Protein AF-R7P9D2-F1 (afdb_monomer_lite)

Foldseek 3Di:
DDDDDPPPPPPPDPPDDDDPPPDFDDADFFAKKFKDWADKDWFPFKAWVPHTDIDIFIAIDVRPWTKAFQALQFAADGIKGFNDWQLDPPDDLLSNLLSQLLLLLPVQFDIPVDFKDKDWDADPPPDGDTDIQMDGHPLRVLLSNLLNNLSNCQQVNPDDQDHDDLVSLLVSLQSNLLSLQLCLVLVVLSCLLRVHDCNSPSVVSVVVNDHPSHDNPTHIGGDDCVGSNNSSPVSSSVSNNSSSNSSNCSSVVVDFDKDKDKAWDPDKAWDDAAQWKTKIKTKMKIWIGFQFCAAPVGDGWAKFKADKDKDQKAWDFKWKDAPNDTDGGDGPHRPLVSADDDPRGGGDMIMMMIIIMHTADVDPRFDKMKMKMKMWIDHHFDKMKGKMAHPVDNSHI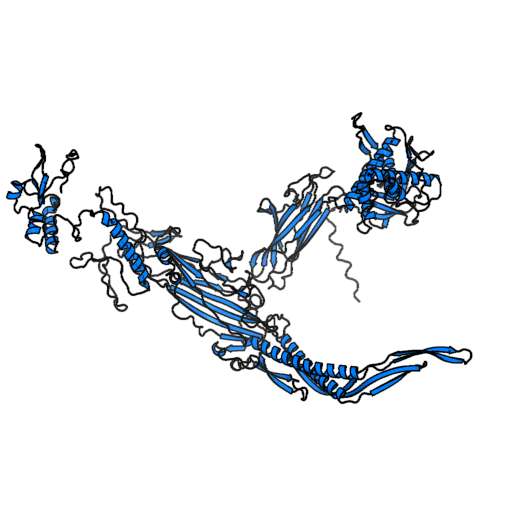IIIIIDTGDDIDMDMDMDIHHHHYHQQEWDWDAFDQPDQRWIWTHGGLQCQRRAQPHAHPLRFHQFQPVAFDDQQKTKGKWKIWPTWGFFPADPDDAAWDWDWTKTKTKMKMKMKIFHCDDQPAQQGGRFGRPLVLLVLQLVLQVLQQVLLQLLQLLVVQLVFDWDKDKDAELVGDIAIWIKTKDKTWGWDWDDADSVQSATDIDIDIDMDMFKDQKDKDWDWDQDPVVRDTHTPDMDTGYIYDPVRRNVVSVVSNVSSLVSQVVSVVSNQVSLLSQLSSAQVDADDDPPPKWKFKAWDFDAPDPPDRHLLVVLCPPPVNVVLRTFDWDDDFDWDQPWKKFFALHHDGSSNPPDGPDIGTRCQSPDDADRSSHRCSRPPQWDWGWYWHNNDSVDDTDIDIDTHGSGRMMMGMTMTMIMTMRLAIDTWDDPDDDPDDPPPDPDPDDPPDRQDLAGDDDDDDDFGIKMKMAMAQAIFTADPVRDTAHLAHDPDDDPPDPDDDDDHSCVRPVNVPPDNRIDMDGHGDPNDQPQWDPFDFDDDDSDTDGPDTDPGDHDDDDDDDDDDDDDDDDDADDPPDPDCLPDDDDDNFCLDDPRSNCPSRNVSHVSNVVSVCVSVVVVDDPPQADPVGDGPDQWDADCHPVNVVVQVVQCVVCVVQPGCPGPQWDFQWDQDPNDIDGRDQIDGPSVLVSVVVGDIDGPDDQDDNDPVVCRVCVDPRPPWDFDDDDDDDDDDPPDPDDGDTD

Secondary structure (DSSP, 8-state):
-----SSSSSSSS--S---------PPPTT-EEEEEEEEEEEEEEEEETTEEEEEEEEEETTTTEEEEES-TTSPP-SEEEEEEETT-TTS-HHHHHHHHHHHHHHHHSS-SS--EEEEEEPPPTT----EEEEEEHHHHHHHHHHHHHIIIIIIS--S-S--SSHHHHHHHHHHHHHHHHHHHHTHHHHHHHHT---TT-HHHHHHH---TT--TT--EEE--TTSHHHHHHHHHHHHHHHHHHHHHHHHHT-----EEEEEEEEEEEEEEE-SSEEEEEEEEEEEEEEEESB-TTSPBP-EEEPPPEEESEEEEEEEEEETTEEEE--TTS-GGGGSPEETTEEEEEEEEEEEEEEEBTTSTT---EEEEEEEEE--S-EEEEEEEEETT-TTSPPEEEEEEE-S-EEEEEEEEEPPBPP--PPEEEPPPTTTT-EEEEE--S-IIIIITT-B-TT--B-B-TTS-EETTEEEEEEEEEEEEEEE---TTPPTT-EE--EEEEEEEEEEEEE-S--TTSTT-TT---HHHHHHHHHHHHHHHHHHHHHHHHHHHHHHSPPEEEEEE-TTS-EEEEEEEEEEEEEEEEEEEETTTTEEEEEEEEEEEEES---EEEEEEEEETTTTEEEEEEEEEE----HHHHHHHHHHHHHHHHHHHHHHHHHHHHHHHHHHHHHHS---------EEEEEEESSTT-TTS--HHHHHHTSTT-GGGGBPEE-S--PPPTT-EEEEESS---SS--S--SEEEEGGGG-S---GGG--GGGGGGEEEEEEEE---TTS--EEEEEEEE--SEEEEEEEEEEEEE-SS-EE--------PPPTT---S----PPPSS------------EEEEEEESB--EE-TT--EE-SB---S--TT----S---GGGSTTTTTS--SEEEEEPP-----TT-TT-EEEEETTEEEEET---PPP---------SS------PPPTT----TT-----SS----S-GGGHHHHHHHHHHHHHHHHHHGGGS-GGGB-TTS-B--S-EE---TTHHHHHHHHHHHTGGGTGGGTSSEEEEEEEETTEEEEEEEEEEHHHHHHHHHS-EE-SSS-S-SSHHHHHH-TTTSSSS-BPPSSS-----TTS---SPB-

Structure (mmCIF, N/CA/C/O backbone):
data_AF-R7P9D2-F1
#
_entry.id   AF-R7P9D2-F1
#
loop_
_atom_site.group_PDB
_atom_site.id
_atom_site.type_symbol
_atom_site.label_atom_id
_atom_site.label_alt_id
_atom_site.label_comp_id
_atom_site.label_asym_id
_atom_site.label_entity_id
_atom_site.label_seq_id
_atom_site.pdbx_PDB_ins_code
_atom_site.Cartn_x
_atom_site.Cartn_y
_atom_site.Cartn_z
_atom_site.occupancy
_atom_site.B_iso_or_equiv
_atom_site.auth_seq_id
_atom_site.auth_comp_id
_atom_site.auth_asym_id
_atom_site.auth_atom_id
_atom_site.pdbx_PDB_model_num
ATOM 1 N N . MET A 1 1 ? 20.491 -48.021 -12.861 1.00 32.44 1 MET A N 1
ATOM 2 C CA . MET A 1 1 ? 20.273 -48.069 -11.397 1.00 32.44 1 MET A CA 1
ATOM 3 C C . MET A 1 1 ? 19.280 -46.982 -11.003 1.00 32.44 1 MET A C 1
ATOM 5 O O . MET A 1 1 ? 19.413 -45.877 -11.504 1.00 32.44 1 MET A O 1
ATOM 9 N N . LYS A 1 2 ? 18.329 -47.326 -10.119 1.00 28.78 2 LYS A N 1
ATOM 10 C CA . LYS A 1 2 ? 17.309 -46.477 -9.461 1.00 28.78 2 LYS A CA 1
ATOM 11 C C . LYS A 1 2 ? 16.122 -45.969 -10.309 1.00 28.78 2 LYS A C 1
ATOM 13 O O . LYS A 1 2 ? 15.949 -44.782 -10.546 1.00 28.78 2 LYS A O 1
ATOM 18 N N . ARG A 1 3 ? 15.227 -46.905 -10.638 1.00 27.31 3 ARG A N 1
ATOM 19 C CA . ARG A 1 3 ? 13.761 -46.732 -10.630 1.00 27.31 3 ARG A CA 1
ATOM 20 C C . ARG A 1 3 ? 13.197 -47.948 -9.896 1.00 27.31 3 ARG A C 1
ATOM 22 O O . ARG A 1 3 ? 13.315 -49.036 -10.434 1.00 27.31 3 ARG A O 1
ATOM 29 N N . ILE A 1 4 ? 12.721 -47.755 -8.666 1.00 33.69 4 ILE A N 1
ATOM 30 C CA . ILE A 1 4 ? 11.793 -48.569 -7.846 1.00 33.69 4 ILE A CA 1
ATOM 31 C C . ILE A 1 4 ? 11.860 -47.918 -6.456 1.00 33.69 4 ILE A C 1
ATOM 33 O O . ILE A 1 4 ? 12.898 -47.966 -5.801 1.00 33.69 4 ILE A O 1
ATOM 37 N N . GLY A 1 5 ? 10.793 -47.224 -6.060 1.00 27.05 5 GLY A N 1
ATOM 38 C CA . GLY A 1 5 ? 10.753 -46.484 -4.793 1.00 27.05 5 GLY A CA 1
ATOM 39 C C . GLY A 1 5 ? 9.553 -45.555 -4.578 1.00 27.05 5 GLY A C 1
ATOM 40 O O . GLY A 1 5 ? 9.582 -44.813 -3.614 1.00 27.05 5 GLY A O 1
ATOM 41 N N . ASN A 1 6 ? 8.513 -45.591 -5.426 1.00 26.78 6 ASN A N 1
ATOM 42 C CA . ASN A 1 6 ? 7.299 -44.762 -5.283 1.00 26.78 6 ASN A CA 1
ATOM 43 C C . ASN A 1 6 ? 5.992 -45.587 -5.297 1.00 26.78 6 ASN A C 1
ATOM 45 O O . ASN A 1 6 ? 4.959 -45.097 -5.736 1.00 26.78 6 ASN A O 1
ATOM 49 N N . LEU A 1 7 ? 6.013 -46.845 -4.837 1.00 27.70 7 LEU A N 1
ATOM 50 C CA . LEU A 1 7 ? 4.814 -47.706 -4.819 1.00 27.70 7 LEU A CA 1
ATOM 51 C C . LEU A 1 7 ? 4.304 -48.072 -3.410 1.00 27.70 7 LEU A C 1
ATOM 53 O O . LEU A 1 7 ? 3.497 -48.984 -3.285 1.00 27.70 7 LEU A O 1
ATOM 57 N N . LEU A 1 8 ? 4.764 -47.397 -2.347 1.00 27.92 8 LEU A N 1
ATOM 58 C CA . LEU A 1 8 ? 4.535 -47.843 -0.959 1.00 27.92 8 LEU A CA 1
ATOM 59 C C . LEU A 1 8 ? 4.083 -46.751 0.031 1.00 27.92 8 LEU A C 1
ATOM 61 O O . LEU A 1 8 ? 4.266 -46.903 1.231 1.00 27.92 8 LEU A O 1
ATOM 65 N N . LEU A 1 9 ? 3.455 -45.671 -0.445 1.00 26.73 9 LEU A N 1
ATOM 66 C CA . LEU A 1 9 ? 2.961 -44.589 0.427 1.00 26.73 9 LEU A CA 1
ATOM 67 C C . LEU A 1 9 ? 1.577 -44.042 0.020 1.00 26.73 9 LEU A C 1
ATOM 69 O O . LEU A 1 9 ? 1.290 -42.868 0.208 1.00 26.73 9 LEU A O 1
ATOM 73 N N . VAL A 1 10 ? 0.706 -44.898 -0.539 1.00 29.38 10 VAL A N 1
ATOM 74 C CA . VAL A 1 10 ? -0.716 -44.566 -0.818 1.00 29.38 10 VAL A CA 1
ATOM 75 C C . VAL A 1 10 ? -1.691 -45.597 -0.209 1.00 29.38 10 VAL A C 1
ATOM 77 O O . VAL A 1 10 ? -2.900 -45.495 -0.367 1.00 29.38 10 VAL A O 1
ATOM 80 N N . SER A 1 11 ? -1.208 -46.587 0.548 1.00 27.12 11 SER A N 1
ATOM 81 C CA . SER A 1 11 ? -2.021 -47.731 1.004 1.00 27.12 11 SER A CA 1
ATOM 82 C C . SER A 1 11 ? -2.204 -47.854 2.522 1.00 27.12 11 SER A C 1
ATOM 84 O O . SER A 1 11 ? -2.549 -48.929 3.007 1.00 27.12 11 SER A O 1
ATOM 86 N N . SER A 1 12 ? -2.021 -46.782 3.295 1.00 27.41 12 SER A N 1
ATOM 87 C CA . SER A 1 12 ? -2.192 -46.836 4.753 1.00 27.41 12 SER A CA 1
ATOM 88 C C . SER A 1 12 ? -2.858 -45.583 5.318 1.00 27.41 12 SER A C 1
ATOM 90 O O . SER A 1 12 ? -2.209 -44.833 6.034 1.00 27.41 12 SER A O 1
ATOM 92 N N . LEU A 1 13 ? -4.138 -45.356 4.990 1.00 26.38 13 LEU A N 1
ATOM 93 C CA . LEU A 1 13 ? -5.092 -44.651 5.871 1.00 26.38 13 LEU A CA 1
ATOM 94 C C . LEU A 1 13 ? -6.572 -44.826 5.440 1.00 26.38 13 LEU A C 1
ATOM 96 O O . LEU A 1 13 ? -7.376 -43.908 5.555 1.00 26.38 13 LEU A O 1
ATOM 100 N N . SER A 1 14 ? -6.960 -46.000 4.930 1.00 26.36 14 SER A N 1
ATOM 101 C CA . SER A 1 14 ? -8.342 -46.291 4.497 1.00 26.36 14 SER A CA 1
ATOM 102 C C . SER A 1 14 ? -8.942 -47.526 5.179 1.00 26.36 14 SER A C 1
ATOM 104 O O . SER A 1 14 ? -9.627 -48.327 4.549 1.00 26.36 14 SER A O 1
ATOM 106 N N . LEU A 1 15 ? -8.706 -47.681 6.487 1.00 27.84 15 LEU A N 1
ATOM 107 C CA . LEU A 1 15 ? -9.358 -48.699 7.321 1.00 27.84 15 LEU A CA 1
ATOM 108 C C . LEU A 1 15 ? -9.651 -48.164 8.734 1.00 27.84 15 LEU A C 1
ATOM 110 O O . LEU A 1 15 ? -8.966 -48.516 9.686 1.00 27.84 15 LEU A O 1
ATOM 114 N N . ALA A 1 16 ? -10.670 -47.311 8.856 1.00 25.98 16 ALA A N 1
ATOM 115 C CA . ALA A 1 16 ? -11.595 -47.221 9.996 1.00 25.98 16 ALA A CA 1
ATOM 116 C C . ALA A 1 16 ? -12.640 -46.133 9.687 1.00 25.98 16 ALA A C 1
ATOM 118 O O . ALA A 1 16 ? -12.275 -45.046 9.259 1.00 25.98 16 ALA A O 1
ATOM 119 N N . PHE A 1 17 ? -13.917 -46.439 9.925 1.00 26.50 17 PHE A N 1
ATOM 120 C CA . PHE A 1 17 ? -15.122 -45.659 9.589 1.00 26.50 17 PHE A CA 1
ATOM 121 C C . PHE A 1 17 ? -15.570 -45.755 8.126 1.00 26.50 17 PHE A C 1
ATOM 123 O O . PHE A 1 17 ? -15.245 -44.947 7.262 1.00 26.50 17 PHE A O 1
ATOM 130 N N . GLY A 1 18 ? -16.396 -46.774 7.872 1.00 28.78 18 GLY A N 1
ATOM 131 C CA . GLY A 1 18 ? -17.214 -46.862 6.673 1.00 28.78 18 GLY A CA 1
ATOM 132 C C . GLY A 1 18 ? -18.233 -45.728 6.635 1.00 28.78 18 GLY A C 1
ATOM 133 O O . GLY A 1 18 ? -19.331 -45.854 7.168 1.00 28.78 18 GLY A O 1
ATOM 134 N N . VAL A 1 19 ? -17.880 -44.645 5.954 1.00 23.05 19 VAL A N 1
ATOM 135 C CA . VAL A 1 19 ? -18.856 -43.756 5.335 1.00 23.05 19 VAL A CA 1
ATOM 136 C C . VAL A 1 19 ? -19.017 -44.280 3.915 1.00 23.05 19 VAL A C 1
ATOM 138 O O . VAL A 1 19 ? -18.090 -44.209 3.112 1.00 23.05 19 VAL A O 1
ATOM 141 N N . LYS A 1 20 ? -20.173 -44.876 3.603 1.00 22.39 20 LYS A N 1
ATOM 142 C CA . LYS A 1 20 ? -20.566 -45.064 2.205 1.00 22.39 20 LYS A CA 1
ATOM 143 C C . LYS A 1 20 ? -20.610 -43.663 1.599 1.00 22.39 20 LYS A C 1
ATOM 145 O O . LYS A 1 20 ? -21.529 -42.909 1.906 1.00 22.39 20 LYS A O 1
ATOM 150 N N . SER A 1 21 ? -19.623 -43.300 0.785 1.00 22.84 21 SER A N 1
ATOM 151 C CA . SER A 1 21 ? -19.762 -42.169 -0.118 1.00 22.84 21 SER A CA 1
ATOM 152 C C . SER A 1 21 ? -20.915 -42.510 -1.057 1.00 22.84 21 SER A C 1
ATOM 154 O O . SER A 1 21 ? -20.791 -43.329 -1.966 1.00 22.84 21 SER A O 1
ATOM 156 N N . VAL A 1 22 ? -22.084 -41.937 -0.785 1.00 26.64 22 VAL A N 1
ATOM 157 C CA . VAL A 1 22 ? -23.170 -41.881 -1.756 1.00 26.64 22 VAL A CA 1
ATOM 158 C C . VAL A 1 22 ? -22.727 -40.833 -2.769 1.00 26.64 22 VAL A C 1
ATOM 160 O O . VAL A 1 22 ? -23.020 -39.653 -2.626 1.00 26.64 22 VAL A O 1
ATOM 163 N N . SER A 1 23 ? -21.909 -41.236 -3.741 1.00 28.08 23 SER A N 1
ATOM 164 C CA . SER A 1 23 ? -21.706 -40.418 -4.931 1.00 28.08 23 SER A CA 1
ATOM 165 C C . SER A 1 23 ? -23.053 -40.344 -5.644 1.00 28.08 23 SER A C 1
ATOM 167 O O . SER A 1 23 ? -23.595 -41.392 -6.011 1.00 28.08 23 SER A O 1
ATOM 169 N N . ALA A 1 24 ? -23.600 -39.138 -5.811 1.00 36.22 24 ALA A N 1
ATOM 170 C CA . ALA A 1 24 ? -24.761 -38.912 -6.663 1.00 36.22 24 ALA A CA 1
ATOM 171 C C . ALA A 1 24 ? -24.511 -39.581 -8.030 1.00 36.22 24 ALA A C 1
ATOM 173 O O . ALA A 1 24 ? -23.457 -39.380 -8.633 1.00 36.22 24 ALA A O 1
ATOM 174 N N . GLN A 1 25 ? -25.429 -40.439 -8.488 1.00 49.72 25 GLN A N 1
ATOM 175 C CA . GLN A 1 25 ? -25.306 -41.081 -9.800 1.00 49.72 25 GLN A CA 1
ATOM 176 C C . GLN A 1 25 ? -25.551 -40.019 -10.882 1.00 49.72 25 GLN A C 1
ATOM 178 O O . GLN A 1 25 ? -26.666 -39.526 -11.040 1.00 49.72 25 GLN A O 1
ATOM 183 N N . THR A 1 26 ? -24.500 -39.629 -11.603 1.00 61.81 26 THR A N 1
ATOM 184 C CA . THR A 1 26 ? -24.577 -38.796 -12.813 1.00 61.81 26 THR A CA 1
ATOM 185 C C . THR A 1 26 ? -24.570 -39.693 -14.050 1.00 61.81 26 THR A C 1
ATOM 187 O O . THR A 1 26 ? -23.819 -40.667 -14.096 1.00 61.81 26 THR A O 1
ATOM 190 N N . PHE A 1 27 ? -25.388 -39.374 -15.061 1.00 76.38 27 PHE A N 1
ATOM 191 C CA . PHE A 1 27 ? -25.227 -39.956 -16.396 1.00 76.38 27 PHE A CA 1
ATOM 192 C C . PHE A 1 27 ? -23.966 -39.362 -17.021 1.00 76.38 27 PHE A C 1
ATOM 194 O O . PHE A 1 27 ? -23.913 -38.156 -17.244 1.00 76.38 27 PHE A O 1
ATOM 201 N N . ASN A 1 28 ? -22.965 -40.183 -17.329 1.00 78.88 28 ASN A N 1
ATOM 202 C CA . ASN A 1 28 ? -21.762 -39.718 -18.013 1.00 78.88 28 ASN A CA 1
ATOM 203 C C . ASN A 1 28 ? -21.808 -40.127 -19.485 1.00 78.88 28 ASN A C 1
ATOM 205 O O . ASN A 1 28 ? -22.320 -41.189 -19.845 1.00 78.88 28 ASN A O 1
ATOM 209 N N . GLU A 1 29 ? -21.276 -39.275 -20.361 1.00 78.88 29 GLU A N 1
ATOM 210 C CA . GLU A 1 29 ? -21.216 -39.571 -21.790 1.00 78.88 29 GLU A CA 1
ATOM 211 C C . GLU A 1 29 ? -20.495 -40.906 -22.038 1.00 78.88 29 GLU A C 1
ATOM 213 O O . GLU A 1 29 ? -19.387 -41.146 -21.560 1.00 78.88 29 GLU A O 1
ATOM 218 N N . GLY A 1 30 ? -21.139 -41.794 -22.796 1.00 81.75 30 GLY A N 1
ATOM 219 C CA . GLY A 1 30 ? -20.604 -43.108 -23.134 1.00 81.75 30 GLY A CA 1
ATOM 220 C C . GLY A 1 30 ? -21.008 -44.257 -22.207 1.00 81.75 30 GLY A C 1
ATOM 221 O O . GLY A 1 30 ? -20.783 -45.405 -22.626 1.00 81.75 30 GLY A O 1
ATOM 222 N N . ASP A 1 31 ? -21.641 -43.984 -21.055 1.00 85.94 31 ASP A N 1
ATOM 223 C CA . ASP A 1 31 ? -22.165 -44.996 -20.122 1.00 85.94 31 ASP A CA 1
ATOM 224 C C . ASP A 1 31 ? -23.094 -45.972 -20.851 1.00 85.94 31 ASP A C 1
ATOM 226 O O . ASP A 1 31 ? -23.988 -45.559 -21.593 1.00 85.94 31 ASP A O 1
ATOM 230 N N . ALA A 1 32 ? -22.847 -47.275 -20.700 1.00 88.00 32 ALA A N 1
ATOM 231 C CA . ALA A 1 32 ? -23.552 -48.319 -21.438 1.00 88.00 32 ALA A CA 1
ATOM 232 C C . ALA A 1 32 ? -24.859 -48.722 -20.743 1.00 88.00 32 ALA A C 1
ATOM 234 O O . ALA A 1 32 ? -24.879 -48.949 -19.537 1.00 88.00 32 ALA A O 1
ATOM 235 N N . HIS A 1 33 ? -25.918 -48.896 -21.533 1.00 88.44 33 HIS A N 1
ATOM 236 C CA . HIS A 1 33 ? -27.246 -49.279 -21.065 1.00 88.44 33 HIS A CA 1
ATOM 237 C C . HIS A 1 33 ? -27.823 -50.418 -21.909 1.00 88.44 33 HIS A C 1
ATOM 239 O O . HIS A 1 33 ? -27.681 -50.467 -23.137 1.00 88.44 33 HIS A O 1
ATOM 245 N N . SER A 1 34 ? -28.511 -51.338 -21.241 1.00 87.88 34 SER A N 1
ATOM 246 C CA . SER A 1 34 ? -29.098 -52.536 -21.843 1.00 87.88 34 SER A CA 1
ATOM 247 C C . SER A 1 34 ? -30.605 -52.374 -22.030 1.00 87.88 34 SER A C 1
ATOM 249 O O . SER A 1 34 ? -31.332 -52.142 -21.069 1.00 87.88 34 SER A O 1
ATOM 251 N N . LEU A 1 35 ? -31.088 -52.471 -23.273 1.00 89.38 35 LEU A N 1
ATOM 252 C CA . LEU A 1 35 ? -32.511 -52.315 -23.583 1.00 89.38 35 LEU A CA 1
ATOM 253 C C . LEU A 1 35 ? -33.295 -53.602 -23.290 1.00 89.38 35 LEU A C 1
ATOM 255 O O . LEU A 1 35 ? -32.984 -54.665 -23.828 1.00 89.38 35 LEU A O 1
ATOM 259 N N . SER A 1 36 ? -34.399 -53.454 -22.565 1.00 87.06 36 SER A N 1
ATOM 260 C CA . SER A 1 36 ? -35.435 -54.463 -22.362 1.00 87.06 36 SER A CA 1
ATOM 261 C C . SER A 1 36 ? -36.752 -53.990 -22.979 1.00 87.06 36 SER A C 1
ATOM 263 O O . SER A 1 36 ? -37.313 -52.955 -22.611 1.00 87.06 36 SER A O 1
ATOM 265 N N . ARG A 1 37 ? -37.274 -54.756 -23.943 1.00 83.81 37 ARG A N 1
ATOM 266 C CA . ARG A 1 37 ? -38.593 -54.501 -24.537 1.00 83.81 37 ARG A CA 1
ATOM 267 C C . ARG A 1 37 ? -39.667 -55.206 -23.711 1.00 83.81 37 ARG A C 1
ATOM 269 O O . ARG A 1 37 ? -39.689 -56.433 -23.664 1.00 83.81 37 ARG A O 1
ATOM 276 N N . GLY A 1 38 ? -40.539 -54.427 -23.082 1.00 80.69 38 GLY A N 1
ATOM 277 C CA . GLY A 1 38 ? -41.677 -54.899 -22.299 1.00 80.69 38 GLY A CA 1
ATOM 278 C C . GLY A 1 38 ? -42.936 -55.150 -23.134 1.00 80.69 38 GLY A C 1
ATOM 279 O O . GLY A 1 38 ? -42.874 -55.386 -24.344 1.00 80.69 38 GLY A O 1
ATOM 280 N N . ASN A 1 39 ? -44.090 -55.103 -22.462 1.00 84.50 39 ASN A N 1
ATOM 281 C CA . ASN A 1 39 ? -45.399 -55.410 -23.042 1.00 84.50 39 ASN A CA 1
ATOM 282 C C . ASN A 1 39 ? -45.809 -54.412 -24.140 1.00 84.50 39 ASN A C 1
ATOM 284 O O . ASN A 1 39 ? -45.442 -53.234 -24.106 1.00 84.50 39 ASN A O 1
ATOM 288 N N . TYR A 1 40 ? -46.589 -54.903 -25.107 1.00 87.75 40 TYR A N 1
ATOM 289 C CA . TYR A 1 40 ? -47.264 -54.071 -26.102 1.00 87.75 40 TYR A CA 1
ATOM 290 C C . TYR A 1 40 ? -48.583 -53.558 -25.516 1.00 87.75 40 TYR A C 1
ATOM 292 O O . TYR A 1 40 ? -49.440 -54.353 -25.139 1.00 87.75 40 TYR A O 1
ATOM 300 N N . ILE A 1 41 ? -48.715 -52.240 -25.413 1.00 88.88 41 ILE A N 1
ATOM 301 C CA . ILE A 1 41 ? -49.870 -51.536 -24.857 1.00 88.88 41 ILE A CA 1
ATOM 302 C C . ILE A 1 41 ? -50.778 -51.145 -26.020 1.00 88.88 41 ILE A C 1
ATOM 304 O O . ILE A 1 41 ? -50.352 -50.397 -26.897 1.00 88.88 41 ILE A O 1
ATOM 308 N N . THR A 1 42 ? -52.021 -51.620 -26.014 1.00 85.50 42 THR A N 1
ATOM 309 C CA . THR A 1 42 ? -53.085 -51.212 -26.947 1.00 85.50 42 THR A CA 1
ATOM 310 C C . THR A 1 42 ? -54.089 -50.326 -26.229 1.00 85.50 42 THR A C 1
ATOM 312 O O . THR A 1 42 ? -54.494 -50.646 -25.110 1.00 85.50 42 THR A O 1
ATOM 315 N N . ILE A 1 43 ? -54.511 -49.233 -26.863 1.00 83.62 43 ILE A N 1
ATOM 316 C CA . ILE A 1 43 ? -55.410 -48.257 -26.241 1.00 83.62 43 ILE A CA 1
ATOM 317 C C . ILE A 1 43 ? -56.781 -48.352 -26.898 1.00 83.62 43 ILE A C 1
ATOM 319 O O . ILE A 1 43 ? -56.944 -48.123 -28.098 1.00 83.62 43 ILE A O 1
ATOM 323 N N . ASN A 1 44 ? -57.786 -48.681 -26.089 1.00 80.69 44 ASN A N 1
ATOM 324 C CA . ASN A 1 44 ? -59.150 -48.829 -26.574 1.00 80.69 44 ASN A CA 1
ATOM 325 C C . ASN A 1 44 ? -59.660 -47.512 -27.170 1.00 80.69 44 ASN A C 1
ATOM 327 O O . ASN A 1 44 ? -59.674 -46.481 -26.496 1.00 80.69 44 ASN A O 1
ATOM 331 N N . SER A 1 45 ? -60.149 -47.590 -28.409 1.00 82.50 45 SER A N 1
ATOM 332 C CA . SER A 1 45 ? -60.767 -46.479 -29.148 1.00 82.50 45 SER A CA 1
ATOM 333 C C . SER A 1 45 ? -59.852 -45.268 -29.383 1.00 82.50 45 SER A C 1
ATOM 335 O O . SER A 1 45 ? -60.335 -44.143 -29.518 1.00 82.50 45 SER A O 1
ATOM 337 N N . LEU A 1 46 ? -58.534 -45.499 -29.404 1.00 87.94 46 LEU A N 1
ATOM 338 C CA . LEU A 1 46 ? -57.550 -44.566 -29.939 1.00 87.94 46 LEU A CA 1
ATOM 339 C C . LEU A 1 46 ? -56.974 -45.160 -31.223 1.00 87.94 46 LEU A C 1
ATOM 341 O O . LEU A 1 46 ? -56.265 -46.163 -31.173 1.00 87.94 46 LEU A O 1
ATOM 345 N N . ASP A 1 47 ? -57.249 -44.526 -32.354 1.00 87.25 47 ASP A N 1
ATOM 346 C CA . ASP A 1 47 ? -56.846 -45.010 -33.671 1.00 87.25 47 ASP A CA 1
ATOM 347 C C . ASP A 1 47 ? -55.999 -43.962 -34.404 1.00 87.25 47 ASP A C 1
ATOM 349 O O . ASP A 1 47 ? -56.124 -42.758 -34.176 1.00 87.25 47 ASP A O 1
ATOM 353 N N . VAL A 1 48 ? -55.137 -44.412 -35.311 1.00 83.69 48 VAL A N 1
ATOM 354 C CA . VAL A 1 48 ? -54.460 -43.562 -36.297 1.00 83.69 48 VAL A CA 1
ATOM 355 C C . VAL A 1 48 ? -54.946 -43.995 -37.673 1.00 83.69 48 VAL A C 1
ATOM 357 O O . VAL A 1 48 ? -54.665 -45.106 -38.129 1.00 83.69 48 VAL A O 1
ATOM 360 N N . GLY A 1 49 ? -55.733 -43.139 -38.325 1.00 76.62 49 GLY A N 1
ATOM 361 C CA . GLY A 1 49 ? -56.478 -43.544 -39.517 1.00 76.62 49 GLY A CA 1
ATOM 362 C C . GLY A 1 49 ? -57.475 -44.660 -39.183 1.00 76.62 49 GLY A C 1
ATOM 363 O O . GLY A 1 49 ? -58.368 -44.454 -38.365 1.00 76.62 49 GLY A O 1
ATOM 364 N N . SER A 1 50 ? -57.321 -45.828 -39.815 1.00 69.62 50 SER A N 1
ATOM 365 C CA . SER A 1 50 ? -58.169 -47.014 -39.610 1.00 69.62 50 SER A CA 1
ATOM 366 C C . SER A 1 50 ? -57.538 -48.097 -38.720 1.00 69.62 50 SER A C 1
ATOM 368 O O . SER A 1 50 ? -58.074 -49.202 -38.649 1.00 69.62 50 SER A O 1
ATOM 370 N N . ALA A 1 51 ? -56.377 -47.837 -38.108 1.00 79.00 51 ALA A N 1
ATOM 371 C CA . ALA A 1 51 ? -55.638 -48.809 -37.302 1.00 79.00 51 ALA A CA 1
ATOM 372 C C . ALA A 1 51 ? -55.600 -48.401 -35.824 1.00 79.00 51 ALA A C 1
ATOM 374 O O . ALA A 1 51 ? -55.373 -47.233 -35.512 1.00 79.00 51 ALA A O 1
ATOM 375 N N . ASN A 1 52 ? -55.755 -49.375 -34.924 1.00 82.62 52 ASN A N 1
ATOM 376 C CA . ASN A 1 52 ? -55.672 -49.130 -33.487 1.00 82.62 52 ASN A CA 1
ATOM 377 C C . ASN A 1 52 ? -54.254 -48.744 -33.056 1.00 82.62 52 ASN A C 1
ATOM 379 O O . ASN A 1 52 ? -53.269 -49.344 -33.494 1.00 82.62 52 ASN A O 1
ATOM 383 N N . TYR A 1 53 ? -54.155 -47.735 -32.194 1.00 86.38 53 TYR A N 1
ATOM 384 C CA . TYR A 1 53 ? -52.887 -47.268 -31.664 1.00 86.38 53 TYR A CA 1
ATOM 385 C C . TYR A 1 53 ? -52.349 -48.221 -30.597 1.00 86.38 53 TYR A C 1
ATOM 387 O O . TYR A 1 53 ? -53.000 -48.494 -29.583 1.00 86.38 53 TYR A O 1
ATOM 395 N N . GLY A 1 54 ? -51.101 -48.648 -30.781 1.00 84.12 54 GLY A N 1
ATOM 396 C CA . GLY A 1 54 ? -50.379 -49.388 -29.761 1.00 84.12 54 GLY A CA 1
ATOM 397 C C . GLY A 1 54 ? -48.884 -49.102 -29.750 1.00 84.12 54 GLY A C 1
ATOM 398 O O . GLY A 1 54 ? -48.274 -48.788 -30.776 1.00 84.12 54 GLY A O 1
ATOM 399 N N . ILE A 1 55 ? -48.283 -49.223 -28.568 1.00 88.88 55 ILE A N 1
ATOM 400 C CA . ILE A 1 55 ? -46.875 -48.912 -28.311 1.00 88.88 55 ILE A CA 1
ATOM 401 C C . ILE A 1 55 ? -46.223 -49.967 -27.425 1.00 88.88 55 ILE A C 1
ATOM 403 O O . ILE A 1 55 ? -46.847 -50.527 -26.532 1.00 88.88 55 ILE A O 1
ATOM 407 N N . TYR A 1 56 ? -44.932 -50.211 -27.627 1.00 87.88 56 TYR A N 1
ATOM 408 C CA . TYR A 1 56 ? -44.149 -51.005 -26.682 1.00 87.88 56 TYR A CA 1
ATOM 409 C C . TYR A 1 56 ? -43.715 -50.156 -25.492 1.00 87.88 56 TYR A C 1
ATOM 411 O O . TYR A 1 56 ? -43.250 -49.027 -25.673 1.00 87.88 56 TYR A O 1
ATOM 419 N N . LYS A 1 57 ? -43.797 -50.737 -24.294 1.00 91.06 57 LYS A N 1
ATOM 420 C CA . LYS A 1 57 ? -43.134 -50.206 -23.105 1.00 91.06 57 LYS A CA 1
ATOM 421 C C . LYS A 1 57 ? -41.664 -50.594 -23.115 1.00 91.06 57 LYS A C 1
ATOM 423 O O . LYS A 1 57 ? -41.341 -51.778 -23.160 1.00 91.06 57 LYS A O 1
ATOM 428 N N . TYR A 1 58 ? -40.775 -49.613 -23.063 1.00 91.75 58 TYR A N 1
ATOM 429 C CA . TYR A 1 58 ? -39.333 -49.846 -23.050 1.00 91.75 58 TYR A CA 1
ATOM 430 C C . TYR A 1 58 ? -38.743 -49.543 -21.680 1.00 91.75 58 TYR A C 1
ATOM 432 O O . TYR A 1 58 ? -39.112 -48.559 -21.036 1.00 91.75 58 TYR A O 1
ATOM 440 N N . THR A 1 59 ? -37.810 -50.382 -21.247 1.00 91.75 59 THR A N 1
ATOM 441 C CA . THR A 1 59 ? -37.025 -50.164 -20.034 1.00 91.75 59 THR A CA 1
ATOM 442 C C . THR A 1 59 ? -35.550 -50.432 -20.293 1.00 91.75 59 THR A C 1
ATOM 444 O O . THR A 1 59 ? -35.202 -51.144 -21.232 1.00 91.75 59 THR A O 1
ATOM 447 N N . PHE A 1 60 ? -34.678 -49.865 -19.465 1.00 91.25 60 PHE A N 1
ATOM 448 C CA . PHE A 1 60 ? -33.248 -50.152 -19.488 1.00 91.25 60 PHE A CA 1
ATOM 449 C C . PHE A 1 60 ? -32.784 -50.736 -18.157 1.00 91.25 60 PHE A C 1
ATOM 451 O O . PHE A 1 60 ? -33.394 -50.488 -17.114 1.00 91.25 60 PHE A O 1
ATOM 458 N N . ASP A 1 61 ? -31.726 -51.544 -18.225 1.00 88.50 61 ASP A N 1
ATOM 459 C CA . ASP A 1 61 ? -31.015 -52.137 -17.088 1.00 88.50 61 ASP A CA 1
ATOM 460 C C . ASP A 1 61 ? -31.955 -52.851 -16.116 1.00 88.50 61 ASP A C 1
ATOM 462 O O . ASP A 1 61 ? -32.109 -52.485 -14.952 1.00 88.50 61 ASP A O 1
ATOM 466 N N . ASN A 1 62 ? -32.633 -53.878 -16.635 1.00 83.94 62 ASN A N 1
ATOM 467 C CA . ASN A 1 62 ? -33.587 -54.707 -15.891 1.00 83.94 62 ASN A CA 1
ATOM 468 C C . ASN A 1 62 ? -34.732 -53.919 -15.230 1.00 83.94 62 ASN A C 1
ATOM 470 O O . ASN A 1 62 ? -35.209 -54.290 -14.162 1.00 83.94 62 ASN A O 1
ATOM 474 N N . GLY A 1 63 ? -35.207 -52.852 -15.878 1.00 81.69 63 GLY A N 1
ATOM 475 C CA . GLY A 1 63 ? -36.331 -52.065 -15.367 1.00 81.69 63 GLY A CA 1
ATOM 476 C C . GLY A 1 63 ? -35.926 -50.887 -14.489 1.00 81.69 63 GLY A C 1
ATOM 477 O O . GLY A 1 63 ? -36.818 -50.175 -14.033 1.00 81.69 63 GLY A O 1
ATOM 478 N N . LYS A 1 64 ? -34.621 -50.653 -14.284 1.00 85.62 64 LYS A N 1
ATOM 479 C CA . LYS A 1 64 ? -34.115 -49.497 -13.530 1.00 85.62 64 LYS A CA 1
ATOM 480 C C . LYS A 1 64 ? -34.594 -48.177 -14.135 1.00 85.62 64 LYS A C 1
ATOM 482 O O . LYS A 1 64 ? -35.018 -47.287 -13.404 1.00 85.62 64 LYS A O 1
ATOM 487 N N . TYR A 1 65 ? -34.565 -48.076 -15.462 1.00 90.81 65 TYR A N 1
ATOM 488 C CA . TYR A 1 65 ? -34.966 -46.869 -16.180 1.00 90.81 65 TYR A CA 1
ATOM 489 C C . TYR A 1 65 ? -36.162 -47.131 -17.083 1.00 90.81 65 TYR A C 1
ATOM 491 O O . TYR A 1 65 ? -36.185 -48.111 -17.830 1.00 90.81 65 TYR A O 1
ATOM 499 N N . VAL A 1 66 ? -37.137 -46.223 -17.066 1.00 92.69 66 VAL A N 1
ATOM 500 C CA . VAL A 1 66 ? -38.210 -46.187 -18.067 1.00 92.69 66 VAL A CA 1
ATOM 501 C C . VAL A 1 66 ? -37.709 -45.431 -19.298 1.00 92.69 66 VAL A C 1
ATOM 503 O O . VAL A 1 66 ? -37.212 -44.315 -19.178 1.00 92.69 66 VAL A O 1
ATOM 506 N N . GLY A 1 67 ? -37.827 -46.042 -20.480 1.00 92.62 67 GLY A N 1
ATOM 507 C CA . GLY A 1 67 ? -37.346 -45.481 -21.741 1.00 92.62 67 GLY A CA 1
ATOM 508 C C . GLY A 1 67 ? -38.466 -44.935 -22.624 1.00 92.62 67 GLY A C 1
ATOM 509 O O . GLY A 1 67 ? -39.470 -45.615 -22.862 1.00 92.62 67 GLY A O 1
ATOM 510 N N . TYR A 1 68 ? -38.250 -43.741 -23.181 1.00 94.31 68 TYR A N 1
ATOM 511 C CA . TYR A 1 68 ? -39.155 -43.097 -24.133 1.00 94.31 68 TYR A CA 1
ATOM 512 C C . TYR A 1 68 ? -38.511 -42.887 -25.495 1.00 94.31 68 TYR A C 1
ATOM 514 O O . TYR A 1 68 ? -37.502 -42.214 -25.634 1.00 94.31 68 TYR A O 1
ATOM 522 N N . CYS A 1 69 ? -39.138 -43.462 -26.507 1.00 90.12 69 CYS A N 1
ATOM 523 C CA . CYS A 1 69 ? -38.801 -43.319 -27.914 1.00 90.12 69 CYS A CA 1
ATOM 524 C C . CYS A 1 69 ? -38.874 -41.867 -28.422 1.00 90.12 69 CYS A C 1
ATOM 526 O O . CYS A 1 69 ? -39.917 -41.235 -28.261 1.00 90.12 69 CYS A O 1
ATOM 528 N N . GLU A 1 70 ? -37.838 -41.404 -29.127 1.00 86.62 70 GLU A N 1
ATOM 529 C CA . GLU A 1 70 ? -37.850 -40.121 -29.849 1.00 86.62 70 GLU A CA 1
ATOM 530 C C . GLU A 1 70 ? -38.740 -40.174 -31.107 1.00 86.62 70 GLU A C 1
ATOM 532 O O . GLU A 1 70 ? -39.640 -39.350 -31.260 1.00 86.62 70 GLU A O 1
ATOM 537 N N . ASP A 1 71 ? -38.554 -41.182 -31.972 1.00 81.19 71 ASP A N 1
ATOM 538 C CA . ASP A 1 71 ? -39.258 -41.297 -33.261 1.00 81.19 71 ASP A CA 1
ATOM 539 C C . ASP A 1 71 ? -39.952 -42.669 -33.452 1.00 81.19 71 ASP A C 1
ATOM 541 O O . ASP A 1 71 ? -39.294 -43.707 -33.398 1.00 81.19 71 ASP A O 1
ATOM 545 N N . PRO A 1 72 ? -41.275 -42.751 -33.682 1.00 71.38 72 PRO A N 1
ATOM 546 C CA . PRO A 1 72 ? -41.970 -44.022 -33.942 1.00 71.38 72 PRO A CA 1
ATOM 547 C C . PRO A 1 72 ? -41.545 -44.799 -35.199 1.00 71.38 72 PRO A C 1
ATOM 549 O O . PRO A 1 72 ? -41.918 -45.966 -35.303 1.00 71.38 72 PRO A O 1
ATOM 552 N N . GLN A 1 73 ? -40.790 -44.215 -36.130 1.00 76.81 73 GLN A N 1
ATOM 553 C CA . GLN A 1 73 ? -40.372 -44.887 -37.367 1.00 76.81 73 GLN A CA 1
ATOM 554 C C . GLN A 1 73 ? -39.150 -45.788 -37.199 1.00 76.81 73 GLN A C 1
ATOM 556 O O . GLN A 1 73 ? -38.970 -46.738 -37.967 1.00 76.81 73 GLN A O 1
ATOM 561 N N . ASN A 1 74 ? -38.306 -45.498 -36.209 1.00 77.56 74 ASN A N 1
ATOM 562 C CA . ASN A 1 74 ? -37.055 -46.213 -36.024 1.00 77.56 74 ASN A CA 1
ATOM 563 C C . ASN A 1 74 ? -37.249 -47.461 -35.163 1.00 77.56 74 ASN A C 1
ATOM 565 O O . ASN A 1 74 ? -37.914 -47.453 -34.126 1.00 77.56 74 ASN A O 1
ATOM 569 N N . PHE A 1 75 ? -36.612 -48.552 -35.583 1.00 77.69 75 PHE A N 1
ATOM 570 C CA . PHE A 1 75 ? -36.564 -49.778 -34.797 1.00 77.69 75 PHE A CA 1
ATOM 571 C C . PHE A 1 75 ? -35.516 -49.666 -33.690 1.00 77.69 75 PHE A C 1
ATOM 573 O O . PHE A 1 75 ? -34.475 -49.025 -33.851 1.00 77.69 75 PHE A O 1
ATOM 580 N N . SER A 1 76 ? -35.772 -50.328 -32.566 1.00 80.06 76 SER A N 1
ATOM 581 C CA . SER A 1 76 ? -34.807 -50.418 -31.477 1.00 80.06 76 SER A CA 1
ATOM 582 C C . SER A 1 76 ? -33.574 -51.230 -31.885 1.00 80.06 76 SER A C 1
ATOM 584 O O . SER A 1 76 ? -33.698 -52.357 -32.367 1.00 80.06 76 SER A O 1
ATOM 586 N N . GLY A 1 77 ? -32.396 -50.677 -31.617 1.00 80.12 77 GLY A N 1
ATOM 587 C CA . GLY A 1 77 ? -31.109 -51.364 -31.629 1.00 80.12 77 GLY A CA 1
ATOM 588 C C . GLY A 1 77 ? -30.881 -52.329 -30.461 1.00 80.12 77 GLY A C 1
ATOM 589 O O . GLY A 1 77 ? -31.810 -52.640 -29.713 1.00 80.12 77 GLY A O 1
ATOM 590 N N . LYS A 1 78 ? -29.629 -52.785 -30.290 1.00 74.06 78 LYS A N 1
ATOM 591 C CA . LYS A 1 78 ? -29.232 -53.724 -29.214 1.00 74.06 78 LYS A CA 1
ATOM 592 C C . LYS A 1 78 ? -28.295 -53.133 -28.150 1.00 74.06 78 LYS A C 1
ATOM 594 O O . LYS A 1 78 ? -28.377 -53.572 -27.009 1.00 74.06 78 LYS A O 1
ATOM 599 N N . ASN A 1 79 ? -27.443 -52.158 -28.490 1.00 84.00 79 ASN A N 1
ATOM 600 C CA . ASN A 1 79 ? -26.368 -51.676 -27.608 1.00 84.00 79 ASN A CA 1
ATOM 601 C C . ASN A 1 79 ? -26.436 -50.157 -27.415 1.00 84.00 79 ASN A C 1
ATOM 603 O O . ASN A 1 79 ? -25.964 -49.409 -28.271 1.00 84.00 79 ASN A O 1
ATOM 607 N N . TYR A 1 80 ? -26.988 -49.696 -26.293 1.00 91.31 80 TYR A N 1
ATOM 608 C CA . TYR A 1 80 ? -27.184 -48.268 -26.046 1.00 91.31 80 TYR A CA 1
ATOM 609 C C . TYR A 1 80 ? -26.103 -47.671 -25.161 1.00 91.31 80 TYR A C 1
ATOM 611 O O . TYR A 1 80 ? -25.539 -48.343 -24.299 1.00 91.31 80 TYR A O 1
ATOM 619 N N . SER A 1 81 ? -25.861 -46.378 -25.341 1.00 90.62 81 SER A N 1
ATOM 620 C CA . SER A 1 81 ? -25.146 -45.572 -24.361 1.00 90.62 81 SER A CA 1
ATOM 621 C C . SER A 1 81 ? -25.668 -44.157 -24.264 1.00 90.62 81 SER A C 1
ATOM 623 O O . SER A 1 81 ? -26.277 -43.657 -25.214 1.00 90.62 81 SER A O 1
ATOM 625 N N . VAL A 1 82 ? -25.342 -43.492 -23.157 1.00 89.75 82 VAL A N 1
ATOM 626 C CA . VAL A 1 82 ? -25.544 -42.053 -22.994 1.00 89.75 82 VAL A CA 1
ATOM 627 C C . VAL A 1 82 ? -24.823 -41.322 -24.121 1.00 89.75 82 VAL A C 1
ATOM 629 O O . VAL A 1 82 ? -23.604 -41.392 -24.256 1.00 89.75 82 VAL A O 1
ATOM 632 N N . SER A 1 83 ? -25.610 -40.661 -24.963 1.00 85.88 83 SER A N 1
ATOM 633 C CA . SER A 1 83 ? -25.134 -39.783 -26.036 1.00 85.88 83 SER A CA 1
ATOM 634 C C . SER A 1 83 ? -25.039 -38.330 -25.589 1.00 85.88 83 SER A C 1
ATOM 636 O O . SER A 1 83 ? -24.201 -37.597 -26.093 1.00 85.88 83 SER A O 1
ATOM 638 N N . ARG A 1 84 ? -25.892 -37.920 -24.645 1.00 86.88 84 ARG A N 1
ATOM 639 C CA . ARG A 1 84 ? -25.769 -36.673 -23.884 1.00 86.88 84 ARG A CA 1
ATOM 640 C C . ARG A 1 84 ? -26.665 -36.718 -22.654 1.00 86.88 84 ARG A C 1
ATOM 642 O O . ARG A 1 84 ? -27.706 -37.384 -22.675 1.00 86.88 84 ARG A O 1
ATOM 649 N N . GLU A 1 85 ? -26.297 -35.948 -21.645 1.00 85.25 85 GLU A N 1
ATOM 650 C CA . GLU A 1 85 ? -27.199 -35.549 -20.569 1.00 85.25 85 GLU A CA 1
ATOM 651 C C . GLU A 1 85 ? -28.189 -34.488 -21.085 1.00 85.25 85 GLU A C 1
ATOM 653 O O . GLU A 1 85 ? -27.823 -33.610 -21.875 1.00 85.25 85 GLU A O 1
ATOM 658 N N . LEU A 1 86 ? -29.454 -34.585 -20.676 1.00 84.50 86 LEU A N 1
ATOM 659 C CA . LEU A 1 86 ? -30.483 -33.605 -21.009 1.00 84.50 86 LEU A CA 1
ATOM 660 C C . LEU A 1 86 ? -30.174 -32.286 -20.290 1.00 84.50 86 LEU A C 1
ATOM 662 O O . LEU A 1 86 ? -30.156 -32.234 -19.066 1.00 84.50 86 LEU A O 1
ATOM 666 N N . GLY A 1 87 ? -29.952 -31.220 -21.061 1.00 68.31 87 GLY A N 1
ATOM 667 C CA . GLY A 1 87 ? -29.669 -29.883 -20.531 1.00 68.31 87 GLY A CA 1
ATOM 668 C C . GLY A 1 87 ? -28.179 -29.557 -20.418 1.00 68.31 87 GLY A C 1
ATOM 669 O O . GLY A 1 87 ? -27.832 -28.503 -19.883 1.00 68.31 87 GLY A O 1
ATOM 670 N N . ALA A 1 88 ? -27.301 -30.415 -20.954 1.00 70.31 88 ALA A N 1
ATOM 671 C CA . ALA A 1 88 ? -25.862 -30.169 -21.008 1.00 70.31 88 ALA A CA 1
ATOM 672 C C . ALA A 1 88 ? -25.536 -28.828 -21.699 1.00 70.31 88 ALA A C 1
ATOM 674 O O . ALA A 1 88 ? -25.967 -28.558 -22.826 1.00 70.31 88 ALA A O 1
ATOM 675 N N . THR A 1 89 ? -24.725 -28.000 -21.032 1.00 66.75 89 THR A N 1
ATOM 676 C CA . THR A 1 89 ? -24.371 -26.630 -21.458 1.00 66.75 89 THR A CA 1
ATOM 677 C C . THR A 1 89 ? -23.513 -26.574 -22.723 1.00 66.75 89 THR A C 1
ATOM 679 O O . THR A 1 89 ? -23.372 -25.513 -23.327 1.00 66.75 89 THR A O 1
ATOM 682 N N . THR A 1 90 ? -22.963 -27.711 -23.147 1.00 69.00 90 THR A N 1
ATOM 683 C CA . THR A 1 90 ? -22.113 -27.857 -24.334 1.00 69.00 90 THR A CA 1
ATOM 684 C C . THR A 1 90 ? -22.894 -27.854 -25.652 1.00 69.00 90 THR A C 1
ATOM 686 O O . THR A 1 90 ? -22.297 -27.672 -26.712 1.00 69.00 90 THR A O 1
ATOM 689 N N . ASN A 1 91 ? -24.222 -28.017 -25.615 1.00 74.38 91 ASN A N 1
ATOM 690 C CA . ASN A 1 91 ? -25.074 -28.037 -26.807 1.00 74.38 91 ASN A CA 1
ATOM 691 C C . ASN A 1 91 ? -25.616 -26.646 -27.170 1.00 74.38 91 ASN A C 1
ATOM 693 O O . ASN A 1 91 ? -25.652 -25.739 -26.344 1.00 74.38 91 ASN A O 1
ATOM 697 N N . GLY A 1 92 ? -26.091 -26.465 -28.406 1.00 79.62 92 GLY A N 1
ATOM 698 C CA . GLY A 1 92 ? -26.737 -25.213 -28.823 1.00 79.62 92 GLY A CA 1
ATOM 699 C C . GLY A 1 92 ? -27.993 -24.891 -27.998 1.00 79.62 92 GLY A C 1
ATOM 700 O O . GLY A 1 92 ? -28.705 -25.798 -27.569 1.00 79.62 92 GLY A O 1
ATOM 701 N N . LYS A 1 93 ? -28.300 -23.597 -27.811 1.00 82.50 93 LYS A N 1
ATOM 702 C CA . LYS A 1 93 ? -29.401 -23.116 -26.946 1.00 82.50 93 LYS A CA 1
ATOM 703 C C . LYS A 1 93 ? -30.754 -23.790 -27.226 1.00 82.50 93 LYS A C 1
ATOM 705 O O . LYS A 1 93 ? -31.452 -24.158 -26.292 1.00 82.50 93 LYS A O 1
ATOM 710 N N . THR A 1 94 ? -31.098 -24.033 -28.492 1.00 83.50 94 THR A N 1
ATOM 711 C CA . THR A 1 94 ? -32.345 -24.725 -28.872 1.00 83.50 94 THR A CA 1
ATOM 712 C C . THR A 1 94 ? -32.412 -26.161 -28.340 1.00 83.50 94 THR A C 1
ATOM 714 O O . THR A 1 94 ? -33.470 -26.594 -27.895 1.00 83.50 94 THR A O 1
ATOM 717 N N . ILE A 1 95 ? -31.289 -26.891 -28.338 1.00 85.75 95 ILE A N 1
ATOM 718 C CA . ILE A 1 95 ? -31.211 -28.250 -27.777 1.00 85.75 95 ILE A CA 1
ATOM 719 C C . ILE A 1 95 ? -31.302 -28.194 -26.250 1.00 85.75 95 ILE A C 1
ATOM 721 O O . ILE A 1 95 ? -32.002 -29.006 -25.660 1.00 85.75 95 ILE A O 1
ATOM 725 N N . GLN A 1 96 ? -30.673 -27.206 -25.606 1.00 84.81 96 GLN A N 1
ATOM 726 C CA . GLN A 1 96 ? -30.797 -27.022 -24.154 1.00 84.81 96 GLN A CA 1
ATOM 727 C C . GLN A 1 96 ? -32.252 -26.755 -23.730 1.00 84.81 96 GLN A C 1
ATOM 729 O O . GLN A 1 96 ? -32.709 -27.314 -22.735 1.00 84.81 96 GLN A O 1
ATOM 734 N N . ASN A 1 97 ? -32.992 -25.948 -24.499 1.00 88.38 97 ASN A N 1
ATOM 735 C CA . ASN A 1 97 ? -34.413 -25.685 -24.251 1.00 88.38 97 ASN A CA 1
ATOM 736 C C . ASN A 1 97 ? -35.262 -26.949 -24.461 1.00 88.38 97 ASN A C 1
ATOM 738 O O . ASN A 1 97 ? -36.092 -27.276 -23.616 1.00 88.38 97 ASN A O 1
ATOM 742 N N . MET A 1 98 ? -35.033 -27.677 -25.563 1.00 89.88 98 MET A N 1
ATOM 743 C CA . MET A 1 98 ? -35.696 -28.956 -25.843 1.00 89.88 98 MET A CA 1
ATOM 744 C C . MET A 1 98 ? -35.486 -29.955 -24.706 1.00 89.88 98 MET A C 1
ATOM 746 O O . MET A 1 98 ? -36.434 -30.585 -24.243 1.00 89.88 98 MET A O 1
ATOM 750 N N . ASP A 1 99 ? -34.243 -30.099 -24.260 1.00 90.38 99 ASP A N 1
ATOM 751 C CA . ASP A 1 99 ? -33.875 -31.061 -23.236 1.00 90.38 99 ASP A CA 1
ATOM 752 C C . ASP A 1 99 ? -34.514 -30.708 -21.876 1.00 90.38 99 ASP A C 1
ATOM 754 O O . ASP A 1 99 ? -34.999 -31.610 -21.193 1.00 90.38 99 ASP A O 1
ATOM 758 N N . ALA A 1 100 ? -34.602 -29.417 -21.516 1.00 87.06 100 ALA A N 1
ATOM 759 C CA . ALA A 1 100 ? -35.327 -28.958 -20.323 1.00 87.06 100 ALA A CA 1
ATOM 760 C C . ALA A 1 100 ? -36.817 -29.350 -20.376 1.00 87.06 100 ALA A C 1
ATOM 762 O O . ALA A 1 100 ? -37.354 -29.950 -19.442 1.00 87.06 100 ALA A O 1
ATOM 763 N N . GLY A 1 101 ? -37.473 -29.116 -21.517 1.00 90.75 101 GLY A N 1
ATOM 764 C CA . GLY A 1 101 ? -38.870 -29.505 -21.699 1.00 90.75 101 GLY A CA 1
ATOM 765 C C . GLY A 1 101 ? -39.101 -31.018 -21.719 1.00 90.75 101 GLY A C 1
ATOM 766 O O . GLY A 1 101 ? -40.080 -31.495 -21.143 1.00 90.75 101 GLY A O 1
ATOM 767 N N . LEU A 1 102 ? -38.196 -31.799 -22.319 1.00 92.81 102 LEU A N 1
ATOM 768 C CA . LEU A 1 102 ? -38.253 -33.266 -22.291 1.00 92.81 102 LEU A CA 1
ATOM 769 C C . LEU A 1 102 ? -38.109 -33.814 -20.871 1.00 92.81 102 LEU A C 1
ATOM 771 O O . LEU A 1 102 ? -38.876 -34.693 -20.470 1.00 92.81 102 LEU A O 1
ATOM 775 N N . LEU A 1 103 ? -37.169 -33.271 -20.096 1.00 90.38 103 LEU A N 1
ATOM 776 C CA . LEU A 1 103 ? -36.990 -33.625 -18.692 1.00 90.38 103 LEU A CA 1
ATOM 777 C C . LEU A 1 103 ? -38.264 -33.333 -17.885 1.00 90.38 103 LEU A C 1
ATOM 779 O O . LEU A 1 103 ? -38.705 -34.169 -17.090 1.00 90.38 103 LEU A O 1
ATOM 783 N N . LYS A 1 104 ? -38.921 -32.197 -18.144 1.00 90.62 104 LYS A N 1
ATOM 784 C CA . LYS A 1 104 ? -40.204 -31.846 -17.524 1.00 90.62 104 LYS A CA 1
ATOM 785 C C . LYS A 1 104 ? -41.337 -32.808 -17.904 1.00 90.62 104 LYS A C 1
ATOM 787 O O . LYS A 1 104 ? -42.076 -33.259 -17.031 1.00 90.62 104 LYS A O 1
ATOM 792 N N . ILE A 1 105 ? -41.452 -33.177 -19.182 1.00 94.56 105 ILE A N 1
ATOM 793 C CA . ILE A 1 105 ? -42.468 -34.133 -19.659 1.00 94.56 105 ILE A CA 1
ATOM 794 C C . ILE A 1 105 ? -42.295 -35.494 -18.980 1.00 94.56 105 ILE A C 1
ATOM 796 O O . ILE A 1 105 ? -43.271 -36.080 -18.516 1.00 94.56 105 ILE A O 1
ATOM 800 N N . ILE A 1 106 ? -41.064 -36.004 -18.918 1.00 93.50 106 ILE A N 1
ATOM 801 C CA . ILE A 1 106 ? -40.782 -37.346 -18.395 1.00 93.50 106 ILE A CA 1
ATOM 802 C C . ILE A 1 106 ? -40.864 -37.373 -16.863 1.00 93.50 106 ILE A C 1
ATOM 804 O O . ILE A 1 106 ? -41.344 -38.358 -16.303 1.00 93.50 106 ILE A O 1
ATOM 808 N N . SER A 1 107 ? -40.450 -36.301 -16.176 1.00 88.81 107 SER A N 1
ATOM 809 C CA . SER A 1 107 ? -40.559 -36.191 -14.710 1.00 88.81 107 SER A CA 1
ATOM 810 C C . SER A 1 107 ? -42.009 -36.157 -14.232 1.00 88.81 107 SER A C 1
ATOM 812 O O . SER A 1 107 ? -42.364 -36.842 -13.271 1.00 88.81 107 SER A O 1
ATOM 814 N N . GLU A 1 108 ? -42.866 -35.403 -14.920 1.00 90.44 108 GLU A N 1
ATOM 815 C CA . GLU A 1 108 ? -44.283 -35.324 -14.581 1.00 90.44 108 GLU A CA 1
ATOM 816 C C . GLU A 1 108 ? -45.127 -36.465 -15.161 1.00 90.44 108 GLU A C 1
ATOM 818 O O . GLU A 1 108 ? -46.228 -36.724 -14.672 1.00 90.44 108 GLU A O 1
ATOM 823 N N . GLY A 1 109 ? -44.648 -37.118 -16.216 1.00 91.19 109 GLY A N 1
ATOM 824 C CA . GLY A 1 109 ? -45.266 -38.295 -16.810 1.00 91.19 109 GLY A CA 1
ATOM 825 C C . GLY A 1 109 ? -44.950 -39.578 -16.041 1.00 91.19 109 GLY A C 1
ATOM 826 O O . GLY A 1 109 ? -44.458 -39.561 -14.915 1.00 91.19 109 GLY A O 1
ATOM 827 N N . TYR A 1 110 ? -45.231 -40.720 -16.664 1.00 94.31 110 TYR A N 1
ATOM 828 C CA . TYR A 1 110 ? -44.894 -42.016 -16.090 1.00 94.31 110 TYR A CA 1
ATOM 829 C C . TYR A 1 110 ? -43.369 -42.183 -16.036 1.00 94.31 110 TYR A C 1
ATOM 831 O O . TYR A 1 110 ? -42.674 -42.042 -17.039 1.00 94.31 110 TYR A O 1
ATOM 839 N N . ASN A 1 111 ? -42.824 -42.545 -14.890 1.00 91.44 111 ASN A N 1
ATOM 840 C CA . ASN A 1 111 ? -41.435 -42.959 -14.737 1.00 91.44 111 ASN A CA 1
ATOM 841 C C . ASN A 1 111 ? -41.328 -43.913 -13.537 1.00 91.44 111 ASN A C 1
ATOM 843 O O . ASN A 1 111 ? -42.332 -44.271 -12.920 1.00 91.44 111 ASN A O 1
ATOM 847 N N . GLN A 1 112 ? -40.119 -44.362 -13.209 1.00 87.69 112 GLN A N 1
ATOM 848 C CA . GLN A 1 112 ? -39.900 -45.286 -12.094 1.00 87.69 112 GLN A CA 1
ATOM 849 C C . GLN A 1 112 ? -40.233 -44.687 -10.712 1.00 87.69 112 GLN A C 1
ATOM 851 O O . GLN A 1 112 ? -40.416 -45.437 -9.757 1.00 87.69 112 GLN A O 1
ATOM 856 N N . TYR A 1 113 ? -40.350 -43.359 -10.608 1.00 84.56 113 TYR A N 1
ATOM 857 C CA . TYR A 1 113 ? -40.680 -42.617 -9.386 1.00 84.56 113 TYR A CA 1
ATOM 858 C C . TYR A 1 113 ? -42.113 -42.049 -9.388 1.00 84.56 113 TYR A C 1
ATOM 860 O O . TYR A 1 113 ? -42.643 -41.718 -8.331 1.00 84.56 113 TYR A O 1
ATOM 868 N N . ASN A 1 114 ? -42.756 -41.959 -10.555 1.00 87.00 114 ASN A N 1
ATOM 869 C CA . ASN A 1 114 ? -44.088 -41.393 -10.751 1.00 87.00 114 ASN A CA 1
ATOM 870 C C . ASN A 1 114 ? -44.936 -42.327 -11.626 1.00 87.00 114 ASN A C 1
ATOM 872 O O . ASN A 1 114 ? -44.757 -42.397 -12.838 1.00 87.00 114 ASN A O 1
ATOM 876 N N . THR A 1 115 ? -45.864 -43.066 -11.019 1.00 89.88 115 THR A N 1
ATOM 877 C CA . THR A 1 115 ? -46.673 -44.082 -11.723 1.00 89.88 115 THR A CA 1
ATOM 878 C C . THR A 1 115 ? -48.145 -43.697 -11.891 1.00 89.88 115 THR A C 1
ATOM 880 O O . THR A 1 115 ? -48.898 -44.443 -12.525 1.00 89.88 115 THR A O 1
ATOM 883 N N . SER A 1 116 ? -48.558 -42.539 -11.361 1.00 91.31 116 SER A N 1
ATOM 884 C CA . SER A 1 116 ? -49.930 -42.024 -11.415 1.00 91.31 116 SER A CA 1
ATOM 885 C C . SER A 1 116 ? -49.943 -40.496 -11.369 1.00 91.31 116 SER A C 1
ATOM 887 O O . SER A 1 116 ? -49.281 -39.906 -10.522 1.00 91.31 116 SER A O 1
ATOM 889 N N . LYS A 1 117 ? -50.755 -39.849 -12.213 1.00 89.69 117 LYS A N 1
ATOM 890 C CA . LYS A 1 117 ? -50.919 -38.388 -12.236 1.00 89.69 117 LYS A CA 1
ATOM 891 C C . LYS A 1 117 ? -52.389 -37.998 -12.299 1.00 89.69 117 LYS A C 1
ATOM 893 O O . LYS A 1 117 ? -53.145 -38.541 -13.104 1.00 89.69 117 LYS A O 1
ATOM 898 N N . THR A 1 118 ? -52.757 -37.014 -11.481 1.00 87.69 118 THR A N 1
ATOM 899 C CA . THR A 1 118 ? -54.086 -36.394 -11.464 1.00 87.69 118 THR A CA 1
ATOM 900 C C . THR A 1 118 ? -53.991 -34.951 -11.944 1.00 87.69 118 THR A C 1
ATOM 902 O O . THR A 1 118 ? -53.139 -34.201 -11.474 1.00 87.69 118 THR A O 1
ATOM 905 N N . ILE A 1 119 ? -54.873 -34.557 -12.859 1.00 82.44 119 ILE A N 1
ATOM 906 C CA . ILE A 1 119 ? -55.034 -33.174 -13.324 1.00 82.44 119 ILE A CA 1
ATOM 907 C C . ILE A 1 119 ? -56.490 -32.738 -13.164 1.00 82.44 119 ILE A C 1
ATOM 909 O O . ILE A 1 119 ? -57.406 -33.541 -13.339 1.00 82.44 119 ILE A O 1
ATOM 913 N N . SER A 1 120 ? -56.705 -31.463 -12.853 1.00 74.06 120 SER A N 1
ATOM 914 C CA . SER A 1 120 ? -58.042 -30.869 -12.766 1.00 74.06 120 SER A CA 1
ATOM 915 C C . SER A 1 120 ? -58.406 -30.206 -14.092 1.00 74.06 120 SER A C 1
ATOM 917 O O . SER A 1 120 ? -57.635 -29.404 -14.617 1.00 74.06 120 SER A O 1
ATOM 919 N N . VAL A 1 121 ? -59.580 -30.529 -14.634 1.00 64.81 121 VAL A N 1
ATOM 920 C CA . VAL A 1 121 ? -60.129 -29.920 -15.851 1.00 64.81 121 VAL A CA 1
ATOM 921 C C . VAL A 1 121 ? -61.237 -28.949 -15.467 1.00 64.81 121 VAL A C 1
ATOM 923 O O . VAL A 1 121 ? -62.171 -29.321 -14.757 1.00 64.81 121 VAL A O 1
ATOM 926 N N . VAL A 1 122 ? -61.147 -27.713 -15.959 1.00 54.94 122 VAL A N 1
ATOM 927 C CA . VAL A 1 122 ? -62.238 -26.735 -15.886 1.00 54.94 122 VAL A CA 1
ATOM 928 C C . VAL A 1 122 ? -63.035 -26.842 -17.184 1.00 54.94 122 VAL A C 1
ATOM 930 O O . VAL A 1 122 ? -62.483 -26.640 -18.266 1.00 54.94 122 VAL A O 1
ATOM 933 N N . THR A 1 123 ? -64.310 -27.214 -17.102 1.00 50.91 123 THR A N 1
ATOM 934 C CA . THR A 1 123 ? -65.227 -27.207 -18.251 1.00 50.91 123 THR A CA 1
ATOM 935 C C . THR A 1 123 ? -65.693 -25.780 -18.580 1.00 50.91 123 THR A C 1
ATOM 937 O O . THR A 1 123 ? -65.680 -24.925 -17.693 1.00 50.91 123 THR A O 1
ATOM 940 N N . PRO A 1 124 ? -66.101 -25.488 -19.836 1.00 44.25 124 PRO A N 1
ATOM 941 C CA . PRO A 1 124 ? -66.588 -24.162 -20.228 1.00 44.25 124 PRO A CA 1
ATOM 942 C C . PRO A 1 124 ? -67.775 -23.698 -19.367 1.00 44.25 124 PRO A C 1
ATOM 944 O O . PRO A 1 124 ? -68.549 -24.527 -18.889 1.00 44.25 124 PRO A O 1
ATOM 947 N N . GLU A 1 125 ? -67.940 -22.376 -19.233 1.00 44.66 125 GLU A N 1
ATOM 948 C CA . GLU A 1 125 ? -68.811 -21.631 -18.291 1.00 44.66 125 GLU A CA 1
ATOM 949 C C . GLU A 1 125 ? -70.272 -22.100 -18.123 1.00 44.66 125 GLU A C 1
ATOM 951 O O . GLU A 1 125 ? -70.946 -21.680 -17.187 1.00 44.66 125 GLU A O 1
ATOM 956 N N . SER A 1 126 ? -70.784 -22.985 -18.978 1.00 45.47 126 SER A N 1
ATOM 957 C CA . SER A 1 126 ? -72.164 -23.480 -18.916 1.00 45.47 126 SER A CA 1
ATOM 958 C C . SER A 1 126 ? -72.390 -24.675 -17.970 1.00 45.47 126 SER A C 1
ATOM 960 O O . SER A 1 126 ? -73.546 -25.006 -17.714 1.00 45.47 126 SER A O 1
ATOM 962 N N . ALA A 1 127 ? -71.339 -25.294 -17.405 1.00 46.84 127 ALA A N 1
ATOM 963 C CA . ALA A 1 127 ? -71.454 -26.277 -16.312 1.00 46.84 127 ALA A CA 1
ATOM 964 C C . ALA A 1 127 ? -70.133 -26.416 -15.509 1.00 46.84 127 ALA A C 1
ATOM 966 O O . ALA A 1 127 ? -69.231 -27.138 -15.945 1.00 46.84 127 ALA A O 1
ATOM 967 N N . PRO A 1 128 ? -69.986 -25.768 -14.335 1.00 46.66 128 PRO A N 1
ATOM 968 C CA . PRO A 1 128 ? -68.732 -25.718 -13.586 1.00 46.66 128 PRO A CA 1
ATOM 969 C C . PRO A 1 128 ? -68.647 -26.853 -12.555 1.00 46.66 128 PRO A C 1
ATOM 971 O O . PRO A 1 128 ? -68.759 -26.625 -11.356 1.00 46.66 128 PRO A O 1
ATOM 974 N N . ASN A 1 129 ? -68.431 -28.088 -13.005 1.00 52.00 129 ASN A N 1
ATOM 975 C CA . ASN A 1 129 ? -67.960 -29.156 -12.121 1.00 52.00 129 ASN A CA 1
ATOM 976 C C . ASN A 1 129 ? -66.540 -29.519 -12.555 1.00 52.00 129 ASN A C 1
ATOM 978 O O . ASN A 1 129 ? -66.342 -29.984 -13.674 1.00 52.00 129 ASN A O 1
ATOM 982 N N . ALA A 1 130 ? -65.547 -29.289 -11.691 1.00 54.22 130 ALA A N 1
ATOM 983 C CA . ALA A 1 130 ? -64.165 -29.664 -11.970 1.00 54.22 130 ALA A CA 1
ATOM 984 C C . ALA A 1 130 ? -64.071 -31.190 -12.127 1.00 54.22 130 ALA A C 1
ATOM 986 O O . ALA A 1 130 ? -64.303 -31.934 -11.174 1.00 54.22 130 ALA A O 1
ATOM 987 N N . ILE A 1 131 ? -63.746 -31.661 -13.331 1.00 63.53 131 ILE A N 1
ATOM 988 C CA . ILE A 1 131 ? -63.524 -33.086 -13.586 1.00 63.53 131 ILE A CA 1
ATOM 989 C C . ILE A 1 131 ? -62.046 -33.361 -13.319 1.00 63.53 131 ILE A C 1
ATOM 991 O O . ILE A 1 131 ? -61.179 -32.779 -13.971 1.00 63.53 131 ILE A O 1
ATOM 995 N N . SER A 1 132 ? -61.735 -34.239 -12.367 1.00 73.00 132 SER A N 1
ATOM 996 C CA . SER A 1 132 ? -60.374 -34.739 -12.180 1.00 73.00 132 SER A CA 1
ATOM 997 C C . SER A 1 132 ? -60.107 -35.902 -13.140 1.00 73.00 132 SER A C 1
ATOM 999 O O . SER A 1 132 ? -60.858 -36.876 -13.200 1.00 73.00 132 SER A O 1
ATOM 1001 N N . ILE A 1 133 ? -59.031 -35.805 -13.920 1.00 83.69 133 ILE A N 1
ATOM 1002 C CA . ILE A 1 133 ? -58.524 -36.907 -14.740 1.00 83.69 133 ILE A CA 1
ATOM 1003 C C . ILE A 1 133 ? -57.324 -37.499 -14.013 1.00 83.69 133 ILE A C 1
ATOM 1005 O O . ILE A 1 133 ? -56.291 -36.844 -13.894 1.00 83.69 133 ILE A O 1
ATOM 1009 N N . THR A 1 134 ? -57.452 -38.745 -13.565 1.00 88.50 134 THR A N 1
ATOM 1010 C CA . THR A 1 134 ? -56.346 -39.536 -13.018 1.00 88.50 134 THR A CA 1
ATOM 1011 C C . THR A 1 134 ? -55.990 -40.641 -14.001 1.00 88.50 134 THR A C 1
ATOM 1013 O O . THR A 1 134 ? -56.857 -41.441 -14.346 1.00 88.50 134 THR A O 1
ATOM 1016 N N . LEU A 1 135 ? -54.730 -40.688 -14.436 1.00 92.00 135 LEU A N 1
ATOM 1017 C CA . LEU A 1 135 ? -54.175 -41.800 -15.212 1.00 92.00 135 LEU A CA 1
ATOM 1018 C C . LEU A 1 135 ? -53.060 -42.469 -14.418 1.00 92.00 135 LEU A C 1
ATOM 1020 O O . LEU A 1 135 ? -52.261 -41.786 -13.775 1.00 92.00 135 LEU A O 1
ATOM 1024 N N . SER A 1 136 ? -52.969 -43.794 -14.506 1.00 92.50 136 SER A N 1
ATOM 1025 C CA . SER A 1 136 ? -51.895 -44.571 -13.881 1.00 92.50 136 SER A CA 1
ATOM 1026 C C . SER A 1 136 ? -51.436 -45.719 -14.778 1.00 92.50 136 SER A C 1
ATOM 1028 O O . SER A 1 136 ? -52.088 -46.051 -15.769 1.00 92.50 136 SER A O 1
ATOM 1030 N N . GLY A 1 137 ? -50.282 -46.307 -14.459 1.00 90.62 137 GLY A N 1
ATOM 1031 C CA . GLY A 1 137 ? -49.785 -47.488 -15.166 1.00 90.62 137 GLY A CA 1
ATOM 1032 C C . GLY A 1 137 ? -49.586 -47.251 -16.668 1.00 90.62 137 GLY A C 1
ATOM 1033 O O . GLY A 1 137 ? -48.972 -46.265 -17.082 1.00 90.62 137 GLY A O 1
ATOM 1034 N N . ASP A 1 138 ? -50.101 -48.168 -17.484 1.00 91.19 138 ASP A N 1
ATOM 1035 C CA . ASP A 1 138 ? -49.914 -48.151 -18.938 1.00 91.19 138 ASP A CA 1
ATOM 1036 C C . ASP A 1 138 ? -50.623 -46.970 -19.626 1.00 91.19 138 ASP A C 1
ATOM 1038 O O . ASP A 1 138 ? -50.125 -46.474 -20.637 1.00 91.19 138 ASP A O 1
ATOM 1042 N N . GLU A 1 139 ? -51.715 -46.447 -19.056 1.00 91.88 139 GLU A N 1
ATOM 1043 C CA . GLU A 1 139 ? -52.407 -45.264 -19.590 1.00 91.88 139 GLU A CA 1
ATOM 1044 C C . GLU A 1 139 ? -51.548 -44.000 -19.452 1.00 91.88 139 GLU A C 1
ATOM 1046 O O . GLU A 1 139 ? -51.435 -43.208 -20.391 1.00 91.88 139 GLU A O 1
ATOM 1051 N N . LEU A 1 140 ? -50.883 -43.828 -18.302 1.00 94.44 140 LEU A N 1
ATOM 1052 C CA . LEU A 1 140 ? -49.960 -42.710 -18.095 1.00 94.44 140 LEU A CA 1
ATOM 1053 C C . LEU A 1 140 ? -48.676 -42.888 -18.924 1.00 94.44 140 LEU A C 1
ATOM 1055 O O . LEU A 1 140 ? -48.174 -41.907 -19.479 1.00 94.44 140 LEU A O 1
ATOM 1059 N N . TYR A 1 141 ? -48.161 -44.119 -19.060 1.00 95.00 141 TYR A N 1
ATOM 1060 C CA . TYR A 1 141 ? -47.027 -44.406 -19.952 1.00 95.00 141 TYR A CA 1
ATOM 1061 C C . TYR A 1 141 ? -47.349 -44.035 -21.402 1.00 95.00 141 TYR A C 1
ATOM 1063 O O . TYR A 1 141 ? -46.545 -43.376 -22.066 1.00 95.00 141 TYR A O 1
ATOM 1071 N N . ALA A 1 142 ? -48.544 -44.389 -21.878 1.00 93.19 142 ALA A N 1
ATOM 1072 C CA . ALA A 1 142 ? -49.008 -44.007 -23.201 1.00 93.19 142 ALA A CA 1
ATOM 1073 C C . ALA A 1 142 ? -49.120 -42.492 -23.378 1.00 93.19 142 ALA A C 1
ATOM 1075 O O . ALA A 1 142 ? -48.574 -41.960 -24.345 1.00 93.19 142 ALA A O 1
ATOM 1076 N N . ALA A 1 143 ? -49.746 -41.790 -22.429 1.00 95.19 143 ALA A N 1
ATOM 1077 C CA . ALA A 1 143 ? -49.840 -40.332 -22.470 1.00 95.19 143 ALA A CA 1
ATOM 1078 C C . ALA A 1 143 ? -48.450 -39.668 -22.522 1.00 95.19 143 ALA A C 1
ATOM 1080 O O . ALA A 1 143 ? -48.206 -38.781 -23.339 1.00 95.19 143 ALA A O 1
ATOM 1081 N N . THR A 1 144 ? -47.509 -40.152 -21.706 1.00 96.56 144 THR A N 1
ATOM 1082 C CA . THR A 1 144 ? -46.121 -39.658 -21.672 1.00 96.56 144 THR A CA 1
ATOM 1083 C C . THR A 1 144 ? -45.402 -39.930 -22.992 1.00 96.56 144 THR A C 1
ATOM 1085 O O . THR A 1 144 ? -44.745 -39.041 -23.527 1.00 96.56 144 THR A O 1
ATOM 1088 N N . SER A 1 145 ? -45.567 -41.123 -23.577 1.00 94.88 145 SER A N 1
ATOM 1089 C CA . SER A 1 145 ? -44.942 -41.454 -24.862 1.00 94.88 145 SER A CA 1
ATOM 1090 C C . SER A 1 145 ? -45.494 -40.618 -26.018 1.00 94.88 145 SER A C 1
ATOM 1092 O O . SER A 1 145 ? -44.709 -40.180 -26.860 1.00 94.88 145 SER A O 1
ATOM 1094 N N . ILE A 1 146 ? -46.806 -40.360 -26.051 1.00 95.38 146 ILE A N 1
ATOM 1095 C CA . ILE A 1 146 ? -47.425 -39.476 -27.049 1.00 95.38 146 ILE A CA 1
ATOM 1096 C C . ILE A 1 146 ? -46.870 -38.055 -26.902 1.00 95.38 146 ILE A C 1
ATOM 1098 O O . ILE A 1 146 ? -46.466 -37.466 -27.903 1.00 95.38 146 ILE A O 1
ATOM 1102 N N . ALA A 1 147 ? -46.785 -37.537 -25.671 1.00 96.88 147 ALA A N 1
ATOM 1103 C CA . ALA A 1 147 ? -46.259 -36.202 -25.390 1.00 96.88 147 ALA A CA 1
ATOM 1104 C C . ALA A 1 147 ? -44.794 -36.046 -25.825 1.00 96.88 147 ALA A C 1
ATOM 1106 O O . ALA A 1 147 ? -44.483 -35.109 -26.555 1.00 96.88 147 ALA A O 1
ATOM 1107 N N . VAL A 1 148 ? -43.914 -36.985 -25.447 1.00 95.88 148 VAL A N 1
ATOM 1108 C CA . VAL A 1 148 ? -42.490 -36.976 -25.837 1.00 95.88 148 VAL A CA 1
ATOM 1109 C C . VAL A 1 148 ? -42.341 -36.966 -27.359 1.00 95.88 148 VAL A C 1
ATOM 1111 O O . VAL A 1 148 ? -41.648 -36.113 -27.903 1.00 95.88 148 VAL A O 1
ATOM 1114 N N . ARG A 1 149 ? -43.036 -37.864 -28.068 1.00 92.94 149 ARG A N 1
ATOM 1115 C CA . ARG A 1 149 ? -42.938 -37.961 -29.534 1.00 92.94 149 ARG A CA 1
ATOM 1116 C C . ARG A 1 149 ? -43.504 -36.723 -30.226 1.00 92.94 149 ARG A C 1
ATOM 1118 O O . ARG A 1 149 ? -42.894 -36.237 -31.175 1.00 92.94 149 ARG A O 1
ATOM 1125 N N . ALA A 1 150 ? -44.640 -36.200 -29.760 1.00 94.25 150 ALA A N 1
ATOM 1126 C CA . ALA A 1 150 ? -45.228 -34.969 -30.287 1.00 94.25 150 ALA A CA 1
ATOM 1127 C C . ALA A 1 150 ? -44.295 -33.764 -30.075 1.00 94.25 150 ALA A C 1
ATOM 1129 O O . ALA A 1 150 ? -44.126 -32.949 -30.979 1.00 94.25 150 ALA A O 1
ATOM 1130 N N . TYR A 1 151 ? -43.636 -33.686 -28.916 1.00 94.81 151 TYR A N 1
ATOM 1131 C CA . TYR A 1 151 ? -42.662 -32.647 -28.580 1.00 94.81 151 TYR A CA 1
ATOM 1132 C C . TYR A 1 151 ? -41.401 -32.726 -29.451 1.00 94.81 151 TYR A C 1
ATOM 1134 O O . TYR A 1 151 ? -41.013 -31.745 -30.085 1.00 94.81 151 TYR A O 1
ATOM 1142 N N . SER A 1 152 ? -40.796 -33.906 -29.574 1.00 91.50 152 SER A N 1
ATOM 1143 C CA . SER A 1 152 ? -39.586 -34.095 -30.380 1.00 91.50 152 SER A CA 1
ATOM 1144 C C . SER A 1 152 ? -39.837 -33.911 -31.881 1.00 91.50 152 SER A C 1
ATOM 1146 O O . SER A 1 152 ? -39.109 -33.175 -32.544 1.00 91.50 152 SER A O 1
ATOM 1148 N N . THR A 1 153 ? -40.878 -34.542 -32.436 1.00 89.50 153 THR A N 1
ATOM 1149 C CA . THR A 1 153 ? -41.106 -34.568 -33.896 1.00 89.50 153 THR A CA 1
ATOM 1150 C C . THR A 1 153 ? -41.949 -33.402 -34.410 1.00 89.50 153 THR A C 1
ATOM 1152 O O . THR A 1 153 ? -41.703 -32.917 -35.510 1.00 89.50 153 THR A O 1
ATOM 1155 N N . GLY A 1 154 ? -42.923 -32.927 -33.628 1.00 89.44 154 GLY A N 1
ATOM 1156 C CA . GLY A 1 154 ? -43.857 -31.878 -34.044 1.00 89.44 154 GLY A CA 1
ATOM 1157 C C . GLY A 1 154 ? -43.454 -30.459 -33.643 1.00 89.44 154 GLY A C 1
ATOM 1158 O O . GLY A 1 154 ? -43.942 -29.512 -34.252 1.00 89.44 154 GLY A O 1
ATOM 1159 N N . LEU A 1 155 ? -42.572 -30.299 -32.646 1.00 90.50 155 LEU A N 1
ATOM 1160 C CA . LEU A 1 155 ? -42.072 -28.988 -32.215 1.00 90.50 155 LEU A CA 1
ATOM 1161 C C . LEU A 1 155 ? -40.593 -28.770 -32.565 1.00 90.50 155 LEU A C 1
ATOM 1163 O O . LEU A 1 155 ? -40.273 -27.813 -33.266 1.00 90.50 155 LEU A O 1
ATOM 1167 N N . PHE A 1 156 ? -39.693 -29.647 -32.111 1.00 89.31 156 PHE A N 1
ATOM 1168 C CA . PHE A 1 156 ? -38.246 -29.495 -32.350 1.00 89.31 156 PHE A CA 1
ATOM 1169 C C . PHE A 1 156 ? -37.745 -30.171 -33.629 1.00 89.31 156 PHE A C 1
ATOM 1171 O O . PHE A 1 156 ? -36.594 -29.984 -34.023 1.00 89.31 156 PHE A O 1
ATOM 1178 N N . THR A 1 157 ? -38.610 -30.910 -34.323 1.00 87.19 157 THR A N 1
ATOM 1179 C CA . THR A 1 157 ? -38.333 -31.556 -35.613 1.00 87.19 157 THR A CA 1
ATOM 1180 C C . THR A 1 157 ? -37.127 -32.515 -35.607 1.00 87.19 157 THR A C 1
ATOM 1182 O O . THR A 1 157 ? -36.457 -32.691 -36.625 1.00 87.19 157 THR A O 1
ATOM 1185 N N . THR A 1 158 ? -36.869 -33.220 -34.499 1.00 82.62 158 THR A N 1
ATOM 1186 C CA . THR A 1 158 ? -35.689 -34.104 -34.345 1.00 82.62 158 THR A CA 1
ATOM 1187 C C . THR A 1 158 ? -35.859 -35.545 -34.849 1.00 82.62 158 THR A C 1
ATOM 1189 O O . THR A 1 158 ? -34.941 -36.354 -34.718 1.00 82.62 158 THR A O 1
ATOM 1192 N N . GLY A 1 159 ? -37.000 -35.875 -35.463 1.00 73.75 159 GLY A N 1
ATOM 1193 C CA . GLY A 1 159 ? -37.254 -37.170 -36.106 1.00 73.75 159 GLY A CA 1
ATOM 1194 C C . GLY A 1 159 ? -36.318 -37.509 -37.279 1.00 73.75 159 GLY A C 1
ATOM 1195 O O . GLY A 1 159 ? -35.642 -36.653 -37.858 1.00 73.75 159 GLY A O 1
ATOM 1196 N N . ALA A 1 160 ? -36.284 -38.787 -37.648 1.00 72.25 160 ALA A N 1
ATOM 1197 C CA . ALA A 1 160 ? -35.494 -39.327 -38.744 1.00 72.25 160 ALA A CA 1
ATOM 1198 C C . ALA A 1 160 ? -35.991 -38.833 -40.111 1.00 72.25 160 ALA A C 1
ATOM 1200 O O . ALA A 1 160 ? -37.177 -38.618 -40.341 1.00 72.25 160 ALA A O 1
ATOM 1201 N N . LYS A 1 161 ? -35.074 -38.690 -41.076 1.00 65.06 161 LYS A N 1
ATOM 1202 C CA . LYS A 1 161 ? -35.382 -38.116 -42.402 1.00 65.06 161 LYS A CA 1
ATOM 1203 C C . LYS A 1 161 ? -35.952 -39.109 -43.429 1.00 65.06 161 LYS A C 1
ATOM 1205 O O . LYS A 1 161 ? -36.266 -38.695 -44.541 1.00 65.06 161 LYS A O 1
ATOM 1210 N N . GLY A 1 162 ? -36.095 -40.397 -43.105 1.00 63.22 162 GLY A N 1
ATOM 1211 C CA . GLY A 1 162 ? -36.575 -41.417 -44.047 1.00 63.22 162 GLY A CA 1
ATOM 1212 C C . GLY A 1 162 ? -37.345 -42.549 -43.368 1.00 63.22 162 GLY A C 1
ATOM 1213 O O . GLY A 1 162 ? -36.993 -42.958 -42.268 1.00 63.22 162 GLY A O 1
ATOM 1214 N N . ALA A 1 163 ? -38.361 -43.080 -44.054 1.00 63.78 163 ALA A N 1
ATOM 1215 C CA . ALA A 1 163 ? -39.271 -44.102 -43.537 1.00 63.78 163 ALA A CA 1
ATOM 1216 C C . ALA A 1 163 ? -39.349 -45.327 -44.466 1.00 63.78 163 ALA A C 1
ATOM 1218 O O . ALA A 1 163 ? -39.181 -45.197 -45.677 1.00 63.78 163 ALA A O 1
ATOM 1219 N N . LYS A 1 164 ? -39.607 -46.523 -43.909 1.00 63.53 164 LYS A N 1
ATOM 1220 C CA . LYS A 1 164 ? -39.587 -47.793 -44.671 1.00 63.53 164 LYS A CA 1
ATOM 1221 C C . LYS A 1 164 ? -40.963 -48.419 -44.963 1.00 63.53 164 LYS A C 1
ATOM 1223 O O . LYS A 1 164 ? -41.055 -49.166 -45.930 1.00 63.53 164 LYS A O 1
ATOM 1228 N N . TYR A 1 165 ? -42.016 -48.133 -44.183 1.00 73.50 165 TYR A N 1
ATOM 1229 C CA . TYR A 1 165 ? -43.359 -48.727 -44.361 1.00 73.50 165 TYR A CA 1
ATOM 1230 C C . TYR A 1 165 ? -44.488 -47.752 -43.970 1.00 73.50 165 TYR A C 1
ATOM 1232 O O . TYR A 1 165 ? -44.341 -46.994 -43.013 1.00 73.50 165 TYR A O 1
ATOM 1240 N N . GLN A 1 166 ? -45.627 -47.810 -44.674 1.00 74.56 166 GLN A N 1
ATOM 1241 C CA . GLN A 1 166 ? -46.722 -46.825 -44.588 1.00 74.56 166 GLN A CA 1
ATOM 1242 C C . GLN A 1 166 ? -47.356 -46.684 -43.191 1.00 74.56 166 GLN A C 1
ATOM 1244 O O . GLN A 1 166 ? -47.601 -45.573 -42.739 1.00 74.56 166 GLN A O 1
ATOM 1249 N N . SER A 1 167 ? -47.557 -47.779 -42.454 1.00 73.12 167 SER A N 1
ATOM 1250 C CA . SER A 1 167 ? -48.168 -47.722 -41.115 1.00 73.12 167 SER A CA 1
ATOM 1251 C C . SER A 1 167 ? -47.306 -46.975 -40.087 1.00 73.12 167 SER A C 1
ATOM 1253 O O . SER A 1 167 ? -47.830 -46.260 -39.236 1.00 73.12 167 SER A O 1
ATOM 1255 N N . ALA A 1 168 ? -45.977 -47.090 -40.180 1.00 76.50 168 ALA A N 1
ATOM 1256 C CA . ALA A 1 168 ? -45.050 -46.328 -39.346 1.00 76.50 168 ALA A CA 1
ATOM 1257 C C . ALA A 1 168 ? -45.022 -44.841 -39.739 1.00 76.50 168 ALA A C 1
ATOM 1259 O O . ALA A 1 168 ? -44.902 -43.979 -38.868 1.00 76.50 168 ALA A O 1
ATOM 1260 N N . ILE A 1 169 ? -45.185 -44.546 -41.035 1.00 82.00 169 ILE A N 1
ATOM 1261 C CA . ILE A 1 169 ? -45.314 -43.180 -41.553 1.00 82.00 169 ILE A CA 1
ATOM 1262 C C . ILE A 1 169 ? -46.554 -42.504 -40.976 1.00 82.00 169 ILE A C 1
ATOM 1264 O O . ILE A 1 169 ? -46.440 -41.398 -40.449 1.00 82.00 169 ILE A O 1
ATOM 1268 N N . ASP A 1 170 ? -47.712 -43.162 -41.024 1.00 85.06 170 ASP A N 1
ATOM 1269 C CA . ASP A 1 170 ? -48.966 -42.580 -40.540 1.00 85.06 170 ASP A CA 1
ATOM 1270 C C . ASP A 1 170 ? -48.932 -42.360 -39.019 1.00 85.06 170 ASP A C 1
ATOM 1272 O O . ASP A 1 170 ? -49.310 -41.290 -38.546 1.00 85.06 170 ASP A O 1
ATOM 1276 N N . MET A 1 171 ? -48.377 -43.304 -38.247 1.00 84.94 171 MET A N 1
ATOM 1277 C CA . MET A 1 171 ? -48.176 -43.120 -36.803 1.00 84.94 171 MET A CA 1
ATOM 1278 C C . MET A 1 171 ? -47.237 -41.953 -36.484 1.00 84.94 171 MET A C 1
ATOM 1280 O O . MET A 1 171 ? -47.548 -41.138 -35.619 1.00 84.94 171 MET A O 1
ATOM 1284 N N . ALA A 1 172 ? -46.090 -41.846 -37.155 1.00 86.75 172 ALA A N 1
ATOM 1285 C CA . ALA A 1 172 ? -45.163 -40.733 -36.950 1.00 86.75 172 ALA A CA 1
ATOM 1286 C C . ALA A 1 172 ? -45.778 -39.390 -37.329 1.00 86.75 172 ALA A C 1
ATOM 1288 O O . ALA A 1 172 ? -45.672 -38.420 -36.581 1.00 86.75 172 ALA A O 1
ATOM 1289 N N . SER A 1 173 ? -46.486 -39.374 -38.456 1.00 89.00 173 SER A N 1
ATOM 1290 C CA . SER A 1 173 ? -47.177 -38.195 -38.956 1.00 89.00 173 SER A CA 1
ATOM 1291 C C . SER A 1 173 ? -48.257 -37.737 -37.981 1.00 89.00 173 SER A C 1
ATOM 1293 O O . SER A 1 173 ? -48.340 -36.548 -37.700 1.00 89.00 173 SER A O 1
ATOM 1295 N N . ALA A 1 174 ? -49.008 -38.660 -37.372 1.00 90.44 174 ALA A N 1
ATOM 1296 C CA . ALA A 1 174 ? -49.999 -38.322 -36.355 1.00 90.44 174 ALA A CA 1
ATOM 1297 C C . ALA A 1 174 ? -49.382 -37.660 -35.109 1.00 90.44 174 ALA A C 1
ATOM 1299 O O . ALA A 1 174 ? -49.942 -36.685 -34.614 1.00 90.44 174 ALA A O 1
ATOM 1300 N N . HIS A 1 175 ? -48.220 -38.119 -34.620 1.00 92.19 175 HIS A N 1
ATOM 1301 C CA . HIS A 1 175 ? -47.531 -37.456 -33.499 1.00 92.19 175 HIS A CA 1
ATOM 1302 C C . HIS A 1 175 ? -46.995 -36.076 -33.892 1.00 92.19 175 HIS A C 1
ATOM 1304 O O . HIS A 1 175 ? -47.168 -35.122 -33.136 1.00 92.19 175 HIS A O 1
ATOM 1310 N N . ALA A 1 176 ? -46.379 -35.957 -35.071 1.00 90.81 176 ALA A N 1
ATOM 1311 C CA . ALA A 1 176 ? -45.821 -34.695 -35.545 1.00 90.81 176 ALA A CA 1
ATOM 1312 C C . ALA A 1 176 ? -46.922 -33.643 -35.788 1.00 90.81 176 ALA A C 1
ATOM 1314 O O . ALA A 1 176 ? -46.800 -32.501 -35.345 1.00 90.81 176 ALA A O 1
ATOM 1315 N N . ASN A 1 177 ? -48.042 -34.046 -36.400 1.00 90.75 177 ASN A N 1
ATOM 1316 C CA . ASN A 1 177 ? -49.214 -33.192 -36.604 1.00 90.75 177 ASN A CA 1
ATOM 1317 C C . ASN A 1 177 ? -49.844 -32.761 -35.270 1.00 90.75 177 ASN A C 1
ATOM 1319 O O . ASN A 1 177 ? -50.204 -31.594 -35.114 1.00 90.75 177 ASN A O 1
ATOM 1323 N N . LEU A 1 178 ? -49.940 -33.675 -34.296 1.00 91.75 178 LEU A N 1
ATOM 1324 C CA . LEU A 1 178 ? -50.448 -33.374 -32.956 1.00 91.75 178 LEU A CA 1
ATOM 1325 C C . LEU A 1 178 ? -49.535 -32.381 -32.218 1.00 91.75 178 LEU A C 1
ATOM 1327 O O . LEU A 1 178 ? -50.021 -31.418 -31.630 1.00 91.75 178 LEU A O 1
ATOM 1331 N N . GLY A 1 179 ? -48.215 -32.558 -32.318 1.00 92.44 179 GLY A N 1
ATOM 1332 C CA . GLY A 1 179 ? -47.230 -31.626 -31.768 1.00 92.44 179 GLY A CA 1
ATOM 1333 C C . GLY A 1 179 ? -47.325 -30.232 -32.387 1.00 92.44 179 GLY A C 1
ATOM 1334 O O . GLY A 1 179 ? -47.390 -29.253 -31.649 1.00 92.44 179 GLY A O 1
ATOM 1335 N N . ALA A 1 180 ? -47.439 -30.128 -33.715 1.00 90.44 180 ALA A N 1
ATOM 1336 C CA . ALA A 1 180 ? -47.638 -28.847 -34.402 1.00 90.44 180 ALA A CA 1
ATOM 1337 C C . ALA A 1 180 ? -48.975 -28.178 -34.029 1.00 90.44 180 ALA A C 1
ATOM 1339 O O . ALA A 1 180 ? -49.062 -26.953 -33.919 1.00 90.44 180 ALA A O 1
ATOM 1340 N N . GLN A 1 181 ? -50.028 -28.971 -33.808 1.00 90.62 181 GLN A N 1
ATOM 1341 C CA . GLN A 1 181 ? -51.319 -28.471 -33.337 1.00 90.62 181 GLN A CA 1
ATOM 1342 C C . GLN A 1 181 ? -51.219 -27.909 -31.913 1.00 90.62 181 GLN A C 1
ATOM 1344 O O . GLN A 1 181 ? -51.731 -26.824 -31.647 1.00 90.62 181 GLN A O 1
ATOM 1349 N N . TRP A 1 182 ? -50.560 -28.618 -30.997 1.00 94.00 182 TRP A N 1
ATOM 1350 C CA . TRP A 1 182 ? -50.395 -28.167 -29.614 1.00 94.00 182 TRP A CA 1
ATOM 1351 C C . TRP A 1 182 ? -49.417 -27.000 -29.480 1.00 94.00 182 TRP A C 1
ATOM 1353 O O . TRP A 1 182 ? -49.669 -26.090 -28.697 1.00 94.00 182 TRP A O 1
ATOM 1363 N N . ALA A 1 183 ? -48.359 -26.971 -30.289 1.00 91.06 183 ALA A N 1
ATOM 1364 C CA . ALA A 1 183 ? -47.459 -25.829 -30.431 1.00 91.06 183 ALA A CA 1
ATOM 1365 C C . ALA A 1 183 ? -48.233 -24.535 -30.750 1.00 91.06 183 ALA A C 1
ATOM 1367 O O . ALA A 1 183 ? -48.017 -23.502 -30.121 1.00 91.06 183 ALA A O 1
ATOM 1368 N N . ALA A 1 184 ? -49.215 -24.609 -31.655 1.00 88.94 184 ALA A N 1
ATOM 1369 C CA . ALA A 1 184 ? -50.080 -23.477 -31.980 1.00 88.94 184 ALA A CA 1
ATOM 1370 C C . ALA A 1 184 ? -50.948 -23.017 -30.795 1.00 88.94 184 ALA A C 1
ATOM 1372 O O . ALA A 1 184 ? -51.096 -21.818 -30.572 1.00 88.94 184 ALA A O 1
ATOM 1373 N N . LEU A 1 185 ? -51.474 -23.957 -29.997 1.00 89.62 185 LEU A N 1
ATOM 1374 C CA . LEU A 1 185 ? -52.264 -23.642 -28.797 1.00 89.62 185 LEU A CA 1
ATOM 1375 C C . LEU A 1 185 ? -51.447 -22.910 -27.721 1.00 89.62 185 LEU A C 1
ATOM 1377 O O . LEU A 1 185 ? -52.016 -22.155 -26.936 1.00 89.62 185 LEU A O 1
ATOM 1381 N N . TYR A 1 186 ? -50.129 -23.121 -27.686 1.00 90.81 186 TYR A N 1
ATOM 1382 C CA . TYR A 1 186 ? -49.213 -22.536 -26.701 1.00 90.81 186 TYR A CA 1
ATOM 1383 C C . TYR A 1 186 ? -48.194 -21.596 -27.357 1.00 90.81 186 TYR A C 1
ATOM 1385 O O . TYR A 1 186 ? -47.031 -21.561 -26.949 1.00 90.81 186 TYR A O 1
ATOM 1393 N N . GLY A 1 187 ? -48.617 -20.865 -28.395 1.00 84.31 187 GLY A N 1
ATOM 1394 C CA . GLY A 1 187 ? -47.734 -20.160 -29.329 1.00 84.31 187 GLY A CA 1
ATOM 1395 C C . GLY A 1 187 ? -46.678 -19.251 -28.694 1.00 84.31 187 GLY A C 1
ATOM 1396 O O . GLY A 1 187 ? -45.530 -19.284 -29.119 1.00 84.31 187 GLY A O 1
ATOM 1397 N N . GLU A 1 188 ? -47.019 -18.496 -27.645 1.00 83.12 188 GLU A N 1
ATOM 1398 C CA . GLU A 1 188 ? -46.065 -17.611 -26.955 1.00 83.12 188 GLU A CA 1
ATOM 1399 C C . GLU A 1 188 ? -44.898 -18.392 -26.328 1.00 83.12 188 GLU A C 1
ATOM 1401 O O . GLU A 1 188 ? -43.734 -18.158 -26.651 1.00 83.12 188 GLU A O 1
ATOM 1406 N N . TYR A 1 189 ? -45.205 -19.383 -25.487 1.00 87.06 189 TYR A N 1
ATOM 1407 C CA . TYR A 1 189 ? -44.190 -20.240 -24.868 1.00 87.06 189 TYR A CA 1
ATOM 1408 C C . TYR A 1 189 ? -43.411 -21.049 -25.916 1.00 87.06 189 TYR A C 1
ATOM 1410 O O . TYR A 1 189 ? -42.209 -21.273 -25.789 1.00 87.06 189 TYR A O 1
ATOM 1418 N N . THR A 1 190 ? -44.092 -21.467 -26.980 1.00 88.38 190 THR A N 1
ATOM 1419 C CA . THR A 1 190 ? -43.516 -22.262 -28.068 1.00 88.38 190 THR A CA 1
ATOM 1420 C C . THR A 1 190 ? -42.495 -21.468 -28.885 1.00 88.38 190 THR A C 1
ATOM 1422 O O . THR A 1 190 ? -41.413 -21.976 -29.201 1.00 88.38 190 THR A O 1
ATOM 1425 N N . ASP A 1 191 ? -42.810 -20.216 -29.216 1.00 87.38 191 ASP A N 1
ATOM 1426 C CA . ASP A 1 191 ? -41.895 -19.320 -29.920 1.00 87.38 191 ASP A CA 1
ATOM 1427 C C . ASP A 1 191 ? -40.667 -19.001 -29.067 1.00 87.38 191 ASP A C 1
ATOM 1429 O O . ASP A 1 191 ? -39.550 -19.078 -29.578 1.00 87.38 191 ASP A O 1
ATOM 1433 N N . ASN A 1 192 ? -40.842 -18.758 -27.766 1.00 86.50 192 ASN A N 1
ATOM 1434 C CA . ASN A 1 192 ? -39.724 -18.565 -26.840 1.00 86.50 192 ASN A CA 1
ATOM 1435 C C . ASN A 1 192 ? -38.815 -19.803 -26.773 1.00 86.50 192 ASN A C 1
ATOM 1437 O O . ASN A 1 192 ? -37.597 -19.687 -26.902 1.00 86.50 192 ASN A O 1
ATOM 1441 N N . ALA A 1 193 ? -39.397 -20.998 -26.626 1.00 85.12 193 ALA A N 1
ATOM 1442 C CA . ALA A 1 193 ? -38.654 -22.254 -26.516 1.00 85.12 193 ALA A CA 1
ATOM 1443 C C . ALA A 1 193 ? -37.825 -22.581 -27.775 1.00 85.12 193 ALA A C 1
ATOM 1445 O O . ALA A 1 193 ? -36.715 -23.110 -27.668 1.00 85.12 193 ALA A O 1
ATOM 1446 N N . THR A 1 194 ? -38.349 -22.263 -28.965 1.00 84.12 194 THR A N 1
ATOM 1447 C CA . THR A 1 194 ? -37.733 -22.603 -30.264 1.00 84.12 194 THR A CA 1
ATOM 1448 C C . THR A 1 194 ? -37.015 -21.443 -30.955 1.00 84.12 194 THR A C 1
ATOM 1450 O O . THR A 1 194 ? -36.438 -21.646 -32.023 1.00 84.12 194 THR A O 1
ATOM 1453 N N . TYR A 1 195 ? -37.041 -20.240 -30.372 1.00 78.12 195 TYR A N 1
ATOM 1454 C CA . TYR A 1 195 ? -36.646 -18.986 -31.031 1.00 78.12 195 TYR A CA 1
ATOM 1455 C C . TYR A 1 195 ? -37.421 -18.739 -32.342 1.00 78.12 195 TYR A C 1
ATOM 1457 O O . TYR A 1 195 ? -36.874 -18.290 -33.351 1.00 78.12 195 TYR A O 1
ATOM 1465 N N . GLY A 1 196 ? -38.708 -19.095 -32.335 1.00 75.81 196 GLY A N 1
ATOM 1466 C CA . GLY A 1 196 ? -39.639 -18.964 -33.452 1.00 75.81 196 GLY A CA 1
ATOM 1467 C C . GLY A 1 196 ? -40.403 -17.636 -33.473 1.00 75.81 196 GLY A C 1
ATOM 1468 O O . GLY A 1 196 ? -40.270 -16.802 -32.586 1.00 75.81 196 GLY A O 1
ATOM 1469 N N . SER A 1 197 ? -41.218 -17.440 -34.513 1.00 78.38 197 SER A N 1
ATOM 1470 C CA . SER A 1 197 ? -42.055 -16.246 -34.705 1.00 78.38 197 SER A CA 1
ATOM 1471 C C . SER A 1 197 ? -43.459 -16.581 -35.230 1.00 78.38 197 SER A C 1
ATOM 1473 O O . SER A 1 197 ? -44.077 -15.770 -35.921 1.00 78.38 197 SER A O 1
ATOM 1475 N N . CYS A 1 198 ? -43.961 -17.787 -34.944 1.00 82.12 198 CYS A N 1
ATOM 1476 C CA . CYS A 1 198 ? -45.239 -18.257 -35.479 1.00 82.12 198 CYS A CA 1
ATOM 1477 C C . CYS A 1 198 ? -46.462 -17.667 -34.755 1.00 82.12 198 CYS A C 1
ATOM 1479 O O . CYS A 1 198 ? -47.559 -17.735 -35.296 1.00 82.12 198 CYS A O 1
ATOM 1481 N N . LYS A 1 199 ? -46.303 -17.079 -33.564 1.00 81.56 199 LYS A N 1
ATOM 1482 C CA . LYS A 1 199 ? -47.318 -16.354 -32.777 1.00 81.56 199 LYS A CA 1
ATOM 1483 C C . LYS A 1 199 ? -48.661 -17.085 -32.653 1.00 81.56 199 LYS A C 1
ATOM 1485 O O . LYS A 1 199 ? -49.720 -16.471 -32.741 1.00 81.56 199 LYS A O 1
ATOM 1490 N N . GLY A 1 200 ? -48.622 -18.405 -32.473 1.00 79.88 200 GLY A N 1
ATOM 1491 C CA . GLY A 1 200 ? -49.829 -19.235 -32.371 1.00 79.88 200 GLY A CA 1
ATOM 1492 C C . GLY A 1 200 ? -50.503 -19.591 -33.705 1.00 79.88 200 GLY A C 1
ATOM 1493 O O . GLY A 1 200 ? -51.519 -20.282 -33.698 1.00 79.88 200 GLY A O 1
ATOM 1494 N N . ASP A 1 201 ? -49.954 -19.188 -34.857 1.00 84.31 201 ASP A N 1
ATOM 1495 C CA . ASP A 1 201 ? -50.471 -19.593 -36.168 1.00 84.31 201 ASP A CA 1
ATOM 1496 C C . ASP A 1 201 ? -50.203 -21.085 -36.422 1.00 84.31 201 ASP A C 1
ATOM 1498 O O . ASP A 1 201 ? -49.072 -21.527 -36.654 1.00 84.31 201 ASP A O 1
ATOM 1502 N N . SER A 1 202 ? -51.282 -21.871 -36.425 1.00 80.19 202 SER A N 1
ATOM 1503 C CA . SER A 1 202 ? -51.239 -23.311 -36.680 1.00 80.19 202 SER A CA 1
ATOM 1504 C C . SER A 1 202 ? -50.640 -23.668 -38.040 1.00 80.19 202 SER A C 1
ATOM 1506 O O . SER A 1 202 ? -49.943 -24.678 -38.140 1.00 80.19 202 SER A O 1
ATOM 1508 N N . ASN A 1 203 ? -50.848 -22.855 -39.080 1.00 83.94 203 ASN A N 1
ATOM 1509 C CA . ASN A 1 203 ? -50.264 -23.118 -40.395 1.00 83.94 203 ASN A CA 1
ATOM 1510 C C . ASN A 1 203 ? -48.752 -22.887 -40.389 1.00 83.94 203 ASN A C 1
ATOM 1512 O O . ASN A 1 203 ? -48.019 -23.658 -41.008 1.00 83.94 203 ASN A O 1
ATOM 1516 N N . CYS A 1 204 ? -48.275 -21.884 -39.649 1.00 85.19 204 CYS A N 1
ATOM 1517 C CA . CYS A 1 204 ? -46.847 -21.635 -39.472 1.00 85.19 204 CYS A CA 1
ATOM 1518 C C . CYS A 1 204 ? -46.148 -22.823 -38.793 1.00 85.19 204 CYS A C 1
ATOM 1520 O O . CYS A 1 204 ? -45.165 -23.333 -39.331 1.00 85.19 204 CYS A O 1
ATOM 1522 N N . TYR A 1 205 ? -46.680 -23.334 -37.674 1.00 83.69 205 TYR A N 1
ATOM 1523 C CA . TYR A 1 205 ? -46.095 -24.504 -37.001 1.00 83.69 205 TYR A CA 1
ATOM 1524 C C . TYR A 1 205 ? -46.179 -25.776 -37.850 1.00 83.69 205 TYR A C 1
ATOM 1526 O O . TYR A 1 205 ? -45.197 -26.507 -37.945 1.00 83.69 205 TYR A O 1
ATOM 1534 N N . LYS A 1 206 ? -47.300 -26.015 -38.544 1.00 82.12 206 LYS A N 1
ATOM 1535 C CA . LYS A 1 206 ? -47.428 -27.152 -39.474 1.00 82.12 206 LYS A CA 1
ATOM 1536 C C . LYS A 1 206 ? -46.429 -27.090 -40.628 1.00 82.12 206 LYS A C 1
ATOM 1538 O O . LYS A 1 206 ? -45.935 -28.128 -41.044 1.00 82.12 206 LYS A O 1
ATOM 1543 N N . ASN A 1 207 ? -46.129 -25.898 -41.145 1.00 82.75 207 ASN A N 1
ATOM 1544 C CA . ASN A 1 207 ? -45.154 -25.723 -42.224 1.00 82.75 207 ASN A CA 1
ATOM 1545 C C . ASN A 1 207 ? -43.702 -25.862 -41.750 1.00 82.75 207 ASN A C 1
ATOM 1547 O O . ASN A 1 207 ? -42.840 -26.173 -42.564 1.00 82.75 207 ASN A O 1
ATOM 1551 N N . LYS A 1 208 ? -43.421 -25.651 -40.457 1.00 82.25 208 LYS A N 1
ATOM 1552 C CA . LYS A 1 208 ? -42.094 -25.909 -39.878 1.00 82.25 208 LYS A CA 1
ATOM 1553 C C . LYS A 1 208 ? -41.775 -27.401 -39.764 1.00 82.25 208 LYS A C 1
ATOM 1555 O O . LYS A 1 208 ? -40.604 -27.766 -39.779 1.00 82.25 208 LYS A O 1
ATOM 1560 N N . VAL A 1 209 ? -42.793 -28.254 -39.662 1.00 84.25 209 VAL A N 1
ATOM 1561 C CA . VAL A 1 209 ? -42.627 -29.711 -39.691 1.00 84.25 209 VAL A CA 1
ATOM 1562 C C . VAL A 1 209 ? -42.510 -30.165 -41.149 1.00 84.25 209 VAL A C 1
ATOM 1564 O O . VAL A 1 209 ? -43.511 -30.433 -41.811 1.00 84.25 209 VAL A O 1
ATOM 1567 N N . ASP A 1 210 ? -41.279 -30.241 -41.653 1.00 80.50 210 ASP A N 1
ATOM 1568 C CA . ASP A 1 210 ? -40.984 -30.597 -43.047 1.00 80.50 210 ASP A CA 1
ATOM 1569 C C . ASP A 1 210 ? -40.238 -31.935 -43.147 1.00 80.50 210 ASP A C 1
ATOM 1571 O O . ASP A 1 210 ? -39.018 -32.002 -43.317 1.00 80.50 210 ASP A O 1
ATOM 1575 N N . TYR A 1 211 ? -40.983 -33.034 -43.003 1.00 84.88 211 TYR A N 1
ATOM 1576 C CA . TYR A 1 211 ? -40.467 -34.366 -43.308 1.00 84.88 211 TYR A CA 1
ATOM 1577 C C . TYR A 1 211 ? -40.962 -34.832 -44.672 1.00 84.88 211 TYR A C 1
ATOM 1579 O O . TYR A 1 211 ? -42.158 -34.793 -44.950 1.00 84.88 211 TYR A O 1
ATOM 1587 N N . ALA A 1 212 ? -40.063 -35.396 -45.483 1.00 82.12 212 ALA A N 1
ATOM 1588 C CA . ALA A 1 212 ? -40.407 -35.959 -46.793 1.00 82.12 212 ALA A CA 1
ATOM 1589 C C . ALA A 1 212 ? -41.467 -37.077 -46.720 1.00 82.12 212 ALA A C 1
ATOM 1591 O O . ALA A 1 212 ? -42.172 -37.334 -47.691 1.00 82.12 212 ALA A O 1
ATOM 1592 N N . TRP A 1 213 ? -41.576 -37.745 -45.569 1.00 84.06 213 TRP A N 1
ATOM 1593 C CA . TRP A 1 213 ? -42.566 -38.787 -45.303 1.00 84.06 213 TRP A CA 1
ATOM 1594 C C . TRP A 1 213 ? -43.860 -38.262 -44.661 1.00 84.06 213 TRP A C 1
ATOM 1596 O O . TRP A 1 213 ? -44.777 -39.051 -44.467 1.00 84.06 213 TRP A O 1
ATOM 1606 N N . LEU A 1 214 ? -43.963 -36.980 -44.294 1.00 86.94 214 LEU A N 1
ATOM 1607 C CA . LEU A 1 214 ? -45.088 -36.474 -43.503 1.00 86.94 214 LEU A CA 1
ATOM 1608 C C . LEU A 1 214 ? -46.418 -36.577 -44.262 1.00 86.94 214 LEU A C 1
ATOM 1610 O O . LEU A 1 214 ? -46.660 -35.864 -45.237 1.00 86.94 214 LEU A O 1
ATOM 1614 N N . ASN A 1 215 ? -47.337 -37.387 -43.741 1.00 87.75 215 ASN A N 1
ATOM 1615 C CA . ASN A 1 215 ? -48.732 -37.381 -44.155 1.00 87.75 215 ASN A CA 1
ATOM 1616 C C . ASN A 1 215 ? -49.511 -36.341 -43.333 1.00 87.75 215 ASN A C 1
ATOM 1618 O O . ASN A 1 215 ? -49.897 -36.589 -42.190 1.00 87.75 215 ASN A O 1
ATOM 1622 N N . LYS A 1 216 ? -49.793 -35.175 -43.927 1.00 84.00 216 LYS A N 1
ATOM 1623 C CA . LYS A 1 216 ? -50.517 -34.074 -43.258 1.00 84.00 216 LYS A CA 1
ATOM 1624 C C . LYS A 1 216 ? -51.948 -34.430 -42.821 1.00 84.00 216 LYS A C 1
ATOM 1626 O O . LYS A 1 216 ? -52.520 -33.709 -42.011 1.00 84.00 216 LYS A O 1
ATOM 1631 N N . ASN A 1 217 ? -52.516 -35.523 -43.336 1.00 84.06 217 ASN A N 1
ATOM 1632 C CA . ASN A 1 217 ? -53.867 -35.981 -42.999 1.00 84.06 217 ASN A CA 1
ATOM 1633 C C . ASN A 1 217 ? -53.888 -37.067 -41.913 1.00 84.06 217 ASN A C 1
ATOM 1635 O O . ASN A 1 217 ? -54.963 -37.432 -41.441 1.00 84.06 217 ASN A O 1
ATOM 1639 N N . ALA A 1 218 ? -52.733 -37.608 -41.519 1.00 87.69 218 ALA A N 1
ATOM 1640 C CA . ALA A 1 218 ? -52.670 -38.602 -40.458 1.00 87.69 218 ALA A CA 1
ATOM 1641 C C . ALA A 1 218 ? -52.910 -37.930 -39.098 1.00 87.69 218 ALA A C 1
ATOM 1643 O O . ALA A 1 218 ? -52.134 -37.072 -38.678 1.00 87.69 218 ALA A O 1
ATOM 1644 N N . MET A 1 219 ? -53.984 -38.322 -38.416 1.00 86.56 219 MET A N 1
ATOM 1645 C CA . MET A 1 219 ? -54.406 -37.765 -37.130 1.00 86.56 219 MET A CA 1
ATOM 1646 C C . MET A 1 219 ? -54.787 -38.889 -36.165 1.00 86.56 219 MET A C 1
ATOM 1648 O O . MET A 1 219 ? -55.173 -39.981 -36.588 1.00 86.56 219 MET A O 1
ATOM 1652 N N . PHE A 1 220 ? -54.694 -38.598 -34.868 1.00 89.00 220 PHE A N 1
ATOM 1653 C CA . PHE A 1 220 ? -55.280 -39.436 -33.828 1.00 89.00 220 PHE A CA 1
ATOM 1654 C C . PHE A 1 220 ? -56.798 -39.254 -33.803 1.00 89.00 220 PHE A C 1
ATOM 1656 O O . PHE A 1 220 ? -57.286 -38.140 -33.622 1.00 89.00 220 PHE A O 1
ATOM 1663 N N . ASN A 1 221 ? -57.523 -40.359 -33.928 1.00 85.94 221 ASN A N 1
ATOM 1664 C CA . ASN A 1 221 ? -58.964 -40.442 -33.751 1.00 85.94 221 ASN A CA 1
ATOM 1665 C C . ASN A 1 221 ? -59.238 -41.014 -32.358 1.00 85.94 221 ASN A C 1
ATOM 1667 O O . ASN A 1 221 ? -58.759 -42.096 -32.026 1.00 85.94 221 ASN A O 1
ATOM 1671 N N . TYR A 1 222 ? -59.979 -40.284 -31.531 1.00 83.56 222 TYR A N 1
ATOM 1672 C CA . TYR A 1 222 ? -60.338 -40.698 -30.176 1.00 83.56 222 TYR A CA 1
ATOM 1673 C C . TYR A 1 222 ? -61.811 -40.410 -29.894 1.00 83.56 222 TYR A C 1
ATOM 1675 O O . TYR A 1 222 ? -62.416 -39.534 -30.508 1.00 83.56 222 TYR A O 1
ATOM 1683 N N . SER A 1 223 ? -62.384 -41.187 -28.976 1.00 71.31 223 SER A N 1
ATOM 1684 C CA . SER A 1 223 ? -63.815 -41.160 -28.637 1.00 71.31 223 SER A CA 1
ATOM 1685 C C . SER A 1 223 ? -64.200 -39.985 -27.720 1.00 71.31 223 SER A C 1
ATOM 1687 O O . SER A 1 223 ? -63.343 -39.202 -27.317 1.00 71.31 223 SER A O 1
ATOM 1689 N N . ASP A 1 224 ? -65.485 -39.896 -27.355 1.00 72.94 224 ASP A N 1
ATOM 1690 C CA . ASP A 1 224 ? -66.101 -38.825 -26.550 1.00 72.94 224 ASP A CA 1
ATOM 1691 C C . ASP A 1 224 ? -65.306 -38.387 -25.292 1.00 72.94 224 ASP A C 1
ATOM 1693 O O . ASP A 1 224 ? -64.529 -39.185 -24.750 1.00 72.94 224 ASP A O 1
ATOM 1697 N N . PRO A 1 225 ? -65.555 -37.169 -24.748 1.00 66.12 225 PRO A N 1
ATOM 1698 C CA . PRO A 1 225 ? -64.800 -36.534 -23.648 1.00 66.12 225 PRO A CA 1
ATOM 1699 C C . PRO A 1 225 ? -64.620 -37.324 -22.335 1.00 66.12 225 PRO A C 1
ATOM 1701 O O . PRO A 1 225 ? -63.865 -36.904 -21.462 1.00 66.12 225 PRO A O 1
ATOM 1704 N N . ASN A 1 226 ? -65.280 -38.473 -22.176 1.00 67.81 226 ASN A N 1
ATOM 1705 C CA . ASN A 1 226 ? -65.167 -39.345 -21.002 1.00 67.81 226 ASN A CA 1
ATOM 1706 C C . ASN A 1 226 ? -64.433 -40.673 -21.272 1.00 67.81 226 ASN A C 1
ATOM 1708 O O . ASN A 1 226 ? -64.216 -41.454 -20.342 1.00 67.81 226 ASN A O 1
ATOM 1712 N N . SER A 1 227 ? -64.041 -40.932 -22.521 1.00 80.00 227 SER A N 1
ATOM 1713 C CA . SER A 1 227 ? -63.336 -42.148 -22.934 1.00 80.00 227 SER A CA 1
ATOM 1714 C C . SER A 1 227 ? -61.893 -42.201 -22.417 1.00 80.00 227 SER A C 1
ATOM 1716 O O . SER A 1 227 ? -61.256 -41.170 -22.184 1.00 80.00 227 SER A O 1
ATOM 1718 N N . ALA A 1 228 ? -61.343 -43.413 -22.277 1.00 79.81 228 ALA A N 1
ATOM 1719 C CA . ALA A 1 228 ? -59.930 -43.609 -21.939 1.00 79.81 228 ALA A CA 1
ATOM 1720 C C . ALA A 1 228 ? -59.006 -42.948 -22.981 1.00 79.81 228 ALA A C 1
ATOM 1722 O O . ALA A 1 228 ? -58.060 -42.252 -22.617 1.00 79.81 228 ALA A O 1
ATOM 1723 N N . SER A 1 229 ? -59.345 -43.063 -24.273 1.00 86.69 229 SER A N 1
ATOM 1724 C CA . SER A 1 229 ? -58.624 -42.421 -25.378 1.00 86.69 229 SER A CA 1
ATOM 1725 C C . SER A 1 229 ? -58.572 -40.892 -25.260 1.00 86.69 229 SER A C 1
ATOM 1727 O O . SER A 1 229 ? -57.507 -40.307 -25.456 1.00 86.69 229 SER A O 1
ATOM 1729 N N . TYR A 1 230 ? -59.681 -40.239 -24.879 1.00 86.69 230 TYR A N 1
ATOM 1730 C CA . TYR A 1 230 ? -59.713 -38.786 -24.678 1.00 86.69 230 TYR A CA 1
ATOM 1731 C C . TYR A 1 230 ? -58.850 -38.370 -23.485 1.00 86.69 230 TYR A C 1
ATOM 1733 O O . TYR A 1 230 ? -58.026 -37.465 -23.599 1.00 86.69 230 TYR A O 1
ATOM 1741 N N . LYS A 1 231 ? -58.991 -39.064 -22.346 1.00 88.00 231 LYS A N 1
ATOM 1742 C CA . LYS A 1 231 ? -58.217 -38.773 -21.128 1.00 88.00 231 LYS A CA 1
ATOM 1743 C C . LYS A 1 231 ? -56.711 -38.899 -21.368 1.00 88.00 231 LYS A C 1
ATOM 1745 O O . LYS A 1 231 ? -55.956 -38.055 -20.893 1.00 88.00 231 LYS A O 1
ATOM 1750 N N . ILE A 1 232 ? -56.284 -39.906 -22.133 1.00 91.50 232 ILE A N 1
ATOM 1751 C CA . ILE A 1 232 ? -54.878 -40.127 -22.504 1.00 91.50 232 ILE A CA 1
ATOM 1752 C C . ILE A 1 232 ? -54.352 -38.994 -23.390 1.00 91.50 232 ILE A C 1
ATOM 1754 O O . ILE A 1 232 ? -53.309 -38.425 -23.074 1.00 91.50 232 ILE A O 1
ATOM 1758 N N . ILE A 1 233 ? -55.072 -38.624 -24.456 1.00 91.69 233 ILE A N 1
ATOM 1759 C CA . ILE A 1 233 ? -54.664 -37.523 -25.346 1.00 91.69 233 ILE A CA 1
ATOM 1760 C C . ILE A 1 233 ? -54.644 -36.186 -24.600 1.00 91.69 233 ILE A C 1
ATOM 1762 O O . ILE A 1 233 ? -53.709 -35.403 -24.763 1.00 91.69 233 ILE A O 1
ATOM 1766 N N . TYR A 1 234 ? -55.625 -35.939 -23.733 1.00 89.69 234 TYR A N 1
ATOM 1767 C CA . TYR A 1 234 ? -55.677 -34.722 -22.929 1.00 89.69 234 TYR A CA 1
ATOM 1768 C C . TYR A 1 234 ? -54.537 -34.661 -21.899 1.00 89.69 234 TYR A C 1
ATOM 1770 O O . TYR A 1 234 ? -53.875 -33.632 -21.776 1.00 89.69 234 TYR A O 1
ATOM 1778 N N . MET A 1 235 ? -54.236 -35.763 -21.201 1.00 92.25 235 MET A N 1
ATOM 1779 C CA . MET A 1 235 ? -53.071 -35.835 -20.308 1.00 92.25 235 MET A CA 1
ATOM 1780 C C . MET A 1 235 ? -51.763 -35.622 -21.082 1.00 92.25 235 MET A C 1
ATOM 1782 O O . MET A 1 235 ? -50.901 -34.874 -20.625 1.00 92.25 235 MET A O 1
ATOM 1786 N N . ALA A 1 236 ? -51.626 -36.223 -22.269 1.00 95.12 236 ALA A N 1
ATOM 1787 C CA . ALA A 1 236 ? -50.466 -36.031 -23.137 1.00 95.12 236 ALA A CA 1
ATOM 1788 C C . ALA A 1 236 ? -50.297 -34.557 -23.544 1.00 95.12 236 ALA A C 1
ATOM 1790 O O . ALA A 1 236 ? -49.188 -34.027 -23.488 1.00 95.12 236 ALA A O 1
ATOM 1791 N N . GLN A 1 237 ? -51.395 -33.869 -23.868 1.00 93.81 237 GLN A N 1
ATOM 1792 C CA . GLN A 1 237 ? -51.389 -32.436 -24.156 1.00 93.81 237 GLN A CA 1
ATOM 1793 C C . GLN A 1 237 ? -50.927 -31.606 -22.947 1.00 93.81 237 GLN A C 1
ATOM 1795 O O . GLN A 1 237 ? -50.131 -30.682 -23.110 1.00 93.81 237 GLN A O 1
ATOM 1800 N N . GLN A 1 238 ? -51.388 -31.924 -21.731 1.00 93.31 238 GLN A N 1
ATOM 1801 C CA . GLN A 1 238 ? -50.958 -31.202 -20.526 1.00 93.31 238 GLN A CA 1
ATOM 1802 C C . GLN A 1 238 ? -49.479 -31.440 -20.199 1.00 93.31 238 GLN A C 1
ATOM 1804 O O . GLN A 1 238 ? -48.785 -30.504 -19.806 1.00 93.31 238 GLN A O 1
ATOM 1809 N N . LEU A 1 239 ? -48.976 -32.661 -20.401 1.00 95.81 239 LEU A N 1
ATOM 1810 C CA . LEU A 1 239 ? -47.545 -32.949 -20.282 1.00 95.81 239 LEU A CA 1
ATOM 1811 C C . LEU A 1 239 ? -46.742 -32.155 -21.320 1.00 95.81 239 LEU A C 1
ATOM 1813 O O . LEU A 1 239 ? -45.764 -31.503 -20.961 1.00 95.81 239 LEU A O 1
ATOM 1817 N N . PHE A 1 240 ? -47.192 -32.131 -22.578 1.00 96.31 240 PHE A N 1
ATOM 1818 C CA . PHE A 1 240 ? -46.585 -31.319 -23.634 1.00 96.31 240 PHE A CA 1
ATOM 1819 C C . PHE A 1 240 ? -46.551 -29.832 -23.255 1.00 96.31 240 PHE A C 1
ATOM 1821 O O . PHE A 1 240 ? -45.502 -29.202 -23.359 1.00 96.31 240 PHE A O 1
ATOM 1828 N N . LYS A 1 241 ? -47.664 -29.278 -22.751 1.00 93.81 241 LYS A N 1
ATOM 1829 C CA . LYS A 1 241 ? -47.742 -27.891 -22.265 1.00 93.81 241 LYS A CA 1
ATOM 1830 C C . LYS A 1 241 ? -46.689 -27.611 -21.191 1.00 93.81 241 LYS A C 1
ATOM 1832 O O . LYS A 1 241 ? -45.981 -26.613 -21.295 1.00 93.81 241 LYS A O 1
ATOM 1837 N N . ALA A 1 242 ? -46.571 -28.485 -20.189 1.00 90.19 242 ALA A N 1
ATOM 1838 C CA . ALA A 1 242 ? -45.576 -28.343 -19.127 1.00 90.19 242 ALA A CA 1
ATOM 1839 C C . ALA A 1 242 ? -44.146 -28.320 -19.693 1.00 90.19 242 ALA A C 1
ATOM 1841 O O . ALA A 1 242 ? -43.356 -27.456 -19.321 1.00 90.19 242 ALA A O 1
ATOM 1842 N N . GLY A 1 243 ? -43.843 -29.201 -20.653 1.00 92.69 243 GLY A N 1
ATOM 1843 C CA . GLY A 1 243 ? -42.554 -29.212 -21.349 1.00 92.69 243 GLY A CA 1
ATOM 1844 C C . GLY A 1 243 ? -42.266 -27.937 -22.145 1.00 92.69 243 GLY A C 1
ATOM 1845 O O . GLY A 1 243 ? -41.152 -27.422 -22.110 1.00 92.69 243 GLY A O 1
ATOM 1846 N N . VAL A 1 244 ? -43.261 -27.388 -22.846 1.00 92.50 244 VAL A N 1
ATOM 1847 C CA . VAL A 1 244 ? -43.103 -26.130 -23.598 1.00 92.50 244 VAL A CA 1
ATOM 1848 C C . VAL A 1 244 ? -42.878 -24.942 -22.659 1.00 92.50 244 VAL A C 1
ATOM 1850 O O . VAL A 1 244 ? -42.019 -24.106 -22.933 1.00 92.50 244 VAL A O 1
ATOM 1853 N N . MET A 1 245 ? -43.608 -24.869 -21.544 1.00 89.69 245 MET A N 1
ATOM 1854 C CA . MET A 1 245 ? -43.433 -23.801 -20.554 1.00 89.69 245 MET A CA 1
ATOM 1855 C C . MET A 1 245 ? -42.039 -23.833 -19.916 1.00 89.69 245 MET A C 1
ATOM 1857 O O . MET A 1 245 ? -41.407 -22.789 -19.793 1.00 89.69 245 MET A O 1
ATOM 1861 N N . ASP A 1 246 ? -41.532 -25.014 -19.556 1.00 87.81 246 ASP A N 1
ATOM 1862 C CA . ASP A 1 246 ? -40.202 -25.151 -18.948 1.00 87.81 246 ASP A CA 1
ATOM 1863 C C . ASP A 1 246 ? -39.081 -24.791 -19.937 1.00 87.81 246 ASP A C 1
ATOM 1865 O O . ASP A 1 246 ? -38.170 -24.026 -19.615 1.00 87.81 246 ASP A O 1
ATOM 1869 N N . ALA A 1 247 ? -39.220 -25.224 -21.194 1.00 88.88 247 ALA A N 1
ATOM 1870 C CA . ALA A 1 247 ? -38.328 -24.830 -22.280 1.00 88.88 247 ALA A CA 1
ATOM 1871 C C . ALA A 1 247 ? -38.352 -23.315 -22.552 1.00 88.88 247 ALA A C 1
ATOM 1873 O O . ALA A 1 247 ? -37.304 -22.717 -22.795 1.00 88.88 247 ALA A O 1
ATOM 1874 N N . SER A 1 248 ? -39.526 -22.679 -22.470 1.00 88.25 248 SER A N 1
ATOM 1875 C CA . SER A 1 248 ? -39.666 -21.220 -22.552 1.00 88.25 248 SER A CA 1
ATOM 1876 C C . SER A 1 248 ? -38.962 -20.527 -21.387 1.00 88.25 248 SER A C 1
ATOM 1878 O O . SER A 1 248 ? -38.194 -19.599 -21.616 1.00 88.25 248 SER A O 1
ATOM 1880 N N . ASN A 1 249 ? -39.180 -20.983 -20.150 1.00 84.12 249 ASN A N 1
ATOM 1881 C CA . ASN A 1 249 ? -38.561 -20.402 -18.955 1.00 84.12 249 ASN A CA 1
ATOM 1882 C C . ASN A 1 249 ? -37.034 -20.520 -18.992 1.00 84.12 249 ASN A C 1
ATOM 1884 O O . ASN A 1 249 ? -36.326 -19.592 -18.596 1.00 84.12 249 ASN A O 1
ATOM 1888 N N . LYS A 1 250 ? -36.514 -21.642 -19.505 1.00 82.88 250 LYS A N 1
ATOM 1889 C CA . LYS A 1 250 ? -35.081 -21.818 -19.754 1.00 82.88 250 LYS A CA 1
ATOM 1890 C C . LYS A 1 250 ? -34.570 -20.816 -20.791 1.00 82.88 250 LYS A C 1
ATOM 1892 O O . LYS A 1 250 ? -33.523 -20.209 -20.571 1.00 82.88 250 LYS A O 1
ATOM 1897 N N . ALA A 1 251 ? -35.318 -20.602 -21.875 1.00 82.69 251 ALA A N 1
ATOM 1898 C CA . ALA A 1 251 ? -34.962 -19.655 -22.929 1.00 82.69 251 ALA A CA 1
ATOM 1899 C C . ALA A 1 251 ? -34.951 -18.191 -22.450 1.00 82.69 251 ALA A C 1
ATOM 1901 O O . ALA A 1 251 ? -34.108 -17.416 -22.905 1.00 82.69 251 ALA A O 1
ATOM 1902 N N . THR A 1 252 ? -35.855 -17.819 -21.534 1.00 80.12 252 THR A N 1
ATOM 1903 C CA . THR A 1 252 ? -35.994 -16.456 -20.984 1.00 80.12 252 THR A CA 1
ATOM 1904 C C . THR A 1 252 ? -35.167 -16.204 -19.720 1.00 80.12 252 THR A C 1
ATOM 1906 O O . THR A 1 252 ? -35.138 -15.076 -19.235 1.00 80.12 252 THR A O 1
ATOM 1909 N N . GLY A 1 253 ? -34.489 -17.223 -19.178 1.00 65.50 253 GLY A N 1
ATOM 1910 C CA . GLY A 1 253 ? -33.709 -17.109 -17.940 1.00 65.50 253 GLY A CA 1
ATOM 1911 C C . GLY A 1 253 ? -34.556 -17.040 -16.663 1.00 65.50 253 GLY A C 1
ATOM 1912 O O . GLY A 1 253 ? -34.057 -16.633 -15.622 1.00 65.50 253 GLY A O 1
ATOM 1913 N N . SER A 1 254 ? -35.828 -17.440 -16.722 1.00 57.22 254 SER A N 1
ATOM 1914 C CA . SER A 1 254 ? -36.785 -17.373 -15.604 1.00 57.22 254 SER A CA 1
ATOM 1915 C C . SER A 1 254 ? -36.762 -18.609 -14.690 1.00 57.22 254 SER A C 1
ATOM 1917 O O . SER A 1 254 ? -37.631 -18.757 -13.833 1.00 57.22 254 SER A O 1
ATOM 1919 N N . LEU A 1 255 ? -35.804 -19.523 -14.873 1.00 61.78 255 LEU A N 1
ATOM 1920 C CA . LEU A 1 255 ? -35.678 -20.734 -14.060 1.00 61.78 255 LEU A CA 1
ATOM 1921 C C . LEU A 1 255 ? -34.928 -20.415 -12.753 1.00 61.78 255 LEU A C 1
ATOM 1923 O O . LEU A 1 255 ? -33.723 -20.176 -12.774 1.00 61.78 255 LEU A O 1
ATOM 1927 N N . LEU A 1 256 ? -35.635 -20.413 -11.621 1.00 60.12 256 LEU A N 1
ATOM 1928 C CA . LEU A 1 256 ? -35.051 -20.173 -10.297 1.00 60.12 256 LEU A CA 1
ATOM 1929 C C . LEU A 1 256 ? -34.295 -21.422 -9.818 1.00 60.12 256 LEU A C 1
ATOM 1931 O O . LEU A 1 256 ? -34.906 -22.423 -9.447 1.00 60.12 256 LEU A O 1
ATOM 1935 N N . THR A 1 257 ? -32.965 -21.370 -9.824 1.00 67.12 257 THR A N 1
ATOM 1936 C CA . THR A 1 257 ? -32.097 -22.408 -9.246 1.00 67.12 257 THR A CA 1
ATOM 1937 C C . THR A 1 257 ? -31.548 -21.952 -7.902 1.00 67.12 257 THR A C 1
ATOM 1939 O O . THR A 1 257 ? -31.157 -20.792 -7.767 1.00 67.12 257 THR A O 1
ATOM 1942 N N . THR A 1 258 ? -31.480 -22.859 -6.924 1.00 76.00 258 THR A N 1
ATOM 1943 C CA . THR A 1 258 ? -30.802 -22.587 -5.652 1.00 76.00 258 THR A CA 1
ATOM 1944 C C . THR A 1 258 ? -29.300 -22.444 -5.877 1.00 76.00 258 THR A C 1
ATOM 1946 O O . THR A 1 258 ? -28.689 -23.338 -6.465 1.00 76.00 258 THR A O 1
ATOM 1949 N N . THR A 1 259 ? -28.698 -21.361 -5.390 1.00 81.19 259 THR A N 1
ATOM 1950 C CA . THR A 1 259 ? -27.241 -21.172 -5.401 1.00 81.19 259 THR A CA 1
ATOM 1951 C C . THR A 1 259 ? -26.747 -20.838 -3.996 1.00 81.19 259 THR A C 1
ATOM 1953 O O . THR A 1 259 ? -27.430 -20.174 -3.216 1.00 81.19 259 THR A O 1
ATOM 1956 N N . VAL A 1 260 ? -25.563 -21.344 -3.647 1.00 84.81 260 VAL A N 1
ATOM 1957 C CA . VAL A 1 260 ? -24.885 -21.044 -2.383 1.00 84.81 260 VAL A CA 1
ATOM 1958 C C . VAL A 1 260 ? -23.414 -20.810 -2.692 1.00 84.81 260 VAL A C 1
ATOM 1960 O O . VAL A 1 260 ? -22.772 -21.689 -3.262 1.00 84.81 260 VAL A O 1
ATOM 1963 N N . ASN A 1 261 ? -22.884 -19.640 -2.335 1.00 88.25 261 ASN A N 1
ATOM 1964 C CA . ASN A 1 261 ? -21.498 -19.249 -2.603 1.00 88.25 261 ASN A CA 1
ATOM 1965 C C . ASN A 1 261 ? -20.890 -18.521 -1.402 1.00 88.25 261 ASN A C 1
ATOM 1967 O O . ASN A 1 261 ? -21.602 -17.863 -0.648 1.00 88.25 261 ASN A O 1
ATOM 1971 N N . ILE A 1 262 ? -19.569 -18.609 -1.239 1.00 90.19 262 ILE A N 1
ATOM 1972 C CA . ILE A 1 262 ? -18.827 -17.849 -0.228 1.00 90.19 262 ILE A CA 1
ATOM 1973 C C . ILE A 1 262 ? -17.803 -16.962 -0.928 1.00 90.19 262 ILE A C 1
ATOM 1975 O O . ILE A 1 262 ? -16.922 -17.465 -1.622 1.00 90.19 262 ILE A O 1
ATOM 1979 N N . ASP A 1 263 ? -17.886 -15.660 -0.670 1.00 88.06 263 ASP A N 1
ATOM 1980 C CA . ASP A 1 263 ? -16.942 -14.663 -1.166 1.00 88.06 263 ASP A CA 1
ATOM 1981 C C . ASP A 1 263 ? -16.078 -14.140 -0.016 1.00 88.06 263 ASP A C 1
ATOM 1983 O O . ASP A 1 263 ? -16.589 -13.590 0.961 1.00 88.06 263 ASP A O 1
ATOM 1987 N N . PHE A 1 264 ? -14.756 -14.282 -0.121 1.00 87.25 264 PHE A N 1
ATOM 1988 C CA . PHE A 1 264 ? -13.833 -13.677 0.839 1.00 87.25 264 PHE A CA 1
ATOM 1989 C C . PHE A 1 264 ? -13.663 -12.180 0.575 1.00 87.25 264 PHE A C 1
ATOM 1991 O O . PHE A 1 264 ? -13.491 -11.742 -0.564 1.00 87.25 264 PHE A O 1
ATOM 1998 N N . SER A 1 265 ? -13.657 -11.396 1.650 1.00 81.12 265 SER A N 1
ATOM 1999 C CA . SER A 1 265 ? -13.285 -9.987 1.594 1.00 81.12 265 SER A CA 1
ATOM 2000 C C . SER A 1 265 ? -11.784 -9.843 1.347 1.00 81.12 265 SER A C 1
ATOM 2002 O O . SER A 1 265 ? -10.980 -10.632 1.841 1.00 81.12 265 SER A O 1
ATOM 2004 N N . LYS A 1 266 ? -11.396 -8.781 0.633 1.00 70.50 266 LYS A N 1
ATOM 2005 C CA . LYS A 1 266 ? -9.989 -8.357 0.546 1.00 70.50 266 LYS A CA 1
ATOM 2006 C C . LYS A 1 266 ? -9.495 -7.701 1.838 1.00 70.50 266 LYS A C 1
ATOM 2008 O O . LYS A 1 266 ? -8.292 -7.580 2.030 1.00 70.50 266 LYS A O 1
ATOM 2013 N N . LYS A 1 267 ? -10.414 -7.248 2.696 1.00 62.72 267 LYS A N 1
ATOM 2014 C CA . LYS A 1 267 ? -10.097 -6.576 3.956 1.00 62.72 267 LYS A CA 1
ATOM 2015 C C . LYS A 1 267 ? -9.874 -7.614 5.056 1.00 62.72 267 LYS A C 1
ATOM 2017 O O . LYS A 1 267 ? -10.744 -8.450 5.303 1.00 62.72 267 LYS A O 1
ATOM 2022 N N . THR A 1 268 ? -8.739 -7.506 5.733 1.00 74.50 268 THR A N 1
ATOM 2023 C CA . THR A 1 268 ? -8.444 -8.177 7.004 1.00 74.50 268 THR A CA 1
ATOM 2024 C C . THR A 1 268 ? -8.265 -7.127 8.091 1.00 74.50 268 THR A C 1
ATOM 2026 O O . THR A 1 268 ? -7.986 -5.970 7.786 1.00 74.50 268 THR A O 1
ATOM 2029 N N . GLU A 1 269 ? -8.414 -7.520 9.347 1.00 76.69 269 GLU A N 1
ATOM 2030 C CA . GLU A 1 269 ? -8.289 -6.612 10.489 1.00 76.69 269 GLU A CA 1
ATOM 2031 C C . GLU A 1 269 ? -7.387 -7.237 11.547 1.00 76.69 269 GLU A C 1
ATOM 2033 O O . GLU A 1 269 ? -7.736 -8.269 12.118 1.00 76.69 269 GLU A O 1
ATOM 2038 N N . SER A 1 270 ? -6.215 -6.647 11.769 1.00 71.62 270 SER A N 1
ATOM 2039 C CA . SER A 1 270 ? -5.279 -7.088 12.804 1.00 71.62 270 SER A CA 1
ATOM 2040 C C . SER A 1 270 ? -5.845 -6.785 14.190 1.00 71.62 270 SER A C 1
ATOM 2042 O O . SER A 1 270 ? -6.355 -5.696 14.424 1.00 71.62 270 SER A O 1
ATOM 2044 N N . ILE A 1 271 ? -5.755 -7.759 15.092 1.00 77.44 271 ILE A N 1
ATOM 2045 C CA . ILE A 1 271 ? -6.247 -7.686 16.473 1.00 77.44 271 ILE A CA 1
ATOM 2046 C C . ILE A 1 271 ? -5.068 -7.446 17.412 1.00 77.44 271 ILE A C 1
ATOM 2048 O O . ILE A 1 271 ? -5.076 -6.517 18.205 1.00 77.44 271 ILE A O 1
ATOM 2052 N N . THR A 1 272 ? -4.047 -8.296 17.313 1.00 73.81 272 THR A N 1
ATOM 2053 C CA . THR A 1 272 ? -2.795 -8.177 18.064 1.00 73.81 272 THR A CA 1
ATOM 2054 C C . THR A 1 272 ? -1.645 -8.600 17.171 1.00 73.81 272 THR A C 1
ATOM 2056 O O . THR A 1 272 ? -1.796 -9.459 16.297 1.00 73.81 272 THR A O 1
ATOM 2059 N N . LYS A 1 273 ? -0.481 -7.992 17.373 1.00 66.75 273 LYS A N 1
ATOM 2060 C CA . LYS A 1 273 ? 0.710 -8.272 16.584 1.00 66.75 273 LYS A CA 1
ATOM 2061 C C . LYS A 1 273 ? 1.932 -8.205 17.484 1.00 66.75 273 LYS A C 1
ATOM 2063 O O . LYS A 1 273 ? 2.081 -7.279 18.267 1.00 66.75 273 LYS A O 1
ATOM 2068 N N . THR A 1 274 ? 2.773 -9.221 17.399 1.00 65.62 274 THR A N 1
ATOM 2069 C CA . THR A 1 274 ? 4.056 -9.312 18.094 1.00 65.62 274 THR A CA 1
ATOM 2070 C C . THR A 1 274 ? 5.160 -9.517 17.064 1.00 65.62 274 THR A C 1
ATOM 2072 O O . THR A 1 274 ? 4.888 -9.760 15.887 1.00 65.62 274 THR A O 1
ATOM 2075 N N . ASP A 1 275 ? 6.415 -9.517 17.506 1.00 58.38 275 ASP A N 1
ATOM 2076 C CA . ASP A 1 275 ? 7.557 -9.871 16.653 1.00 58.38 275 ASP A CA 1
ATOM 2077 C C . ASP A 1 275 ? 7.477 -11.296 16.073 1.00 58.38 275 ASP A C 1
ATOM 2079 O O . ASP A 1 275 ? 8.199 -11.636 15.136 1.00 58.38 275 ASP A O 1
ATOM 2083 N N . THR A 1 276 ? 6.621 -12.158 16.632 1.00 66.38 276 THR A N 1
ATOM 2084 C CA . THR A 1 276 ? 6.554 -13.585 16.293 1.00 66.38 276 THR A CA 1
ATOM 2085 C C . THR A 1 276 ? 5.219 -14.014 15.693 1.00 66.38 276 THR A C 1
ATOM 2087 O O . THR A 1 276 ? 5.182 -15.013 14.972 1.00 66.38 276 THR A O 1
ATOM 2090 N N . SER A 1 277 ? 4.127 -13.287 15.947 1.00 79.31 277 SER A N 1
ATOM 2091 C CA . SER A 1 277 ? 2.791 -13.669 15.486 1.00 79.31 277 SER A CA 1
ATOM 2092 C C . SER A 1 277 ? 1.839 -12.487 15.307 1.00 79.31 277 SER A C 1
ATOM 2094 O O . SER A 1 277 ? 1.885 -11.534 16.074 1.00 79.31 277 SER A O 1
ATOM 2096 N N . GLU A 1 278 ? 0.914 -12.588 14.356 1.00 81.56 278 GLU A N 1
ATOM 2097 C CA . GLU A 1 278 ? -0.238 -11.690 14.220 1.00 81.56 278 GLU A CA 1
ATOM 2098 C C . GLU A 1 278 ? -1.541 -12.477 14.400 1.00 81.56 278 GLU A C 1
ATOM 2100 O O . GLU A 1 278 ? -1.763 -13.479 13.711 1.00 81.56 278 GLU A O 1
ATOM 2105 N N . GLU A 1 279 ? -2.421 -12.003 15.284 1.00 88.38 279 GLU A N 1
ATOM 2106 C CA . GLU A 1 279 ? -3.834 -12.373 15.299 1.00 88.38 279 GLU A CA 1
ATOM 2107 C C . GLU A 1 279 ? -4.645 -11.397 14.444 1.00 88.38 279 GLU A C 1
ATOM 2109 O O . GLU A 1 279 ? -4.512 -10.183 14.590 1.00 88.38 279 GLU A O 1
ATOM 2114 N N . LYS A 1 280 ? -5.538 -11.900 13.589 1.00 86.94 280 LYS A N 1
ATOM 2115 C CA . LYS A 1 280 ? -6.412 -11.055 12.762 1.00 86.94 280 LYS A CA 1
ATOM 2116 C C . LYS A 1 280 ? -7.751 -11.693 12.434 1.00 86.94 280 LYS A C 1
ATOM 2118 O O . LYS A 1 280 ? -7.884 -12.916 12.452 1.00 86.94 280 LYS A O 1
ATOM 2123 N N . TYR A 1 281 ? -8.724 -10.866 12.066 1.00 90.50 281 TYR A N 1
ATOM 2124 C CA . TYR A 1 281 ? -9.973 -11.295 11.452 1.00 90.50 281 TYR A CA 1
ATOM 2125 C C . TYR A 1 281 ? -9.864 -11.329 9.926 1.00 90.50 281 TYR A C 1
ATOM 2127 O O . TYR A 1 281 ? -9.419 -10.375 9.282 1.00 90.50 281 TYR A O 1
ATOM 2135 N N . VAL A 1 282 ? -10.333 -12.432 9.346 1.00 90.38 282 VAL A N 1
ATOM 2136 C CA . VAL A 1 282 ? -10.590 -12.586 7.913 1.00 90.38 282 VAL A CA 1
ATOM 2137 C C . VAL A 1 282 ? -12.094 -12.645 7.701 1.00 90.38 282 VAL A C 1
ATOM 2139 O O . VAL A 1 282 ? -12.780 -13.471 8.303 1.00 90.38 282 VAL A O 1
ATOM 2142 N N . TYR A 1 283 ? -12.606 -11.772 6.839 1.00 91.00 283 TYR A N 1
ATOM 2143 C CA . TYR A 1 283 ? -14.037 -11.644 6.587 1.00 91.00 283 TYR A CA 1
ATOM 2144 C C . TYR A 1 283 ? -14.458 -12.405 5.328 1.00 91.00 283 TYR A C 1
ATOM 2146 O O . TYR A 1 283 ? -13.754 -12.398 4.316 1.00 91.00 283 TYR A O 1
ATOM 2154 N N . ALA A 1 284 ? -15.635 -13.023 5.370 1.00 90.44 284 ALA A N 1
ATOM 2155 C CA . ALA A 1 284 ? -16.263 -13.669 4.223 1.00 90.44 284 ALA A CA 1
ATOM 2156 C C . ALA A 1 284 ? -17.774 -13.414 4.221 1.00 90.44 284 ALA A C 1
ATOM 2158 O O . ALA A 1 284 ? -18.358 -13.081 5.246 1.00 90.44 284 ALA A O 1
ATOM 2159 N N . THR A 1 285 ? -18.417 -13.563 3.069 1.00 92.88 285 THR A N 1
ATOM 2160 C CA . THR A 1 285 ? -19.871 -13.431 2.921 1.00 92.88 285 THR A CA 1
ATOM 2161 C C . THR A 1 285 ? -20.425 -14.699 2.298 1.00 92.88 285 THR A C 1
ATOM 2163 O O . THR A 1 285 ? -20.031 -15.062 1.193 1.00 92.88 285 THR A O 1
ATOM 2166 N N . LEU A 1 286 ? -21.334 -15.369 3.005 1.00 93.69 286 LEU A N 1
ATOM 2167 C CA . LEU A 1 286 ? -22.115 -16.483 2.481 1.00 93.69 286 LEU A CA 1
ATOM 2168 C C . LEU A 1 286 ? -23.361 -15.925 1.789 1.00 93.69 286 LEU A C 1
ATOM 2170 O O . LEU A 1 286 ? -24.218 -15.334 2.442 1.00 93.69 286 LEU A O 1
ATOM 2174 N N . LYS A 1 287 ? -23.464 -16.131 0.480 1.00 92.88 287 LYS A N 1
ATOM 2175 C CA . LYS A 1 287 ? -24.617 -15.759 -0.342 1.00 92.88 287 LYS A CA 1
ATOM 2176 C C . LYS A 1 287 ? -25.479 -16.984 -0.595 1.00 92.88 287 LYS A C 1
ATOM 2178 O O . LYS A 1 287 ? -24.965 -18.011 -1.039 1.00 92.88 287 LYS A O 1
ATOM 2183 N N . ILE A 1 288 ? -26.773 -16.867 -0.321 1.00 92.12 288 ILE A N 1
ATOM 2184 C CA . ILE A 1 288 ? -27.778 -17.901 -0.575 1.00 92.12 288 ILE A CA 1
ATOM 2185 C C . ILE A 1 288 ? -28.841 -17.293 -1.486 1.00 92.12 288 ILE A C 1
ATOM 2187 O O . ILE A 1 288 ? -29.386 -16.238 -1.167 1.00 92.12 288 ILE A O 1
ATOM 2191 N N . GLU A 1 289 ? -29.171 -17.961 -2.588 1.00 88.00 289 GLU A N 1
ATOM 2192 C CA . GLU A 1 289 ? -30.264 -17.567 -3.480 1.00 88.00 289 GLU A CA 1
ATOM 2193 C C . GLU A 1 289 ? -31.234 -18.728 -3.676 1.00 88.00 289 GLU A C 1
ATOM 2195 O O . GLU A 1 289 ? -30.816 -19.854 -3.943 1.00 88.00 289 GLU A O 1
ATOM 2200 N N . ASN A 1 290 ? -32.536 -18.445 -3.600 1.00 83.12 290 ASN A N 1
ATOM 2201 C CA . ASN A 1 290 ? -33.621 -19.364 -3.956 1.00 83.12 290 ASN A CA 1
ATOM 2202 C C . ASN A 1 290 ? -33.568 -20.723 -3.230 1.00 83.12 290 ASN A C 1
ATOM 2204 O O . ASN A 1 290 ? -33.882 -21.753 -3.831 1.00 83.12 290 ASN A O 1
ATOM 2208 N N . LEU A 1 291 ? -33.159 -20.766 -1.957 1.00 86.81 291 LEU A N 1
ATOM 2209 C CA . LEU A 1 291 ? -33.209 -21.995 -1.157 1.00 86.81 291 LEU A CA 1
ATOM 2210 C C . LEU A 1 291 ? -34.649 -22.229 -0.674 1.00 86.81 291 LEU A C 1
ATOM 2212 O O . LEU A 1 291 ? -35.148 -21.401 0.086 1.00 86.81 291 LEU A O 1
ATOM 2216 N N . PRO A 1 292 ? -35.336 -23.320 -1.054 1.00 82.81 292 PRO A N 1
ATOM 2217 C CA . PRO A 1 292 ? -36.701 -23.565 -0.598 1.00 82.81 292 PRO A CA 1
ATOM 2218 C C . PRO A 1 292 ? -36.766 -23.697 0.923 1.00 82.81 292 PRO A C 1
ATOM 2220 O O . PRO A 1 292 ? -35.967 -24.413 1.517 1.00 82.81 292 PRO A O 1
ATOM 2223 N N . GLU A 1 293 ? -37.747 -23.058 1.557 1.00 83.62 293 GLU A N 1
ATOM 2224 C CA . GLU A 1 293 ? -37.996 -23.213 2.993 1.00 83.62 293 GLU A CA 1
ATOM 2225 C C . GLU A 1 293 ? -38.296 -24.678 3.336 1.00 83.62 293 GLU A C 1
ATOM 2227 O O . GLU A 1 293 ? -37.761 -25.225 4.302 1.00 83.62 293 GLU A O 1
ATOM 2232 N N . LYS A 1 294 ? -39.095 -25.332 2.484 1.00 81.38 294 LYS A N 1
ATOM 2233 C CA . LYS A 1 294 ? -39.347 -26.771 2.511 1.00 81.38 294 LYS A CA 1
ATOM 2234 C C . LYS A 1 294 ? -39.105 -27.383 1.140 1.00 81.38 294 LYS A C 1
ATOM 2236 O O . LYS A 1 294 ? -39.582 -26.885 0.121 1.00 81.38 294 LYS A O 1
ATOM 2241 N N . LEU A 1 295 ? -38.388 -28.496 1.138 1.00 75.81 295 LEU A N 1
ATOM 2242 C CA . LEU A 1 295 ? -38.221 -29.368 -0.006 1.00 75.81 295 LEU A CA 1
ATOM 2243 C C . LEU A 1 295 ? -39.519 -30.145 -0.279 1.00 75.81 295 LEU A C 1
ATOM 2245 O O . LEU A 1 295 ? -40.390 -30.295 0.576 1.00 75.81 295 LEU A O 1
ATOM 2249 N N . SER A 1 296 ? -39.625 -30.683 -1.486 1.00 65.69 296 SER A N 1
ATOM 2250 C CA . SER A 1 296 ? -40.745 -31.492 -1.981 1.00 65.69 296 SER A CA 1
ATOM 2251 C C . SER A 1 296 ? -40.984 -32.779 -1.183 1.00 65.69 296 SER A C 1
ATOM 2253 O O . SER A 1 296 ? -42.100 -33.290 -1.185 1.00 65.69 296 SER A O 1
ATOM 2255 N N . ASP A 1 297 ? -39.973 -33.282 -0.468 1.00 63.84 297 ASP A N 1
ATOM 2256 C CA . ASP A 1 297 ? -40.088 -34.410 0.465 1.00 63.84 297 ASP A CA 1
ATOM 2257 C C . ASP A 1 297 ? -40.442 -33.980 1.906 1.00 63.84 297 ASP A C 1
ATOM 2259 O O . ASP A 1 297 ? -40.497 -34.816 2.808 1.00 63.84 297 ASP A O 1
ATOM 2263 N N . GLY A 1 298 ? -40.698 -32.686 2.127 1.00 69.25 298 GLY A N 1
ATOM 2264 C CA . GLY A 1 298 ? -41.094 -32.099 3.406 1.00 69.25 298 GLY A CA 1
ATOM 2265 C C . GLY A 1 298 ? -39.939 -31.708 4.331 1.00 69.25 298 GLY A C 1
ATOM 2266 O O . GLY A 1 298 ? -40.201 -31.122 5.383 1.00 69.25 298 GLY A O 1
ATOM 2267 N N . LYS A 1 299 ? -38.681 -31.997 3.970 1.00 78.69 299 LYS A N 1
ATOM 2268 C CA . LYS A 1 299 ? -37.506 -31.568 4.747 1.00 78.69 299 LYS A CA 1
ATOM 2269 C C . LYS A 1 299 ? -37.260 -30.069 4.602 1.00 78.69 299 LYS A C 1
ATOM 2271 O O . LYS A 1 299 ? -37.615 -29.476 3.592 1.00 78.69 299 LYS A O 1
ATOM 2276 N N . GLU A 1 300 ? -36.614 -29.458 5.585 1.00 83.31 300 GLU A N 1
ATOM 2277 C CA . GLU A 1 300 ? -36.218 -28.049 5.496 1.00 83.31 300 GLU A CA 1
ATOM 2278 C C . GLU A 1 300 ? -35.026 -27.848 4.552 1.00 83.31 300 GLU A C 1
ATOM 2280 O O . GLU A 1 300 ? -34.102 -28.672 4.511 1.00 83.31 300 GLU A O 1
ATOM 2285 N N . GLY A 1 301 ? -35.033 -26.723 3.831 1.00 85.25 301 GLY A N 1
ATOM 2286 C CA . GLY A 1 301 ? -33.854 -26.235 3.120 1.00 85.25 301 GLY A CA 1
ATOM 2287 C C . GLY A 1 301 ? -32.737 -25.899 4.104 1.00 85.25 301 GLY A C 1
ATOM 2288 O O . GLY A 1 301 ? -32.925 -25.121 5.044 1.00 85.25 301 GLY A O 1
ATOM 2289 N N . LYS A 1 302 ? -31.568 -26.499 3.898 1.00 89.38 302 LYS A N 1
ATOM 2290 C CA . LYS A 1 302 ? -30.442 -26.497 4.823 1.00 89.38 302 LYS A CA 1
ATOM 2291 C C . LYS A 1 302 ? -29.166 -26.057 4.125 1.00 89.38 302 LYS A C 1
ATOM 2293 O O . LYS A 1 302 ? -28.854 -26.560 3.050 1.00 89.38 302 LYS A O 1
ATOM 2298 N N . VAL A 1 303 ? -28.407 -25.186 4.788 1.00 92.00 303 VAL A N 1
ATOM 2299 C CA . VAL A 1 303 ? -26.996 -24.906 4.487 1.00 92.00 303 VAL A CA 1
ATOM 2300 C C . VAL A 1 303 ? -26.188 -25.142 5.757 1.00 92.00 303 VAL A C 1
ATOM 2302 O O . VAL A 1 303 ? -26.527 -24.613 6.811 1.00 92.00 303 VAL A O 1
ATOM 2305 N N . GLU A 1 304 ? -25.126 -25.931 5.675 1.00 91.88 304 GLU A N 1
ATOM 2306 C CA . GLU A 1 304 ? -24.214 -26.218 6.781 1.00 91.88 304 GLU A CA 1
ATOM 2307 C C . GLU A 1 304 ? -22.800 -25.820 6.397 1.00 91.88 304 GLU A C 1
ATOM 2309 O O . GLU A 1 304 ? -22.309 -26.187 5.328 1.00 91.88 304 GLU A O 1
ATOM 2314 N N . LEU A 1 305 ? -22.128 -25.123 7.307 1.00 90.38 305 LEU A N 1
ATOM 2315 C CA . LEU A 1 305 ? -20.708 -24.830 7.187 1.00 90.38 305 LEU A CA 1
ATOM 2316 C C . LEU A 1 305 ? -19.897 -25.863 7.968 1.00 90.38 305 LEU A C 1
ATOM 2318 O O . LEU A 1 305 ? -20.289 -26.302 9.054 1.00 90.38 305 LEU A O 1
ATOM 2322 N N . SER A 1 306 ? -18.759 -26.235 7.398 1.00 87.94 306 SER A N 1
ATOM 2323 C CA . SER A 1 306 ? -17.718 -27.002 8.078 1.00 87.94 306 SER A CA 1
ATOM 2324 C C . SER A 1 306 ? -16.775 -26.052 8.811 1.00 87.94 306 SER A C 1
ATOM 2326 O O . SER A 1 306 ? -16.703 -24.864 8.486 1.00 87.94 306 SER A O 1
ATOM 2328 N N . MET A 1 307 ? -16.023 -26.576 9.784 1.00 87.00 307 MET A N 1
ATOM 2329 C CA . MET A 1 307 ? -14.952 -25.799 10.406 1.00 87.00 307 MET A CA 1
ATOM 2330 C C . MET A 1 307 ? -13.949 -25.391 9.316 1.00 87.00 307 MET A C 1
ATOM 2332 O O . MET A 1 307 ? -13.553 -26.259 8.528 1.00 87.00 307 MET A O 1
ATOM 2336 N N . PRO A 1 308 ? -13.542 -24.112 9.235 1.00 91.25 308 PRO A N 1
ATOM 2337 C CA . PRO A 1 308 ? -12.555 -23.699 8.258 1.00 91.25 308 PRO A CA 1
ATOM 2338 C C . PRO A 1 308 ? -11.245 -24.455 8.489 1.00 91.25 308 PRO A C 1
ATOM 2340 O O . PRO A 1 308 ? -10.928 -24.873 9.604 1.00 91.25 308 PRO A O 1
ATOM 2343 N N . THR A 1 309 ? -10.459 -24.613 7.433 1.00 91.94 309 THR A N 1
ATOM 2344 C CA . THR A 1 309 ? -9.104 -25.165 7.519 1.00 91.94 309 THR A CA 1
ATOM 2345 C C . THR A 1 309 ? -8.108 -24.108 7.086 1.00 91.94 309 THR A C 1
ATOM 2347 O O . THR A 1 309 ? -8.337 -23.441 6.075 1.00 91.94 309 THR A O 1
ATOM 2350 N N . CYS A 1 310 ? -6.996 -23.980 7.809 1.00 89.38 310 CYS A N 1
ATOM 2351 C CA . CYS A 1 310 ? -5.908 -23.092 7.428 1.00 89.38 310 CYS A CA 1
ATOM 2352 C C . CYS A 1 310 ? -4.591 -23.854 7.307 1.00 89.38 310 CYS A C 1
ATOM 2354 O O . CYS A 1 310 ? -4.191 -24.574 8.218 1.00 89.38 310 CYS A O 1
ATOM 2356 N N . THR A 1 311 ? -3.908 -23.686 6.177 1.00 88.94 311 THR A N 1
ATOM 2357 C CA . THR A 1 311 ? -2.518 -24.126 6.002 1.00 88.94 311 THR A CA 1
ATOM 2358 C C . THR A 1 311 ? -1.622 -22.908 6.161 1.00 88.94 311 THR A C 1
ATOM 2360 O O . THR A 1 311 ? -1.795 -21.956 5.412 1.00 88.94 311 THR A O 1
ATOM 2363 N N . GLY A 1 312 ? -0.687 -22.921 7.115 1.00 82.62 312 GLY A N 1
ATOM 2364 C CA . GLY A 1 312 ? 0.191 -21.775 7.405 1.00 82.62 312 GLY A CA 1
ATOM 2365 C C . GLY A 1 312 ? -0.339 -20.800 8.467 1.00 82.62 312 GLY A C 1
ATOM 2366 O O . GLY A 1 312 ? 0.357 -19.851 8.808 1.00 82.62 312 GLY A O 1
ATOM 2367 N N . CYS A 1 313 ? -1.530 -21.042 9.027 1.00 87.75 313 CYS A N 1
ATOM 2368 C CA . CYS A 1 313 ? -2.065 -20.304 10.173 1.00 87.75 313 CYS A CA 1
ATOM 2369 C C . CYS A 1 313 ? -2.886 -21.216 11.098 1.00 87.75 313 CYS A C 1
ATOM 2371 O O . CYS A 1 313 ? -3.276 -22.319 10.711 1.00 87.75 313 CYS A O 1
ATOM 2373 N N . THR A 1 314 ? -3.150 -20.753 12.318 1.00 90.81 314 THR A N 1
ATOM 2374 C CA . THR A 1 314 ? -4.065 -21.391 13.276 1.00 90.81 314 THR A CA 1
ATOM 2375 C C . THR A 1 314 ? -5.407 -20.668 13.237 1.00 90.81 314 THR A C 1
ATOM 2377 O O . THR A 1 314 ? -5.429 -19.451 13.090 1.00 90.81 314 THR A O 1
ATOM 2380 N N . ILE A 1 315 ? -6.521 -21.396 13.343 1.00 92.31 315 ILE A N 1
ATOM 2381 C CA . ILE A 1 315 ? -7.865 -20.806 13.436 1.00 92.31 315 ILE A CA 1
ATOM 2382 C C . ILE A 1 315 ? -8.280 -20.769 14.902 1.00 92.31 315 ILE A C 1
ATOM 2384 O O . ILE A 1 315 ? -8.301 -21.803 15.567 1.00 92.31 315 ILE A O 1
ATOM 2388 N N . ASN A 1 316 ? -8.640 -19.584 15.382 1.00 91.88 316 ASN A N 1
ATOM 2389 C CA . ASN A 1 316 ? -8.971 -19.319 16.778 1.00 91.88 316 ASN A CA 1
ATOM 2390 C C . ASN A 1 316 ? -10.493 -19.275 16.978 1.00 91.88 316 ASN A C 1
ATOM 2392 O O . ASN A 1 316 ? -10.996 -19.775 17.981 1.00 91.88 316 ASN A O 1
ATOM 2396 N N . SER A 1 317 ? -11.238 -18.702 16.026 1.00 91.81 317 SER A N 1
ATOM 2397 C CA . SER A 1 317 ? -12.708 -18.656 16.048 1.00 91.81 317 SER A CA 1
ATOM 2398 C C . SER A 1 317 ? -13.308 -18.649 14.643 1.00 91.81 317 SER A C 1
ATOM 2400 O O . SER A 1 317 ? -12.660 -18.224 13.684 1.00 91.81 317 SER A O 1
ATOM 2402 N N . PHE A 1 318 ? -14.566 -19.088 14.532 1.00 94.06 318 PHE A N 1
ATOM 2403 C CA . PHE A 1 318 ? -15.365 -18.952 13.319 1.00 94.06 318 PHE A CA 1
ATOM 2404 C C . PHE A 1 318 ? -16.778 -18.482 13.661 1.00 94.06 318 PHE A C 1
ATOM 2406 O O . PHE A 1 318 ? -17.543 -19.194 14.306 1.00 94.06 318 PHE A O 1
ATOM 2413 N N . GLU A 1 319 ? -17.124 -17.269 13.240 1.00 93.88 319 GLU A N 1
ATOM 2414 C CA . GLU A 1 319 ? -18.321 -16.569 13.697 1.00 93.88 319 GLU A CA 1
ATOM 2415 C C . GLU A 1 319 ? -19.163 -16.055 12.522 1.00 93.88 319 GLU A C 1
ATOM 2417 O O . GLU A 1 319 ? -18.636 -15.717 11.461 1.00 93.88 319 GLU A O 1
ATOM 2422 N N . ALA A 1 320 ? -20.477 -15.966 12.726 1.00 92.19 320 ALA A N 1
ATOM 2423 C CA . ALA A 1 320 ? -21.440 -15.381 11.799 1.00 92.19 320 ALA A CA 1
ATOM 2424 C C . ALA A 1 320 ? -22.181 -14.216 12.462 1.00 92.19 320 ALA A C 1
ATOM 2426 O O . ALA A 1 320 ? -22.402 -14.225 13.675 1.00 92.19 320 ALA A O 1
ATOM 2427 N N . GLN A 1 321 ? -22.556 -13.218 11.665 1.00 89.38 321 GLN A N 1
ATOM 2428 C CA . GLN A 1 321 ? -23.328 -12.078 12.141 1.00 89.38 321 GLN A CA 1
ATOM 2429 C C . GLN A 1 321 ? -24.800 -12.464 12.346 1.00 89.38 321 GLN A C 1
ATOM 2431 O O . GLN A 1 321 ? -25.454 -12.940 11.420 1.00 89.38 321 GLN A O 1
ATOM 2436 N N . ASP A 1 322 ? -25.314 -12.215 13.549 1.00 84.69 322 ASP A N 1
ATOM 2437 C CA . ASP A 1 322 ? -26.689 -12.471 13.977 1.00 84.69 322 ASP A CA 1
ATOM 2438 C C . ASP A 1 322 ? -27.188 -11.290 14.828 1.00 84.69 322 ASP A C 1
ATOM 2440 O O . ASP A 1 322 ? -26.698 -11.055 15.933 1.00 84.69 322 ASP A O 1
ATOM 2444 N N . GLY A 1 323 ? -28.140 -10.514 14.301 1.00 72.88 323 GLY A N 1
ATOM 2445 C CA . GLY A 1 323 ? -28.727 -9.370 15.014 1.00 72.88 323 GLY A CA 1
ATOM 2446 C C . GLY A 1 323 ? -27.789 -8.175 15.239 1.00 72.88 323 GLY A C 1
ATOM 2447 O O . GLY A 1 323 ? -28.089 -7.326 16.069 1.00 72.88 323 GLY A O 1
ATOM 2448 N N . GLY A 1 324 ? -26.671 -8.095 14.509 1.00 73.81 324 GLY A N 1
ATOM 2449 C CA . GLY A 1 324 ? -25.662 -7.030 14.625 1.00 73.81 324 GLY A CA 1
ATOM 2450 C C . GLY A 1 324 ? -24.347 -7.514 15.235 1.00 73.81 324 GLY A C 1
ATOM 2451 O O . GLY A 1 324 ? -23.286 -7.083 14.784 1.00 73.81 324 GLY A O 1
ATOM 2452 N N . ASP A 1 325 ? -24.417 -8.495 16.133 1.00 82.62 325 ASP A N 1
ATOM 2453 C CA . ASP A 1 325 ? -23.262 -9.098 16.797 1.00 82.62 325 ASP A CA 1
ATOM 2454 C C . ASP A 1 325 ? -22.750 -10.335 16.054 1.00 82.62 325 ASP A C 1
ATOM 2456 O O . ASP A 1 325 ? -23.483 -11.003 15.325 1.00 82.62 325 ASP A O 1
ATOM 2460 N N . TYR A 1 326 ? -21.480 -10.673 16.263 1.00 88.62 326 TYR A N 1
ATOM 2461 C CA . TYR A 1 326 ? -20.888 -11.908 15.755 1.00 88.62 326 TYR A CA 1
ATOM 2462 C C . TYR A 1 326 ? -20.948 -13.007 16.816 1.00 88.62 326 TYR A C 1
ATOM 2464 O O . TYR A 1 326 ? -20.505 -12.813 17.947 1.00 88.62 326 TYR A O 1
ATOM 2472 N N . LYS A 1 327 ? -21.468 -14.177 16.437 1.00 89.69 327 LYS A N 1
ATOM 2473 C CA . LYS A 1 327 ? -21.598 -15.355 17.305 1.00 89.69 327 LYS A CA 1
ATOM 2474 C C . LYS A 1 327 ? -20.939 -16.569 16.663 1.00 89.69 327 LYS A C 1
ATOM 2476 O O . LYS A 1 327 ? -20.899 -16.676 15.440 1.00 89.69 327 LYS A O 1
ATOM 2481 N N . GLN A 1 328 ? -20.450 -17.500 17.481 1.00 89.94 328 GLN A N 1
ATOM 2482 C CA . GLN A 1 328 ? -19.828 -18.738 16.997 1.00 89.94 328 GLN A CA 1
ATOM 2483 C C . GLN A 1 328 ? -20.763 -19.525 16.077 1.00 89.94 328 GLN A C 1
ATOM 2485 O O . GLN A 1 328 ? -21.934 -19.747 16.395 1.00 89.94 328 GLN A O 1
ATOM 2490 N N . VAL A 1 329 ? -20.224 -19.991 14.952 1.00 86.56 329 VAL A N 1
ATOM 2491 C CA . VAL A 1 329 ? -20.953 -20.845 14.017 1.00 86.56 329 VAL A CA 1
ATOM 2492 C C . VAL A 1 329 ? -21.061 -22.245 14.614 1.00 86.56 329 VAL A C 1
ATOM 2494 O O . VAL A 1 329 ? -20.064 -22.941 14.801 1.00 86.56 329 VAL A O 1
ATOM 2497 N N . GLY A 1 330 ? -22.286 -22.697 14.878 1.00 80.00 330 GLY A N 1
ATOM 2498 C CA . GLY A 1 330 ? -22.531 -24.095 15.223 1.00 80.00 330 GLY A CA 1
ATOM 2499 C C . GLY A 1 330 ? -22.278 -24.993 14.011 1.00 80.00 330 GLY A C 1
ATOM 2500 O O . GLY A 1 330 ? -23.105 -25.049 13.103 1.00 80.00 330 GLY A O 1
ATOM 2501 N N . ILE A 1 331 ? -21.138 -25.682 13.974 1.00 79.19 331 ILE A N 1
ATOM 2502 C CA . ILE A 1 331 ? -20.771 -26.576 12.865 1.00 79.19 331 ILE A CA 1
ATOM 2503 C C . ILE A 1 331 ? -21.844 -27.661 12.680 1.00 79.19 331 ILE A C 1
ATOM 2505 O O . ILE A 1 331 ? -22.211 -28.349 13.631 1.00 79.19 331 ILE A O 1
ATOM 2509 N N . GLY A 1 332 ? -22.357 -27.810 11.453 1.00 67.06 332 GLY A N 1
ATOM 2510 C CA . GLY A 1 332 ? -23.470 -28.724 11.137 1.00 67.06 332 GLY A CA 1
ATOM 2511 C C . GLY A 1 332 ? -24.880 -28.184 11.441 1.00 67.06 332 GLY A C 1
ATOM 2512 O O . GLY A 1 332 ? -25.881 -28.850 11.142 1.00 67.06 332 GLY A O 1
ATOM 2513 N N . ASN A 1 333 ? -25.000 -26.969 11.982 1.00 86.00 333 ASN A N 1
ATOM 2514 C CA . ASN A 1 333 ? -26.292 -26.296 12.103 1.00 86.00 333 ASN A CA 1
ATOM 2515 C C . ASN A 1 333 ? -26.719 -25.686 10.768 1.00 86.00 333 ASN A C 1
ATOM 2517 O O . ASN A 1 333 ? -25.896 -25.367 9.909 1.00 86.00 333 ASN A O 1
ATOM 2521 N N . ASN A 1 334 ? -28.033 -25.517 10.607 1.00 90.62 334 ASN A N 1
ATOM 2522 C CA . ASN A 1 334 ? -28.595 -24.845 9.446 1.00 90.62 334 ASN A CA 1
ATOM 2523 C C . ASN A 1 334 ? -28.358 -23.331 9.537 1.00 90.62 334 ASN A C 1
ATOM 2525 O O . ASN A 1 334 ? -29.135 -22.623 10.177 1.00 90.62 334 ASN A O 1
ATOM 2529 N N . ILE A 1 335 ? -27.306 -22.829 8.893 1.00 91.19 335 ILE A N 1
ATOM 2530 C CA . ILE A 1 335 ? -26.974 -21.401 8.924 1.00 91.19 335 ILE A CA 1
ATOM 2531 C C . ILE A 1 335 ? -27.982 -20.550 8.138 1.00 91.19 335 ILE A C 1
ATOM 2533 O O . ILE A 1 335 ? -28.143 -19.367 8.423 1.00 91.19 335 ILE A O 1
ATOM 2537 N N . ALA A 1 336 ? -28.729 -21.149 7.201 1.00 90.25 336 ALA A N 1
ATOM 2538 C CA . ALA A 1 336 ? -29.744 -20.442 6.420 1.00 90.25 336 ALA A CA 1
ATOM 2539 C C . ALA A 1 336 ? -30.903 -19.899 7.278 1.00 90.25 336 ALA A C 1
ATOM 2541 O O . ALA A 1 336 ? -31.633 -19.026 6.820 1.00 90.25 336 ALA A O 1
ATOM 2542 N N . LEU A 1 337 ? -31.062 -20.373 8.521 1.00 89.94 337 LEU A N 1
ATOM 2543 C CA . LEU A 1 337 ? -32.067 -19.868 9.464 1.00 89.94 337 LEU A CA 1
ATOM 2544 C C . LEU A 1 337 ? -31.812 -18.422 9.920 1.00 89.94 337 LEU A C 1
ATOM 2546 O O . LEU A 1 337 ? -32.730 -17.802 10.446 1.00 89.94 337 LEU A O 1
ATOM 2550 N N . LEU A 1 338 ? -30.611 -17.877 9.690 1.00 88.94 338 LEU A N 1
ATOM 2551 C CA . LEU A 1 338 ? -30.313 -16.457 9.918 1.00 88.94 338 LEU A CA 1
ATOM 2552 C C . LEU A 1 338 ? -30.977 -15.530 8.882 1.00 88.94 338 LEU A C 1
ATOM 2554 O O . LEU A 1 338 ? -31.025 -14.320 9.082 1.00 88.94 338 LEU A O 1
ATOM 2558 N N . LEU A 1 339 ? -31.483 -16.078 7.772 1.00 89.56 339 LEU A N 1
ATOM 2559 C CA . LEU A 1 339 ? -32.230 -15.339 6.755 1.00 89.56 339 LEU A CA 1
ATOM 2560 C C . LEU A 1 339 ? -33.717 -15.632 6.903 1.00 89.56 339 LEU A C 1
ATOM 2562 O O . LEU A 1 339 ? -34.090 -16.790 7.051 1.00 89.56 339 LEU A O 1
ATOM 2566 N N . GLU A 1 340 ? -34.583 -14.632 6.777 1.00 87.00 340 GLU A N 1
ATOM 2567 C CA . GLU A 1 340 ? -36.031 -14.852 6.718 1.00 87.00 340 GLU A CA 1
ATOM 2568 C C . GLU A 1 340 ? -36.456 -15.443 5.364 1.00 87.00 340 GLU A C 1
ATOM 2570 O O . GLU A 1 340 ? -35.912 -15.093 4.315 1.00 87.00 340 GLU A O 1
ATOM 2575 N N . ALA A 1 341 ? -37.443 -16.343 5.377 1.00 84.75 341 ALA A N 1
ATOM 2576 C CA . ALA A 1 341 ? -38.043 -16.852 4.150 1.00 84.75 341 ALA A CA 1
ATOM 2577 C C . ALA A 1 341 ? -39.078 -15.849 3.622 1.00 84.75 341 ALA A C 1
ATOM 2579 O O . ALA A 1 341 ? -39.945 -15.392 4.367 1.00 84.75 341 ALA A O 1
ATOM 2580 N N . LYS A 1 342 ? -39.007 -15.531 2.329 1.00 78.06 342 LYS A N 1
ATOM 2581 C CA . LYS A 1 342 ? -40.010 -14.743 1.602 1.00 78.06 342 LYS A CA 1
ATOM 2582 C C . LYS A 1 342 ? -40.515 -15.584 0.440 1.00 78.06 342 LYS A C 1
ATOM 2584 O O . LYS A 1 342 ? -39.723 -16.212 -0.252 1.00 78.06 342 LYS A O 1
ATOM 2589 N N . ASP A 1 343 ? -41.832 -15.656 0.276 1.00 78.81 343 ASP A N 1
ATOM 2590 C CA . ASP A 1 343 ? -42.479 -16.466 -0.767 1.00 78.81 343 ASP A CA 1
ATOM 2591 C C . ASP A 1 343 ? -42.034 -17.947 -0.777 1.00 78.81 343 ASP A C 1
ATOM 2593 O O . ASP A 1 343 ? -41.933 -18.587 -1.823 1.00 78.81 343 ASP A O 1
ATOM 2597 N N . GLY A 1 344 ? -41.754 -18.507 0.408 1.00 78.19 344 GLY A N 1
ATOM 2598 C CA . GLY A 1 344 ? -41.341 -19.905 0.577 1.00 78.19 344 GLY A CA 1
ATOM 2599 C C . GLY A 1 344 ? -39.892 -20.208 0.179 1.00 78.19 344 GLY A C 1
ATOM 2600 O O . GLY A 1 344 ? -39.520 -21.382 0.114 1.00 78.19 344 GLY A O 1
ATOM 2601 N N . VAL A 1 345 ? -39.061 -19.188 -0.068 1.00 84.12 345 VAL A N 1
ATOM 2602 C CA . VAL A 1 345 ? -37.620 -19.327 -0.332 1.00 84.12 345 VAL A CA 1
ATOM 2603 C C . VAL A 1 345 ? -36.788 -18.397 0.555 1.00 84.12 345 VAL A C 1
ATOM 2605 O O . VAL A 1 345 ? -37.238 -17.330 0.967 1.00 84.12 345 VAL A O 1
ATOM 2608 N N . ARG A 1 346 ? -35.548 -18.789 0.856 1.00 89.25 346 ARG A N 1
ATOM 2609 C CA . ARG A 1 346 ? -34.551 -17.970 1.554 1.00 89.25 346 ARG A CA 1
ATOM 2610 C C . ARG A 1 346 ? -33.536 -17.445 0.543 1.00 89.25 346 ARG A C 1
ATOM 2612 O O . ARG A 1 346 ? -32.906 -18.230 -0.168 1.00 89.25 346 ARG A O 1
ATOM 2619 N N . THR A 1 347 ? -33.380 -16.123 0.520 1.00 89.69 347 THR A N 1
ATOM 2620 C CA . THR A 1 347 ? -32.412 -15.405 -0.317 1.00 89.69 347 THR A CA 1
ATOM 2621 C C . THR A 1 347 ? -31.791 -14.275 0.499 1.00 89.69 347 THR A C 1
ATOM 2623 O O . THR A 1 347 ? -32.520 -13.490 1.106 1.00 89.69 347 THR A O 1
ATOM 2626 N N . GLY A 1 348 ? -30.462 -14.180 0.524 1.00 90.81 348 GLY A N 1
ATOM 2627 C CA . GLY A 1 348 ? -29.750 -13.138 1.262 1.00 90.81 348 GLY A CA 1
ATOM 2628 C C . GLY A 1 348 ? -28.275 -13.444 1.517 1.00 90.81 348 GLY A C 1
ATOM 2629 O O . GLY A 1 348 ? -27.732 -14.449 1.054 1.00 90.81 348 GLY A O 1
ATOM 2630 N N . GLU A 1 349 ? -27.635 -12.551 2.272 1.00 93.94 349 GLU A N 1
ATOM 2631 C CA . GLU A 1 349 ? -26.212 -12.608 2.607 1.00 93.94 349 GLU A CA 1
ATOM 2632 C C . GLU A 1 349 ? -26.009 -12.745 4.119 1.00 93.94 349 GLU A C 1
ATOM 2634 O O . GLU A 1 349 ? -26.635 -12.035 4.905 1.00 93.94 349 GLU A O 1
ATOM 2639 N N . ILE A 1 350 ? -25.099 -13.627 4.527 1.00 92.19 350 ILE A N 1
ATOM 2640 C CA . ILE A 1 350 ? -24.681 -13.811 5.919 1.00 92.19 350 ILE A CA 1
ATOM 2641 C C . ILE A 1 350 ? -23.198 -13.458 6.012 1.00 92.19 350 ILE A C 1
ATOM 2643 O O . ILE A 1 350 ? -22.360 -14.077 5.350 1.00 92.19 350 ILE A O 1
ATOM 2647 N N . LYS A 1 351 ? -22.859 -12.464 6.840 1.00 93.12 351 LYS A N 1
ATOM 2648 C CA . LYS A 1 351 ? -21.464 -12.067 7.071 1.00 93.12 351 LYS A CA 1
ATOM 2649 C C . LYS A 1 351 ? -20.795 -13.027 8.043 1.00 93.12 351 LYS A C 1
ATOM 2651 O O . LYS A 1 351 ? -21.343 -13.340 9.096 1.00 93.12 351 LYS A O 1
ATOM 2656 N N . LEU A 1 352 ? -19.596 -13.460 7.690 1.00 93.38 352 LEU A N 1
ATOM 2657 C CA . LEU A 1 352 ? -18.755 -14.369 8.452 1.00 93.38 352 LEU A CA 1
ATOM 2658 C C . LEU A 1 352 ? -17.445 -13.664 8.813 1.00 93.38 352 LEU A C 1
ATOM 2660 O O . LEU A 1 352 ? -16.905 -12.897 8.010 1.00 93.38 352 LEU A O 1
ATOM 2664 N N . ARG A 1 353 ? -16.895 -13.973 9.986 1.00 93.50 353 ARG A N 1
ATOM 2665 C CA . ARG A 1 353 ? -15.525 -13.602 10.358 1.00 93.50 353 ARG A CA 1
ATOM 2666 C C . ARG A 1 353 ? -14.793 -14.797 10.954 1.00 93.50 353 ARG A C 1
ATOM 2668 O O . ARG A 1 353 ? -15.381 -15.612 11.662 1.00 93.50 353 ARG A O 1
ATOM 2675 N N . ILE A 1 354 ? -13.508 -14.908 10.651 1.00 94.00 354 ILE A N 1
ATOM 2676 C CA . ILE A 1 354 ? -12.643 -15.992 11.116 1.00 94.00 354 ILE A CA 1
ATOM 2677 C C . ILE A 1 354 ? -11.448 -15.348 11.803 1.00 94.00 354 ILE A C 1
ATOM 2679 O O . ILE A 1 354 ? -10.715 -14.600 11.155 1.00 94.00 354 ILE A O 1
ATOM 2683 N N . LYS A 1 355 ? -11.250 -15.619 13.095 1.00 93.75 355 LYS A N 1
ATOM 2684 C CA . LYS A 1 355 ? -10.036 -15.194 13.799 1.00 93.75 355 LYS A CA 1
ATOM 2685 C C . LYS A 1 355 ? -8.928 -16.197 13.510 1.00 93.75 355 LYS A C 1
ATOM 2687 O O . LYS A 1 355 ? -9.124 -17.394 13.724 1.00 93.75 355 LYS A O 1
ATOM 2692 N N . VAL A 1 356 ? -7.783 -15.715 13.046 1.00 92.19 356 VAL A N 1
ATOM 2693 C CA . VAL A 1 356 ? -6.605 -16.535 12.745 1.00 92.19 356 VAL A CA 1
ATOM 2694 C C . VAL A 1 356 ? -5.354 -15.985 13.417 1.00 92.19 356 VAL A C 1
ATOM 2696 O O . VAL A 1 356 ? -5.233 -14.773 13.576 1.00 92.19 356 VAL A O 1
ATOM 2699 N N . THR A 1 357 ? -4.407 -16.864 13.737 1.00 89.62 357 THR A N 1
ATOM 2700 C CA . THR A 1 357 ? -3.048 -16.520 14.178 1.00 89.62 357 THR A CA 1
ATOM 2701 C C . THR A 1 357 ? -2.027 -17.027 13.163 1.00 89.62 357 THR A C 1
ATOM 2703 O O . THR A 1 357 ? -2.030 -18.213 12.825 1.00 89.62 357 THR A O 1
ATOM 2706 N N . GLN A 1 358 ? -1.127 -16.162 12.698 1.00 84.75 358 GLN A N 1
ATOM 2707 C CA . GLN A 1 358 ? -0.047 -16.524 11.770 1.00 84.75 358 GLN A CA 1
ATOM 2708 C C . GLN A 1 358 ? 1.312 -15.974 12.210 1.00 84.75 358 GLN A C 1
ATOM 2710 O O . GLN A 1 358 ? 1.367 -15.053 13.016 1.00 84.75 358 GLN A O 1
ATOM 2715 N N . ALA A 1 359 ? 2.398 -16.539 11.679 1.00 74.12 359 ALA A N 1
ATOM 2716 C CA . ALA A 1 359 ? 3.757 -16.057 11.929 1.00 74.12 359 ALA A CA 1
ATOM 2717 C C . ALA A 1 359 ? 4.044 -14.729 11.196 1.00 74.12 359 ALA A C 1
ATOM 2719 O O . ALA A 1 359 ? 3.338 -14.363 10.254 1.00 74.12 359 ALA A O 1
ATOM 2720 N N . VAL A 1 360 ? 5.092 -14.029 11.634 1.00 69.12 360 VAL A N 1
ATOM 2721 C CA . VAL A 1 360 ? 5.526 -12.715 11.125 1.00 69.12 360 VAL A CA 1
ATOM 2722 C C . VAL A 1 360 ? 6.833 -12.838 10.316 1.00 69.12 360 VAL A C 1
ATOM 2724 O O . VAL A 1 360 ? 7.636 -13.738 10.566 1.00 69.12 360 VAL A O 1
ATOM 2727 N N . GLN A 1 361 ? 7.016 -11.967 9.314 1.00 63.44 361 GLN A N 1
ATOM 2728 C CA . GLN A 1 361 ? 7.979 -12.064 8.199 1.00 63.44 361 GLN A CA 1
ATOM 2729 C C . GLN A 1 361 ? 9.462 -12.211 8.594 1.00 63.44 361 GLN A C 1
ATOM 2731 O O . GLN A 1 361 ? 10.226 -12.781 7.820 1.00 63.44 361 GLN A O 1
ATOM 2736 N N . ASP A 1 362 ? 9.862 -11.791 9.796 1.00 54.03 362 ASP A N 1
ATOM 2737 C CA . ASP A 1 362 ? 11.259 -11.852 10.263 1.00 54.03 362 ASP A CA 1
ATOM 2738 C C . ASP A 1 362 ? 11.718 -13.268 10.673 1.00 54.03 362 ASP A C 1
ATOM 2740 O O . ASP A 1 362 ? 12.846 -13.462 11.129 1.00 54.03 362 ASP A O 1
ATOM 2744 N N . GLN A 1 363 ? 10.864 -14.284 10.514 1.00 47.50 363 GLN A N 1
ATOM 2745 C CA . GLN A 1 363 ? 11.220 -15.685 10.733 1.00 47.50 363 GLN A CA 1
ATOM 2746 C C . GLN A 1 363 ? 11.331 -16.463 9.419 1.00 47.50 363 GLN A C 1
ATOM 2748 O O . GLN A 1 363 ? 10.470 -16.361 8.547 1.00 47.50 363 GLN A O 1
ATOM 2753 N N . GLU A 1 364 ? 12.306 -17.379 9.357 1.00 49.62 364 GLU A N 1
ATOM 2754 C CA . GLU A 1 364 ? 12.521 -18.374 8.281 1.00 49.62 364 GLU A CA 1
ATOM 2755 C C . GLU A 1 364 ? 11.259 -19.200 7.915 1.00 49.62 364 GLU A C 1
ATOM 2757 O O . GLU A 1 364 ? 11.218 -19.880 6.889 1.00 49.62 364 GLU A O 1
ATOM 2762 N N . ASN A 1 365 ? 10.211 -19.130 8.746 1.00 52.56 365 ASN A N 1
ATOM 2763 C CA . ASN A 1 365 ? 8.978 -19.903 8.651 1.00 52.56 365 ASN A CA 1
ATOM 2764 C C . ASN A 1 365 ? 7.733 -19.101 8.229 1.00 52.56 365 ASN A C 1
ATOM 2766 O O . ASN A 1 365 ? 6.673 -19.718 8.091 1.00 52.56 365 ASN A O 1
ATOM 2770 N N . CYS A 1 366 ? 7.804 -17.778 8.012 1.00 63.69 366 CYS A N 1
ATOM 2771 C CA . CYS A 1 366 ? 6.630 -17.044 7.530 1.00 63.69 366 CYS A CA 1
ATOM 2772 C C . CYS A 1 366 ? 6.351 -17.406 6.065 1.00 63.69 366 CYS A C 1
ATOM 2774 O O . CYS A 1 366 ? 7.124 -17.082 5.164 1.00 63.69 366 CYS A O 1
ATOM 2776 N N . LYS A 1 367 ? 5.230 -18.090 5.820 1.00 68.81 367 LYS A N 1
ATOM 2777 C CA . LYS A 1 367 ? 4.701 -18.375 4.482 1.00 68.81 367 LYS A CA 1
ATOM 2778 C C . LYS A 1 367 ? 3.256 -17.910 4.410 1.00 68.81 367 LYS A C 1
ATOM 2780 O O . LYS A 1 367 ? 2.537 -18.025 5.399 1.00 68.81 367 LYS A O 1
ATOM 2785 N N . ASP A 1 368 ? 2.836 -17.448 3.233 1.00 80.00 368 ASP A N 1
ATOM 2786 C CA . ASP A 1 368 ? 1.434 -17.124 2.971 1.00 80.00 368 ASP A CA 1
ATOM 2787 C C . ASP A 1 368 ? 0.529 -18.276 3.411 1.00 80.00 368 ASP A C 1
ATOM 2789 O O . ASP A 1 368 ? 0.733 -19.438 3.034 1.00 80.00 368 ASP A O 1
ATOM 2793 N N . ALA A 1 369 ? -0.487 -17.944 4.200 1.00 83.56 369 ALA A N 1
ATOM 2794 C CA . ALA A 1 369 ? -1.449 -18.915 4.670 1.00 83.56 369 ALA A CA 1
ATOM 2795 C C . ALA A 1 369 ? -2.594 -19.065 3.660 1.00 83.56 369 ALA A C 1
ATOM 2797 O O . ALA A 1 369 ? -2.974 -18.128 2.960 1.00 83.56 369 ALA A O 1
ATOM 2798 N N . THR A 1 370 ? -3.161 -20.263 3.554 1.00 89.31 370 THR A N 1
ATOM 2799 C CA . THR A 1 370 ? -4.350 -20.523 2.730 1.00 89.31 370 THR A CA 1
ATOM 2800 C C . THR A 1 370 ? -5.492 -20.943 3.634 1.00 89.31 370 THR A C 1
ATOM 2802 O O . THR A 1 370 ? -5.397 -21.969 4.309 1.00 89.31 370 THR A O 1
ATOM 2805 N N . LEU A 1 371 ? -6.563 -20.152 3.630 1.00 91.38 371 LEU A N 1
ATOM 2806 C CA . LEU A 1 371 ? -7.778 -20.388 4.400 1.00 91.38 371 LEU A CA 1
ATOM 2807 C C . LEU A 1 371 ? -8.871 -20.921 3.477 1.00 91.38 371 LEU A C 1
ATOM 2809 O O . LEU A 1 371 ? -9.111 -20.356 2.412 1.00 91.38 371 LEU A O 1
ATOM 2813 N N . LYS A 1 372 ? -9.540 -21.996 3.893 1.00 93.19 372 LYS A N 1
ATOM 2814 C CA . LYS A 1 372 ? -10.595 -22.670 3.131 1.00 93.19 372 LYS A CA 1
ATOM 2815 C C . LYS A 1 372 ? -11.824 -22.911 4.004 1.00 93.19 372 LYS A C 1
ATOM 2817 O O . LYS A 1 372 ? -11.681 -23.331 5.150 1.00 93.19 372 LYS A O 1
ATOM 2822 N N . ILE A 1 373 ? -13.012 -22.670 3.451 1.00 91.25 373 ILE A N 1
ATOM 2823 C CA . ILE A 1 373 ? -14.310 -22.974 4.067 1.00 91.25 373 ILE A CA 1
ATOM 2824 C C . ILE A 1 373 ? -15.058 -23.928 3.143 1.00 91.25 373 ILE A C 1
ATOM 2826 O O . ILE A 1 373 ? -15.279 -23.617 1.971 1.00 91.25 373 ILE A O 1
ATOM 2830 N N . ASP A 1 374 ? -15.457 -25.073 3.685 1.00 89.88 374 ASP A N 1
ATOM 2831 C CA . ASP A 1 374 ? -16.303 -26.051 3.009 1.00 89.88 374 ASP A CA 1
ATOM 2832 C C . ASP A 1 374 ? -17.743 -25.931 3.515 1.00 89.88 374 ASP A C 1
ATOM 2834 O O . ASP A 1 374 ? -17.984 -25.752 4.712 1.00 89.88 374 ASP A O 1
ATOM 2838 N N . PHE A 1 375 ? -18.710 -26.060 2.614 1.00 89.94 375 PHE A N 1
ATOM 2839 C CA . PHE A 1 375 ? -20.130 -26.022 2.942 1.00 89.94 375 PHE A CA 1
ATOM 2840 C C . PHE A 1 375 ? -20.901 -27.113 2.208 1.00 89.94 375 PHE A C 1
ATOM 2842 O O . PHE A 1 375 ? -20.490 -27.599 1.153 1.00 89.94 375 PHE A O 1
ATOM 2849 N N . LYS A 1 376 ? -22.047 -27.486 2.770 1.00 90.38 376 LYS A N 1
ATOM 2850 C CA . LYS A 1 376 ? -23.012 -28.378 2.134 1.00 90.38 376 LYS A CA 1
ATOM 2851 C C . LYS A 1 376 ? -24.411 -27.796 2.210 1.00 90.38 376 LYS A C 1
ATOM 2853 O O . LYS A 1 376 ? -24.740 -27.107 3.172 1.00 90.38 376 LYS A O 1
ATOM 2858 N N . TYR A 1 377 ? -25.223 -28.054 1.199 1.00 88.00 377 TYR A N 1
ATOM 2859 C CA . TYR A 1 377 ? -26.605 -27.608 1.160 1.00 88.00 377 TYR A CA 1
ATOM 2860 C C . TYR A 1 377 ? -27.495 -28.630 0.469 1.00 88.00 377 TYR A C 1
ATOM 2862 O O . TYR A 1 377 ? -27.055 -29.348 -0.427 1.00 88.00 377 TYR A O 1
ATOM 2870 N N . ASN A 1 378 ? -28.755 -28.704 0.878 1.00 82.50 378 ASN A N 1
ATOM 2871 C CA . ASN A 1 378 ? -29.733 -29.564 0.226 1.00 82.50 378 ASN A CA 1
ATOM 2872 C C . ASN A 1 378 ? -30.618 -28.744 -0.728 1.00 82.50 378 ASN A C 1
ATOM 2874 O O . ASN A 1 378 ? -30.805 -27.537 -0.583 1.00 82.50 378 ASN A O 1
ATOM 2878 N N . THR A 1 379 ? -31.144 -29.412 -1.748 1.00 71.25 379 THR A N 1
ATOM 2879 C CA . THR A 1 379 ? -32.128 -28.845 -2.676 1.00 71.25 379 THR A CA 1
ATOM 2880 C C . THR A 1 379 ? -33.191 -29.896 -2.963 1.00 71.25 379 THR A C 1
ATOM 2882 O O . THR A 1 379 ? -33.085 -31.041 -2.513 1.00 71.25 379 THR A O 1
ATOM 2885 N N . ASN A 1 380 ? -34.242 -29.520 -3.694 1.00 67.75 380 ASN A N 1
ATOM 2886 C CA . ASN A 1 380 ? -35.206 -30.502 -4.176 1.00 67.75 380 ASN A CA 1
ATOM 2887 C C . ASN A 1 380 ? -34.474 -31.595 -4.968 1.00 67.75 380 ASN A C 1
ATOM 2889 O O . ASN A 1 380 ? -33.567 -31.242 -5.724 1.00 67.75 380 ASN A O 1
ATOM 2893 N N . PRO A 1 381 ? -34.854 -32.884 -4.831 1.00 60.66 381 PRO A N 1
ATOM 2894 C CA . PRO A 1 381 ? -34.233 -33.954 -5.598 1.00 60.66 381 PRO A CA 1
ATOM 2895 C C . PRO A 1 381 ? -34.216 -33.585 -7.077 1.00 60.66 381 PRO A C 1
ATOM 2897 O O . PRO A 1 381 ? -35.272 -33.417 -7.692 1.00 60.66 381 PRO A O 1
ATOM 2900 N N . GLN A 1 382 ? -33.020 -33.406 -7.630 1.00 66.56 382 GLN A N 1
ATOM 2901 C CA . GLN A 1 382 ? -32.886 -33.044 -9.029 1.00 66.56 382 GLN A CA 1
ATOM 2902 C C . GLN A 1 382 ? -33.061 -34.310 -9.852 1.00 66.56 382 GLN A C 1
ATOM 2904 O O . GLN A 1 382 ? -32.335 -35.290 -9.683 1.00 66.56 382 GLN A O 1
ATOM 2909 N N . LEU A 1 383 ? -34.072 -34.313 -10.713 1.00 75.56 383 LEU A N 1
ATOM 2910 C CA . LEU A 1 383 ? -34.199 -35.352 -11.718 1.00 75.56 383 LEU A CA 1
ATOM 2911 C C . LEU A 1 383 ? -33.274 -34.974 -12.866 1.00 75.56 383 LEU A C 1
ATOM 2913 O O . LEU A 1 383 ? -33.406 -33.889 -13.424 1.00 75.56 383 LEU A O 1
ATOM 2917 N N . THR A 1 384 ? -32.344 -35.853 -13.203 1.00 80.12 384 THR A N 1
ATOM 2918 C CA . THR A 1 384 ? -31.501 -35.711 -14.389 1.00 80.12 384 THR A CA 1
ATOM 2919 C C . THR A 1 384 ? -32.037 -36.623 -15.476 1.00 80.12 384 THR A C 1
ATOM 2921 O O . THR A 1 384 ? -32.722 -37.612 -15.209 1.00 80.12 384 THR A O 1
ATOM 2924 N N . GLY A 1 385 ? -31.763 -36.295 -16.732 1.00 85.75 385 GLY A N 1
ATOM 2925 C CA . GLY A 1 385 ? -32.165 -37.133 -17.852 1.00 85.75 385 GLY A CA 1
ATOM 2926 C C . GLY A 1 385 ? -31.023 -37.357 -18.818 1.00 85.75 385 GLY A C 1
ATOM 2927 O O . GLY A 1 385 ? -30.065 -36.592 -18.847 1.00 85.75 385 GLY A O 1
ATOM 2928 N N . ALA A 1 386 ? -31.133 -38.390 -19.641 1.00 90.12 386 ALA A N 1
ATOM 2929 C CA . ALA A 1 386 ? -30.159 -38.674 -20.682 1.00 90.12 386 ALA A CA 1
ATOM 2930 C C . ALA A 1 386 ? -30.836 -39.105 -21.978 1.00 90.12 386 ALA A C 1
ATOM 2932 O O . ALA A 1 386 ? -31.885 -39.753 -21.980 1.00 90.12 386 ALA A O 1
ATOM 2933 N N . THR A 1 387 ? -30.189 -38.775 -23.095 1.00 91.12 387 THR A N 1
ATOM 2934 C CA . THR A 1 387 ? -30.501 -39.367 -24.396 1.00 91.12 387 THR A CA 1
ATOM 2935 C C . THR A 1 387 ? -29.596 -40.570 -24.623 1.00 91.12 387 THR A C 1
ATOM 2937 O O . THR A 1 387 ? -28.372 -40.435 -24.656 1.00 91.12 387 THR A O 1
ATOM 2940 N N . LEU A 1 388 ? -30.186 -41.736 -24.847 1.00 91.50 388 LEU A N 1
ATOM 2941 C CA . LEU A 1 388 ? -29.511 -42.978 -25.184 1.00 91.50 388 LEU A CA 1
ATOM 2942 C C . LEU A 1 388 ? -29.557 -43.217 -26.696 1.00 91.50 388 LEU A C 1
ATOM 2944 O O . LEU A 1 388 ? -30.630 -43.207 -27.304 1.00 91.50 388 LEU A O 1
ATOM 2948 N N . SER A 1 389 ? -28.395 -43.482 -27.292 1.00 88.88 389 SER A N 1
ATOM 2949 C CA . SER A 1 389 ? -28.250 -43.815 -28.716 1.00 88.88 389 SER A CA 1
ATOM 2950 C C . SER A 1 389 ? -27.563 -45.171 -28.890 1.00 88.88 389 SER A C 1
ATOM 2952 O O . SER A 1 389 ? -26.727 -45.549 -28.069 1.00 88.88 389 SER A O 1
ATOM 2954 N N . ASP A 1 390 ? -27.900 -45.906 -29.953 1.00 86.25 390 ASP A N 1
ATOM 2955 C CA . ASP A 1 390 ? -27.218 -47.162 -30.290 1.00 86.25 390 ASP A CA 1
ATOM 2956 C C . ASP A 1 390 ? -25.834 -46.870 -30.885 1.00 86.25 390 ASP A C 1
ATOM 2958 O O . ASP A 1 390 ? -25.735 -46.251 -31.948 1.00 86.25 390 ASP A O 1
ATOM 2962 N N . LYS A 1 391 ? -24.763 -47.346 -30.235 1.00 77.19 391 LYS A N 1
ATOM 2963 C CA . LYS A 1 391 ? -23.382 -47.152 -30.725 1.00 77.19 391 LYS A CA 1
ATOM 2964 C C . LYS A 1 391 ? -23.131 -47.829 -32.078 1.00 77.19 391 LYS A C 1
ATOM 2966 O O . LYS A 1 391 ? -22.221 -47.442 -32.802 1.00 77.19 391 LYS A O 1
ATOM 2971 N N . SER A 1 392 ? -23.908 -48.859 -32.400 1.00 77.19 392 SER A N 1
ATOM 2972 C CA . SER A 1 392 ? -23.660 -49.772 -33.521 1.00 77.19 392 SER A CA 1
ATOM 2973 C C . SER A 1 392 ? -24.406 -49.368 -34.794 1.00 77.19 392 SER A C 1
ATOM 2975 O O . SER A 1 392 ? -24.027 -49.786 -35.886 1.00 77.19 392 SER A O 1
ATOM 2977 N N . ASN A 1 393 ? -25.486 -48.591 -34.671 1.00 76.75 393 ASN A N 1
ATOM 2978 C CA . ASN A 1 393 ? -26.309 -48.176 -35.799 1.00 76.75 393 ASN A CA 1
ATOM 2979 C C . ASN A 1 393 ? -26.935 -46.791 -35.542 1.00 76.75 393 ASN A C 1
ATOM 2981 O O . ASN A 1 393 ? -27.902 -46.693 -34.786 1.00 76.75 393 ASN A O 1
ATOM 2985 N N . PRO A 1 394 ? -26.458 -45.730 -36.215 1.00 67.06 394 PRO A N 1
ATOM 2986 C CA . PRO A 1 394 ? -26.959 -44.369 -36.012 1.00 67.06 394 PRO A CA 1
ATOM 2987 C C . PRO A 1 394 ? -28.411 -44.163 -36.478 1.00 67.06 394 PRO A C 1
ATOM 2989 O O . PRO A 1 394 ? -29.013 -43.153 -36.131 1.00 67.06 394 PRO A O 1
ATOM 2992 N N . ASN A 1 395 ? -28.980 -45.109 -37.238 1.00 72.25 395 ASN A N 1
ATOM 2993 C CA . ASN A 1 395 ? -30.384 -45.091 -37.665 1.00 72.25 395 ASN A CA 1
ATOM 2994 C C . ASN A 1 395 ? -31.317 -45.862 -36.709 1.00 72.25 395 ASN A C 1
ATOM 2996 O O . ASN A 1 395 ? -32.505 -46.008 -36.997 1.00 72.25 395 ASN A O 1
ATOM 3000 N N . SER A 1 396 ? -30.791 -46.431 -35.620 1.00 81.69 396 SER A N 1
ATOM 3001 C CA . SER A 1 396 ? -31.611 -47.050 -34.577 1.00 81.69 396 SER A CA 1
ATOM 3002 C C . SER A 1 396 ? -32.369 -45.987 -33.782 1.00 81.69 396 SER A C 1
ATOM 3004 O O . SER A 1 396 ? -31.987 -44.818 -33.726 1.00 81.69 396 SER A O 1
ATOM 3006 N N . GLN A 1 397 ? -33.445 -46.417 -33.130 1.00 86.12 397 GLN A N 1
ATOM 3007 C CA . GLN A 1 397 ? -34.248 -45.550 -32.285 1.00 86.12 397 GLN A CA 1
ATOM 3008 C C . GLN A 1 397 ? -33.438 -44.944 -31.139 1.00 86.12 397 GLN A C 1
ATOM 3010 O O . GLN A 1 397 ? -32.662 -45.655 -30.511 1.00 86.12 397 GLN A O 1
ATOM 3015 N N . ARG A 1 398 ? -33.673 -43.670 -30.818 1.00 89.69 398 ARG A N 1
ATOM 3016 C CA . ARG A 1 398 ? -33.131 -43.028 -29.613 1.00 89.69 398 ARG A CA 1
ATOM 3017 C C . ARG A 1 398 ? -34.138 -43.063 -28.476 1.00 89.69 398 ARG A C 1
ATOM 3019 O O . ARG A 1 398 ? -35.352 -43.050 -28.704 1.00 89.69 398 ARG A O 1
ATOM 3026 N N . PHE A 1 399 ? -33.618 -43.119 -27.257 1.00 92.31 399 PHE A N 1
ATOM 3027 C CA . PHE A 1 399 ? -34.428 -43.187 -26.049 1.00 92.31 399 PHE A CA 1
ATOM 3028 C C . PHE A 1 399 ? -34.075 -42.075 -25.077 1.00 92.31 399 PHE A C 1
ATOM 3030 O O . PHE A 1 399 ? -32.906 -41.786 -24.870 1.00 92.31 399 PHE A O 1
ATOM 3037 N N . PHE A 1 400 ? -35.081 -41.506 -24.431 1.00 93.88 400 PHE A N 1
ATOM 3038 C CA . PHE A 1 400 ? -34.913 -40.628 -23.286 1.00 93.88 400 PHE A CA 1
ATOM 3039 C C . PHE A 1 400 ? -35.172 -41.417 -22.007 1.00 93.88 400 PHE A C 1
ATOM 3041 O O . PHE A 1 400 ? -36.163 -42.149 -21.917 1.00 93.88 400 PHE A O 1
ATOM 3048 N N . VAL A 1 401 ? -34.271 -41.275 -21.041 1.00 92.81 401 VAL A N 1
ATOM 3049 C CA . VAL A 1 401 ? -34.372 -41.861 -19.701 1.00 92.81 401 VAL A CA 1
ATOM 3050 C C . VAL A 1 401 ? -34.177 -40.776 -18.651 1.00 92.81 401 VAL A C 1
ATOM 3052 O O . VAL A 1 401 ? -33.630 -39.713 -18.943 1.00 92.81 401 VAL A O 1
ATOM 3055 N N . LEU A 1 402 ? -34.632 -41.055 -17.435 1.00 89.56 402 LEU A N 1
ATOM 3056 C CA . LEU A 1 402 ? -34.569 -40.155 -16.290 1.00 89.56 402 LEU A CA 1
ATOM 3057 C C . LEU A 1 402 ? -33.981 -40.902 -15.094 1.00 89.56 402 LEU A C 1
ATOM 3059 O O . LEU A 1 402 ? -34.255 -42.091 -14.934 1.00 89.56 402 LEU A O 1
ATOM 3063 N N . ASP A 1 403 ? -33.207 -40.216 -14.260 1.00 84.25 403 ASP A N 1
ATOM 3064 C CA . ASP A 1 403 ? -32.739 -40.696 -12.960 1.00 84.25 403 ASP A CA 1
ATOM 3065 C C . ASP A 1 403 ? -32.936 -39.620 -11.883 1.00 84.25 403 ASP A C 1
ATOM 3067 O O . ASP A 1 403 ? -33.226 -38.462 -12.182 1.00 84.25 403 ASP A O 1
ATOM 3071 N N . LYS A 1 404 ? -32.824 -40.011 -10.615 1.00 75.44 404 LYS A N 1
ATOM 3072 C CA . LYS A 1 404 ? -32.937 -39.123 -9.461 1.00 75.44 404 LYS A CA 1
ATOM 3073 C C . LYS A 1 404 ? -31.556 -38.929 -8.854 1.00 75.44 404 LYS A C 1
ATOM 3075 O O . LYS A 1 404 ? -30.949 -39.890 -8.388 1.00 75.44 404 LYS A O 1
ATOM 3080 N N . GLN A 1 405 ? -31.089 -37.686 -8.794 1.00 65.94 405 GLN A N 1
ATOM 3081 C CA . GLN A 1 405 ? -29.958 -37.346 -7.946 1.00 65.94 405 GLN A CA 1
ATOM 3082 C C . GLN A 1 405 ? -30.429 -37.145 -6.509 1.00 65.94 405 GLN A C 1
ATOM 3084 O O . GLN A 1 405 ? -31.240 -36.268 -6.207 1.00 65.94 405 GLN A O 1
ATOM 3089 N N . GLU A 1 406 ? -29.909 -37.985 -5.619 1.00 55.72 406 GLU A N 1
ATOM 3090 C CA . GLU A 1 406 ? -30.038 -37.835 -4.174 1.00 55.72 406 GLU A CA 1
ATOM 3091 C C . GLU A 1 406 ? -28.672 -37.478 -3.585 1.00 55.72 406 GLU A C 1
ATOM 3093 O O . GLU A 1 406 ? -27.670 -38.123 -3.895 1.00 55.72 406 GLU A O 1
ATOM 3098 N N . GLY A 1 407 ? -28.639 -36.457 -2.728 1.00 61.31 407 GLY A N 1
ATOM 3099 C CA . GLY A 1 407 ? -27.444 -36.058 -1.993 1.00 61.31 407 GLY A CA 1
ATOM 3100 C C . GLY A 1 407 ? -27.430 -34.572 -1.652 1.00 61.31 407 GLY A C 1
ATOM 3101 O O . GLY A 1 407 ? -28.019 -33.756 -2.362 1.00 61.31 407 GLY A O 1
A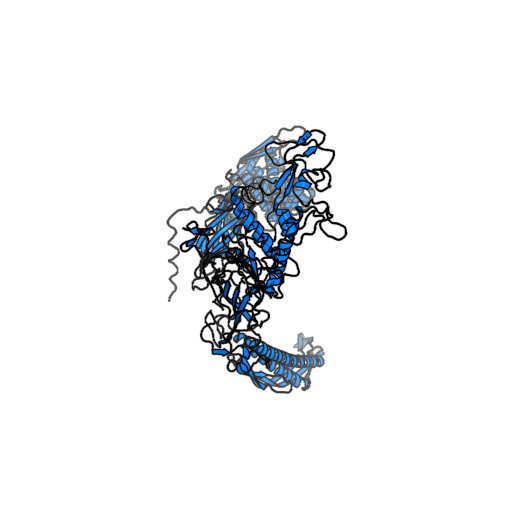TOM 3102 N N . ASP A 1 408 ? -26.745 -34.236 -0.560 1.00 70.75 408 ASP A N 1
ATOM 3103 C CA . ASP A 1 408 ? -26.362 -32.856 -0.277 1.00 70.75 408 ASP A CA 1
ATOM 3104 C C . ASP A 1 408 ? -25.381 -32.393 -1.364 1.00 70.75 408 ASP A C 1
ATOM 3106 O O . ASP A 1 408 ? -24.446 -33.109 -1.728 1.00 70.75 408 ASP A O 1
ATOM 3110 N N . GLN A 1 409 ? -25.587 -31.189 -1.882 1.00 79.12 409 GLN A N 1
ATOM 3111 C CA . GLN A 1 409 ? -24.617 -30.508 -2.725 1.00 79.12 409 GLN A CA 1
ATOM 3112 C C . GLN A 1 409 ? -23.492 -29.976 -1.838 1.00 79.12 409 GLN A C 1
ATOM 3114 O O . GLN A 1 409 ? -23.744 -29.483 -0.740 1.00 79.12 409 GLN A O 1
ATOM 3119 N N . THR A 1 410 ? -22.248 -30.049 -2.302 1.00 84.25 410 THR A N 1
ATOM 3120 C CA . THR A 1 410 ? -21.080 -29.544 -1.566 1.00 84.25 410 THR A CA 1
ATOM 3121 C C . THR A 1 410 ? -20.389 -28.442 -2.350 1.00 84.25 410 THR A C 1
ATOM 3123 O O . THR A 1 410 ? -20.249 -28.552 -3.567 1.00 84.25 410 THR A O 1
ATOM 3126 N N . GLY A 1 411 ? -19.898 -27.421 -1.658 1.00 81.00 411 GLY A N 1
ATOM 3127 C CA . GLY A 1 411 ? -19.079 -26.364 -2.237 1.00 81.00 411 GLY A CA 1
ATOM 3128 C C . GLY A 1 411 ? -17.929 -25.975 -1.316 1.00 81.00 411 GLY A C 1
ATOM 3129 O O . GLY A 1 411 ? -17.905 -26.322 -0.135 1.00 81.00 411 GLY A O 1
ATOM 3130 N N . SER A 1 412 ? -16.953 -25.263 -1.871 1.00 87.62 412 SER A N 1
ATOM 3131 C CA . SER A 1 412 ? -15.788 -24.794 -1.126 1.00 87.62 412 SER A CA 1
ATOM 3132 C C . SER A 1 412 ? -15.318 -23.444 -1.640 1.00 87.62 412 SER A C 1
ATOM 3134 O O . SER A 1 412 ? -15.270 -23.244 -2.853 1.00 87.62 412 SER A O 1
ATOM 3136 N N . ALA A 1 413 ? -14.892 -22.568 -0.738 1.00 87.44 413 ALA A N 1
ATOM 3137 C CA . ALA A 1 413 ? -14.209 -21.325 -1.074 1.00 87.44 413 ALA A CA 1
ATOM 3138 C C . ALA A 1 413 ? -12.852 -21.272 -0.376 1.00 87.44 413 ALA A C 1
ATOM 3140 O O . ALA A 1 413 ? -12.705 -21.761 0.745 1.00 87.44 413 ALA A O 1
ATOM 3141 N N . GLN A 1 414 ? -11.865 -20.652 -1.020 1.00 91.50 414 GLN A N 1
ATOM 3142 C CA . GLN A 1 414 ? -10.535 -20.466 -0.446 1.00 91.50 414 GLN A CA 1
ATOM 3143 C C . GLN A 1 414 ? -9.992 -19.066 -0.728 1.00 91.50 414 GLN A C 1
ATOM 3145 O O . GLN A 1 414 ? -10.291 -18.478 -1.766 1.00 91.50 414 GLN A O 1
ATOM 3150 N N . THR A 1 415 ? -9.157 -18.563 0.176 1.00 88.19 415 THR A N 1
ATOM 3151 C CA . THR A 1 415 ? -8.410 -17.314 0.011 1.00 88.19 415 THR A CA 1
ATOM 3152 C C . THR A 1 415 ? -6.979 -17.462 0.516 1.00 88.19 415 THR A C 1
ATOM 3154 O O . THR A 1 415 ? -6.680 -18.329 1.342 1.00 88.19 415 THR A O 1
ATOM 3157 N N . LYS A 1 416 ? -6.093 -16.601 0.013 1.00 86.75 416 LYS A N 1
ATOM 3158 C CA . LYS A 1 416 ? -4.728 -16.463 0.516 1.00 86.75 416 LYS A CA 1
ATOM 3159 C C . LYS A 1 416 ? -4.668 -15.321 1.517 1.00 86.75 416 LYS A C 1
ATOM 3161 O O . LYS A 1 416 ? -5.223 -14.251 1.285 1.00 86.75 416 LYS A O 1
ATOM 3166 N N . ILE A 1 417 ? -3.954 -15.557 2.601 1.00 80.75 417 ILE A N 1
ATOM 3167 C CA . ILE A 1 417 ? -3.653 -14.589 3.639 1.00 80.75 417 ILE A CA 1
ATOM 3168 C C . ILE A 1 417 ? -2.150 -14.332 3.548 1.00 80.75 417 ILE A C 1
ATOM 3170 O O . ILE A 1 417 ? -1.352 -15.241 3.774 1.00 80.75 417 ILE A O 1
ATOM 3174 N N . GLY A 1 418 ? -1.773 -13.111 3.168 1.00 69.88 418 GLY A N 1
ATOM 3175 C CA . GLY A 1 418 ? -0.365 -12.730 3.068 1.00 69.88 418 GLY A CA 1
ATOM 3176 C C . GLY A 1 418 ? 0.327 -12.772 4.429 1.00 69.88 418 GLY A C 1
ATOM 3177 O O . GLY A 1 418 ? -0.307 -12.487 5.452 1.00 69.88 418 GLY A O 1
ATOM 3178 N N . CYS A 1 419 ? 1.616 -13.116 4.437 1.00 67.00 419 CYS A N 1
ATOM 3179 C CA . CYS A 1 419 ? 2.469 -12.998 5.621 1.00 67.00 419 CYS A CA 1
ATOM 3180 C C . CYS A 1 419 ? 2.433 -11.586 6.217 1.00 67.00 419 CYS A C 1
ATOM 3182 O O . CYS A 1 419 ? 2.440 -10.590 5.494 1.00 67.00 419 CYS A O 1
ATOM 3184 N N . SER A 1 420 ? 2.399 -11.499 7.544 1.00 58.69 420 SER A N 1
ATOM 3185 C CA . SER A 1 420 ? 2.404 -10.209 8.237 1.00 58.69 420 SER A CA 1
ATOM 3186 C C . SER A 1 420 ? 3.838 -9.724 8.353 1.00 58.69 420 SER A C 1
ATOM 3188 O O . SER A 1 420 ? 4.685 -10.451 8.864 1.00 58.69 420 SER A O 1
ATOM 3190 N N . LYS A 1 421 ? 4.116 -8.501 7.899 1.00 56.94 421 LYS A N 1
ATOM 3191 C CA . LYS A 1 421 ? 5.390 -7.808 8.163 1.00 56.94 421 LYS A CA 1
ATOM 3192 C C . LYS A 1 421 ? 5.592 -7.624 9.668 1.00 56.94 421 LYS A C 1
ATOM 3194 O O . LYS A 1 421 ? 4.597 -7.652 10.385 1.00 56.94 421 LYS A O 1
ATOM 3199 N N . ALA A 1 422 ? 6.818 -7.420 10.152 1.00 55.69 422 ALA A N 1
ATOM 3200 C CA . ALA A 1 422 ? 7.080 -7.074 11.556 1.00 55.69 422 ALA A CA 1
ATOM 3201 C C . ALA A 1 422 ? 6.231 -5.884 12.040 1.00 55.69 422 ALA A C 1
ATOM 3203 O O . ALA A 1 422 ? 5.705 -5.120 11.225 1.00 55.69 422 ALA A O 1
ATOM 3204 N N . ALA A 1 423 ? 6.015 -5.782 13.354 1.00 54.28 423 ALA A N 1
ATOM 3205 C CA . ALA A 1 423 ? 5.457 -4.581 13.971 1.00 54.28 423 ALA A CA 1
ATOM 3206 C C . ALA A 1 423 ? 6.375 -3.401 13.609 1.00 54.28 423 ALA A C 1
ATOM 3208 O O . ALA A 1 423 ? 7.564 -3.419 13.920 1.00 54.28 423 ALA A O 1
ATOM 3209 N N . CYS A 1 424 ? 5.842 -2.448 12.851 1.00 64.62 424 CYS A N 1
ATOM 3210 C CA . CYS A 1 424 ? 6.536 -1.224 12.453 1.00 64.62 424 CYS A CA 1
ATOM 3211 C C . CYS A 1 424 ? 5.864 -0.085 13.206 1.00 64.62 424 CYS A C 1
ATOM 3213 O O . CYS A 1 424 ? 5.418 0.889 12.609 1.00 64.62 424 CYS A O 1
ATOM 3215 N N . ASP A 1 425 ? 5.717 -0.299 14.509 1.00 66.56 425 ASP A N 1
ATOM 3216 C CA . ASP A 1 425 ? 4.828 0.475 15.351 1.00 66.56 425 ASP A CA 1
ATOM 3217 C C . ASP A 1 425 ? 5.627 1.652 15.923 1.00 66.56 425 ASP A C 1
ATOM 3219 O O . ASP A 1 425 ? 6.790 1.505 16.316 1.00 66.56 425 ASP A O 1
ATOM 3223 N N . THR A 1 426 ? 5.017 2.835 15.932 1.00 69.12 426 THR A N 1
ATOM 3224 C CA . THR A 1 426 ? 5.578 4.000 16.623 1.00 69.12 426 THR A CA 1
ATOM 3225 C C . THR A 1 426 ? 5.289 3.855 18.116 1.00 69.12 426 THR A C 1
ATOM 3227 O O . THR A 1 426 ? 4.132 3.759 18.521 1.00 69.12 426 THR A O 1
ATOM 3230 N N . GLU A 1 427 ? 6.329 3.827 18.948 1.00 73.31 427 GLU A N 1
ATOM 3231 C CA . GLU A 1 427 ? 6.185 3.747 20.403 1.00 73.31 427 GLU A CA 1
ATOM 3232 C C . GLU A 1 427 ? 5.873 5.139 20.961 1.00 73.31 427 GLU A C 1
ATOM 3234 O O . GLU A 1 427 ? 6.637 6.086 20.757 1.00 73.31 427 GLU A O 1
ATOM 3239 N N . ILE A 1 428 ? 4.765 5.260 21.691 1.00 72.62 428 ILE A N 1
ATOM 3240 C CA . ILE A 1 428 ? 4.387 6.480 22.408 1.00 72.62 428 ILE A CA 1
ATOM 3241 C C . ILE A 1 428 ? 4.313 6.140 23.892 1.00 72.62 428 ILE A C 1
ATOM 3243 O O . ILE A 1 428 ? 3.616 5.205 24.285 1.00 72.62 428 ILE A O 1
ATOM 3247 N N . THR A 1 429 ? 5.032 6.892 24.723 1.00 74.44 429 THR A N 1
ATOM 3248 C CA . THR A 1 429 ? 4.860 6.828 26.178 1.00 74.44 429 THR A CA 1
ATOM 3249 C C . THR A 1 429 ? 4.079 8.033 26.664 1.00 74.44 429 THR A C 1
ATOM 3251 O O . THR A 1 429 ? 4.420 9.175 26.352 1.00 74.44 429 THR A O 1
ATOM 3254 N N . GLU A 1 430 ? 3.020 7.773 27.429 1.00 67.69 430 GLU A N 1
ATOM 3255 C CA . GLU A 1 430 ? 2.204 8.832 28.014 1.00 67.69 430 GLU A CA 1
ATOM 3256 C C . GLU A 1 430 ? 2.943 9.487 29.192 1.00 67.69 430 GLU A C 1
ATOM 3258 O O . GLU A 1 430 ? 3.580 8.788 29.989 1.00 67.69 430 GLU A O 1
ATOM 3263 N N . PRO A 1 431 ? 2.854 10.816 29.346 1.00 66.38 431 PRO A N 1
ATOM 3264 C CA . PRO A 1 431 ? 3.420 11.494 30.500 1.00 66.38 431 PRO A CA 1
ATOM 3265 C C . PRO A 1 431 ? 2.553 11.230 31.744 1.00 66.38 431 PRO A C 1
ATOM 3267 O O . PRO A 1 431 ? 1.335 11.395 31.709 1.00 66.38 431 PRO A O 1
ATOM 3270 N N . LEU A 1 432 ? 3.177 10.852 32.864 1.00 63.75 432 LEU A N 1
ATOM 3271 C CA . LEU A 1 432 ? 2.506 10.696 34.164 1.00 63.75 432 LEU A CA 1
ATOM 3272 C C . LEU A 1 432 ? 2.633 11.977 35.002 1.00 63.75 432 LEU A C 1
ATOM 3274 O O . LEU A 1 432 ? 3.723 12.547 35.089 1.00 63.75 432 LEU A O 1
ATOM 3278 N N . CYS A 1 433 ? 1.544 12.384 35.668 1.00 58.50 433 CYS A N 1
ATOM 3279 C CA . CYS A 1 433 ? 1.528 13.562 36.550 1.00 58.50 433 CYS A CA 1
ATOM 3280 C C . CYS A 1 433 ? 2.374 13.391 37.825 1.00 58.50 433 CYS A C 1
ATOM 3282 O O . CYS A 1 433 ? 2.861 14.382 38.367 1.00 58.50 433 CYS A O 1
ATOM 3284 N N . ASP A 1 434 ? 2.611 12.152 38.265 1.00 53.81 434 ASP A N 1
ATOM 3285 C CA . ASP A 1 434 ? 3.423 11.835 39.444 1.00 53.81 434 ASP A CA 1
ATOM 3286 C C . ASP A 1 434 ? 4.903 11.654 39.053 1.00 53.81 434 ASP A C 1
ATOM 3288 O O . ASP A 1 434 ? 5.445 10.547 39.049 1.00 53.81 434 ASP A O 1
ATOM 3292 N N . GLY A 1 435 ? 5.573 12.742 38.653 1.00 58.59 435 GLY A N 1
ATOM 3293 C CA . GLY A 1 435 ? 6.981 12.713 38.230 1.00 58.59 435 GLY A CA 1
ATOM 3294 C C . GLY A 1 435 ? 7.429 13.935 37.422 1.00 58.59 435 GLY A C 1
ATOM 3295 O O . GLY A 1 435 ? 6.861 15.016 37.544 1.00 58.59 435 GLY A O 1
ATOM 3296 N N . ASP A 1 436 ? 8.462 13.768 36.589 1.00 57.94 436 ASP A N 1
ATOM 3297 C CA . ASP A 1 436 ? 8.988 14.826 35.703 1.00 57.94 436 ASP A CA 1
ATOM 3298 C C . ASP A 1 436 ? 8.112 15.081 34.457 1.00 57.94 436 ASP A C 1
ATOM 3300 O O . ASP A 1 436 ? 8.465 15.936 33.643 1.00 57.94 436 ASP A O 1
ATOM 3304 N N . ALA A 1 437 ? 6.977 14.375 34.309 1.00 69.12 437 ALA A N 1
ATOM 3305 C CA . ALA A 1 437 ? 5.985 14.594 33.251 1.00 69.12 437 ALA A CA 1
ATOM 3306 C C . ALA A 1 437 ? 6.545 14.493 31.815 1.00 69.12 437 ALA A C 1
ATOM 3308 O O . ALA A 1 437 ? 6.290 15.348 30.962 1.00 69.12 437 ALA A O 1
ATOM 3309 N N . ILE A 1 438 ? 7.355 13.462 31.554 1.00 74.88 438 ILE A N 1
ATOM 3310 C CA . ILE A 1 438 ? 8.042 13.264 30.272 1.00 74.88 438 ILE A CA 1
ATOM 3311 C C . ILE A 1 438 ? 7.303 12.217 29.439 1.00 74.88 438 ILE A C 1
ATOM 3313 O O . ILE A 1 438 ? 7.167 11.075 29.870 1.00 74.88 438 ILE A O 1
ATOM 3317 N N . ALA A 1 439 ? 6.906 12.601 28.230 1.00 74.31 439 ALA A N 1
ATOM 3318 C CA . ALA A 1 439 ? 6.490 11.699 27.165 1.00 74.31 439 ALA A CA 1
ATOM 3319 C C . ALA A 1 439 ? 7.624 11.502 26.152 1.00 74.31 439 ALA A C 1
ATOM 3321 O O . ALA A 1 439 ? 8.469 12.385 25.960 1.00 74.31 439 ALA A O 1
ATOM 3322 N N . THR A 1 440 ? 7.633 10.358 25.476 1.00 81.19 440 THR A N 1
ATOM 3323 C CA . THR A 1 440 ? 8.526 10.094 24.343 1.00 81.19 440 THR A CA 1
ATOM 3324 C C . THR A 1 440 ? 7.734 9.562 23.161 1.00 81.19 440 THR A C 1
ATOM 3326 O O . THR A 1 440 ? 6.729 8.871 23.329 1.00 81.19 440 THR A O 1
ATOM 3329 N N . VAL A 1 441 ? 8.200 9.895 21.960 1.00 78.06 441 VAL A N 1
ATOM 3330 C CA . VAL A 1 441 ? 7.700 9.326 20.707 1.00 78.06 441 VAL A CA 1
ATOM 3331 C C . VAL A 1 441 ? 8.892 8.754 19.971 1.00 78.06 441 VAL A C 1
ATOM 3333 O O . VAL A 1 441 ? 9.860 9.469 19.712 1.00 78.06 441 VAL A O 1
ATOM 3336 N N . LYS A 1 442 ? 8.840 7.470 19.644 1.00 81.06 442 LYS A N 1
ATOM 3337 C CA . LYS A 1 442 ? 9.939 6.774 18.992 1.00 81.06 442 LYS A CA 1
ATOM 3338 C C . LYS A 1 442 ? 9.418 6.028 17.775 1.00 81.06 442 LYS A C 1
ATOM 3340 O O . LYS A 1 442 ? 8.677 5.056 17.891 1.00 81.06 442 LYS A O 1
ATOM 3345 N N . ALA A 1 443 ? 9.804 6.507 16.601 1.00 76.56 443 ALA A N 1
ATOM 3346 C CA . ALA A 1 443 ? 9.476 5.864 15.342 1.00 76.56 443 ALA A CA 1
ATOM 3347 C C . ALA A 1 443 ? 10.321 4.586 15.158 1.00 76.56 443 ALA A C 1
ATOM 3349 O O . ALA A 1 443 ? 11.405 4.474 15.745 1.00 76.56 443 ALA A O 1
ATOM 3350 N N . PRO A 1 444 ? 9.884 3.634 14.311 1.00 77.50 444 PRO A N 1
ATOM 3351 C CA . PRO A 1 444 ? 10.503 2.316 14.198 1.00 77.50 444 PRO A CA 1
ATOM 3352 C C . PRO A 1 444 ? 12.030 2.348 14.022 1.00 77.50 444 PRO A C 1
ATOM 3354 O O . PRO A 1 444 ? 12.571 3.086 13.194 1.00 77.50 444 PRO A O 1
ATOM 3357 N N . ASP A 1 445 ? 12.733 1.506 14.784 1.00 80.31 445 ASP A N 1
ATOM 3358 C CA . ASP A 1 445 ? 14.204 1.410 14.751 1.00 80.31 445 ASP A CA 1
ATOM 3359 C C . ASP A 1 445 ? 14.727 0.582 13.566 1.00 80.31 445 ASP A C 1
ATOM 3361 O O . ASP A 1 445 ? 15.898 0.670 13.196 1.00 80.31 445 ASP A O 1
ATOM 3365 N N . LYS A 1 446 ? 13.874 -0.259 12.976 1.00 84.19 446 LYS A N 1
ATOM 3366 C CA . LYS A 1 446 ? 14.217 -1.107 11.831 1.00 84.19 446 LYS A CA 1
ATOM 3367 C C . LYS A 1 446 ? 14.064 -0.328 10.522 1.00 84.19 446 LYS A C 1
ATOM 3369 O O . LYS A 1 446 ? 13.016 -0.333 9.887 1.00 84.19 446 LYS A O 1
ATOM 3374 N N . ILE A 1 447 ? 15.105 0.384 10.112 1.00 86.00 447 ILE A N 1
ATOM 3375 C CA . ILE A 1 447 ? 15.054 1.323 8.987 1.00 86.00 447 ILE A CA 1
ATOM 3376 C C . ILE A 1 447 ? 14.758 0.646 7.642 1.00 86.00 447 ILE A C 1
ATOM 3378 O O . ILE A 1 447 ? 13.934 1.159 6.884 1.00 86.00 447 ILE A O 1
ATOM 3382 N N . LYS A 1 448 ? 15.374 -0.494 7.305 1.00 85.31 448 LYS A N 1
ATOM 3383 C CA . LYS A 1 448 ? 15.132 -1.106 5.980 1.00 85.31 448 LYS A CA 1
ATOM 3384 C C . LYS A 1 448 ? 13.769 -1.772 5.908 1.00 85.31 448 LYS A C 1
ATOM 3386 O O . LYS A 1 448 ? 13.083 -1.630 4.896 1.00 85.31 448 LYS A O 1
ATOM 3391 N N . SER A 1 449 ? 13.388 -2.487 6.963 1.00 75.56 449 SER A N 1
ATOM 3392 C CA . SER A 1 449 ? 12.126 -3.215 7.001 1.00 75.56 449 SER A CA 1
ATOM 3393 C C . SER A 1 449 ? 10.922 -2.346 7.366 1.00 75.56 449 SER A C 1
ATOM 3395 O O . SER A 1 449 ? 9.827 -2.713 6.957 1.00 75.56 449 SER A O 1
ATOM 3397 N N . CYS A 1 450 ? 11.079 -1.189 8.028 1.00 76.06 450 CYS A N 1
ATOM 3398 C CA . CYS A 1 450 ? 9.955 -0.334 8.451 1.00 76.06 450 CYS A CA 1
ATOM 3399 C C . CYS A 1 450 ? 9.938 1.098 7.896 1.00 76.06 450 CYS A C 1
ATOM 3401 O O . CYS A 1 450 ? 8.863 1.683 7.845 1.00 76.06 450 CYS A O 1
ATOM 3403 N N . VAL A 1 451 ? 11.065 1.664 7.446 1.00 79.81 451 VAL A N 1
ATOM 3404 C CA . VAL A 1 451 ? 11.122 3.074 6.997 1.00 79.81 451 VAL A CA 1
ATOM 3405 C C . VAL A 1 451 ? 11.307 3.184 5.480 1.00 79.81 451 VAL A C 1
ATOM 3407 O O . VAL A 1 451 ? 10.580 3.916 4.810 1.00 79.81 451 VAL A O 1
ATOM 3410 N N . ILE A 1 452 ? 12.257 2.445 4.901 1.00 84.00 452 ILE A N 1
ATOM 3411 C CA . ILE A 1 452 ? 12.567 2.525 3.467 1.00 84.00 452 ILE A CA 1
ATOM 3412 C C . ILE A 1 452 ? 11.543 1.733 2.648 1.00 84.00 452 ILE A C 1
ATOM 3414 O O . ILE A 1 452 ? 11.477 0.506 2.734 1.00 84.00 452 ILE A O 1
ATOM 3418 N N . ASN A 1 453 ? 10.815 2.421 1.759 1.00 72.56 453 ASN A N 1
ATOM 3419 C CA . ASN A 1 453 ? 9.807 1.810 0.881 1.00 72.56 453 ASN A CA 1
ATOM 3420 C C . ASN A 1 453 ? 8.764 0.982 1.657 1.00 72.56 453 ASN A C 1
ATOM 3422 O O . ASN A 1 453 ? 8.303 -0.063 1.184 1.00 72.56 453 ASN A O 1
ATOM 3426 N N . ASN A 1 454 ? 8.426 1.419 2.868 1.00 72.94 454 ASN A N 1
ATOM 3427 C CA . ASN A 1 454 ? 7.383 0.803 3.666 1.00 72.94 454 ASN A CA 1
ATOM 3428 C C . ASN A 1 454 ? 6.498 1.871 4.312 1.00 72.94 454 ASN A C 1
ATOM 3430 O O . ASN A 1 454 ? 6.810 3.063 4.262 1.00 72.94 454 ASN A O 1
ATOM 3434 N N . VAL A 1 455 ? 5.380 1.413 4.861 1.00 68.06 455 VAL A N 1
ATOM 3435 C CA . VAL A 1 455 ? 4.484 2.216 5.685 1.00 68.06 455 VAL A CA 1
ATOM 3436 C C . VAL A 1 455 ? 4.464 1.662 7.101 1.00 68.06 455 VAL A C 1
ATOM 3438 O O . VAL A 1 455 ? 4.706 0.463 7.299 1.00 68.06 455 VAL A O 1
ATOM 3441 N N . ASP A 1 456 ? 4.213 2.538 8.066 1.00 63.41 456 ASP A N 1
ATOM 3442 C CA . ASP A 1 456 ? 3.994 2.135 9.452 1.00 63.41 456 ASP A CA 1
ATOM 3443 C C . ASP A 1 456 ? 2.636 1.431 9.627 1.00 63.41 456 ASP A C 1
ATOM 3445 O O . ASP A 1 456 ? 1.892 1.157 8.680 1.00 63.41 456 ASP A O 1
ATOM 3449 N N . ASP A 1 457 ? 2.314 1.072 10.861 1.00 60.25 457 ASP A N 1
ATOM 3450 C CA . ASP A 1 457 ? 1.084 0.377 11.221 1.00 60.25 457 ASP A CA 1
ATOM 3451 C C . ASP A 1 457 ? -0.196 1.229 11.121 1.00 60.25 457 ASP A C 1
ATOM 3453 O O . ASP A 1 457 ? -1.297 0.659 11.214 1.00 60.25 457 ASP A O 1
ATOM 3457 N N . ALA A 1 458 ? -0.040 2.535 10.885 1.00 57.34 458 ALA A N 1
ATOM 3458 C CA . ALA A 1 458 ? -1.068 3.522 10.574 1.00 57.34 458 ALA A CA 1
ATOM 3459 C C . ALA A 1 458 ? -1.096 3.910 9.074 1.00 57.34 458 ALA A C 1
ATOM 3461 O O . ALA A 1 458 ? -1.787 4.857 8.704 1.00 57.34 458 ALA A O 1
ATOM 3462 N N . ASP A 1 459 ? -0.409 3.148 8.209 1.00 61.00 459 ASP A N 1
ATOM 3463 C CA . ASP A 1 459 ? -0.287 3.365 6.758 1.00 61.00 459 ASP A CA 1
ATOM 3464 C C . ASP A 1 459 ? 0.432 4.680 6.359 1.00 61.00 459 ASP A C 1
ATOM 3466 O O . ASP A 1 459 ? 0.336 5.120 5.207 1.00 61.00 459 ASP A O 1
ATOM 3470 N N . ASN A 1 460 ? 1.205 5.295 7.261 1.00 64.75 460 ASN A N 1
ATOM 3471 C CA . ASN A 1 460 ? 1.976 6.502 6.955 1.00 64.75 460 ASN A CA 1
ATOM 3472 C C . ASN A 1 460 ? 3.251 6.168 6.179 1.00 64.75 460 ASN A C 1
ATOM 3474 O O . ASN A 1 460 ? 3.955 5.208 6.499 1.00 64.75 460 ASN A O 1
ATOM 3478 N N . SER A 1 461 ? 3.601 6.998 5.191 1.00 74.75 461 SER A N 1
ATOM 3479 C CA . SER A 1 461 ? 4.884 6.894 4.497 1.00 74.75 461 SER A CA 1
ATOM 3480 C C . SER A 1 461 ? 5.927 7.818 5.118 1.00 74.75 461 SER A C 1
ATOM 3482 O O . SER A 1 461 ? 5.652 8.959 5.484 1.00 74.75 461 SER A O 1
ATOM 3484 N N . TYR A 1 462 ? 7.172 7.352 5.152 1.00 79.75 462 TYR A N 1
ATOM 3485 C CA . TYR A 1 462 ? 8.322 8.169 5.535 1.00 79.75 462 TYR A CA 1
ATOM 3486 C C . TYR A 1 462 ? 9.009 8.831 4.333 1.00 79.75 462 TYR A C 1
ATOM 3488 O O . TYR A 1 462 ? 10.033 9.488 4.508 1.00 79.75 462 TYR A O 1
ATOM 3496 N N . GLN A 1 463 ? 8.506 8.657 3.103 1.00 84.44 463 GLN A N 1
ATOM 3497 C CA . GLN A 1 463 ? 9.167 9.172 1.900 1.00 84.44 463 GLN A CA 1
ATOM 3498 C C . GLN A 1 463 ? 9.135 10.708 1.848 1.00 84.44 463 GLN A C 1
ATOM 3500 O O . GLN A 1 463 ? 8.092 11.316 1.634 1.00 84.44 463 GLN A O 1
ATOM 3505 N N . TYR A 1 464 ? 10.304 11.341 1.944 1.00 79.25 464 TYR A N 1
ATOM 3506 C CA . TYR A 1 464 ? 10.444 12.789 1.833 1.00 79.25 464 TYR A CA 1
ATOM 3507 C C . TYR A 1 464 ? 10.503 13.223 0.365 1.00 79.25 464 TYR A C 1
ATOM 3509 O O . TYR A 1 464 ? 11.568 13.245 -0.257 1.00 79.25 464 TYR A O 1
ATOM 3517 N N . THR A 1 465 ? 9.354 13.588 -0.199 1.00 66.88 465 THR A N 1
ATOM 3518 C CA . THR A 1 465 ? 9.214 13.880 -1.638 1.00 66.88 465 THR A CA 1
ATOM 3519 C C . THR A 1 465 ? 9.807 15.211 -2.094 1.00 66.88 465 THR A C 1
ATOM 3521 O O . THR A 1 465 ? 10.155 15.342 -3.265 1.00 66.88 465 THR A O 1
ATOM 3524 N N . SER A 1 466 ? 10.033 16.165 -1.185 1.00 67.06 466 SER A N 1
ATOM 3525 C CA . SER A 1 466 ? 10.859 17.355 -1.469 1.00 67.06 466 SER A CA 1
ATOM 3526 C C . SER A 1 466 ? 12.366 17.044 -1.504 1.00 67.06 466 SER A C 1
ATOM 3528 O O . SER A 1 466 ? 13.170 17.919 -1.829 1.00 67.06 466 SER A O 1
ATOM 3530 N N . GLY A 1 467 ? 12.762 15.821 -1.134 1.00 72.00 467 GLY A N 1
ATOM 3531 C CA . GLY A 1 467 ? 14.122 15.308 -1.253 1.00 72.00 467 GLY A CA 1
ATOM 3532 C C . GLY A 1 467 ? 14.451 14.792 -2.658 1.00 72.00 467 GLY A C 1
ATOM 3533 O O . GLY A 1 467 ? 13.844 15.169 -3.657 1.00 72.00 467 GLY A O 1
ATOM 3534 N N . VAL A 1 468 ? 15.453 13.914 -2.740 1.00 86.69 468 VAL A N 1
ATOM 3535 C CA . VAL A 1 468 ? 15.780 13.219 -3.991 1.00 86.69 468 VAL A CA 1
ATOM 3536 C C . VAL A 1 468 ? 14.824 12.047 -4.184 1.00 86.69 468 VAL A C 1
ATOM 3538 O O . VAL A 1 468 ? 14.770 11.154 -3.343 1.00 86.69 468 VAL A O 1
ATOM 3541 N N . ASP A 1 469 ? 14.128 12.042 -5.317 1.00 90.44 469 ASP A N 1
ATOM 3542 C CA . ASP A 1 469 ? 13.335 10.920 -5.818 1.00 90.44 469 ASP A CA 1
ATOM 3543 C C . ASP A 1 469 ? 13.749 10.651 -7.268 1.00 90.44 469 ASP A C 1
ATOM 3545 O O . ASP A 1 469 ? 13.466 11.432 -8.182 1.00 90.44 469 ASP A O 1
ATOM 3549 N N . ASN A 1 470 ? 14.534 9.596 -7.475 1.00 92.56 470 ASN A N 1
ATOM 3550 C CA . ASN A 1 470 ? 14.948 9.173 -8.803 1.00 92.56 470 ASN A CA 1
ATOM 3551 C C . ASN A 1 470 ? 15.109 7.651 -8.874 1.00 92.56 470 ASN A C 1
ATOM 3553 O O . ASN A 1 470 ? 15.009 6.938 -7.881 1.00 92.56 470 ASN A O 1
ATOM 3557 N N . LYS A 1 471 ? 15.396 7.141 -10.074 1.00 93.88 471 LYS A N 1
ATOM 3558 C CA . LYS A 1 471 ? 15.486 5.698 -10.339 1.00 93.88 471 LYS A CA 1
ATOM 3559 C C . LYS A 1 471 ? 16.545 4.930 -9.532 1.00 93.88 471 LYS A C 1
ATOM 3561 O O . LYS A 1 471 ? 16.500 3.709 -9.541 1.00 93.88 471 LYS A O 1
ATOM 3566 N N . TYR A 1 472 ? 17.491 5.601 -8.874 1.00 95.88 472 TYR A N 1
ATOM 3567 C CA . TYR A 1 472 ? 18.538 4.951 -8.079 1.00 95.88 472 TYR A CA 1
ATOM 3568 C C . TYR A 1 472 ? 18.266 4.990 -6.575 1.00 95.88 472 TYR A C 1
ATOM 3570 O O . TYR A 1 472 ? 18.790 4.158 -5.831 1.00 95.88 472 TYR A O 1
ATOM 3578 N N . CYS A 1 473 ? 17.518 5.991 -6.107 1.00 94.88 473 CYS A N 1
ATOM 3579 C CA . CYS A 1 473 ? 17.306 6.219 -4.688 1.00 94.88 473 CYS A CA 1
ATOM 3580 C C . CYS A 1 473 ? 16.135 7.163 -4.400 1.00 94.88 473 CYS A C 1
ATOM 3582 O O . CYS A 1 473 ? 15.758 8.011 -5.211 1.00 94.88 473 CYS A O 1
ATOM 3584 N N . LYS A 1 474 ? 15.647 7.049 -3.169 1.00 92.81 474 LYS A N 1
ATOM 3585 C CA . LYS A 1 474 ? 14.657 7.911 -2.532 1.00 92.81 474 LYS A CA 1
ATOM 3586 C C . LYS A 1 474 ? 15.135 8.284 -1.129 1.00 92.81 474 LYS A C 1
ATOM 3588 O O . LYS A 1 474 ? 15.964 7.580 -0.541 1.00 92.81 474 LYS A O 1
ATOM 3593 N N . VAL A 1 475 ? 14.611 9.383 -0.594 1.00 91.44 475 VAL A N 1
ATOM 3594 C CA . VAL A 1 475 ? 14.893 9.841 0.774 1.00 91.44 475 VAL A CA 1
ATOM 3595 C C . VAL A 1 475 ? 13.718 9.515 1.687 1.00 91.44 475 VAL A C 1
ATOM 3597 O O . VAL A 1 475 ? 12.573 9.785 1.334 1.00 91.44 475 VAL A O 1
ATOM 3600 N N . TYR A 1 476 ? 14.006 8.977 2.870 1.00 89.31 476 TYR A N 1
ATOM 3601 C CA . TYR A 1 476 ? 13.012 8.628 3.884 1.00 89.31 476 TYR A CA 1
ATOM 3602 C C . TYR A 1 476 ? 13.367 9.271 5.213 1.00 89.31 476 TYR A C 1
ATOM 3604 O O . TYR A 1 476 ? 14.469 9.052 5.705 1.00 89.31 476 TYR A O 1
ATOM 3612 N N . CYS A 1 477 ? 12.466 10.047 5.798 1.00 87.00 477 CYS A N 1
ATOM 3613 C CA . CYS A 1 477 ? 12.705 10.769 7.039 1.00 87.00 477 CYS A CA 1
ATOM 3614 C C . CYS A 1 477 ? 11.762 10.289 8.133 1.00 87.00 477 CYS A C 1
ATOM 3616 O O . CYS A 1 477 ? 10.557 10.242 7.915 1.00 87.00 477 CYS A O 1
ATOM 3618 N N . LYS A 1 478 ? 12.313 9.995 9.311 1.00 84.88 478 LYS A N 1
ATOM 3619 C CA . LYS A 1 478 ? 11.550 9.783 10.542 1.00 84.88 478 LYS A CA 1
ATOM 3620 C C . LYS A 1 478 ? 11.929 10.817 11.592 1.00 84.88 478 LYS A C 1
ATOM 3622 O O . LYS A 1 478 ? 13.061 11.316 11.588 1.00 84.88 478 LYS A O 1
ATOM 3627 N N . GLU A 1 479 ? 11.003 11.095 12.497 1.00 86.00 479 GLU A N 1
ATOM 3628 C CA . GLU A 1 479 ? 11.243 11.926 13.670 1.00 86.00 479 GLU A CA 1
ATOM 3629 C C . GLU A 1 479 ? 11.104 11.105 14.948 1.00 86.00 479 GLU A C 1
ATOM 3631 O O . GLU A 1 479 ? 10.199 10.284 15.072 1.00 86.00 479 GLU A O 1
ATOM 3636 N N . ASP A 1 480 ? 12.005 11.349 15.893 1.00 86.50 480 ASP A N 1
ATOM 3637 C CA . ASP A 1 480 ? 11.990 10.759 17.226 1.00 86.50 480 ASP A CA 1
ATOM 3638 C C . ASP A 1 480 ? 12.045 11.895 18.254 1.00 86.50 480 ASP A C 1
ATOM 3640 O O . ASP A 1 480 ? 12.886 12.792 18.152 1.00 86.50 480 ASP A O 1
ATOM 3644 N N . TYR A 1 481 ? 11.180 11.850 19.261 1.00 85.69 481 TYR A N 1
ATOM 3645 C CA . TYR A 1 481 ? 11.119 12.811 20.357 1.00 85.69 481 TYR A CA 1
ATOM 3646 C C . TYR A 1 481 ? 11.551 12.133 21.648 1.00 85.69 481 TYR A C 1
ATOM 3648 O O . TYR A 1 481 ? 10.795 11.390 22.276 1.00 85.69 481 TYR A O 1
ATOM 3656 N N . ALA A 1 482 ? 12.796 12.399 22.037 1.00 84.75 482 ALA A N 1
ATOM 3657 C CA . ALA A 1 482 ? 13.403 11.821 23.229 1.00 84.75 482 ALA A CA 1
ATOM 3658 C C . ALA A 1 482 ? 12.852 12.434 24.522 1.00 84.75 482 ALA A C 1
ATOM 3660 O O . ALA A 1 482 ? 12.933 11.805 25.577 1.00 84.75 482 ALA A O 1
ATOM 3661 N N . LYS A 1 483 ? 12.321 13.662 24.454 1.00 84.81 483 LYS A N 1
ATOM 3662 C CA . LYS A 1 483 ? 11.771 14.351 25.617 1.00 84.81 483 LYS A CA 1
ATOM 3663 C C . LYS A 1 483 ? 10.675 15.324 25.206 1.00 84.81 483 LYS A C 1
ATOM 3665 O O . LYS A 1 483 ? 10.952 16.374 24.639 1.00 84.81 483 LYS A O 1
ATOM 3670 N N . ILE A 1 484 ? 9.439 14.995 25.538 1.00 81.44 484 ILE A N 1
ATOM 3671 C CA . ILE A 1 484 ? 8.295 15.899 25.481 1.00 81.44 484 ILE A CA 1
ATOM 3672 C C . ILE A 1 484 ? 7.890 16.146 26.927 1.00 81.44 484 ILE A C 1
ATOM 3674 O O . ILE A 1 484 ? 7.145 15.375 27.525 1.00 81.44 484 ILE A O 1
ATOM 3678 N N . GLN A 1 485 ? 8.473 17.175 27.526 1.00 81.94 485 GLN A N 1
ATOM 3679 C CA . GLN A 1 485 ? 8.274 17.480 28.930 1.00 81.94 485 GLN A CA 1
ATOM 3680 C C . GLN A 1 485 ? 7.251 18.593 29.070 1.00 81.94 485 GLN A C 1
ATOM 3682 O O . GLN A 1 485 ? 7.533 19.753 28.773 1.00 81.94 485 GLN A O 1
ATOM 3687 N N . LEU A 1 486 ? 6.067 18.244 29.543 1.00 74.00 486 LEU A N 1
ATOM 3688 C CA . LEU A 1 486 ? 5.009 19.194 29.840 1.00 74.00 486 LEU A CA 1
ATOM 3689 C C . LEU A 1 486 ? 5.055 19.441 31.351 1.00 74.00 486 LEU A C 1
ATOM 3691 O O . LEU A 1 486 ? 4.704 18.542 32.101 1.00 74.00 486 LEU A O 1
ATOM 3695 N N . GLU A 1 487 ? 5.523 20.602 31.829 1.00 69.81 487 GLU A N 1
ATOM 3696 C CA . GLU A 1 487 ? 5.647 20.880 33.275 1.00 69.81 487 GLU A CA 1
ATOM 3697 C C . GLU A 1 487 ? 4.490 21.772 33.784 1.00 69.81 487 GLU A C 1
ATOM 3699 O O . GLU A 1 487 ? 4.643 22.988 33.923 1.00 69.81 487 GLU A O 1
ATOM 3704 N N . PRO A 1 488 ? 3.308 21.210 34.105 1.00 59.31 488 PRO A N 1
ATOM 3705 C CA . PRO A 1 488 ? 2.237 21.952 34.759 1.00 59.31 488 PRO A CA 1
ATOM 3706 C C . PRO A 1 488 ? 2.463 22.076 36.274 1.00 59.31 488 PRO A C 1
ATOM 3708 O O . PRO A 1 488 ? 1.797 22.874 36.932 1.00 59.31 488 PRO A O 1
ATOM 3711 N N . VAL A 1 489 ? 3.374 21.277 36.847 1.00 55.81 489 VAL A N 1
ATOM 3712 C CA . VAL A 1 489 ? 3.618 21.215 38.292 1.00 55.81 489 VAL A CA 1
ATOM 3713 C C . VAL A 1 489 ? 4.673 22.241 38.688 1.00 55.81 489 VAL A C 1
ATOM 3715 O O . VAL A 1 489 ? 5.865 22.055 38.453 1.00 55.81 489 VAL A O 1
ATOM 3718 N N . VAL A 1 490 ? 4.241 23.313 39.349 1.00 54.47 490 VAL A N 1
ATOM 3719 C CA . VAL A 1 490 ? 5.151 24.308 39.920 1.00 54.47 490 VAL A CA 1
ATOM 3720 C C . VAL A 1 490 ? 5.422 23.969 41.386 1.00 54.47 490 VAL A C 1
ATOM 3722 O O . VAL A 1 490 ? 4.575 24.157 42.254 1.00 54.47 490 VAL A O 1
ATOM 3725 N N . LYS A 1 491 ? 6.613 23.450 41.682 1.00 47.66 491 LYS A N 1
ATOM 3726 C CA . LYS A 1 491 ? 7.019 23.112 43.056 1.00 47.66 491 LYS A CA 1
ATOM 3727 C C . LYS A 1 491 ? 7.322 24.403 43.847 1.00 47.66 491 LYS A C 1
ATOM 3729 O O . LYS A 1 491 ? 7.893 25.340 43.295 1.00 47.66 491 LYS A O 1
ATOM 3734 N N . ASP A 1 492 ? 6.934 24.452 45.125 1.00 48.03 492 ASP A N 1
ATOM 3735 C CA . ASP A 1 492 ? 7.255 25.525 46.093 1.00 48.03 492 ASP A CA 1
ATOM 3736 C C . ASP A 1 492 ? 6.644 26.930 45.857 1.00 48.03 492 ASP A C 1
ATOM 3738 O O . ASP A 1 492 ? 7.312 27.957 46.026 1.00 48.03 492 ASP A O 1
ATOM 3742 N N . ILE A 1 493 ? 5.349 27.032 45.528 1.00 46.88 493 ILE A N 1
ATOM 3743 C CA . ILE A 1 493 ? 4.679 28.346 45.443 1.00 46.88 493 ILE A CA 1
ATOM 3744 C C . ILE A 1 493 ? 4.271 28.863 46.834 1.00 46.88 493 ILE A C 1
ATOM 3746 O O . ILE A 1 493 ? 3.492 28.237 47.554 1.00 46.88 493 ILE A O 1
ATOM 3750 N N . LYS A 1 494 ? 4.735 30.073 47.183 1.00 46.34 494 LYS A N 1
ATOM 3751 C CA . LYS A 1 494 ? 4.266 30.828 48.360 1.00 46.34 494 LYS A CA 1
ATOM 3752 C C . LYS A 1 494 ? 2.849 31.363 48.129 1.00 46.34 494 LYS A C 1
ATOM 3754 O O . LYS A 1 494 ? 2.626 32.061 47.139 1.00 46.34 494 LYS A O 1
ATOM 3759 N N . CYS A 1 495 ? 1.937 31.131 49.073 1.00 47.00 495 CYS A N 1
ATOM 3760 C CA . CYS A 1 495 ? 0.538 31.562 48.986 1.00 47.00 495 CYS A CA 1
ATOM 3761 C C . CYS A 1 495 ? 0.385 33.033 48.578 1.00 47.00 495 CYS A C 1
ATOM 3763 O O . CYS A 1 495 ? 0.940 33.925 49.221 1.00 47.00 495 CYS A O 1
ATOM 3765 N N . GLY A 1 496 ? -0.377 33.278 47.506 1.00 47.56 496 GLY A N 1
ATOM 3766 C CA . GLY A 1 496 ? -0.616 34.617 46.958 1.00 47.56 496 GLY A CA 1
ATOM 3767 C C . GLY A 1 496 ? 0.464 35.125 45.992 1.00 47.56 496 GLY A C 1
ATOM 3768 O O . GLY A 1 496 ? 0.515 36.327 45.728 1.00 47.56 496 GLY A O 1
ATOM 3769 N N . SER A 1 497 ? 1.322 34.239 45.473 1.00 48.00 497 SER A N 1
ATOM 3770 C CA . SER A 1 497 ? 2.340 34.565 44.463 1.00 48.00 497 SER A CA 1
ATOM 3771 C C . SER A 1 497 ? 1.868 34.285 43.033 1.00 48.00 497 SER A C 1
ATOM 3773 O O . SER A 1 497 ? 0.909 33.546 42.802 1.00 48.00 497 SER A O 1
ATOM 3775 N N . TYR A 1 498 ? 2.575 34.878 42.068 1.00 55.38 498 TYR A N 1
ATOM 3776 C CA . TYR A 1 498 ? 2.399 34.602 40.644 1.00 55.38 498 TYR A CA 1
ATOM 3777 C C . TYR A 1 498 ? 3.333 33.488 40.178 1.00 55.38 498 TYR A C 1
ATOM 3779 O O . TYR A 1 498 ? 4.457 33.382 40.670 1.00 55.38 498 TYR A O 1
ATOM 3787 N N . PHE A 1 499 ? 2.908 32.720 39.179 1.00 61.47 499 PHE A N 1
ATOM 3788 C CA . PHE A 1 499 ? 3.736 31.693 38.547 1.00 61.47 499 PHE A CA 1
ATOM 3789 C C . PHE A 1 499 ? 3.514 31.626 37.033 1.00 61.47 499 PHE A C 1
ATOM 3791 O O . PHE A 1 499 ? 2.565 32.201 36.502 1.00 61.47 499 PHE A O 1
ATOM 3798 N N . LYS A 1 500 ? 4.420 30.944 36.333 1.00 69.69 500 LYS A N 1
ATOM 3799 C CA . LYS A 1 500 ? 4.332 30.629 34.903 1.00 69.69 500 LYS A CA 1
ATOM 3800 C C . LYS A 1 500 ? 4.516 29.130 34.723 1.00 69.69 500 LYS A C 1
ATOM 3802 O O . LYS A 1 500 ? 5.189 28.512 35.544 1.00 69.69 500 LYS A O 1
ATOM 3807 N N . LEU A 1 501 ? 3.940 28.577 33.663 1.00 73.25 501 LEU A N 1
ATOM 3808 C CA . LEU A 1 501 ? 4.193 27.187 33.289 1.00 73.25 501 LEU A CA 1
ATOM 3809 C C . LEU A 1 501 ? 5.370 27.147 32.323 1.00 73.25 501 LEU A C 1
ATOM 3811 O O . LEU A 1 501 ? 5.518 28.053 31.493 1.00 73.25 501 LEU A O 1
ATOM 3815 N N . THR A 1 502 ? 6.173 26.099 32.435 1.00 76.88 502 THR A N 1
ATOM 3816 C CA . THR A 1 502 ? 7.292 25.811 31.542 1.00 76.88 502 THR A CA 1
ATOM 3817 C C . THR A 1 502 ? 7.074 24.479 30.846 1.00 76.88 502 THR A C 1
ATOM 3819 O O . THR A 1 502 ? 6.277 23.640 31.259 1.00 76.88 502 THR A O 1
ATOM 3822 N N . SER A 1 503 ? 7.743 24.295 29.722 1.00 81.06 503 SER A N 1
ATOM 3823 C CA . SER A 1 503 ? 7.773 23.022 29.020 1.00 81.06 503 SER A CA 1
ATOM 3824 C C . SER A 1 503 ? 9.032 22.953 28.170 1.00 81.06 503 SER A C 1
ATOM 3826 O O . SER A 1 503 ? 9.663 23.972 27.898 1.00 81.06 503 SER A O 1
ATOM 3828 N N . ARG A 1 504 ? 9.420 21.750 27.765 1.00 87.12 504 ARG A N 1
ATOM 3829 C CA . ARG A 1 504 ? 10.602 21.509 26.951 1.00 87.12 504 ARG A CA 1
ATOM 3830 C C . ARG A 1 504 ? 10.335 20.387 25.966 1.00 87.12 504 ARG A C 1
ATOM 3832 O O . ARG A 1 504 ? 9.854 19.325 26.354 1.00 87.12 504 ARG A O 1
ATOM 3839 N N . ILE A 1 505 ? 10.694 20.610 24.707 1.00 87.75 505 ILE A N 1
ATOM 3840 C CA . ILE A 1 505 ? 10.650 19.590 23.659 1.00 87.75 505 ILE A CA 1
ATOM 3841 C C . ILE A 1 505 ? 12.072 19.367 23.151 1.00 87.75 505 ILE A C 1
ATOM 3843 O O . ILE A 1 505 ? 12.755 20.315 22.770 1.00 87.75 505 ILE A O 1
ATOM 3847 N N . GLU A 1 506 ? 12.503 18.110 23.122 1.00 90.19 506 GLU A N 1
ATOM 3848 C CA . GLU A 1 506 ? 13.724 17.642 22.475 1.00 90.19 506 GLU A CA 1
ATOM 3849 C C . GLU A 1 506 ? 13.357 16.586 21.438 1.00 90.19 506 GLU A C 1
ATOM 3851 O O . GLU A 1 506 ? 12.781 15.541 21.760 1.00 90.19 506 GLU A O 1
ATOM 3856 N N . GLY A 1 507 ? 13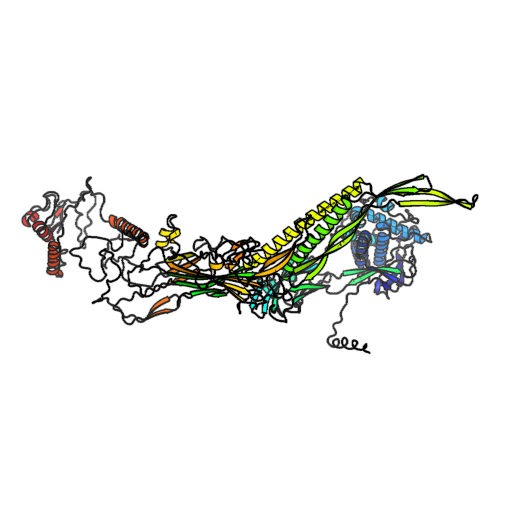.700 16.866 20.185 1.00 90.44 507 GLY A N 1
ATOM 3857 C CA . GLY A 1 507 ? 13.409 15.980 19.072 1.00 90.44 507 GLY A CA 1
ATOM 3858 C C . GLY A 1 507 ? 14.581 15.856 18.121 1.00 90.44 507 GLY A C 1
ATOM 3859 O O . GLY A 1 507 ? 15.532 16.643 18.129 1.00 90.44 507 GLY A O 1
ATOM 3860 N N . SER A 1 508 ? 14.492 14.851 17.268 1.00 90.88 508 SER A N 1
ATOM 3861 C CA . SER A 1 508 ? 15.458 14.585 16.223 1.00 90.88 508 SER A CA 1
ATOM 3862 C C . SER A 1 508 ? 14.762 14.137 14.949 1.00 90.88 508 SER A C 1
ATOM 3864 O O . SER A 1 508 ? 13.714 13.500 14.993 1.00 90.88 508 SER A O 1
ATOM 3866 N N . LYS A 1 509 ? 15.370 14.458 13.811 1.00 90.75 509 LYS A N 1
ATOM 3867 C CA . LYS A 1 509 ? 14.950 14.018 12.487 1.00 90.75 509 LYS A CA 1
ATOM 3868 C C . LYS A 1 509 ? 16.085 13.244 11.844 1.00 90.75 509 LYS A C 1
ATOM 3870 O O . LYS A 1 509 ? 17.170 13.787 11.618 1.00 90.75 509 LYS A O 1
ATOM 3875 N N . SER A 1 510 ? 15.826 11.985 11.518 1.00 91.25 510 SER A N 1
ATOM 3876 C CA . SER A 1 510 ? 16.749 11.104 10.806 1.00 91.25 510 SER A CA 1
ATOM 3877 C C . SER A 1 510 ? 16.239 10.861 9.397 1.00 91.25 510 SER A C 1
ATOM 3879 O O . SER A 1 510 ? 15.189 10.249 9.223 1.00 91.25 510 SER A O 1
ATOM 3881 N N . CYS A 1 511 ? 16.997 11.294 8.394 1.00 91.62 511 CYS A N 1
ATOM 3882 C CA . CYS A 1 511 ? 16.688 11.033 6.995 1.00 91.62 511 CYS A CA 1
ATOM 3883 C C . CYS A 1 511 ? 17.700 10.067 6.381 1.00 91.62 511 CYS A C 1
ATOM 3885 O O . CYS A 1 511 ? 18.906 10.249 6.545 1.00 91.62 511 CYS A O 1
ATOM 3887 N N . TYR A 1 512 ? 17.208 9.083 5.640 1.00 92.75 512 TYR A N 1
ATOM 3888 C CA . TYR A 1 512 ? 17.969 7.996 5.046 1.00 92.75 512 TYR A CA 1
ATOM 3889 C C . TYR A 1 512 ? 17.801 8.004 3.530 1.00 92.75 512 TYR A C 1
ATOM 3891 O O . TYR A 1 512 ? 16.678 8.063 3.035 1.00 92.75 512 TYR A O 1
ATOM 3899 N N . THR A 1 513 ? 18.898 7.891 2.788 1.00 93.56 513 THR A N 1
ATOM 3900 C CA . THR A 1 513 ? 18.840 7.579 1.358 1.00 93.56 513 THR A CA 1
ATOM 3901 C C . THR A 1 513 ? 18.894 6.067 1.165 1.00 93.56 513 THR A C 1
ATOM 3903 O O . THR A 1 513 ? 19.868 5.432 1.579 1.00 93.56 513 THR A O 1
ATOM 3906 N N . GLY A 1 514 ? 17.892 5.510 0.485 1.00 87.94 514 GLY A N 1
ATOM 3907 C CA . GLY A 1 514 ? 17.830 4.094 0.116 1.00 87.94 514 GLY A CA 1
ATOM 3908 C C . GLY A 1 514 ? 17.144 3.871 -1.231 1.00 87.94 514 GLY A C 1
ATOM 3909 O O . GLY A 1 514 ? 16.465 4.758 -1.745 1.00 87.94 514 GLY A O 1
ATOM 3910 N N . GLY A 1 515 ? 17.339 2.696 -1.819 1.00 87.88 515 GLY A N 1
ATOM 3911 C CA . GLY A 1 515 ? 16.758 2.292 -3.102 1.00 87.88 515 GLY A CA 1
ATOM 3912 C C . GLY A 1 515 ? 15.781 1.124 -2.972 1.00 87.88 515 GLY A C 1
ATOM 3913 O O . GLY A 1 515 ? 15.450 0.660 -1.879 1.00 87.88 515 GLY A O 1
ATOM 3914 N N . GLU A 1 516 ? 15.298 0.644 -4.115 1.00 87.12 516 GLU A N 1
ATOM 3915 C CA . GLU A 1 516 ? 14.401 -0.518 -4.223 1.00 87.12 516 GLU A CA 1
ATOM 3916 C C . GLU A 1 516 ? 15.176 -1.831 -4.454 1.00 87.12 516 GLU A C 1
ATOM 3918 O O . GLU A 1 516 ? 14.666 -2.763 -5.067 1.00 87.12 516 GLU A O 1
ATOM 3923 N N . THR A 1 517 ? 16.413 -1.921 -3.956 1.00 86.50 517 THR A N 1
ATOM 3924 C CA . THR A 1 517 ? 17.271 -3.098 -4.137 1.00 86.50 517 THR A CA 1
ATOM 3925 C C . THR A 1 517 ? 16.926 -4.239 -3.177 1.00 86.50 517 THR A C 1
ATOM 3927 O O . THR A 1 517 ? 16.427 -4.019 -2.068 1.00 86.50 517 THR A O 1
ATOM 3930 N N . ASP A 1 518 ? 17.228 -5.471 -3.589 1.00 84.44 518 ASP A N 1
ATOM 3931 C CA . ASP A 1 518 ? 17.063 -6.685 -2.785 1.00 84.44 518 ASP A CA 1
ATOM 3932 C C . ASP A 1 518 ? 18.400 -7.196 -2.213 1.00 84.44 518 ASP A C 1
ATOM 3934 O O . ASP A 1 518 ? 19.463 -6.608 -2.420 1.00 84.44 518 ASP A O 1
ATOM 3938 N N . ALA A 1 519 ? 18.354 -8.304 -1.469 1.00 81.56 519 ALA A N 1
ATOM 3939 C CA . ALA A 1 519 ? 19.526 -8.882 -0.812 1.00 81.56 519 ALA A CA 1
ATOM 3940 C C . ALA A 1 519 ? 20.641 -9.340 -1.777 1.00 81.56 519 ALA A C 1
ATOM 3942 O O . ALA A 1 519 ? 21.766 -9.559 -1.330 1.00 81.56 519 ALA A O 1
ATOM 3943 N N . SER A 1 520 ? 20.349 -9.504 -3.073 1.00 80.44 520 SER A N 1
ATOM 3944 C CA . SER A 1 520 ? 21.322 -9.905 -4.096 1.00 80.44 520 SER A CA 1
ATOM 3945 C C . SER A 1 520 ? 22.068 -8.731 -4.734 1.00 80.44 520 SER A C 1
ATOM 3947 O O . SER A 1 520 ? 23.089 -8.951 -5.387 1.00 80.44 520 SER A O 1
ATOM 3949 N N . ALA A 1 521 ? 21.595 -7.497 -4.531 1.00 86.50 521 ALA A N 1
ATOM 3950 C CA . ALA A 1 521 ? 22.241 -6.301 -5.054 1.00 86.50 521 ALA A CA 1
ATOM 3951 C C . ALA A 1 521 ? 23.645 -6.106 -4.468 1.00 86.50 521 ALA A C 1
ATOM 3953 O O . ALA A 1 521 ? 23.911 -6.443 -3.310 1.00 86.50 521 ALA A O 1
ATOM 3954 N N . ARG A 1 522 ? 24.544 -5.477 -5.237 1.00 87.00 522 ARG A N 1
ATOM 3955 C CA . ARG A 1 522 ? 25.955 -5.278 -4.852 1.00 87.00 522 ARG A CA 1
ATOM 3956 C C . ARG A 1 522 ? 26.144 -4.613 -3.486 1.00 87.00 522 ARG A C 1
ATOM 3958 O O . ARG A 1 522 ? 27.068 -4.951 -2.747 1.00 87.00 522 ARG A O 1
ATOM 3965 N N . ASN A 1 523 ? 25.269 -3.667 -3.159 1.00 88.62 523 ASN A N 1
ATOM 3966 C CA . ASN A 1 523 ? 25.300 -2.901 -1.914 1.00 88.62 523 ASN A CA 1
ATOM 3967 C C . ASN A 1 523 ? 24.284 -3.410 -0.867 1.00 88.62 523 ASN A C 1
ATOM 3969 O O . ASN A 1 523 ? 24.156 -2.812 0.204 1.00 88.62 523 ASN A O 1
ATOM 3973 N N . GLY A 1 524 ? 23.628 -4.541 -1.142 1.00 85.38 524 GLY A N 1
ATOM 3974 C CA . GLY A 1 524 ? 22.642 -5.187 -0.283 1.00 85.38 524 GLY A CA 1
ATOM 3975 C C . GLY A 1 524 ? 21.231 -4.608 -0.392 1.00 85.38 524 GLY A C 1
ATOM 3976 O O . GLY A 1 524 ? 20.961 -3.652 -1.116 1.00 85.38 524 GLY A O 1
ATOM 3977 N N . GLU A 1 525 ? 20.321 -5.209 0.368 1.00 87.06 525 GLU A N 1
ATOM 3978 C CA . GLU A 1 525 ? 18.904 -4.846 0.390 1.00 87.06 525 GLU A CA 1
ATOM 3979 C C . GLU A 1 525 ? 18.676 -3.388 0.823 1.00 87.06 525 GLU A C 1
ATOM 3981 O O . GLU A 1 525 ? 19.275 -2.925 1.800 1.00 87.06 525 GLU A O 1
ATOM 3986 N N . LYS A 1 526 ? 17.780 -2.695 0.103 1.00 89.94 526 LYS A N 1
ATOM 3987 C CA . LYS A 1 526 ? 17.377 -1.283 0.259 1.00 89.94 526 LYS A CA 1
ATOM 3988 C C . LYS A 1 526 ? 18.478 -0.233 0.061 1.00 89.94 526 LYS A C 1
ATOM 3990 O O . LYS A 1 526 ? 18.260 0.945 0.348 1.00 89.94 526 LYS A O 1
ATOM 3995 N N . SER A 1 527 ? 19.650 -0.612 -0.432 1.00 93.19 527 SER A N 1
ATOM 3996 C CA . SER A 1 527 ? 20.738 0.315 -0.751 1.00 93.19 527 SER A CA 1
ATOM 3997 C C . SER A 1 527 ? 20.425 1.219 -1.945 1.00 93.19 527 SER A C 1
ATOM 3999 O O . SER A 1 527 ? 19.558 0.917 -2.759 1.00 93.19 527 SER A O 1
ATOM 4001 N N . ILE A 1 528 ? 21.203 2.288 -2.113 1.00 95.81 528 ILE A N 1
ATOM 4002 C CA . ILE A 1 528 ? 21.275 3.034 -3.378 1.00 95.81 528 ILE A CA 1
ATOM 4003 C C . ILE A 1 528 ? 21.647 2.063 -4.514 1.00 95.81 528 ILE A C 1
ATOM 4005 O O . ILE A 1 528 ? 22.586 1.268 -4.376 1.00 95.81 528 ILE A O 1
ATOM 4009 N N . ASP A 1 529 ? 20.913 2.122 -5.627 1.00 95.12 529 ASP A N 1
ATOM 4010 C CA . ASP A 1 529 ? 21.024 1.153 -6.720 1.00 95.12 529 ASP A CA 1
ATOM 4011 C C . ASP A 1 529 ? 22.226 1.436 -7.636 1.00 95.12 529 ASP A C 1
ATOM 4013 O O . ASP A 1 529 ? 22.149 2.119 -8.664 1.00 95.12 529 ASP A O 1
ATOM 4017 N N . LYS A 1 530 ? 23.383 0.910 -7.223 1.00 94.50 530 LYS A N 1
ATOM 4018 C CA . LYS A 1 530 ? 24.639 1.018 -7.971 1.00 94.50 530 LYS A CA 1
ATOM 4019 C C . LYS A 1 530 ? 24.636 0.174 -9.247 1.00 94.50 530 LYS A C 1
ATOM 4021 O O . LYS A 1 530 ? 25.262 0.579 -10.227 1.00 94.50 530 LYS A O 1
ATOM 4026 N N . ASP A 1 531 ? 23.952 -0.968 -9.253 1.00 94.19 531 ASP A N 1
ATOM 4027 C CA . ASP A 1 531 ? 23.939 -1.873 -10.404 1.00 94.19 531 ASP A CA 1
ATOM 4028 C C . ASP A 1 531 ? 23.120 -1.269 -11.557 1.00 94.19 531 ASP A C 1
ATOM 4030 O O . ASP A 1 531 ? 23.592 -1.240 -12.698 1.00 94.19 531 ASP A O 1
ATOM 4034 N N . GLN A 1 532 ? 21.967 -0.662 -11.256 1.00 95.56 532 GLN A N 1
ATOM 4035 C CA . GLN A 1 532 ? 21.178 0.086 -12.237 1.00 95.56 532 GLN A CA 1
ATOM 4036 C C . GLN A 1 532 ? 21.945 1.300 -12.784 1.00 95.56 532 GLN A C 1
ATOM 4038 O O . GLN A 1 532 ? 21.964 1.520 -13.996 1.00 95.56 532 GLN A O 1
ATOM 4043 N N . TYR A 1 533 ? 22.648 2.053 -11.930 1.00 96.62 533 TYR A N 1
ATOM 4044 C CA . TYR A 1 533 ? 23.508 3.157 -12.375 1.00 96.62 533 TYR A CA 1
ATOM 4045 C C . TYR A 1 533 ? 24.609 2.702 -13.344 1.00 96.62 533 TYR A C 1
ATOM 4047 O O . TYR A 1 533 ? 24.818 3.334 -14.385 1.00 96.62 533 TYR A O 1
ATOM 4055 N N . ILE A 1 534 ? 25.296 1.599 -13.031 1.00 96.31 534 ILE A N 1
ATOM 4056 C CA . ILE A 1 534 ? 26.334 1.028 -13.897 1.00 96.31 534 ILE A CA 1
ATOM 4057 C C . ILE A 1 534 ? 25.747 0.652 -15.258 1.00 96.31 534 ILE A C 1
ATOM 4059 O O . ILE A 1 534 ? 26.324 1.003 -16.290 1.00 96.31 534 ILE A O 1
ATOM 4063 N N . GLN A 1 535 ? 24.589 -0.009 -15.271 1.00 96.69 535 GLN A N 1
ATOM 4064 C CA . GLN A 1 535 ? 23.921 -0.410 -16.505 1.00 96.69 535 GLN A CA 1
ATOM 4065 C C . GLN A 1 535 ? 23.532 0.804 -17.363 1.00 96.69 535 GLN A C 1
ATOM 4067 O O . GLN A 1 535 ? 23.842 0.850 -18.554 1.00 96.69 535 GLN A O 1
ATOM 4072 N N . ASP A 1 536 ? 22.936 1.826 -16.750 1.00 97.81 536 ASP A N 1
ATOM 4073 C CA . ASP A 1 536 ? 22.522 3.049 -17.439 1.00 97.81 536 ASP A CA 1
ATOM 4074 C C . ASP A 1 536 ? 23.699 3.812 -18.059 1.00 97.81 536 ASP A C 1
ATOM 4076 O O . ASP A 1 536 ? 23.615 4.301 -19.190 1.00 97.81 536 ASP A O 1
ATOM 4080 N N . VAL A 1 537 ? 24.823 3.900 -17.342 1.00 97.19 537 VAL A N 1
ATOM 4081 C CA . VAL A 1 537 ? 26.035 4.551 -17.853 1.00 97.19 537 VAL A CA 1
ATOM 4082 C C . VAL A 1 537 ? 26.704 3.712 -18.948 1.00 97.19 537 VAL A C 1
ATOM 4084 O O . VAL A 1 537 ? 27.222 4.281 -19.913 1.00 97.19 537 VAL A O 1
ATOM 4087 N N . ILE A 1 538 ? 26.669 2.377 -18.872 1.00 97.88 538 ILE A N 1
ATOM 4088 C CA . ILE A 1 538 ? 27.134 1.494 -19.957 1.00 97.88 538 ILE A CA 1
ATOM 4089 C C . ILE A 1 538 ? 26.308 1.722 -21.228 1.00 97.88 538 ILE A C 1
ATOM 4091 O O . ILE A 1 538 ? 26.875 1.899 -22.310 1.00 97.88 538 ILE A O 1
ATOM 4095 N N . ASP A 1 539 ? 24.983 1.748 -21.113 1.00 97.88 539 ASP A N 1
ATOM 4096 C CA . ASP A 1 539 ? 24.090 1.886 -22.264 1.00 97.88 539 ASP A CA 1
ATOM 4097 C C . ASP A 1 539 ? 24.185 3.277 -22.899 1.00 97.88 539 ASP A C 1
ATOM 4099 O O . ASP A 1 539 ? 24.201 3.404 -24.129 1.00 97.88 539 ASP A O 1
ATOM 4103 N N . ALA A 1 540 ? 24.367 4.320 -22.086 1.00 97.88 540 ALA A N 1
ATOM 4104 C CA . ALA A 1 540 ? 24.658 5.664 -22.572 1.00 97.88 540 ALA A CA 1
ATOM 4105 C C . ALA A 1 540 ? 25.961 5.712 -23.397 1.00 97.88 540 ALA A C 1
ATOM 4107 O O . ALA A 1 540 ? 25.976 6.274 -24.498 1.00 97.88 540 ALA A O 1
ATOM 4108 N N . GLN A 1 541 ? 27.040 5.078 -22.918 1.00 98.12 541 GLN A N 1
ATOM 4109 C CA . GLN A 1 541 ? 28.317 4.999 -23.644 1.00 98.12 541 GLN A CA 1
ATOM 4110 C C . GLN A 1 541 ? 28.192 4.208 -24.950 1.00 98.12 541 GLN A C 1
ATOM 4112 O O . GLN A 1 541 ? 28.659 4.674 -25.992 1.00 98.12 541 GLN A O 1
ATOM 4117 N N . LYS A 1 542 ? 27.522 3.046 -24.929 1.00 97.75 542 LYS A N 1
ATOM 4118 C CA . LYS A 1 542 ? 27.252 2.252 -26.140 1.00 97.75 542 LYS A CA 1
ATOM 4119 C C . LYS A 1 542 ? 26.478 3.057 -27.174 1.00 97.75 542 LYS A C 1
ATOM 4121 O O . LYS A 1 542 ? 26.891 3.106 -28.327 1.00 97.75 542 LYS A O 1
ATOM 4126 N N . THR A 1 543 ? 25.424 3.753 -26.751 1.00 97.69 543 THR A N 1
ATOM 4127 C CA . THR A 1 543 ? 24.598 4.581 -27.640 1.00 97.69 543 THR A CA 1
ATOM 4128 C C . THR A 1 543 ? 25.429 5.676 -28.316 1.00 97.69 543 THR A C 1
ATOM 4130 O O . THR A 1 543 ? 25.284 5.909 -29.517 1.00 97.69 543 THR A O 1
ATOM 4133 N N . MET A 1 544 ? 26.348 6.317 -27.581 1.00 97.75 544 MET A N 1
ATOM 4134 C CA . MET A 1 544 ? 27.276 7.301 -28.154 1.00 97.75 544 MET A CA 1
ATOM 4135 C C . MET A 1 544 ? 28.256 6.673 -29.157 1.00 97.75 544 MET A C 1
ATOM 4137 O O . MET A 1 544 ? 28.453 7.224 -30.242 1.00 97.75 544 MET A O 1
ATOM 4141 N N . ILE A 1 545 ? 28.849 5.521 -28.824 1.00 97.25 545 ILE A N 1
ATOM 4142 C CA . ILE A 1 545 ? 29.790 4.795 -29.695 1.00 97.25 545 ILE A CA 1
ATOM 4143 C C . ILE A 1 545 ? 29.095 4.342 -30.987 1.00 97.25 545 ILE A C 1
ATOM 4145 O O . ILE A 1 545 ? 29.594 4.590 -32.086 1.00 97.25 545 ILE A O 1
ATOM 4149 N N . GLU A 1 546 ? 27.917 3.730 -30.873 1.00 96.50 546 GLU A N 1
ATOM 4150 C CA . GLU A 1 546 ? 27.098 3.294 -32.005 1.00 96.50 546 GLU A CA 1
ATOM 4151 C C . GLU A 1 546 ? 26.643 4.476 -32.864 1.00 96.50 546 GLU A C 1
ATOM 4153 O O . GLU A 1 546 ? 26.700 4.403 -34.094 1.00 96.50 546 GLU A O 1
ATOM 4158 N N . GLY A 1 547 ? 26.254 5.585 -32.228 1.00 96.62 547 GLY A N 1
ATOM 4159 C CA . GLY A 1 547 ? 25.887 6.824 -32.905 1.00 96.62 547 GLY A CA 1
ATOM 4160 C C . GLY A 1 547 ? 27.033 7.392 -33.745 1.00 96.62 547 GLY A C 1
ATOM 4161 O O . GLY A 1 547 ? 26.830 7.709 -34.921 1.00 96.62 547 GLY A O 1
ATOM 4162 N N . LEU A 1 548 ? 28.252 7.442 -33.193 1.00 96.44 548 LEU A N 1
ATOM 4163 C CA . LEU A 1 548 ? 29.440 7.897 -33.924 1.00 96.44 548 LEU A CA 1
ATOM 4164 C C . LEU A 1 548 ? 29.812 6.936 -35.064 1.00 96.44 548 LEU A C 1
ATOM 4166 O O . LEU A 1 548 ? 30.115 7.384 -36.173 1.00 96.44 548 LEU A O 1
ATOM 4170 N N . ASN A 1 549 ? 29.743 5.622 -34.831 1.00 96.44 549 ASN A N 1
ATOM 4171 C CA . ASN A 1 549 ? 29.981 4.608 -35.862 1.00 96.44 549 ASN A CA 1
ATOM 4172 C C . ASN A 1 549 ? 28.993 4.752 -37.033 1.00 96.44 549 ASN A C 1
ATOM 4174 O O . ASN A 1 549 ? 29.404 4.771 -38.196 1.00 96.44 549 ASN A O 1
ATOM 4178 N N . LEU A 1 550 ? 27.701 4.929 -36.736 1.00 96.69 550 LEU A N 1
ATOM 4179 C CA . LEU A 1 550 ? 26.651 5.128 -37.736 1.00 96.69 550 LEU A CA 1
ATOM 4180 C C . LEU A 1 550 ? 26.825 6.448 -38.498 1.00 96.69 550 LEU A C 1
ATOM 4182 O O . LEU A 1 550 ? 26.720 6.470 -39.726 1.00 96.69 550 LEU A O 1
ATOM 4186 N N . TYR A 1 551 ? 27.147 7.536 -37.792 1.00 96.31 551 TYR A N 1
ATOM 4187 C CA . TYR A 1 551 ? 27.418 8.831 -38.411 1.00 96.31 551 TYR A CA 1
ATOM 4188 C C . TYR A 1 551 ? 28.570 8.739 -39.418 1.00 96.31 551 TYR A C 1
ATOM 4190 O O . TYR A 1 551 ? 28.434 9.193 -40.556 1.00 96.31 551 TYR A O 1
ATOM 4198 N N . ARG A 1 552 ? 29.684 8.101 -39.038 1.00 95.06 552 ARG A N 1
ATOM 4199 C CA . ARG A 1 552 ? 30.851 7.931 -39.917 1.00 95.06 552 ARG A CA 1
ATOM 4200 C C . ARG A 1 552 ? 30.568 7.009 -41.099 1.00 95.06 552 ARG A C 1
ATOM 4202 O O . ARG A 1 552 ? 30.949 7.349 -42.219 1.00 95.06 552 ARG A O 1
ATOM 4209 N N . LYS A 1 553 ? 29.834 5.909 -40.883 1.00 96.38 553 LYS A N 1
ATOM 4210 C CA . LYS A 1 553 ? 29.329 5.039 -41.959 1.00 96.38 553 LYS A CA 1
ATOM 4211 C C . LYS A 1 553 ? 28.559 5.853 -42.997 1.00 96.38 553 LYS A C 1
ATOM 4213 O O . LYS A 1 553 ? 28.842 5.772 -44.190 1.00 96.38 553 LYS A O 1
ATOM 4218 N N . ALA A 1 554 ? 27.587 6.643 -42.545 1.00 96.38 554 ALA A N 1
ATOM 4219 C CA . ALA A 1 554 ? 26.739 7.442 -43.417 1.00 96.38 554 ALA A CA 1
ATOM 4220 C C . ALA A 1 554 ? 27.518 8.571 -44.111 1.00 96.38 554 ALA A C 1
ATOM 4222 O O . ALA A 1 554 ? 27.361 8.778 -45.313 1.00 96.38 554 ALA A O 1
ATOM 4223 N N . LYS A 1 555 ? 28.417 9.257 -43.396 1.00 95.56 555 LYS A N 1
ATOM 4224 C CA . LYS A 1 555 ? 29.281 10.305 -43.957 1.00 95.56 555 LYS A CA 1
ATOM 4225 C C . LYS A 1 555 ? 30.165 9.771 -45.087 1.00 95.56 555 LYS A C 1
ATOM 4227 O O . LYS A 1 555 ? 30.217 10.379 -46.155 1.00 95.56 555 LYS A O 1
ATOM 4232 N N . GLN A 1 556 ? 30.806 8.618 -44.885 1.00 95.56 556 GLN A N 1
ATOM 4233 C CA . GLN A 1 556 ? 31.630 7.984 -45.915 1.00 95.56 556 GLN A CA 1
ATOM 4234 C C . GLN A 1 556 ? 30.787 7.500 -47.103 1.00 95.56 556 GLN A C 1
ATOM 4236 O O . GLN A 1 556 ? 31.162 7.711 -48.258 1.00 95.56 556 GLN A O 1
ATOM 4241 N N . ALA A 1 557 ? 29.616 6.911 -46.842 1.00 95.69 557 ALA A N 1
ATOM 4242 C CA . ALA A 1 557 ? 28.688 6.506 -47.895 1.00 95.69 557 ALA A CA 1
ATOM 4243 C C . ALA A 1 557 ? 28.187 7.703 -48.721 1.00 95.69 557 ALA A C 1
ATOM 4245 O O . ALA A 1 557 ? 28.033 7.589 -49.936 1.00 95.69 557 ALA A O 1
ATOM 4246 N N . LEU A 1 558 ? 27.985 8.872 -48.101 1.00 94.81 558 LEU A N 1
ATOM 4247 C CA . LEU A 1 558 ? 27.570 10.092 -48.797 1.00 94.81 558 LEU A CA 1
ATOM 4248 C C . LEU A 1 558 ? 28.663 10.630 -49.737 1.00 94.81 558 LEU A C 1
ATOM 4250 O O . LEU A 1 558 ? 28.339 11.140 -50.810 1.00 94.81 558 LEU A O 1
ATOM 4254 N N . ALA A 1 559 ? 29.935 10.471 -49.360 1.00 93.81 559 ALA A N 1
ATOM 4255 C CA . ALA A 1 559 ? 31.097 10.853 -50.166 1.00 93.81 559 ALA A CA 1
ATOM 4256 C C . ALA A 1 559 ? 31.457 9.838 -51.273 1.00 93.81 559 ALA A C 1
ATOM 4258 O O . ALA A 1 559 ? 32.252 10.153 -52.155 1.00 93.81 559 ALA A O 1
ATOM 4259 N N . THR A 1 560 ? 30.888 8.630 -51.237 1.00 94.38 560 THR A N 1
ATOM 4260 C CA . THR A 1 560 ? 31.138 7.567 -52.226 1.00 94.38 560 THR A CA 1
ATOM 4261 C C . THR A 1 560 ? 30.192 7.713 -53.422 1.00 94.38 560 THR A C 1
ATOM 4263 O O . THR A 1 560 ? 29.025 8.051 -53.239 1.00 94.38 560 THR A O 1
ATOM 4266 N N . ALA A 1 561 ? 30.672 7.474 -54.646 1.00 90.88 561 ALA A N 1
ATOM 4267 C CA . ALA A 1 561 ? 29.838 7.535 -55.849 1.00 90.88 561 ALA A CA 1
ATOM 4268 C C . ALA A 1 561 ? 28.749 6.442 -55.850 1.00 90.88 561 ALA A C 1
ATOM 4270 O O . ALA A 1 561 ? 28.922 5.386 -55.247 1.00 90.88 561 ALA A O 1
ATOM 4271 N N . SER A 1 562 ? 27.618 6.714 -56.506 1.00 90.88 562 SER A N 1
ATOM 4272 C CA . SER A 1 562 ? 26.538 5.738 -56.692 1.00 90.88 562 SER A CA 1
ATOM 4273 C C . SER A 1 562 ? 26.894 4.757 -57.813 1.00 90.88 562 SER A C 1
ATOM 4275 O O . SER A 1 562 ? 27.274 5.183 -58.901 1.00 90.88 562 SER A O 1
ATOM 4277 N N . ASP A 1 563 ? 26.705 3.463 -57.569 1.00 92.25 563 ASP A N 1
ATOM 4278 C CA . ASP A 1 563 ? 26.792 2.417 -58.585 1.00 92.25 563 ASP A CA 1
ATOM 4279 C C . ASP A 1 563 ? 25.414 2.232 -59.226 1.00 92.25 563 ASP A C 1
ATOM 4281 O O . ASP A 1 563 ? 24.450 1.917 -58.524 1.00 92.25 563 ASP A O 1
ATOM 4285 N N . TYR A 1 564 ? 25.318 2.420 -60.544 1.00 93.38 564 TYR A N 1
ATOM 4286 C CA . TYR A 1 564 ? 24.110 2.156 -61.332 1.00 93.38 564 TYR A CA 1
ATOM 4287 C C . TYR A 1 564 ? 24.190 0.772 -61.979 1.00 93.38 564 TYR A C 1
ATOM 4289 O O . TYR A 1 564 ? 25.210 0.416 -62.573 1.00 93.38 564 TYR A O 1
ATOM 4297 N N . SER A 1 565 ? 23.100 0.013 -61.894 1.00 92.00 565 SER A N 1
ATOM 4298 C CA . SER A 1 565 ? 22.939 -1.277 -62.563 1.00 92.00 565 SER A CA 1
ATOM 4299 C C . SER A 1 565 ? 21.608 -1.320 -63.304 1.00 92.00 565 SER A C 1
ATOM 4301 O O . SER A 1 565 ? 20.598 -0.809 -62.819 1.00 92.00 565 SER A O 1
ATOM 4303 N N . ILE A 1 566 ? 21.612 -1.947 -64.479 1.00 92.75 566 ILE A N 1
ATOM 4304 C CA . ILE A 1 566 ? 20.412 -2.240 -65.259 1.00 92.75 566 ILE A CA 1
ATOM 4305 C C . ILE A 1 566 ? 20.459 -3.694 -65.712 1.00 92.75 566 ILE A C 1
ATOM 4307 O O . ILE A 1 566 ? 21.441 -4.149 -66.303 1.00 92.75 566 ILE A O 1
ATOM 4311 N N . SER A 1 567 ? 19.374 -4.411 -65.450 1.00 90.75 567 SER A N 1
ATOM 4312 C CA . SER A 1 567 ? 19.190 -5.793 -65.875 1.00 90.75 567 SER A CA 1
ATOM 4313 C C . SER A 1 567 ? 17.984 -5.897 -66.802 1.00 90.75 567 SER A C 1
ATOM 4315 O O . SER A 1 567 ? 16.984 -5.200 -66.622 1.00 90.75 567 SER A O 1
ATOM 4317 N N . TYR A 1 568 ? 18.077 -6.780 -67.795 1.00 89.62 568 TYR A N 1
ATOM 4318 C CA . TYR A 1 568 ? 17.045 -6.975 -68.812 1.00 89.62 568 TYR A CA 1
ATOM 4319 C C . TYR A 1 568 ? 16.429 -8.372 -68.701 1.00 89.62 568 TYR A C 1
ATOM 4321 O O . TYR A 1 568 ? 17.144 -9.370 -68.578 1.00 89.62 568 TYR A O 1
ATOM 4329 N N . GLY A 1 569 ? 15.100 -8.433 -68.756 1.00 86.38 569 GLY A N 1
ATOM 4330 C CA . GLY A 1 569 ? 14.331 -9.661 -68.921 1.00 86.38 569 GLY A CA 1
ATOM 4331 C C . GLY A 1 569 ? 14.393 -10.184 -70.354 1.00 86.38 569 GLY A C 1
ATOM 4332 O O . GLY A 1 569 ? 14.712 -9.457 -71.297 1.00 86.38 569 GLY A O 1
ATOM 4333 N N . CYS A 1 570 ? 14.075 -11.463 -70.533 1.00 83.69 570 CYS A N 1
ATOM 4334 C CA . CYS A 1 570 ? 14.121 -12.110 -71.842 1.00 83.69 570 CYS A CA 1
ATOM 4335 C C . CYS A 1 570 ? 12.984 -11.697 -72.805 1.00 83.69 570 CYS A C 1
ATOM 4337 O O . CYS A 1 570 ? 13.046 -12.037 -73.985 1.00 83.69 570 CYS A O 1
ATOM 4339 N N . ASP A 1 571 ? 11.983 -10.953 -72.324 1.00 85.38 571 ASP A N 1
ATOM 4340 C CA . ASP A 1 571 ? 10.877 -10.351 -73.090 1.00 85.38 571 ASP A CA 1
ATOM 4341 C C . ASP A 1 571 ? 11.051 -8.837 -73.330 1.00 85.38 571 ASP A C 1
ATOM 4343 O O . ASP A 1 571 ? 10.159 -8.183 -73.867 1.00 85.38 571 ASP A O 1
ATOM 4347 N N . GLY A 1 572 ? 12.206 -8.275 -72.955 1.00 84.25 572 GLY A N 1
ATOM 4348 C CA . GLY A 1 572 ? 12.541 -6.868 -73.174 1.00 84.25 572 GLY A CA 1
ATOM 4349 C C . GLY A 1 572 ? 12.162 -5.919 -72.035 1.00 84.25 572 GLY A C 1
ATOM 4350 O O . GLY A 1 572 ? 12.429 -4.724 -72.161 1.00 84.25 572 GLY A O 1
ATOM 4351 N N . CYS A 1 573 ? 11.596 -6.401 -70.920 1.00 88.50 573 CYS A N 1
ATOM 4352 C CA . CYS A 1 573 ? 11.475 -5.560 -69.726 1.00 88.50 573 CYS A CA 1
ATOM 4353 C C . CYS A 1 573 ? 12.864 -5.208 -69.153 1.00 88.50 573 CYS A C 1
ATOM 4355 O O . CYS A 1 573 ? 13.816 -5.979 -69.297 1.00 88.50 573 CYS A O 1
ATOM 4357 N N . SER A 1 574 ? 12.993 -4.059 -68.483 1.00 91.12 574 SER A N 1
ATOM 4358 C CA . SER A 1 574 ? 14.212 -3.661 -67.768 1.00 91.12 574 SER A CA 1
ATOM 4359 C C . SER A 1 574 ? 13.918 -3.303 -66.313 1.00 91.12 574 SER A C 1
ATOM 4361 O O . SER A 1 574 ? 12.828 -2.841 -65.970 1.00 91.12 574 SER A O 1
ATOM 4363 N N . ALA A 1 575 ? 14.898 -3.534 -65.446 1.00 92.75 575 ALA A N 1
ATOM 4364 C CA . ALA A 1 575 ? 14.881 -3.101 -64.059 1.00 92.75 575 ALA A CA 1
ATOM 4365 C C . ALA A 1 575 ? 16.200 -2.398 -63.737 1.00 92.75 575 ALA A C 1
ATOM 4367 O O . ALA A 1 575 ? 17.270 -2.889 -64.092 1.00 92.75 575 ALA A O 1
ATOM 4368 N N . GLU A 1 576 ? 16.112 -1.254 -63.067 1.00 94.06 576 GLU A N 1
ATOM 4369 C CA . GLU A 1 576 ? 17.260 -0.422 -62.707 1.00 94.06 576 GLU A CA 1
ATOM 4370 C C . GLU A 1 576 ? 17.445 -0.394 -61.193 1.00 94.06 576 GLU A C 1
ATOM 4372 O O . GLU A 1 576 ? 16.472 -0.505 -60.439 1.00 94.06 576 GLU A O 1
ATOM 4377 N N . SER A 1 577 ? 18.681 -0.210 -60.738 1.00 94.25 577 SER A N 1
ATOM 4378 C CA . SER A 1 577 ? 18.971 0.076 -59.338 1.00 94.25 577 SER A CA 1
ATOM 4379 C C . SER A 1 577 ? 20.186 0.974 -59.158 1.00 94.25 577 SER A C 1
ATOM 4381 O O . SER A 1 577 ? 21.098 1.013 -59.987 1.00 94.25 577 SER A O 1
ATOM 4383 N N . TRP A 1 578 ? 20.195 1.677 -58.027 1.00 95.75 578 TRP A N 1
ATOM 4384 C CA . TRP A 1 578 ? 21.351 2.392 -57.516 1.00 95.75 578 TRP A CA 1
ATOM 4385 C C . TRP A 1 578 ? 21.752 1.808 -56.169 1.00 95.75 578 TRP A C 1
ATOM 4387 O O . TRP A 1 578 ? 20.910 1.564 -55.300 1.00 95.75 578 TRP A O 1
ATOM 4397 N N . THR A 1 579 ? 23.053 1.620 -55.974 1.00 94.75 579 THR A N 1
ATOM 4398 C CA . THR A 1 579 ? 23.617 1.186 -54.693 1.00 94.75 579 THR A CA 1
ATOM 4399 C C . THR A 1 579 ? 24.859 1.994 -54.337 1.00 94.75 579 THR A C 1
ATOM 4401 O O . THR A 1 579 ? 25.452 2.651 -55.189 1.00 94.75 579 THR A O 1
ATOM 4404 N N . ARG A 1 580 ? 25.250 1.986 -53.060 1.00 95.88 580 ARG A N 1
ATOM 4405 C CA . ARG A 1 580 ? 26.549 2.508 -52.613 1.00 95.88 580 ARG A CA 1
ATOM 4406 C C . ARG A 1 580 ? 27.224 1.497 -51.711 1.00 95.88 580 ARG A C 1
ATOM 4408 O O . ARG A 1 580 ? 26.672 1.150 -50.665 1.00 95.88 580 ARG A O 1
ATOM 4415 N N . THR A 1 581 ? 28.420 1.073 -52.102 1.00 94.19 581 THR A N 1
ATOM 4416 C CA . THR A 1 581 ? 29.223 0.088 -51.373 1.00 94.19 581 THR A CA 1
ATOM 4417 C C . THR A 1 581 ? 30.622 0.635 -51.131 1.00 94.19 581 THR A C 1
ATOM 4419 O O . THR A 1 581 ? 31.185 1.313 -51.985 1.00 94.19 581 THR A O 1
ATOM 4422 N N . GLY A 1 582 ? 31.207 0.339 -49.978 1.00 95.12 582 GLY A N 1
ATOM 4423 C CA . GLY A 1 582 ? 32.575 0.743 -49.677 1.00 95.12 582 GLY A CA 1
ATOM 4424 C C . GLY A 1 582 ? 32.984 0.365 -48.264 1.00 95.12 582 GLY A C 1
ATOM 4425 O O . GLY A 1 582 ? 32.296 -0.408 -47.596 1.00 95.12 582 GLY A O 1
ATOM 4426 N N . SER A 1 583 ? 34.092 0.942 -47.809 1.00 96.19 583 SER A N 1
ATOM 4427 C CA . SER A 1 583 ? 34.603 0.760 -46.450 1.00 96.19 583 SER A CA 1
ATOM 4428 C C . SER A 1 583 ? 34.698 2.096 -45.725 1.00 96.19 583 SER A C 1
ATOM 4430 O O . SER A 1 583 ? 34.897 3.136 -46.350 1.00 96.19 583 SER A O 1
ATOM 4432 N N . TYR A 1 584 ? 34.570 2.067 -44.404 1.00 95.75 584 TYR A N 1
ATOM 4433 C CA . TYR A 1 584 ? 34.698 3.220 -43.518 1.00 95.75 584 TYR A CA 1
ATOM 4434 C C . TYR A 1 584 ? 35.438 2.821 -42.236 1.00 95.75 584 TYR A C 1
ATOM 4436 O O . TYR A 1 584 ? 35.523 1.637 -41.910 1.00 95.75 584 TYR A O 1
ATOM 4444 N N . VAL A 1 585 ? 35.976 3.803 -41.511 1.00 94.25 585 VAL A N 1
ATOM 4445 C CA . VAL A 1 585 ? 36.581 3.597 -40.186 1.00 94.25 585 VAL A CA 1
ATOM 4446 C C . VAL A 1 585 ? 35.644 4.167 -39.127 1.00 94.25 585 VAL A C 1
ATOM 4448 O O . VAL A 1 585 ? 35.241 5.330 -39.213 1.00 94.25 585 VAL A O 1
ATOM 4451 N N . GLY A 1 586 ? 35.283 3.350 -38.142 1.00 93.38 586 GLY A N 1
ATOM 4452 C CA . GLY A 1 586 ? 34.421 3.765 -37.040 1.00 93.38 586 GLY A CA 1
ATOM 4453 C C . GLY A 1 586 ? 34.687 2.985 -35.753 1.00 93.38 586 GLY A C 1
ATOM 4454 O O . GLY A 1 586 ? 35.254 1.883 -35.804 1.00 93.38 586 GLY A O 1
ATOM 4455 N N . PRO A 1 587 ? 34.289 3.548 -34.598 1.00 95.06 587 PRO A N 1
ATOM 4456 C CA . PRO A 1 587 ? 34.528 2.933 -33.306 1.00 95.06 587 PRO A CA 1
ATOM 4457 C C . PRO A 1 587 ? 33.623 1.715 -33.101 1.00 95.06 587 PRO A C 1
ATOM 4459 O O . PRO A 1 587 ? 32.439 1.730 -33.437 1.00 95.06 587 PRO A O 1
ATOM 4462 N N . VAL A 1 588 ? 34.180 0.664 -32.509 1.00 93.00 588 VAL A N 1
ATOM 4463 C CA . VAL A 1 588 ? 33.453 -0.542 -32.097 1.00 93.00 588 VAL A CA 1
ATOM 4464 C C . VAL A 1 588 ? 33.808 -0.854 -30.651 1.00 93.00 588 VAL A C 1
ATOM 4466 O O . VAL A 1 588 ? 34.967 -0.718 -30.253 1.00 93.00 588 VAL A O 1
ATOM 4469 N N . VAL A 1 589 ? 32.808 -1.254 -29.865 1.00 95.25 589 VAL A N 1
ATOM 4470 C CA . VAL A 1 589 ? 32.983 -1.663 -28.465 1.00 95.25 589 VAL A CA 1
ATOM 4471 C C . VAL A 1 589 ? 33.950 -2.846 -28.385 1.00 95.25 589 VAL A C 1
ATOM 4473 O O . VAL A 1 589 ? 33.761 -3.851 -29.068 1.00 95.25 589 VAL A O 1
ATOM 4476 N N . THR A 1 590 ? 34.976 -2.732 -27.543 1.00 93.31 590 THR A N 1
ATOM 4477 C CA . THR A 1 590 ? 36.002 -3.769 -27.342 1.00 93.31 590 THR A CA 1
ATOM 4478 C C . THR A 1 590 ? 35.843 -4.521 -26.037 1.00 93.31 590 THR A C 1
ATOM 4480 O O . THR A 1 590 ? 36.025 -5.734 -26.003 1.00 93.31 590 THR A O 1
ATOM 4483 N N . ASN A 1 591 ? 35.535 -3.806 -24.957 1.00 93.88 591 ASN A N 1
ATOM 4484 C CA . ASN A 1 591 ? 35.370 -4.381 -23.630 1.00 93.88 591 ASN A CA 1
ATOM 4485 C C . ASN A 1 591 ? 34.386 -3.545 -22.809 1.00 93.88 591 ASN A C 1
ATOM 4487 O O . ASN A 1 591 ? 34.312 -2.326 -22.989 1.00 93.88 591 ASN A O 1
ATOM 4491 N N . ILE A 1 592 ? 33.675 -4.206 -21.898 1.00 94.81 592 ILE A N 1
ATOM 4492 C CA . ILE A 1 592 ? 32.763 -3.589 -20.936 1.00 94.81 592 ILE A CA 1
ATOM 4493 C C . ILE A 1 592 ? 33.186 -4.056 -19.548 1.00 94.81 592 ILE A C 1
ATOM 4495 O O . ILE A 1 592 ? 33.187 -5.253 -19.266 1.00 94.81 592 ILE A O 1
ATOM 4499 N N . ASP A 1 593 ? 33.542 -3.106 -18.696 1.00 93.25 593 ASP A N 1
ATOM 4500 C CA . ASP A 1 593 ? 33.772 -3.333 -17.278 1.00 93.25 593 ASP A CA 1
ATOM 4501 C C . ASP A 1 593 ? 32.446 -3.144 -16.528 1.00 93.25 593 ASP A C 1
ATOM 4503 O O . ASP A 1 593 ? 31.991 -2.018 -16.337 1.00 93.25 593 ASP A O 1
ATOM 4507 N N . TYR A 1 594 ? 31.807 -4.249 -16.138 1.00 90.00 594 TYR A N 1
ATOM 4508 C CA . TYR A 1 594 ? 30.548 -4.238 -15.381 1.00 90.00 594 TYR A CA 1
ATOM 4509 C C . TYR A 1 594 ? 30.744 -3.970 -13.880 1.00 90.00 594 TYR A C 1
ATOM 4511 O O . TYR A 1 594 ? 29.770 -3.771 -13.154 1.00 90.00 594 TYR A O 1
ATOM 4519 N N . GLU A 1 595 ? 31.985 -3.938 -13.392 1.00 87.81 595 GLU A N 1
ATOM 4520 C CA . GLU A 1 595 ? 32.259 -3.499 -12.026 1.00 87.81 595 GLU A CA 1
ATOM 4521 C C . GLU A 1 595 ? 32.278 -1.974 -11.949 1.00 87.81 595 GLU A C 1
ATOM 4523 O O . GLU A 1 595 ? 31.685 -1.393 -11.040 1.00 87.81 595 GLU A O 1
ATOM 4528 N N . GLU A 1 596 ? 32.898 -1.330 -12.935 1.00 85.88 596 GLU A N 1
ATOM 4529 C CA . GLU A 1 596 ? 33.148 0.116 -12.928 1.00 85.88 596 GLU A CA 1
ATOM 4530 C C . GLU A 1 596 ? 32.260 0.920 -13.887 1.00 85.88 596 GLU A C 1
ATOM 4532 O O . GLU A 1 596 ? 32.237 2.155 -13.856 1.00 85.88 596 GLU A O 1
ATOM 4537 N N . GLY A 1 597 ? 31.513 0.229 -14.746 1.00 92.69 597 GLY A N 1
ATOM 4538 C CA . GLY A 1 597 ? 30.660 0.831 -15.763 1.00 92.69 597 GLY A CA 1
ATOM 4539 C C . GLY A 1 597 ? 31.425 1.452 -16.929 1.00 92.69 597 GLY A C 1
ATOM 4540 O O . GLY A 1 597 ? 30.871 2.305 -17.614 1.00 92.69 597 GLY A O 1
ATOM 4541 N N . LEU A 1 598 ? 32.683 1.074 -17.176 1.00 96.00 598 LEU A N 1
ATOM 4542 C CA . LEU A 1 598 ? 33.484 1.604 -18.285 1.00 96.00 598 LEU A CA 1
ATOM 4543 C C . LEU A 1 598 ? 33.256 0.788 -19.564 1.00 96.00 598 LEU A C 1
ATOM 4545 O O . LEU A 1 598 ? 33.485 -0.420 -19.598 1.00 96.00 598 LEU A O 1
ATOM 4549 N N . VAL A 1 599 ? 32.905 1.460 -20.660 1.00 97.12 599 VAL A N 1
ATOM 4550 C CA . VAL A 1 599 ? 32.899 0.864 -22.003 1.00 97.12 599 VAL A CA 1
ATOM 4551 C C . VAL A 1 599 ? 34.122 1.361 -22.752 1.00 97.12 599 VAL A C 1
ATOM 4553 O O . VAL A 1 599 ? 34.326 2.561 -22.845 1.00 97.12 599 VAL A O 1
ATOM 4556 N N . THR A 1 600 ? 34.934 0.472 -23.315 1.00 94.19 600 THR A N 1
ATOM 4557 C CA . THR A 1 600 ? 36.062 0.854 -24.185 1.00 94.19 600 THR A CA 1
ATOM 4558 C C . THR A 1 600 ? 35.727 0.582 -25.645 1.00 94.19 600 THR A C 1
ATOM 4560 O O . THR A 1 600 ? 34.962 -0.336 -25.955 1.00 94.19 600 THR A O 1
ATOM 4563 N N . SER A 1 601 ? 36.295 1.376 -26.551 1.00 93.56 601 SER A N 1
ATOM 4564 C CA . SER A 1 601 ? 36.109 1.221 -27.994 1.00 93.56 601 SER A CA 1
ATOM 4565 C C . SER A 1 601 ? 37.415 1.405 -28.755 1.00 93.56 601 SER A C 1
ATOM 4567 O O . SER A 1 601 ? 38.259 2.200 -28.343 1.00 93.56 601 SER A O 1
ATOM 4569 N N . GLN A 1 602 ? 37.533 0.746 -29.907 1.00 93.19 602 GLN A N 1
ATOM 4570 C CA . GLN A 1 602 ? 38.646 0.927 -30.841 1.00 93.19 602 GLN A CA 1
ATOM 4571 C C . GLN A 1 602 ? 38.141 1.246 -32.250 1.00 93.19 602 GLN A C 1
ATOM 4573 O O . GLN A 1 602 ? 37.074 0.787 -32.658 1.00 93.19 602 GLN A O 1
ATOM 4578 N N . GLU A 1 603 ? 38.928 2.004 -33.007 1.00 93.19 603 GLU A N 1
ATOM 4579 C CA . GLU A 1 603 ? 38.650 2.295 -34.413 1.00 93.19 603 GLU A CA 1
ATOM 4580 C C . GLU A 1 603 ? 38.902 1.052 -35.273 1.00 93.19 603 GLU A C 1
ATOM 4582 O O . GLU A 1 603 ? 39.989 0.473 -35.247 1.00 93.19 603 GLU A O 1
ATOM 4587 N N . THR A 1 604 ? 37.904 0.638 -36.054 1.00 93.94 604 THR A N 1
ATOM 4588 C CA . THR A 1 604 ? 38.002 -0.533 -36.937 1.00 93.94 604 THR A CA 1
ATOM 4589 C C . THR A 1 604 ? 37.510 -0.206 -38.342 1.00 93.94 604 THR A C 1
ATOM 4591 O O . THR A 1 604 ? 36.607 0.612 -38.528 1.00 93.94 604 THR A O 1
ATOM 4594 N N . THR A 1 605 ? 38.110 -0.849 -39.349 1.00 96.25 605 THR A N 1
ATOM 4595 C CA . THR A 1 605 ? 37.644 -0.746 -40.739 1.00 96.25 605 THR A CA 1
ATOM 4596 C C . THR A 1 605 ? 36.473 -1.700 -40.957 1.00 96.25 605 THR A C 1
ATOM 4598 O O . THR A 1 605 ? 36.603 -2.900 -40.729 1.00 96.25 605 THR A O 1
ATOM 4601 N N . GLN A 1 606 ? 35.345 -1.171 -41.421 1.00 95.81 606 GLN A N 1
ATOM 4602 C CA . GLN A 1 606 ? 34.094 -1.895 -41.648 1.00 95.81 606 GLN A CA 1
ATOM 4603 C C . GLN A 1 606 ? 33.554 -1.602 -43.053 1.00 95.81 606 GLN A C 1
ATOM 4605 O O . GLN A 1 606 ? 33.860 -0.566 -43.640 1.00 95.81 606 GLN A O 1
ATOM 4610 N N . GLY A 1 607 ? 32.747 -2.512 -43.601 1.00 95.00 607 GLY A N 1
ATOM 4611 C CA . GLY A 1 607 ? 32.061 -2.318 -44.882 1.00 95.00 607 GLY A CA 1
ATOM 4612 C C . GLY A 1 607 ? 30.690 -1.656 -44.720 1.00 95.00 607 GLY A C 1
ATOM 4613 O O . GLY A 1 607 ? 30.037 -1.802 -43.688 1.00 95.00 607 GLY A O 1
ATOM 4614 N N . PHE A 1 608 ? 30.212 -0.964 -45.753 1.00 96.50 608 PHE A N 1
ATOM 4615 C CA . PHE A 1 608 ? 28.831 -0.487 -45.845 1.00 96.50 608 PHE A CA 1
ATOM 4616 C C . PHE A 1 608 ? 28.198 -0.864 -47.187 1.00 96.50 608 PHE A C 1
ATOM 4618 O O . PHE A 1 608 ? 28.886 -0.977 -48.199 1.00 96.50 608 PHE A O 1
ATOM 4625 N N . PHE A 1 609 ? 26.874 -1.015 -47.183 1.00 95.69 609 PHE A N 1
ATOM 4626 C CA . PHE A 1 609 ? 26.041 -1.223 -48.364 1.00 95.69 609 PHE A CA 1
ATOM 4627 C C . PHE A 1 609 ? 24.714 -0.478 -48.169 1.00 95.69 609 PHE A C 1
ATOM 4629 O O . PHE A 1 609 ? 24.067 -0.650 -47.133 1.00 95.69 609 PHE A O 1
ATOM 4636 N N . TYR A 1 610 ? 24.323 0.350 -49.139 1.00 95.50 610 TYR A N 1
ATOM 4637 C CA . TYR A 1 610 ? 23.029 1.042 -49.180 1.00 95.50 610 TYR A CA 1
ATOM 4638 C C . TYR A 1 610 ? 22.325 0.798 -50.516 1.00 95.50 610 TYR A C 1
ATOM 4640 O O . TYR A 1 610 ? 22.964 0.847 -51.568 1.00 95.50 610 TYR A O 1
ATOM 4648 N N . GLY A 1 611 ? 21.004 0.612 -50.461 1.00 92.56 611 GLY A N 1
ATOM 4649 C CA . GLY A 1 611 ? 20.147 0.320 -51.611 1.00 92.56 611 GLY A CA 1
ATOM 4650 C C . GLY A 1 611 ? 19.776 -1.160 -51.718 1.00 92.56 611 GLY A C 1
ATOM 4651 O O . GLY A 1 611 ? 20.175 -1.986 -50.904 1.00 92.56 611 GLY A O 1
ATOM 4652 N N . THR A 1 612 ? 18.985 -1.491 -52.728 1.00 93.25 612 THR A N 1
ATOM 4653 C CA . THR A 1 612 ? 18.616 -2.858 -53.110 1.00 93.25 612 THR A CA 1
ATOM 4654 C C . THR A 1 612 ? 18.877 -3.006 -54.594 1.00 93.25 612 THR A C 1
ATOM 4656 O O . THR A 1 612 ? 18.626 -2.070 -55.355 1.00 93.25 612 THR A O 1
ATOM 4659 N N . LYS A 1 613 ? 19.409 -4.162 -54.989 1.00 90.88 613 LYS A N 1
ATOM 4660 C CA . LYS A 1 613 ? 19.629 -4.470 -56.399 1.00 90.88 613 LYS A CA 1
ATOM 4661 C C . LYS A 1 613 ? 18.308 -4.789 -57.081 1.00 90.88 613 LYS A C 1
ATOM 4663 O O . LYS A 1 613 ? 17.373 -5.276 -56.446 1.00 90.88 613 LYS A O 1
ATOM 4668 N N . GLU A 1 614 ? 18.259 -4.533 -58.376 1.00 92.19 614 GLU A N 1
ATOM 4669 C CA . GLU A 1 614 ? 17.180 -4.981 -59.236 1.00 92.19 614 GLU A CA 1
ATOM 4670 C C . GLU A 1 614 ? 17.099 -6.516 -59.272 1.00 92.19 614 GLU A C 1
ATOM 4672 O O . GLU A 1 614 ? 18.092 -7.214 -59.044 1.00 92.19 614 GLU A O 1
ATOM 4677 N N . SER A 1 615 ? 15.918 -7.059 -59.575 1.00 91.69 615 SER A N 1
ATOM 4678 C CA . SER A 1 615 ? 15.737 -8.502 -59.763 1.00 91.69 615 SER A CA 1
ATOM 4679 C C . SER A 1 615 ? 14.917 -8.817 -61.008 1.00 91.69 615 SER A C 1
ATOM 4681 O O . SER A 1 615 ? 13.977 -8.100 -61.361 1.00 91.69 615 SER A O 1
ATOM 4683 N N . ILE A 1 616 ? 15.298 -9.906 -61.678 1.00 90.25 616 ILE A N 1
ATOM 4684 C CA . ILE A 1 616 ? 14.675 -10.396 -62.906 1.00 90.25 616 ILE A CA 1
ATOM 4685 C C . ILE A 1 616 ? 14.252 -11.843 -62.685 1.00 90.25 616 ILE A C 1
ATOM 4687 O O . ILE A 1 616 ? 15.062 -12.676 -62.275 1.00 90.25 616 ILE A O 1
ATOM 4691 N N . SER A 1 617 ? 12.996 -12.151 -62.997 1.00 90.69 617 SER A N 1
ATOM 4692 C CA . SER A 1 617 ? 12.484 -13.520 -63.035 1.00 90.69 617 SER A CA 1
ATOM 4693 C C . SER A 1 617 ? 11.973 -13.835 -64.435 1.00 90.69 617 SER A C 1
ATOM 4695 O O . SER A 1 617 ? 10.996 -13.242 -64.887 1.00 90.69 617 SER A O 1
ATOM 4697 N N . ASN A 1 618 ? 12.646 -14.751 -65.130 1.00 89.25 618 ASN A N 1
ATOM 4698 C CA . ASN A 1 618 ? 12.284 -15.160 -66.485 1.00 89.25 618 ASN A CA 1
ATOM 4699 C C . ASN A 1 618 ? 11.359 -16.381 -66.436 1.00 89.25 618 ASN A C 1
ATOM 4701 O O . ASN A 1 618 ? 11.735 -17.430 -65.912 1.00 89.25 618 ASN A O 1
ATOM 4705 N N . ASN A 1 619 ? 10.182 -16.274 -67.044 1.00 86.56 619 ASN A N 1
ATOM 4706 C CA . ASN A 1 619 ? 9.311 -17.407 -67.319 1.00 86.56 619 ASN A CA 1
ATOM 4707 C C . ASN A 1 619 ? 9.613 -17.928 -68.726 1.00 86.56 619 ASN A C 1
ATOM 4709 O O . ASN A 1 619 ? 9.419 -17.227 -69.721 1.00 86.56 619 ASN A O 1
ATOM 4713 N N . THR A 1 620 ? 10.107 -19.158 -68.816 1.00 85.31 620 THR A N 1
ATOM 4714 C CA . THR A 1 620 ? 10.482 -19.780 -70.090 1.00 85.31 620 THR A CA 1
ATOM 4715 C C . THR A 1 620 ? 9.633 -21.021 -70.337 1.00 85.31 620 THR A C 1
ATOM 4717 O O . THR A 1 620 ? 9.329 -21.772 -69.414 1.00 85.31 620 THR A O 1
ATOM 4720 N N . SER A 1 621 ? 9.244 -21.240 -71.591 1.00 80.81 621 SER A N 1
ATOM 4721 C CA . SER A 1 621 ? 8.541 -22.444 -72.041 1.00 80.81 621 SER A CA 1
ATOM 4722 C C . SER A 1 621 ? 9.401 -23.191 -73.048 1.00 80.81 621 SER A C 1
ATOM 4724 O O . SER A 1 621 ? 10.186 -22.585 -73.773 1.00 80.81 621 SER A O 1
ATOM 4726 N N . TYR A 1 622 ? 9.301 -24.516 -73.071 1.00 81.62 622 TYR A N 1
ATOM 4727 C CA . TYR A 1 622 ? 10.043 -25.323 -74.031 1.00 81.62 622 TYR A CA 1
ATOM 4728 C C . TYR A 1 622 ? 9.290 -25.376 -75.362 1.00 81.62 622 TYR A C 1
ATOM 4730 O O . TYR A 1 622 ? 8.186 -25.914 -75.420 1.00 81.62 622 TYR A O 1
ATOM 4738 N N . ASP A 1 623 ? 9.892 -24.847 -76.423 1.00 77.50 623 ASP A N 1
ATOM 4739 C CA . ASP A 1 623 ? 9.383 -24.981 -77.784 1.00 77.50 623 ASP A CA 1
ATOM 4740 C C . ASP A 1 623 ? 9.876 -26.305 -78.385 1.00 77.50 623 ASP A C 1
ATOM 4742 O O . ASP A 1 623 ? 11.076 -26.546 -78.569 1.00 77.50 623 ASP A O 1
ATOM 4746 N N . SER A 1 624 ? 8.919 -27.185 -78.680 1.00 74.50 624 SER A N 1
ATOM 4747 C CA . SER A 1 624 ? 9.153 -28.519 -79.226 1.00 74.50 624 SER A CA 1
ATOM 4748 C C . SER A 1 624 ? 9.598 -28.535 -80.693 1.00 74.50 624 SER A C 1
ATOM 4750 O O . SER A 1 624 ? 10.226 -29.512 -81.102 1.00 74.50 624 SER A O 1
ATOM 4752 N N . GLU A 1 625 ? 9.309 -27.492 -81.479 1.00 75.94 625 GLU A N 1
ATOM 4753 C CA . GLU A 1 625 ? 9.712 -27.395 -82.891 1.00 75.94 625 GLU A CA 1
ATOM 4754 C C . GLU A 1 625 ? 11.171 -26.951 -83.023 1.00 75.94 625 GLU A C 1
ATOM 4756 O O . GLU A 1 625 ? 11.937 -27.534 -83.793 1.00 75.94 625 GLU A O 1
ATOM 4761 N N . THR A 1 626 ? 11.593 -25.967 -82.225 1.00 76.12 626 THR A N 1
ATOM 4762 C CA . THR A 1 626 ? 12.974 -25.453 -82.248 1.00 76.12 626 THR A CA 1
ATOM 4763 C C . THR A 1 626 ? 13.910 -26.151 -81.254 1.00 76.12 626 THR A C 1
ATOM 4765 O O . THR A 1 626 ? 15.125 -25.924 -81.286 1.00 76.12 626 THR A O 1
ATOM 4768 N N . LYS A 1 627 ? 13.368 -27.034 -80.398 1.00 78.88 627 LYS A N 1
ATOM 4769 C CA . LYS A 1 627 ? 14.057 -27.752 -79.307 1.00 78.88 627 LYS A CA 1
ATOM 4770 C C . LYS A 1 627 ? 14.800 -26.825 -78.335 1.00 78.88 627 LYS A C 1
ATOM 4772 O O . LYS A 1 627 ? 15.861 -27.189 -77.818 1.00 78.88 627 LYS A O 1
ATOM 4777 N N . LYS A 1 628 ? 14.266 -25.628 -78.082 1.00 79.19 628 LYS A N 1
ATOM 4778 C CA . LYS A 1 628 ? 14.866 -24.607 -77.208 1.00 79.19 628 LYS A CA 1
ATOM 4779 C C . LYS A 1 628 ? 13.838 -24.061 -76.221 1.00 79.19 628 LYS A C 1
ATOM 4781 O O . LYS A 1 628 ? 12.655 -23.980 -76.524 1.00 79.19 628 LYS A O 1
ATOM 4786 N N . TYR A 1 629 ? 14.303 -23.655 -75.040 1.00 77.94 629 TYR A N 1
ATOM 4787 C CA . TYR A 1 629 ? 13.489 -22.845 -74.136 1.00 77.94 629 TYR A CA 1
ATOM 4788 C C . TYR A 1 629 ? 13.373 -21.427 -74.704 1.00 77.94 629 TYR A C 1
ATOM 4790 O O . TYR A 1 629 ? 14.388 -20.770 -74.938 1.00 77.94 629 TYR A O 1
ATOM 4798 N N . VAL A 1 630 ? 12.146 -20.971 -74.932 1.00 82.19 630 VAL A N 1
ATOM 4799 C CA . VAL A 1 630 ? 11.801 -19.616 -75.370 1.00 82.19 630 VAL A CA 1
ATOM 4800 C C . VAL A 1 630 ? 11.177 -18.845 -74.217 1.00 82.19 630 VAL A C 1
ATOM 4802 O O . VAL A 1 630 ? 10.397 -19.378 -73.424 1.00 82.19 630 VAL A O 1
ATOM 4805 N N . CYS A 1 631 ? 11.554 -17.576 -74.108 1.00 82.06 631 CYS A N 1
ATOM 4806 C CA . CYS A 1 631 ? 10.991 -16.668 -73.123 1.00 82.06 631 CYS A CA 1
ATOM 4807 C C . CYS A 1 631 ? 9.507 -16.424 -73.399 1.00 82.06 631 CYS A C 1
ATOM 4809 O O . CYS A 1 631 ? 9.148 -16.064 -74.516 1.00 82.06 631 CYS A O 1
ATOM 4811 N N . VAL A 1 632 ? 8.662 -16.614 -72.386 1.00 85.31 632 VAL A N 1
ATOM 4812 C CA . VAL A 1 632 ? 7.220 -16.328 -72.454 1.00 85.31 632 VAL A CA 1
ATOM 4813 C C . VAL A 1 632 ? 6.930 -14.944 -71.892 1.00 85.31 632 VAL A C 1
ATOM 4815 O O . VAL A 1 632 ? 6.149 -14.192 -72.463 1.00 85.31 632 VAL A O 1
ATOM 4818 N N . SER A 1 633 ? 7.551 -14.627 -70.760 1.00 87.31 633 SER A N 1
ATOM 4819 C CA . SER A 1 633 ? 7.406 -13.353 -70.063 1.00 87.31 633 SER A CA 1
ATOM 4820 C C . SER A 1 633 ? 8.531 -13.204 -69.046 1.00 87.31 633 SER A C 1
ATOM 4822 O O . SER A 1 633 ? 9.028 -14.209 -68.533 1.00 87.31 633 SER A O 1
ATOM 4824 N N . SER A 1 634 ? 8.863 -11.981 -68.657 1.00 90.38 634 SER A N 1
ATOM 4825 C CA . SER A 1 634 ? 9.733 -11.726 -67.512 1.00 90.38 634 SER A CA 1
ATOM 4826 C C . SER A 1 634 ? 9.077 -10.761 -66.535 1.00 90.38 634 SER A C 1
ATOM 4828 O O . SER A 1 634 ? 8.368 -9.832 -66.911 1.00 90.38 634 SER A O 1
ATOM 4830 N N . THR A 1 635 ? 9.341 -10.974 -65.252 1.00 91.38 635 THR A N 1
ATOM 4831 C CA . THR A 1 635 ? 8.997 -10.022 -64.201 1.00 91.38 635 THR A CA 1
ATOM 4832 C C . THR A 1 635 ? 10.256 -9.252 -63.833 1.00 91.38 635 THR A C 1
ATOM 4834 O O . THR A 1 635 ? 11.188 -9.816 -63.256 1.00 91.38 635 THR A O 1
ATOM 4837 N N . CYS A 1 636 ? 10.276 -7.966 -64.170 1.00 91.31 636 CYS A N 1
ATOM 4838 C CA . CYS A 1 636 ? 11.339 -7.027 -63.829 1.00 91.31 636 CYS A CA 1
ATOM 4839 C C . CYS A 1 636 ? 10.939 -6.223 -62.587 1.00 91.31 636 CYS A C 1
ATOM 4841 O O . CYS A 1 636 ? 9.957 -5.486 -62.622 1.00 91.31 636 CYS A O 1
ATOM 4843 N N . THR A 1 637 ? 11.678 -6.358 -61.484 1.00 92.81 637 THR A N 1
ATOM 4844 C CA . THR A 1 637 ? 11.457 -5.567 -60.261 1.00 92.81 637 THR A CA 1
ATOM 4845 C C . THR A 1 637 ? 12.627 -4.603 -60.059 1.00 92.81 637 THR A C 1
ATOM 4847 O O . THR A 1 637 ? 13.739 -5.069 -59.785 1.00 92.81 637 THR A O 1
ATOM 4850 N N . PRO A 1 638 ? 12.410 -3.281 -60.214 1.00 91.56 638 PRO A N 1
ATOM 4851 C CA . PRO A 1 638 ? 13.429 -2.268 -59.952 1.00 91.56 638 PRO A CA 1
ATOM 4852 C C . PRO A 1 638 ? 13.954 -2.343 -58.520 1.00 91.56 638 PRO A C 1
ATOM 4854 O O . PRO A 1 638 ? 13.220 -2.693 -57.594 1.00 91.56 638 PRO A O 1
ATOM 4857 N N . GLY A 1 639 ? 15.227 -1.997 -58.352 1.00 91.56 639 GLY A N 1
ATOM 4858 C CA . GLY A 1 639 ? 15.822 -1.777 -57.043 1.00 91.56 639 GLY A CA 1
ATOM 4859 C C . GLY A 1 639 ? 15.555 -0.361 -56.529 1.00 91.56 639 GLY A C 1
ATOM 4860 O O . GLY A 1 639 ? 14.591 0.307 -56.903 1.00 91.56 639 GLY A O 1
ATOM 4861 N N . THR A 1 640 ? 16.428 0.119 -55.648 1.00 94.06 640 THR A N 1
ATOM 4862 C CA . THR A 1 640 ? 16.288 1.447 -55.026 1.00 94.06 640 THR A CA 1
ATOM 4863 C C . THR A 1 640 ? 16.732 2.558 -55.980 1.00 94.06 640 THR A C 1
ATOM 4865 O O . THR A 1 640 ? 17.749 2.407 -56.652 1.00 94.06 640 THR A O 1
ATOM 4868 N N . THR A 1 641 ? 16.019 3.691 -56.020 1.00 94.44 641 THR A N 1
ATOM 4869 C CA . THR A 1 641 ? 16.430 4.866 -56.816 1.00 94.44 641 THR A CA 1
ATOM 4870 C C . THR A 1 641 ? 17.585 5.624 -56.158 1.00 94.44 641 THR A C 1
ATOM 4872 O O . THR A 1 641 ? 17.752 5.579 -54.938 1.00 94.44 641 THR A O 1
ATOM 4875 N N . GLU A 1 642 ? 18.361 6.393 -56.928 1.00 92.25 642 GLU A N 1
ATOM 4876 C CA . GLU A 1 642 ? 19.465 7.193 -56.370 1.00 92.25 642 GLU A CA 1
ATOM 4877 C C . GLU A 1 642 ? 18.998 8.169 -55.276 1.00 92.25 642 GLU A C 1
ATOM 4879 O O . GLU A 1 642 ? 19.618 8.278 -54.215 1.00 92.25 642 GLU A O 1
ATOM 4884 N N . ALA A 1 643 ? 17.860 8.835 -55.492 1.00 93.38 643 ALA A N 1
ATOM 4885 C CA . ALA A 1 643 ? 17.272 9.739 -54.506 1.00 93.38 643 ALA A CA 1
ATOM 4886 C C . ALA A 1 643 ? 16.910 9.010 -53.200 1.00 93.38 643 ALA A C 1
ATOM 4888 O O . ALA A 1 643 ? 17.137 9.548 -52.115 1.00 93.38 643 ALA A O 1
ATOM 4889 N N . GLN A 1 644 ? 16.398 7.777 -53.291 1.00 93.94 644 GLN A N 1
ATOM 4890 C CA . GLN A 1 644 ? 16.089 6.942 -52.129 1.00 93.94 644 GLN A CA 1
ATOM 4891 C C . GLN A 1 644 ? 17.361 6.490 -51.395 1.00 93.94 644 GLN A C 1
ATOM 4893 O O . GLN A 1 644 ? 17.393 6.548 -50.169 1.00 93.94 644 GLN A O 1
ATOM 4898 N N . VAL A 1 645 ? 18.431 6.112 -52.107 1.00 94.62 645 VAL A N 1
ATOM 4899 C CA . VAL A 1 645 ? 19.730 5.777 -51.490 1.00 94.62 645 VAL A CA 1
ATOM 4900 C C . VAL A 1 645 ? 20.300 6.973 -50.724 1.00 94.62 645 VAL A C 1
ATOM 4902 O O . VAL A 1 645 ? 20.687 6.838 -49.563 1.00 94.62 645 VAL A O 1
ATOM 4905 N N . ILE A 1 646 ? 20.301 8.163 -51.331 1.00 94.31 646 ILE A N 1
ATOM 4906 C CA . ILE A 1 646 ? 20.770 9.394 -50.676 1.00 94.31 646 ILE A CA 1
ATOM 4907 C C . ILE A 1 646 ? 19.893 9.739 -49.464 1.00 94.31 646 ILE A C 1
ATOM 4909 O O . ILE A 1 646 ? 20.418 10.163 -48.431 1.00 94.31 646 ILE A O 1
ATOM 4913 N N . ALA A 1 647 ? 18.573 9.554 -49.562 1.00 95.00 647 ALA A N 1
ATOM 4914 C CA . ALA A 1 647 ? 17.655 9.778 -48.448 1.00 95.00 647 ALA A CA 1
ATOM 4915 C C . ALA A 1 647 ? 17.934 8.829 -47.270 1.00 95.00 647 ALA A C 1
ATOM 4917 O O . ALA A 1 647 ? 18.006 9.297 -46.134 1.00 95.00 647 ALA A O 1
ATOM 4918 N N . LEU A 1 648 ? 18.170 7.535 -47.531 1.00 95.38 648 LEU A N 1
ATOM 4919 C CA . LEU A 1 648 ? 18.540 6.546 -46.509 1.00 95.38 648 LEU A CA 1
ATOM 4920 C C . LEU A 1 648 ? 19.843 6.927 -45.795 1.00 95.38 648 LEU A C 1
ATOM 4922 O O . LEU A 1 648 ? 19.897 6.933 -44.568 1.00 95.38 648 LEU A O 1
ATOM 4926 N N . ILE A 1 649 ? 20.873 7.320 -46.550 1.00 97.19 649 ILE A N 1
ATOM 4927 C CA . ILE A 1 649 ? 22.166 7.732 -45.984 1.00 97.19 649 ILE A CA 1
ATOM 4928 C C . ILE A 1 649 ? 22.013 8.985 -45.110 1.00 97.19 649 ILE A C 1
ATOM 4930 O O . ILE A 1 649 ? 22.557 9.044 -44.008 1.00 97.19 649 ILE A O 1
ATOM 4934 N N . LYS A 1 650 ? 21.256 9.992 -45.566 1.00 96.44 650 LYS A N 1
ATOM 4935 C CA . LYS A 1 650 ? 20.994 11.207 -44.775 1.00 96.44 650 LYS A CA 1
ATOM 4936 C C . LYS A 1 650 ? 20.206 10.904 -43.499 1.00 96.44 650 LYS A C 1
ATOM 4938 O O . LYS A 1 650 ? 20.489 11.514 -42.468 1.00 96.44 650 LYS A O 1
ATOM 4943 N N . ALA A 1 651 ? 19.257 9.969 -43.557 1.00 96.75 651 ALA A N 1
ATOM 4944 C CA . ALA A 1 651 ? 18.507 9.522 -42.388 1.00 96.75 651 ALA A CA 1
ATOM 4945 C C . ALA A 1 651 ? 19.424 8.845 -41.356 1.00 96.75 651 ALA A C 1
ATOM 4947 O O . ALA A 1 651 ? 19.384 9.220 -40.186 1.00 96.75 651 ALA A O 1
ATOM 4948 N N . ASP A 1 652 ? 20.310 7.938 -41.781 1.00 97.31 652 ASP A N 1
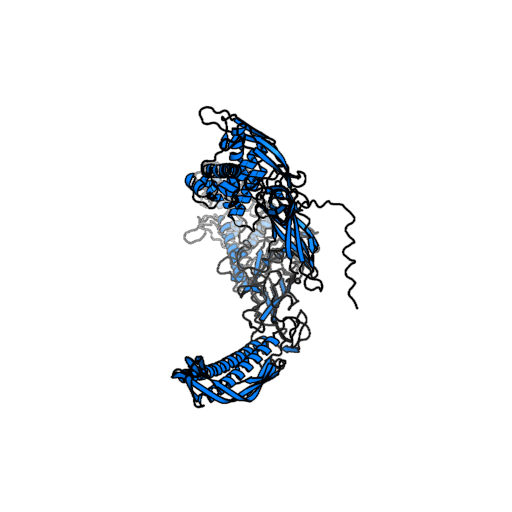ATOM 4949 C CA . ASP A 1 652 ? 21.288 7.295 -40.890 1.00 97.31 652 ASP A CA 1
ATOM 4950 C C . ASP A 1 652 ? 22.292 8.302 -40.306 1.00 97.31 652 ASP A C 1
ATOM 4952 O O . ASP A 1 652 ? 22.623 8.232 -39.123 1.00 97.31 652 ASP A O 1
ATOM 4956 N N . MET A 1 653 ? 22.725 9.297 -41.088 1.00 95.88 653 MET A N 1
ATOM 4957 C CA . MET A 1 653 ? 23.595 10.375 -40.601 1.00 95.88 653 MET A CA 1
ATOM 4958 C C . MET A 1 653 ? 22.915 11.213 -39.506 1.00 95.88 653 MET A C 1
ATOM 4960 O O . MET A 1 653 ? 23.536 11.527 -38.488 1.00 95.88 653 MET A O 1
ATOM 4964 N N . ALA A 1 654 ? 21.641 11.573 -39.696 1.00 96.19 654 ALA A N 1
ATOM 4965 C CA . ALA A 1 654 ? 20.854 12.296 -38.698 1.00 96.19 654 ALA A CA 1
ATOM 4966 C C . ALA A 1 654 ? 20.585 11.436 -37.453 1.00 96.19 654 ALA A C 1
ATOM 4968 O O . ALA A 1 654 ? 20.728 11.917 -36.329 1.00 96.19 654 ALA A O 1
ATOM 4969 N N . LYS A 1 655 ? 20.272 10.148 -37.646 1.00 97.12 655 LYS A N 1
ATOM 4970 C CA . LYS A 1 655 ? 20.085 9.176 -36.565 1.00 97.12 655 LYS A CA 1
ATOM 4971 C C . LYS A 1 655 ? 21.354 9.016 -35.728 1.00 97.12 655 LYS A C 1
ATOM 4973 O O . LYS A 1 655 ? 21.267 9.082 -34.508 1.00 97.12 655 LYS A O 1
ATOM 4978 N N . GLY A 1 656 ? 22.522 8.885 -36.362 1.00 96.56 656 GLY A N 1
ATOM 4979 C CA . GLY A 1 656 ? 23.811 8.794 -35.672 1.00 96.56 656 GLY A CA 1
ATOM 4980 C C . GLY A 1 656 ? 24.076 9.999 -34.765 1.00 96.56 656 GLY A C 1
ATOM 4981 O O . GLY A 1 656 ? 24.371 9.823 -33.585 1.00 96.56 656 GLY A O 1
ATOM 4982 N N . LYS A 1 657 ? 23.858 11.224 -35.270 1.00 95.38 657 LYS A N 1
ATOM 4983 C CA . LYS A 1 657 ? 23.941 12.460 -34.464 1.00 95.38 657 LYS A CA 1
ATOM 4984 C C . LYS A 1 657 ? 22.965 12.457 -33.287 1.00 95.38 657 LYS A C 1
ATOM 4986 O O . LYS A 1 657 ? 23.368 12.724 -32.159 1.00 95.38 657 LYS A O 1
ATOM 4991 N N . SER A 1 658 ? 21.703 12.109 -33.539 1.00 96.25 658 SER A N 1
ATOM 4992 C CA . SER A 1 658 ? 20.679 12.048 -32.492 1.00 96.25 658 SER A CA 1
ATOM 4993 C C . SER A 1 658 ? 21.028 11.036 -31.399 1.00 96.25 658 SER A C 1
ATOM 4995 O O . SER A 1 658 ? 20.782 11.322 -30.233 1.00 96.25 658 SER A O 1
ATOM 4997 N N . MET A 1 659 ? 21.597 9.879 -31.759 1.00 97.31 659 MET A N 1
ATOM 4998 C CA . MET A 1 659 ? 22.037 8.858 -30.803 1.00 97.31 659 MET A CA 1
ATOM 4999 C C . MET A 1 659 ? 23.197 9.358 -29.934 1.00 97.31 659 MET A C 1
ATOM 5001 O O . MET A 1 659 ? 23.178 9.167 -28.721 1.00 97.31 659 MET A O 1
ATOM 5005 N N . MET A 1 660 ? 24.181 10.048 -30.521 1.00 96.25 660 MET A N 1
ATOM 5006 C CA . MET A 1 660 ? 25.276 10.660 -29.755 1.00 96.25 660 MET A CA 1
ATOM 5007 C C . MET A 1 660 ? 24.750 11.686 -28.744 1.00 96.25 660 MET A C 1
ATOM 5009 O O . MET A 1 660 ? 25.121 11.652 -27.572 1.00 96.25 660 MET A O 1
ATOM 5013 N N . GLU A 1 661 ? 23.843 12.569 -29.170 1.00 95.56 661 GLU A N 1
ATOM 5014 C CA . GLU A 1 661 ? 23.236 13.572 -28.292 1.00 95.56 661 GLU A CA 1
ATOM 5015 C C . GLU A 1 661 ? 22.379 12.945 -27.185 1.00 95.56 661 GLU A C 1
ATOM 5017 O O . GLU A 1 661 ? 22.471 13.365 -26.030 1.00 95.56 661 GLU A O 1
ATOM 5022 N N . SER A 1 662 ? 21.556 11.941 -27.507 1.00 96.56 662 SER A N 1
ATOM 5023 C CA . SER A 1 662 ? 20.721 11.260 -26.513 1.00 96.56 662 SER A CA 1
ATOM 5024 C C . SER A 1 662 ? 21.558 10.456 -25.524 1.00 96.56 662 SER A C 1
ATOM 5026 O O . SER A 1 662 ? 21.290 10.512 -24.328 1.00 96.56 662 SER A O 1
ATOM 5028 N N . GLY A 1 663 ? 22.593 9.759 -26.003 1.00 97.31 663 GLY A N 1
ATOM 5029 C CA . GLY A 1 663 ? 23.528 9.022 -25.158 1.00 97.31 663 GLY A CA 1
ATOM 5030 C C . GLY A 1 663 ? 24.285 9.954 -24.211 1.00 97.31 663 GLY A C 1
ATOM 5031 O O . GLY A 1 663 ? 24.362 9.680 -23.018 1.00 97.31 663 GLY A O 1
ATOM 5032 N N . PHE A 1 664 ? 24.751 11.110 -24.696 1.00 96.00 664 PHE A N 1
ATOM 5033 C CA . PHE A 1 664 ? 25.414 12.099 -23.843 1.00 96.00 664 PHE A CA 1
ATOM 5034 C C . PHE A 1 664 ? 24.466 12.697 -22.790 1.00 96.00 664 PHE A C 1
ATOM 5036 O O . PHE A 1 664 ? 24.836 12.807 -21.625 1.00 96.00 664 PHE A O 1
ATOM 5043 N N . LYS A 1 665 ? 23.218 13.021 -23.157 1.00 96.62 665 LYS A N 1
ATOM 5044 C CA . LYS A 1 665 ? 22.207 13.486 -22.189 1.00 96.62 665 LYS A CA 1
ATOM 5045 C C . LYS A 1 665 ? 21.888 12.425 -21.133 1.00 96.62 665 LYS A C 1
ATOM 5047 O O . LYS A 1 665 ? 21.781 12.760 -19.957 1.00 96.62 665 LYS A O 1
ATOM 5052 N N . ALA A 1 666 ? 21.752 11.162 -21.540 1.00 96.94 666 ALA A N 1
ATOM 5053 C CA . ALA A 1 666 ? 21.521 10.048 -20.622 1.00 96.94 666 ALA A CA 1
ATOM 5054 C C . ALA A 1 666 ? 22.699 9.863 -19.652 1.00 96.94 666 ALA A C 1
ATOM 5056 O O . ALA A 1 666 ? 22.479 9.689 -18.456 1.00 96.94 666 ALA A O 1
ATOM 5057 N N . TYR A 1 667 ? 23.932 9.991 -20.149 1.00 96.44 667 TYR A N 1
ATOM 5058 C CA . TYR A 1 667 ? 25.160 9.985 -19.352 1.00 96.44 667 TYR A CA 1
ATOM 5059 C C . TYR A 1 667 ? 25.171 11.101 -18.288 1.00 96.44 667 TYR A C 1
ATOM 5061 O O . TYR A 1 667 ? 25.354 10.826 -17.103 1.00 96.44 667 TYR A O 1
ATOM 5069 N N . GLU A 1 668 ? 24.909 12.357 -18.673 1.00 95.56 668 GLU A N 1
ATOM 5070 C CA . GLU A 1 668 ? 24.882 13.488 -17.728 1.00 95.56 668 GLU A CA 1
ATOM 5071 C C . GLU A 1 668 ? 23.764 13.345 -16.685 1.00 95.56 668 GLU A C 1
ATOM 5073 O O . GLU A 1 668 ? 23.976 13.611 -15.496 1.00 95.56 668 GLU A O 1
ATOM 5078 N N . ALA A 1 669 ? 22.582 12.898 -17.117 1.00 96.06 669 ALA A N 1
ATOM 5079 C CA . ALA A 1 669 ? 21.446 12.661 -16.236 1.00 96.06 669 ALA A CA 1
ATOM 5080 C C . ALA A 1 669 ? 21.736 11.540 -15.228 1.00 96.06 669 ALA A C 1
ATOM 5082 O O . ALA A 1 669 ? 21.442 11.701 -14.043 1.00 96.06 669 ALA A O 1
ATOM 5083 N N . ALA A 1 670 ? 22.359 10.441 -15.671 1.00 96.69 670 ALA A N 1
ATOM 5084 C CA . ALA A 1 670 ? 22.716 9.322 -14.808 1.00 96.69 670 ALA A CA 1
ATOM 5085 C C . ALA A 1 670 ? 23.684 9.744 -13.695 1.00 96.69 670 ALA A C 1
ATOM 5087 O O . ALA A 1 670 ? 23.403 9.481 -12.528 1.00 96.69 670 ALA A O 1
ATOM 5088 N N . HIS A 1 671 ? 24.764 10.462 -14.022 1.00 95.44 671 HIS A N 1
ATOM 5089 C CA . HIS A 1 671 ? 25.705 10.965 -13.015 1.00 95.44 671 HIS A CA 1
ATOM 5090 C C . HIS A 1 671 ? 25.061 11.952 -12.047 1.00 95.44 671 HIS A C 1
ATOM 5092 O O . HIS A 1 671 ? 25.248 11.846 -10.836 1.00 95.44 671 HIS A O 1
ATOM 5098 N N . THR A 1 672 ? 24.285 12.899 -12.577 1.00 95.56 672 THR A N 1
ATOM 5099 C CA . THR A 1 672 ? 23.637 13.936 -11.769 1.00 95.56 672 THR A CA 1
ATOM 5100 C C . THR A 1 672 ? 22.664 13.324 -10.766 1.00 95.56 672 THR A C 1
ATOM 5102 O O . THR A 1 672 ? 22.705 13.688 -9.592 1.00 95.56 672 THR A O 1
ATOM 5105 N N . ALA A 1 673 ? 21.822 12.384 -11.205 1.00 96.25 673 ALA A N 1
ATOM 5106 C CA . ALA A 1 673 ? 20.836 11.721 -10.356 1.00 96.25 673 ALA A CA 1
ATOM 5107 C C . ALA A 1 673 ? 21.485 10.771 -9.335 1.00 96.25 673 ALA A C 1
ATOM 5109 O O . ALA A 1 673 ? 21.108 10.785 -8.166 1.00 96.25 673 ALA A O 1
ATOM 5110 N N . TYR A 1 674 ? 22.497 9.998 -9.738 1.00 96.50 674 TYR A N 1
ATOM 5111 C CA . TYR A 1 674 ? 23.158 9.055 -8.834 1.00 96.50 674 TYR A CA 1
ATOM 5112 C C . TYR A 1 674 ? 23.949 9.765 -7.729 1.00 96.50 674 TYR A C 1
ATOM 5114 O O . TYR A 1 674 ? 23.809 9.445 -6.553 1.00 96.50 674 TYR A O 1
ATOM 5122 N N . ASN A 1 675 ? 24.717 10.807 -8.064 1.00 96.06 675 ASN A N 1
ATOM 5123 C CA . ASN A 1 675 ? 25.411 11.605 -7.050 1.00 96.06 675 ASN A CA 1
ATOM 5124 C C . ASN A 1 675 ? 24.437 12.376 -6.141 1.00 96.06 675 ASN A C 1
ATOM 5126 O O . ASN A 1 675 ? 24.738 12.582 -4.963 1.00 96.06 675 ASN A O 1
ATOM 5130 N N . ALA A 1 676 ? 23.258 12.762 -6.652 1.00 94.44 676 ALA A N 1
ATOM 5131 C CA . ALA A 1 676 ? 22.228 13.427 -5.855 1.00 94.44 676 ALA A CA 1
ATOM 5132 C C . ALA A 1 676 ? 21.771 12.578 -4.658 1.00 94.44 676 ALA A C 1
ATOM 5134 O O . ALA A 1 676 ? 21.445 13.144 -3.618 1.00 94.44 676 ALA A O 1
ATOM 5135 N N . CYS A 1 677 ? 21.824 11.245 -4.754 1.00 95.25 677 CYS A N 1
ATOM 5136 C CA . CYS A 1 677 ? 21.522 10.345 -3.637 1.00 95.25 677 CYS A CA 1
ATOM 5137 C C . CYS A 1 677 ? 22.318 10.682 -2.361 1.00 95.25 677 CYS A C 1
ATOM 5139 O O . CYS A 1 677 ? 21.829 10.495 -1.245 1.00 95.25 677 CYS A O 1
ATOM 5141 N N . THR A 1 678 ? 23.511 11.258 -2.521 1.00 93.88 678 THR A N 1
ATOM 5142 C CA . THR A 1 678 ? 24.393 11.640 -1.414 1.00 93.88 678 THR A CA 1
ATOM 5143 C C . THR A 1 678 ? 24.297 13.127 -1.065 1.00 93.88 678 THR A C 1
ATOM 5145 O O . THR A 1 678 ? 24.204 13.495 0.107 1.00 93.88 678 THR A O 1
ATOM 5148 N N . THR A 1 679 ? 24.287 14.002 -2.071 1.00 92.31 679 THR A N 1
ATOM 5149 C CA . THR A 1 679 ? 24.488 15.458 -1.900 1.00 92.31 679 THR A CA 1
ATOM 5150 C C . THR A 1 679 ? 23.362 16.326 -2.463 1.00 92.31 679 THR A C 1
ATOM 5152 O O . THR A 1 679 ? 23.433 17.546 -2.370 1.00 92.31 679 THR A O 1
ATOM 5155 N N . GLY A 1 680 ? 22.331 15.734 -3.066 1.00 88.56 680 GLY A N 1
ATOM 5156 C CA . GLY A 1 680 ? 21.253 16.452 -3.757 1.00 88.56 680 GLY A CA 1
ATOM 5157 C C . GLY A 1 680 ? 20.129 16.961 -2.856 1.00 88.56 680 GLY A C 1
ATOM 5158 O O . GLY A 1 680 ? 19.200 17.586 -3.356 1.00 88.56 680 GLY A O 1
ATOM 5159 N N . TRP A 1 681 ? 20.187 16.691 -1.552 1.00 89.06 681 TRP A N 1
ATOM 5160 C CA . TRP A 1 681 ? 19.155 17.062 -0.585 1.00 89.06 681 TRP A CA 1
ATOM 5161 C C . TRP A 1 681 ? 19.764 17.396 0.777 1.00 89.06 681 TRP A C 1
ATOM 5163 O O . TRP A 1 681 ? 20.862 16.946 1.107 1.00 89.06 681 TRP A O 1
ATOM 5173 N N . GLN A 1 682 ? 19.027 18.149 1.589 1.00 87.25 682 GLN A N 1
ATOM 5174 C CA . GLN A 1 682 ? 19.390 18.511 2.960 1.00 87.25 682 GLN A CA 1
ATOM 5175 C C . GLN A 1 682 ? 18.298 18.047 3.923 1.00 87.25 682 GLN A C 1
ATOM 5177 O O . GLN A 1 682 ? 17.126 17.987 3.552 1.00 87.25 682 GLN A O 1
ATOM 5182 N N . ASN A 1 683 ? 18.673 17.729 5.163 1.00 87.00 683 ASN A N 1
ATOM 5183 C CA . ASN A 1 683 ? 17.697 17.443 6.208 1.00 87.00 683 ASN A CA 1
ATOM 5184 C C . ASN A 1 683 ? 17.270 18.758 6.880 1.00 87.00 683 ASN A C 1
ATOM 5186 O O . ASN A 1 683 ? 17.967 19.274 7.753 1.00 87.00 683 ASN A O 1
ATOM 5190 N N . SER A 1 684 ? 16.139 19.315 6.446 1.00 78.19 684 SER A N 1
ATOM 5191 C CA . SER A 1 684 ? 15.484 20.439 7.114 1.00 78.19 684 SER A CA 1
ATOM 5192 C C . SER A 1 684 ? 14.520 19.909 8.175 1.00 78.19 684 SER A C 1
ATOM 5194 O O . SER A 1 684 ? 13.442 19.401 7.855 1.00 78.19 684 SER A O 1
ATOM 5196 N N . PHE A 1 685 ? 14.915 20.023 9.441 1.00 84.50 685 PHE A N 1
ATOM 5197 C CA . PHE A 1 685 ? 14.036 19.752 10.574 1.00 84.50 685 PHE A CA 1
ATOM 5198 C C . PHE A 1 685 ? 13.280 21.035 10.932 1.00 84.50 685 PHE A C 1
ATOM 5200 O O . PHE A 1 685 ? 13.905 21.971 11.438 1.00 84.50 685 PHE A O 1
ATOM 5207 N N . LEU A 1 686 ? 11.980 21.116 10.619 1.00 76.81 686 LEU A N 1
ATOM 5208 C CA . LEU A 1 686 ? 11.190 22.341 10.808 1.00 76.81 686 LEU A CA 1
ATOM 5209 C C . LEU A 1 686 ? 11.083 22.704 12.297 1.00 76.81 686 LEU A C 1
ATOM 5211 O O . LEU A 1 686 ? 11.469 23.811 12.667 1.00 76.81 686 LEU A O 1
ATOM 5215 N N . PHE A 1 687 ? 10.731 21.730 13.148 1.00 82.25 687 PHE A N 1
ATOM 5216 C CA . PHE A 1 687 ? 10.612 21.881 14.609 1.00 82.25 687 PHE A CA 1
ATOM 5217 C C . PHE A 1 687 ? 9.651 23.015 15.015 1.00 82.25 687 PHE A C 1
ATOM 5219 O O . PHE A 1 687 ? 10.048 23.997 15.637 1.00 82.25 687 PHE A O 1
ATOM 5226 N N . GLU A 1 688 ? 8.392 22.892 14.583 1.00 77.44 688 GLU A N 1
ATOM 5227 C CA . GLU A 1 688 ? 7.346 23.930 14.669 1.00 77.44 688 GLU A CA 1
ATOM 5228 C C . GLU A 1 688 ? 6.212 23.565 15.647 1.00 77.44 688 GLU A C 1
ATOM 5230 O O . GLU A 1 688 ? 5.080 24.025 15.493 1.00 77.44 688 GLU A O 1
ATOM 5235 N N . GLN A 1 689 ? 6.493 22.715 16.638 1.00 80.00 689 GLN A N 1
ATOM 5236 C CA . GLN A 1 689 ? 5.486 22.258 17.596 1.00 80.00 689 GLN A CA 1
ATOM 5237 C C . GLN A 1 689 ? 4.920 23.437 18.397 1.00 80.00 689 GLN A C 1
ATOM 5239 O O . GLN A 1 689 ? 5.633 24.391 18.720 1.00 80.00 689 GLN A O 1
ATOM 5244 N N . LYS A 1 690 ? 3.640 23.357 18.763 1.00 79.88 690 LYS A N 1
ATOM 5245 C CA . LYS A 1 690 ? 2.982 24.346 19.626 1.00 79.88 690 LYS A CA 1
ATOM 5246 C C . LYS A 1 690 ? 2.396 23.666 20.846 1.00 79.88 690 LYS A C 1
ATOM 5248 O O . LYS A 1 690 ? 1.902 22.551 20.753 1.00 79.88 690 LYS A O 1
ATOM 5253 N N . ILE A 1 691 ? 2.424 24.351 21.985 1.00 80.88 691 ILE A N 1
ATOM 5254 C CA . ILE A 1 691 ? 1.862 23.831 23.233 1.00 80.88 691 ILE A CA 1
ATOM 5255 C C . ILE A 1 691 ? 0.735 24.758 23.661 1.00 80.88 691 ILE A C 1
ATOM 5257 O O . ILE A 1 691 ? 0.990 25.863 24.141 1.00 80.88 691 ILE A O 1
ATOM 5261 N N . GLY A 1 692 ? -0.501 24.325 23.444 1.00 77.50 692 GLY A N 1
ATOM 5262 C CA . GLY A 1 692 ? -1.694 24.980 23.957 1.00 77.50 692 GLY A CA 1
ATOM 5263 C C . GLY A 1 692 ? -1.851 24.731 25.454 1.00 77.50 692 GLY A C 1
ATOM 5264 O O . GLY A 1 692 ? -1.459 23.678 25.962 1.00 77.50 692 GLY A O 1
ATOM 5265 N N . TYR A 1 693 ? -2.435 25.684 26.178 1.00 72.88 693 TYR A N 1
ATOM 5266 C CA . TYR A 1 693 ? -2.712 25.517 27.604 1.00 72.88 693 TYR A CA 1
ATOM 5267 C C . TYR A 1 693 ? -4.111 25.985 28.000 1.00 72.88 693 TYR A C 1
ATOM 5269 O O . TYR A 1 693 ? -4.686 26.916 27.435 1.00 72.88 693 TYR A O 1
ATOM 5277 N N . TYR A 1 694 ? -4.649 25.333 29.025 1.00 70.94 694 TYR A N 1
ATOM 5278 C CA . TYR A 1 694 ? -5.881 25.689 29.706 1.00 70.94 694 TYR A CA 1
ATOM 5279 C C . TYR A 1 694 ? -5.662 25.641 31.218 1.00 70.94 694 TYR A C 1
ATOM 5281 O O . TYR A 1 694 ? -5.018 24.732 31.748 1.00 70.94 694 TYR A O 1
ATOM 5289 N N . TYR A 1 695 ? -6.227 26.628 31.909 1.00 67.12 695 TYR A N 1
ATOM 5290 C CA . TYR A 1 695 ? -6.153 26.766 33.356 1.00 67.12 695 TYR A CA 1
ATOM 5291 C C . TYR A 1 695 ? -7.555 26.948 33.935 1.00 67.12 695 TYR A C 1
ATOM 5293 O O . TYR A 1 695 ? -8.289 27.842 33.507 1.00 67.12 695 TYR A O 1
ATOM 5301 N N . ASN A 1 696 ? -7.911 26.117 34.919 1.00 61.97 696 ASN A N 1
ATOM 5302 C CA . ASN A 1 696 ? -9.119 26.279 35.719 1.00 61.97 696 ASN A CA 1
ATOM 5303 C C . ASN A 1 696 ? -8.790 26.388 37.207 1.00 61.97 696 ASN A C 1
ATOM 5305 O O . ASN A 1 696 ? -8.138 25.527 37.790 1.00 61.97 696 ASN A O 1
ATOM 5309 N N . GLU A 1 697 ? -9.306 27.448 37.815 1.00 55.12 697 GLU A N 1
ATOM 5310 C CA . GLU A 1 697 ? -9.120 27.804 39.218 1.00 55.12 697 GLU A CA 1
ATOM 5311 C C . GLU A 1 697 ? -10.031 26.971 40.155 1.00 55.12 697 GLU A C 1
ATOM 5313 O O . GLU A 1 697 ? -9.752 26.890 41.348 1.00 55.12 697 GLU A O 1
ATOM 5318 N N . ASN A 1 698 ? -11.083 26.317 39.635 1.00 52.84 698 ASN A N 1
ATOM 5319 C CA . ASN A 1 698 ? -12.048 25.526 40.412 1.00 52.84 698 ASN A CA 1
ATOM 5320 C C . ASN A 1 698 ? -11.788 24.010 40.297 1.00 52.84 698 ASN A C 1
ATOM 5322 O O . ASN A 1 698 ? -11.912 23.431 39.216 1.00 52.84 698 ASN A O 1
ATOM 5326 N N . ARG A 1 699 ? -11.487 23.342 41.421 1.00 48.03 699 ARG A N 1
ATOM 5327 C CA . ARG A 1 699 ? -11.367 21.873 41.495 1.00 48.03 699 ARG A CA 1
ATOM 5328 C C . ARG A 1 699 ? -12.764 21.233 41.513 1.00 48.03 699 ARG A C 1
ATOM 5330 O O . ARG A 1 699 ? -13.592 21.604 42.340 1.00 48.03 699 ARG A O 1
ATOM 5337 N N . GLY A 1 700 ? -13.020 20.275 40.616 1.00 47.19 700 GLY A N 1
ATOM 5338 C CA . GLY A 1 700 ? -14.220 19.420 40.651 1.00 47.19 700 GLY A CA 1
ATOM 5339 C C . GLY A 1 700 ? -15.368 19.787 39.702 1.00 47.19 700 GLY A C 1
ATOM 5340 O O . GLY A 1 700 ? -16.418 19.156 39.774 1.00 47.19 700 GLY A O 1
ATOM 5341 N N . ASN A 1 701 ? -15.203 20.767 38.805 1.00 49.22 701 ASN A N 1
ATOM 5342 C CA . ASN A 1 701 ? -16.185 21.000 37.744 1.00 49.22 701 ASN A CA 1
ATOM 5343 C C . ASN A 1 701 ? -15.498 21.346 36.414 1.00 49.22 701 ASN A C 1
ATOM 5345 O O . ASN A 1 701 ? -15.206 22.507 36.123 1.00 49.22 701 ASN A O 1
ATOM 5349 N N . ASP A 1 702 ? -15.221 20.310 35.617 1.00 47.66 702 ASP A N 1
ATOM 5350 C CA . ASP A 1 702 ? -14.611 20.420 34.286 1.00 47.66 702 ASP A CA 1
ATOM 5351 C C . ASP A 1 702 ? -15.500 21.199 33.286 1.00 47.66 702 ASP A C 1
ATOM 5353 O O . ASP A 1 702 ? -14.997 21.639 32.254 1.00 47.66 702 ASP A O 1
ATOM 5357 N N . GLU A 1 703 ? -16.792 21.394 33.588 1.00 45.12 703 GLU A N 1
ATOM 5358 C CA . GLU A 1 703 ? -17.783 22.018 32.696 1.00 45.12 703 GLU A CA 1
ATOM 5359 C C . GLU A 1 703 ? -17.824 23.556 32.756 1.00 45.12 703 GLU A C 1
ATOM 5361 O O . GLU A 1 703 ? -18.345 24.192 31.838 1.00 45.12 703 GLU A O 1
ATOM 5366 N N . TYR A 1 704 ? -17.263 24.186 33.794 1.00 45.69 704 TYR A N 1
ATOM 5367 C CA . TYR A 1 704 ? -17.215 25.649 33.879 1.00 45.69 704 TYR A CA 1
ATOM 5368 C C . TYR A 1 704 ? -15.938 26.179 33.222 1.00 45.69 704 TYR A C 1
ATOM 5370 O O . TYR A 1 704 ? -14.843 26.017 33.768 1.00 45.69 704 TYR A O 1
ATOM 5378 N N . LYS A 1 705 ? -16.078 26.851 32.067 1.00 49.50 705 LYS A N 1
ATOM 5379 C CA . LYS A 1 705 ? -15.006 27.687 31.504 1.00 49.50 705 LYS A CA 1
ATOM 5380 C C . LYS A 1 705 ? -14.533 28.656 32.589 1.00 49.50 705 LYS A C 1
ATOM 5382 O O . LYS A 1 705 ? -15.333 29.387 33.170 1.00 49.50 705 LYS A O 1
ATOM 5387 N N . SER A 1 706 ? -13.239 28.630 32.900 1.00 51.16 706 SER A N 1
ATOM 5388 C CA . SER A 1 706 ? -12.663 29.614 33.816 1.00 51.16 706 SER A CA 1
ATOM 5389 C C . SER A 1 706 ? -12.776 31.020 33.206 1.00 51.16 706 SER A C 1
ATOM 5391 O O . SER A 1 706 ? -12.488 31.171 32.014 1.00 51.16 706 SER A O 1
ATOM 5393 N N . PRO A 1 707 ? -13.056 32.063 34.014 1.00 50.31 707 PRO A N 1
ATOM 5394 C CA . PRO A 1 707 ? -13.021 33.469 33.595 1.00 50.31 707 PRO A CA 1
ATOM 5395 C C . PRO A 1 707 ? -11.766 33.883 32.818 1.00 50.31 707 PRO A C 1
ATOM 5397 O O . PRO A 1 707 ? -11.781 34.838 32.049 1.00 50.31 707 PRO A O 1
ATOM 5400 N N . TYR A 1 708 ? -10.645 33.190 33.032 1.00 54.06 708 TYR A N 1
ATOM 5401 C CA . TYR A 1 708 ? -9.389 33.449 32.337 1.00 54.06 708 TYR A CA 1
ATOM 5402 C C . TYR A 1 708 ? -9.454 33.095 30.838 1.00 54.06 708 TYR A C 1
ATOM 5404 O O . TYR A 1 708 ? -8.920 33.836 30.013 1.00 54.06 708 TYR A O 1
ATOM 5412 N N . TYR A 1 709 ? -10.148 32.013 30.470 1.00 56.22 709 TYR A N 1
ATOM 5413 C CA . TYR A 1 709 ? -10.278 31.569 29.078 1.00 56.22 709 TYR A CA 1
ATOM 5414 C C . TYR A 1 709 ? -11.248 32.454 28.281 1.00 56.22 709 TYR A C 1
ATOM 5416 O O . TYR A 1 709 ? -10.985 32.755 27.120 1.00 56.22 709 TYR A O 1
ATOM 5424 N N . ASP A 1 710 ? -12.295 32.977 28.924 1.00 56.44 710 ASP A N 1
ATOM 5425 C CA . ASP A 1 710 ? -13.233 33.926 28.304 1.00 56.44 710 ASP A CA 1
ATOM 5426 C C . ASP A 1 710 ? -12.544 35.247 27.902 1.00 56.44 710 ASP A C 1
ATOM 5428 O O . ASP A 1 710 ? -12.883 35.863 26.891 1.00 56.44 710 ASP A O 1
ATOM 5432 N N . ILE A 1 711 ? -11.514 35.672 28.649 1.00 55.50 711 ILE A N 1
ATOM 5433 C CA . ILE A 1 711 ? -10.690 36.843 28.299 1.00 55.50 711 ILE A CA 1
ATOM 5434 C C . ILE A 1 711 ? -9.752 36.528 27.109 1.00 55.50 711 ILE A C 1
ATOM 5436 O O . ILE A 1 711 ? -9.456 37.407 26.282 1.00 55.50 711 ILE A O 1
ATOM 5440 N N . LEU A 1 712 ? -9.292 35.278 26.994 1.00 57.09 712 LEU A N 1
ATOM 5441 C CA . LEU A 1 712 ? -8.491 34.808 25.862 1.00 57.09 712 LEU A CA 1
ATOM 5442 C C . LEU A 1 712 ? -9.333 34.662 24.577 1.00 57.09 712 LEU A C 1
ATOM 5444 O O . LEU A 1 712 ? -8.822 34.992 23.510 1.00 57.09 712 LEU A O 1
ATOM 5448 N N . GLU A 1 713 ? -10.627 34.307 24.666 1.00 56.34 713 GLU A N 1
ATOM 5449 C CA . GLU A 1 713 ? -11.531 34.061 23.513 1.00 56.34 713 GLU A CA 1
ATOM 5450 C C . GLU A 1 713 ? -11.826 35.293 22.638 1.00 56.34 713 GLU A C 1
ATOM 5452 O O . GLU A 1 713 ? -12.391 35.176 21.545 1.00 56.34 713 GLU A O 1
ATOM 5457 N N . SER A 1 714 ? -11.373 36.486 23.035 1.00 56.41 714 SER A N 1
ATOM 5458 C CA . SER A 1 714 ? -11.399 37.658 22.156 1.00 56.41 714 SER A CA 1
ATOM 5459 C C . SER A 1 714 ? -10.386 37.529 21.002 1.00 56.41 714 SER A C 1
ATOM 5461 O O . SER A 1 714 ? -9.218 37.199 21.195 1.00 56.41 714 SER A O 1
ATOM 5463 N N . ALA A 1 715 ? -10.802 37.858 19.772 1.00 50.50 715 ALA A N 1
ATOM 5464 C CA . ALA A 1 715 ? -9.993 37.689 18.553 1.00 50.50 715 ALA A CA 1
ATOM 5465 C C . ALA A 1 715 ? -8.616 38.398 18.559 1.00 50.50 715 ALA A C 1
ATOM 5467 O O . ALA A 1 715 ? -7.781 38.094 17.713 1.00 50.50 715 ALA A O 1
ATOM 5468 N N . GLN A 1 716 ? -8.373 39.325 19.493 1.00 55.88 716 GLN A N 1
ATOM 5469 C CA . GLN A 1 716 ? -7.102 40.043 19.655 1.00 55.88 716 GLN A CA 1
ATOM 5470 C C . GLN A 1 716 ? -6.040 39.266 20.460 1.00 55.88 716 GLN A C 1
ATOM 5472 O O . GLN A 1 716 ? -4.884 39.673 20.445 1.00 55.88 716 GLN A O 1
ATOM 5477 N N . ASN A 1 717 ? -6.402 38.167 21.136 1.00 59.81 717 ASN A N 1
ATOM 5478 C CA . ASN A 1 717 ? -5.539 37.462 22.097 1.00 59.81 717 ASN A CA 1
ATOM 5479 C C . ASN A 1 717 ? -5.213 36.006 21.697 1.00 59.81 717 ASN A C 1
ATOM 5481 O O . ASN A 1 717 ? -4.720 35.246 22.526 1.00 59.81 717 ASN A O 1
ATOM 5485 N N . LYS A 1 718 ? -5.465 35.600 20.443 1.00 62.78 718 LYS A N 1
ATOM 5486 C CA . LYS A 1 718 ? -5.307 34.201 19.991 1.00 62.78 718 LYS A CA 1
ATOM 5487 C C . LYS A 1 718 ? -3.889 33.629 20.132 1.00 62.78 718 LYS A C 1
ATOM 5489 O O . LYS A 1 718 ? -3.746 32.435 20.364 1.00 62.78 718 LYS A O 1
ATOM 5494 N N . ASP A 1 719 ? -2.854 34.461 20.057 1.00 65.12 719 ASP A N 1
ATOM 5495 C CA . ASP A 1 719 ? -1.469 34.002 20.236 1.00 65.12 719 ASP A CA 1
ATOM 5496 C C . ASP A 1 719 ? -1.143 33.679 21.707 1.00 65.12 719 ASP A C 1
ATOM 5498 O O . ASP A 1 719 ? -0.229 32.912 21.985 1.00 65.12 719 ASP A O 1
ATOM 5502 N N . LEU A 1 720 ? -1.934 34.192 22.661 1.00 67.38 720 LEU A N 1
ATOM 5503 C CA . LEU A 1 720 ? -1.751 33.933 24.093 1.00 67.38 720 LEU A CA 1
ATOM 5504 C C . LEU A 1 720 ? -2.238 32.543 24.529 1.00 67.38 720 LEU A C 1
ATOM 5506 O O . LEU A 1 720 ? -2.048 32.197 25.691 1.00 67.38 720 LEU A O 1
ATOM 5510 N N . TYR A 1 721 ? -2.854 31.763 23.635 1.00 71.81 721 TYR A N 1
ATOM 5511 C CA . TYR A 1 721 ? -3.292 30.384 23.894 1.00 71.81 721 TYR A CA 1
ATOM 5512 C C . TYR A 1 721 ? -2.151 29.375 23.936 1.00 71.81 721 TYR A C 1
ATOM 5514 O O . TYR A 1 721 ? -2.327 28.269 24.449 1.00 71.81 721 TYR A O 1
ATOM 5522 N N . TYR A 1 722 ? -0.996 29.756 23.396 1.00 79.81 722 TYR A N 1
ATOM 5523 C CA . TYR A 1 722 ? 0.166 28.898 23.274 1.00 79.81 722 TYR A CA 1
ATOM 5524 C C . TYR A 1 722 ? 1.279 29.374 24.205 1.00 79.81 722 TYR A C 1
ATOM 5526 O O . TYR A 1 722 ? 1.407 30.568 24.487 1.00 79.81 722 TYR A O 1
ATOM 5534 N N . LEU A 1 723 ? 2.094 28.443 24.696 1.00 82.75 723 LEU A N 1
ATOM 5535 C CA . LEU A 1 723 ? 3.363 28.798 25.322 1.00 82.75 723 LEU A CA 1
ATOM 5536 C C . LEU A 1 723 ? 4.293 29.410 24.260 1.00 82.75 723 LEU A C 1
ATOM 5538 O O . LEU A 1 723 ? 4.333 28.971 23.111 1.00 82.75 723 LEU A O 1
ATOM 5542 N N . GLU A 1 724 ? 5.078 30.402 24.663 1.00 83.50 724 GLU A N 1
ATOM 5543 C CA . GLU A 1 724 ? 6.076 31.055 23.823 1.00 83.50 724 GLU A CA 1
ATOM 5544 C C . GLU A 1 724 ? 7.417 30.321 23.932 1.00 83.50 724 GLU A C 1
ATOM 5546 O O . GLU A 1 724 ? 7.899 30.044 25.034 1.00 83.50 724 GLU A O 1
ATOM 5551 N N . GLY A 1 725 ? 8.042 30.028 22.791 1.00 83.25 725 GLY A N 1
ATOM 5552 C CA . GLY A 1 725 ? 9.393 29.473 22.753 1.00 83.25 725 GLY A CA 1
ATOM 5553 C C . GLY A 1 725 ? 10.430 30.491 23.236 1.00 83.25 725 GLY A C 1
ATOM 5554 O O . GLY A 1 725 ? 10.466 31.635 22.776 1.00 83.25 725 GLY A O 1
ATOM 5555 N N . THR A 1 726 ? 11.308 30.091 24.153 1.00 79.12 726 THR A N 1
ATOM 5556 C CA . THR A 1 726 ? 12.419 30.932 24.607 1.00 79.12 726 THR A CA 1
ATOM 5557 C C . THR A 1 726 ? 13.635 30.759 23.692 1.00 79.12 726 THR A C 1
ATOM 5559 O O . THR A 1 726 ? 14.374 29.782 23.801 1.00 79.12 726 THR A O 1
ATOM 5562 N N . GLY A 1 727 ? 13.870 31.711 22.786 1.00 74.06 727 GLY A N 1
ATOM 5563 C CA . GLY A 1 727 ? 14.999 31.668 21.844 1.00 74.06 727 GLY A CA 1
ATOM 5564 C C . GLY A 1 727 ? 14.669 30.982 20.511 1.00 74.06 727 GLY A C 1
ATOM 5565 O O . GLY A 1 727 ? 13.506 30.884 20.140 1.00 74.06 727 GLY A O 1
ATOM 5566 N N . LEU A 1 728 ? 15.700 30.573 19.761 1.00 71.31 728 LEU A N 1
ATOM 5567 C CA . LEU A 1 728 ? 15.563 29.849 18.489 1.00 71.31 728 LEU A CA 1
ATOM 5568 C C . LEU A 1 728 ? 16.033 28.399 18.656 1.00 71.31 728 LEU A C 1
ATOM 5570 O O . LEU A 1 728 ? 17.154 28.178 19.116 1.00 71.31 728 LEU A O 1
ATOM 5574 N N . ALA A 1 729 ? 15.234 27.440 18.185 1.00 78.44 729 ALA A N 1
ATOM 5575 C CA . ALA A 1 729 ? 15.579 26.019 18.130 1.00 78.44 729 ALA A CA 1
ATOM 5576 C C . ALA A 1 729 ? 16.658 25.723 17.064 1.00 78.44 729 ALA A C 1
ATOM 5578 O O . ALA A 1 729 ? 16.376 25.251 15.954 1.00 78.44 729 ALA A O 1
ATOM 5579 N N . ALA A 1 730 ? 17.915 26.049 17.372 1.00 80.25 730 ALA A N 1
ATOM 5580 C CA . ALA A 1 730 ? 19.062 25.768 16.513 1.00 80.25 730 ALA A CA 1
ATOM 5581 C C . ALA A 1 730 ? 19.464 24.276 16.566 1.00 80.25 730 ALA A C 1
ATOM 5583 O O . ALA A 1 730 ? 19.289 23.637 17.605 1.00 80.25 730 ALA A O 1
ATOM 5584 N N . PRO A 1 731 ? 20.029 23.708 15.479 1.00 82.88 731 PRO A N 1
ATOM 5585 C CA . PRO A 1 731 ? 20.552 22.343 15.499 1.00 82.88 731 PRO A CA 1
ATOM 5586 C C . PRO A 1 731 ? 21.626 22.152 16.574 1.00 82.88 731 PRO A C 1
ATOM 5588 O O . PRO A 1 731 ? 22.556 22.957 16.679 1.00 82.88 731 PRO A O 1
ATOM 5591 N N . LYS A 1 732 ? 21.533 21.065 17.342 1.00 83.31 732 LYS A N 1
ATOM 5592 C CA . LYS A 1 732 ? 22.549 20.704 18.334 1.00 83.31 732 LYS A CA 1
ATOM 5593 C C . LYS A 1 732 ? 23.848 20.234 17.659 1.00 83.31 732 LYS A C 1
ATOM 5595 O O . LYS A 1 732 ? 23.784 19.645 16.574 1.00 83.31 732 LYS A O 1
ATOM 5600 N N . PRO A 1 733 ? 25.015 20.374 18.325 1.00 79.62 733 PRO A N 1
ATOM 5601 C CA . PRO A 1 733 ? 26.306 19.870 17.830 1.00 79.62 733 PRO A CA 1
ATOM 5602 C C . PRO A 1 733 ? 26.369 18.350 17.603 1.00 79.62 733 PRO A C 1
ATOM 5604 O O . PRO A 1 733 ? 27.296 17.860 16.970 1.00 79.62 733 PRO A O 1
ATOM 5607 N N . THR A 1 734 ? 25.412 17.594 18.145 1.00 82.50 734 THR A N 1
ATOM 5608 C CA . THR A 1 734 ? 25.248 16.146 17.934 1.00 82.50 734 THR A CA 1
ATOM 5609 C C . THR A 1 734 ? 24.711 15.797 16.544 1.00 82.50 734 THR A C 1
ATOM 5611 O O . THR A 1 734 ? 24.769 14.634 16.138 1.00 82.50 734 THR A O 1
ATOM 5614 N N . SER A 1 735 ? 24.206 16.785 15.801 1.00 87.69 735 SER A N 1
ATOM 5615 C CA . SER A 1 735 ? 23.712 16.612 14.436 1.00 87.69 735 SER A CA 1
ATOM 5616 C C . SER A 1 735 ? 24.846 16.260 13.467 1.00 87.69 735 SER A C 1
ATOM 5618 O O . SER A 1 735 ? 25.904 16.886 13.485 1.00 87.69 735 SER A O 1
ATOM 5620 N N . LYS A 1 736 ? 24.638 15.268 12.596 1.00 93.19 736 LYS A N 1
ATOM 5621 C CA . LYS A 1 736 ? 25.707 14.670 11.779 1.00 93.19 736 LYS A CA 1
ATOM 5622 C C . LYS A 1 736 ? 25.198 14.038 10.486 1.00 93.19 736 LYS A C 1
ATOM 5624 O O . LYS A 1 736 ? 24.012 13.756 10.329 1.00 93.19 736 LYS A O 1
ATOM 5629 N N . ILE A 1 737 ? 26.122 13.777 9.569 1.00 93.75 737 ILE A N 1
ATOM 5630 C CA . ILE A 1 737 ? 25.904 13.032 8.327 1.00 93.75 737 ILE A CA 1
ATOM 5631 C C . ILE A 1 737 ? 26.779 11.789 8.362 1.00 93.75 737 ILE A C 1
ATOM 5633 O O . ILE A 1 737 ? 27.984 11.898 8.561 1.00 93.75 737 ILE A O 1
ATOM 5637 N N . GLU A 1 738 ? 26.189 10.622 8.153 1.00 94.44 738 GLU A N 1
ATOM 5638 C CA . GLU A 1 738 ? 26.864 9.328 8.179 1.00 94.44 738 GLU A CA 1
ATOM 5639 C C . GLU A 1 738 ? 26.685 8.617 6.838 1.00 94.44 738 GLU A C 1
ATOM 5641 O O . GLU A 1 738 ? 25.608 8.649 6.237 1.00 94.44 738 GLU A O 1
ATOM 5646 N N . ILE A 1 739 ? 27.759 8.001 6.345 1.00 95.00 739 ILE A N 1
ATOM 5647 C CA . ILE A 1 739 ? 27.787 7.347 5.036 1.00 95.00 739 ILE A CA 1
ATOM 5648 C C . ILE A 1 739 ? 28.399 5.963 5.163 1.00 95.00 739 ILE A C 1
ATOM 5650 O O . ILE A 1 739 ? 29.473 5.800 5.744 1.00 95.00 739 ILE A O 1
ATOM 5654 N N . TRP A 1 740 ? 27.740 4.989 4.544 1.00 94.31 740 TRP A N 1
ATOM 5655 C CA . TRP A 1 740 ? 28.216 3.617 4.415 1.00 94.31 740 TRP A CA 1
ATOM 5656 C C . TRP A 1 740 ? 28.458 3.306 2.946 1.00 94.31 740 TRP A C 1
ATOM 5658 O O . TRP A 1 740 ? 27.627 3.639 2.104 1.00 94.31 740 TRP A O 1
ATOM 5668 N N . LYS A 1 741 ? 29.571 2.646 2.627 1.00 92.06 741 LYS A N 1
ATOM 5669 C CA . LYS A 1 741 ? 29.939 2.199 1.272 1.00 92.06 741 LYS A CA 1
ATOM 5670 C C . LYS A 1 741 ? 29.527 0.750 0.993 1.00 92.06 741 LYS A C 1
ATOM 5672 O O . LYS A 1 741 ? 29.749 0.255 -0.108 1.00 92.06 741 LYS A O 1
ATOM 5677 N N . LYS A 1 742 ? 28.991 0.046 1.995 1.00 87.62 742 LYS A N 1
ATOM 5678 C CA . LYS A 1 742 ? 28.644 -1.383 1.948 1.00 87.62 742 LYS A CA 1
ATOM 5679 C C . LYS A 1 742 ? 27.284 -1.648 2.591 1.00 87.62 742 LYS A C 1
ATOM 5681 O O . LYS A 1 742 ? 26.703 -0.761 3.214 1.00 87.62 742 LYS A O 1
ATOM 5686 N N . ALA A 1 743 ? 26.813 -2.886 2.448 1.00 86.44 743 ALA A N 1
ATOM 5687 C CA . ALA A 1 743 ? 25.603 -3.368 3.097 1.00 86.44 743 ALA A CA 1
ATOM 5688 C C . ALA A 1 743 ? 25.663 -3.191 4.624 1.00 86.44 743 ALA A C 1
ATOM 5690 O O . ALA A 1 743 ? 26.688 -3.442 5.259 1.00 86.44 743 ALA A O 1
ATOM 5691 N N . THR A 1 744 ? 24.536 -2.775 5.189 1.00 86.62 744 THR A N 1
ATOM 5692 C CA . THR A 1 744 ? 24.321 -2.526 6.621 1.00 86.62 744 THR A CA 1
ATOM 5693 C C . THR A 1 744 ? 23.332 -3.523 7.232 1.00 86.62 744 THR A C 1
ATOM 5695 O O . THR A 1 744 ? 22.672 -4.277 6.510 1.00 86.62 744 THR A O 1
ATOM 5698 N N . ASP A 1 745 ? 23.210 -3.516 8.559 1.00 84.94 745 ASP A N 1
ATOM 5699 C CA . ASP A 1 745 ? 22.106 -4.168 9.272 1.00 84.94 745 ASP A CA 1
ATOM 5700 C C . ASP A 1 745 ? 20.756 -3.476 8.984 1.00 84.94 745 ASP A C 1
ATOM 5702 O O . ASP A 1 745 ? 20.687 -2.474 8.270 1.00 84.94 745 ASP A O 1
ATOM 5706 N N . ASP A 1 746 ? 19.662 -4.023 9.517 1.00 82.69 746 ASP A N 1
ATOM 5707 C CA . ASP A 1 746 ? 18.310 -3.475 9.319 1.00 82.69 746 ASP A CA 1
ATOM 5708 C C . ASP A 1 746 ? 18.131 -2.078 9.952 1.00 82.69 746 ASP A C 1
ATOM 5710 O O . ASP A 1 746 ? 17.267 -1.314 9.534 1.00 82.69 746 ASP A O 1
ATOM 5714 N N . LYS A 1 747 ? 18.980 -1.709 10.922 1.00 85.12 747 LYS A N 1
ATOM 5715 C CA . LYS A 1 747 ? 18.931 -0.419 11.631 1.00 85.12 747 LYS A CA 1
ATOM 5716 C C . LYS A 1 747 ? 19.736 0.687 10.948 1.00 85.12 747 LYS A C 1
ATOM 5718 O O . LYS A 1 747 ? 19.424 1.859 11.114 1.00 85.12 747 LYS A O 1
ATOM 5723 N N . ILE A 1 748 ? 20.756 0.344 10.160 1.00 84.25 748 ILE A N 1
ATOM 5724 C CA . ILE A 1 748 ? 21.679 1.312 9.545 1.00 84.25 748 ILE A CA 1
ATOM 5725 C C . ILE A 1 748 ? 22.337 2.202 10.623 1.00 84.25 748 ILE A C 1
ATOM 5727 O O . ILE A 1 748 ? 22.392 3.427 10.509 1.00 84.25 748 ILE A O 1
ATOM 5731 N N . GLU A 1 749 ? 22.807 1.590 11.713 1.00 73.94 749 GLU A N 1
ATOM 5732 C CA . GLU A 1 749 ? 23.372 2.325 12.864 1.00 73.94 749 GLU A CA 1
ATOM 5733 C C . GLU A 1 749 ? 24.834 1.986 13.160 1.00 73.94 749 GLU A C 1
ATOM 5735 O O . GLU A 1 749 ? 25.542 2.774 13.788 1.00 73.94 749 GLU A O 1
ATOM 5740 N N . THR A 1 750 ? 25.327 0.841 12.691 1.00 72.19 750 THR A N 1
ATOM 5741 C CA . THR A 1 750 ? 26.639 0.345 13.111 1.00 72.19 750 THR A CA 1
ATOM 5742 C C . THR A 1 750 ? 27.738 0.705 12.099 1.00 72.19 750 THR A C 1
ATOM 5744 O O . THR A 1 750 ? 27.687 0.294 10.942 1.00 72.19 750 THR A O 1
ATOM 5747 N N . GLY A 1 751 ? 28.762 1.452 12.542 1.00 71.94 751 GLY A N 1
ATOM 5748 C CA . GLY A 1 751 ? 30.068 1.583 11.871 1.00 71.94 751 GLY A CA 1
ATOM 5749 C C . GLY A 1 751 ? 30.085 2.290 10.507 1.00 71.94 751 GLY A C 1
ATOM 5750 O O . GLY A 1 751 ? 30.462 1.669 9.517 1.00 71.94 751 GLY A O 1
ATOM 5751 N N . SER A 1 752 ? 29.718 3.577 10.448 1.00 89.81 752 SER A N 1
ATOM 5752 C CA . SER A 1 752 ? 29.814 4.381 9.215 1.00 89.81 752 SER A CA 1
ATOM 5753 C C . SER A 1 752 ? 31.254 4.508 8.704 1.00 89.81 752 SER A C 1
ATOM 5755 O O . SER A 1 752 ? 32.174 4.717 9.495 1.00 89.81 752 SER A O 1
ATOM 5757 N N . ASP A 1 753 ? 31.442 4.472 7.382 1.00 93.88 753 ASP A N 1
ATOM 5758 C CA . ASP A 1 753 ? 32.745 4.694 6.739 1.00 93.88 753 ASP A CA 1
ATOM 5759 C C . ASP A 1 753 ? 33.181 6.165 6.829 1.00 93.88 753 ASP A C 1
ATOM 5761 O O . ASP A 1 753 ? 34.370 6.460 6.970 1.00 93.88 753 ASP A O 1
ATOM 5765 N N . TYR A 1 754 ? 32.218 7.090 6.763 1.00 93.38 754 TYR A N 1
ATOM 5766 C CA . TYR A 1 754 ? 32.455 8.524 6.923 1.00 93.38 754 TYR A CA 1
ATOM 5767 C C . TYR A 1 754 ? 31.389 9.177 7.800 1.00 93.38 754 TYR A C 1
ATOM 5769 O O . TYR A 1 754 ? 30.201 8.881 7.667 1.00 93.38 754 TYR A O 1
ATOM 5777 N N . THR A 1 755 ? 31.824 10.119 8.639 1.00 92.94 755 THR A N 1
ATOM 5778 C CA . THR A 1 755 ? 30.957 10.968 9.461 1.00 92.94 755 THR A CA 1
ATOM 5779 C C . THR A 1 755 ? 31.351 12.429 9.269 1.00 92.94 755 THR A C 1
ATOM 5781 O O . THR A 1 755 ? 32.532 12.768 9.358 1.00 92.94 755 THR A O 1
ATOM 5784 N N . PHE A 1 756 ? 30.372 13.295 9.025 1.00 91.94 756 PHE A N 1
ATOM 5785 C CA . PHE A 1 756 ? 30.567 14.725 8.810 1.00 91.94 756 PHE A CA 1
ATOM 5786 C C . PHE A 1 756 ? 29.633 15.556 9.690 1.00 91.94 756 PHE A C 1
ATOM 5788 O O . PHE A 1 756 ? 28.544 15.115 10.052 1.00 91.94 756 PHE A O 1
ATOM 5795 N N . ASP A 1 757 ? 30.051 16.782 9.989 1.00 88.56 757 ASP A N 1
ATOM 5796 C CA . ASP A 1 757 ? 29.191 17.809 10.578 1.00 88.56 757 ASP A CA 1
ATOM 5797 C C . ASP A 1 757 ? 28.234 18.390 9.521 1.00 88.56 757 ASP A C 1
ATOM 5799 O O . ASP A 1 757 ? 28.578 18.458 8.337 1.00 88.56 757 ASP A O 1
ATOM 5803 N N . LEU A 1 758 ? 27.050 18.850 9.939 1.00 85.19 758 LEU A N 1
ATOM 5804 C CA . LEU A 1 758 ? 26.045 19.419 9.031 1.00 85.19 758 LEU A CA 1
ATOM 5805 C C . LEU A 1 758 ? 26.545 20.626 8.226 1.00 85.19 758 LEU A C 1
ATOM 5807 O O . LEU A 1 758 ? 26.064 20.854 7.119 1.00 85.19 758 LEU A O 1
ATOM 5811 N N . SER A 1 759 ? 27.508 21.401 8.734 1.00 82.56 759 SER A N 1
ATOM 5812 C CA . SER A 1 759 ? 28.052 22.577 8.038 1.00 82.56 759 SER A CA 1
ATOM 5813 C C . SER A 1 759 ? 28.642 22.253 6.663 1.00 82.56 759 SER A C 1
ATOM 5815 O O . SER A 1 759 ? 28.729 23.142 5.811 1.00 82.56 759 SER A O 1
ATOM 5817 N N . ILE A 1 760 ? 28.975 20.982 6.403 1.00 86.38 760 ILE A N 1
ATOM 5818 C CA . ILE A 1 760 ? 29.424 20.501 5.096 1.00 86.38 760 ILE A CA 1
ATOM 5819 C C . ILE A 1 760 ? 28.367 20.668 3.996 1.00 86.38 760 ILE A C 1
ATOM 5821 O O . ILE A 1 760 ? 28.706 20.676 2.811 1.00 86.38 760 ILE A O 1
ATOM 5825 N N . GLU A 1 761 ? 27.095 20.822 4.370 1.00 84.12 761 GLU A N 1
ATOM 5826 C CA . GLU A 1 761 ? 25.964 21.085 3.479 1.00 84.12 761 GLU A CA 1
ATOM 5827 C C . GLU A 1 761 ? 25.912 22.527 2.971 1.00 84.12 761 GLU A C 1
ATOM 5829 O O . GLU A 1 761 ? 25.300 22.782 1.935 1.00 84.12 761 GLU A O 1
ATOM 5834 N N . ASN A 1 762 ? 26.652 23.453 3.582 1.00 78.75 762 ASN A N 1
ATOM 5835 C CA . ASN A 1 762 ? 26.716 24.836 3.118 1.00 78.75 762 ASN A CA 1
ATOM 5836 C C . ASN A 1 762 ? 27.429 24.955 1.756 1.00 78.75 762 ASN A C 1
ATOM 5838 O O . ASN A 1 762 ? 28.372 24.217 1.457 1.00 78.75 762 ASN A O 1
ATOM 5842 N N . GLY A 1 763 ? 26.981 25.896 0.919 1.00 73.88 763 GLY A N 1
ATOM 5843 C CA . GLY A 1 763 ? 27.533 26.148 -0.420 1.00 73.88 763 GLY A CA 1
ATOM 5844 C C . GLY A 1 763 ? 26.894 25.316 -1.540 1.00 73.88 763 GLY A C 1
ATOM 5845 O O . GLY A 1 763 ? 26.216 24.322 -1.291 1.00 73.88 763 GLY A O 1
ATOM 5846 N N . SER A 1 764 ? 27.102 25.736 -2.790 1.00 73.00 764 SER A N 1
ATOM 5847 C CA . SER A 1 764 ? 26.505 25.092 -3.966 1.00 73.00 764 SER A CA 1
ATOM 5848 C C . SER A 1 764 ? 27.161 23.753 -4.297 1.00 73.00 764 SER A C 1
ATOM 5850 O O . SER A 1 764 ? 28.370 23.570 -4.127 1.00 73.00 764 SER A O 1
ATOM 5852 N N . THR A 1 765 ? 26.370 22.820 -4.826 1.00 79.88 765 THR A N 1
ATOM 5853 C CA . THR A 1 765 ? 26.904 21.615 -5.459 1.00 79.88 765 THR A CA 1
ATOM 5854 C C . THR A 1 765 ? 27.629 21.979 -6.757 1.00 79.88 765 THR A C 1
ATOM 5856 O O . THR A 1 765 ? 27.288 22.942 -7.449 1.00 79.88 765 THR A O 1
ATOM 5859 N N . GLY A 1 766 ? 28.691 21.237 -7.064 1.00 80.88 766 GLY A N 1
ATOM 5860 C CA . GLY A 1 766 ? 29.407 21.342 -8.328 1.00 80.88 766 GLY A CA 1
ATOM 5861 C C . GLY A 1 766 ? 28.695 20.597 -9.460 1.00 80.88 766 GLY A C 1
ATOM 5862 O O . GLY A 1 766 ? 27.552 20.154 -9.340 1.00 80.88 766 GLY A O 1
ATOM 5863 N N . LYS A 1 767 ? 29.403 20.424 -10.581 1.00 87.12 767 LYS A N 1
ATOM 5864 C CA . LYS A 1 767 ? 28.934 19.649 -11.741 1.00 87.12 767 LYS A CA 1
ATOM 5865 C C . LYS A 1 767 ? 28.466 18.247 -11.309 1.00 87.12 767 LYS A C 1
ATOM 5867 O O . LYS A 1 767 ? 29.142 17.589 -10.523 1.00 87.12 767 LYS A O 1
ATOM 5872 N N . TYR A 1 768 ? 27.319 17.801 -11.829 1.00 92.50 768 TYR A N 1
ATOM 5873 C CA . TYR A 1 768 ? 26.693 16.503 -11.518 1.00 92.50 768 TYR A CA 1
ATOM 5874 C C . TYR A 1 768 ? 26.478 16.246 -10.020 1.00 92.50 768 TYR A C 1
ATOM 5876 O O . TYR A 1 768 ? 26.711 15.139 -9.540 1.00 92.50 768 TYR A O 1
ATOM 5884 N N . ASN A 1 769 ? 26.086 17.272 -9.263 1.00 92.62 769 ASN A N 1
ATOM 5885 C CA . ASN A 1 769 ? 25.880 17.203 -7.813 1.00 92.62 769 ASN A CA 1
ATOM 5886 C C . ASN A 1 769 ? 27.117 16.794 -6.995 1.00 92.62 769 ASN A C 1
ATOM 5888 O O . ASN A 1 769 ? 27.010 16.545 -5.797 1.00 92.62 769 ASN A O 1
ATOM 5892 N N . TYR A 1 770 ? 28.312 16.770 -7.585 1.00 92.38 770 TYR A N 1
ATOM 5893 C CA . TYR A 1 770 ? 29.532 16.485 -6.840 1.00 92.38 770 TYR A CA 1
ATOM 5894 C C . TYR A 1 770 ? 29.835 17.602 -5.834 1.00 92.38 770 TYR A C 1
ATOM 5896 O O . TYR A 1 770 ? 29.777 18.790 -6.163 1.00 92.38 770 TYR A O 1
ATOM 5904 N N . LYS A 1 771 ? 30.215 17.218 -4.612 1.00 91.38 771 LYS A N 1
ATOM 5905 C CA . LYS A 1 771 ? 30.643 18.149 -3.570 1.00 91.38 771 LYS A CA 1
ATOM 5906 C C . LYS A 1 771 ? 31.965 17.690 -2.969 1.00 91.38 771 LYS A C 1
ATOM 5908 O O . LYS A 1 771 ? 32.021 16.684 -2.273 1.00 91.38 771 LYS A O 1
ATOM 5913 N N . SER A 1 772 ? 33.036 18.439 -3.223 1.00 88.50 772 SER A N 1
ATOM 5914 C CA . SER A 1 772 ? 34.396 18.063 -2.809 1.00 88.50 772 SER A CA 1
ATOM 5915 C C . SER A 1 772 ? 34.588 17.994 -1.297 1.00 88.50 772 SER A C 1
ATOM 5917 O O . SER A 1 772 ? 35.446 17.251 -0.824 1.00 88.50 772 SER A O 1
ATOM 5919 N N . SER A 1 773 ? 33.779 18.726 -0.529 1.00 90.00 773 SER A N 1
ATOM 5920 C CA . SER A 1 773 ? 33.836 18.706 0.931 1.00 90.00 773 SER A CA 1
ATOM 5921 C C . SER A 1 773 ? 33.549 17.317 1.520 1.00 90.00 773 SER A C 1
ATOM 5923 O O . SER A 1 773 ? 34.082 16.996 2.575 1.00 90.00 773 SER A O 1
ATOM 5925 N N . TYR A 1 774 ? 32.814 16.459 0.801 1.00 90.94 774 TYR A N 1
ATOM 5926 C CA . TYR A 1 774 ? 32.523 15.068 1.178 1.00 90.94 774 TYR A CA 1
ATOM 5927 C C . TYR A 1 774 ? 33.703 14.090 1.005 1.00 90.94 774 TYR A C 1
ATOM 5929 O O . TYR A 1 774 ? 33.579 12.906 1.333 1.00 90.94 774 TYR A O 1
ATOM 5937 N N . GLY A 1 775 ? 34.850 14.559 0.500 1.00 86.31 775 GLY A N 1
ATOM 5938 C CA . GLY A 1 775 ? 36.109 13.810 0.471 1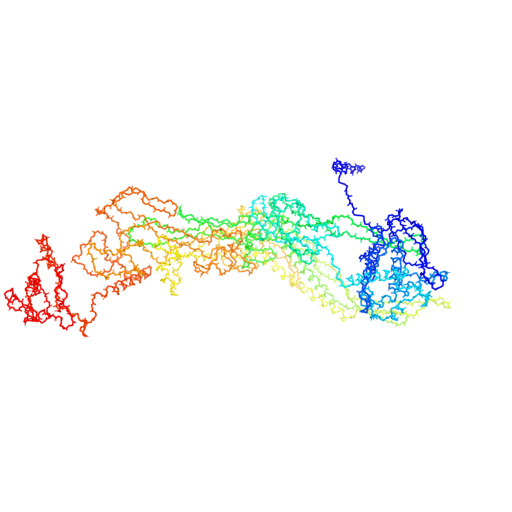.00 86.31 775 GLY A CA 1
ATOM 5939 C C . GLY A 1 775 ? 35.994 12.408 -0.143 1.00 86.31 775 GLY A C 1
ATOM 5940 O O . GLY A 1 775 ? 35.427 12.235 -1.220 1.00 86.31 775 GLY A O 1
ATOM 5941 N N . GLY A 1 776 ? 36.518 11.397 0.567 1.00 86.19 776 GLY A N 1
ATOM 5942 C CA . GLY A 1 776 ? 36.619 9.995 0.116 1.00 86.19 776 GLY A CA 1
ATOM 5943 C C . GLY A 1 776 ? 35.292 9.249 -0.105 1.00 86.19 776 GLY A C 1
ATOM 5944 O O . GLY A 1 776 ? 35.290 8.072 -0.479 1.00 86.19 776 GLY A O 1
ATOM 5945 N N . THR A 1 777 ? 34.162 9.930 0.095 1.00 93.06 777 THR A N 1
ATOM 5946 C CA . THR A 1 777 ? 32.834 9.460 -0.321 1.00 93.06 777 THR A CA 1
ATOM 5947 C C . THR A 1 777 ? 32.728 9.328 -1.842 1.00 93.06 777 THR A C 1
ATOM 5949 O O . THR A 1 777 ? 31.977 8.487 -2.340 1.00 93.06 777 THR A O 1
ATOM 5952 N N . PHE A 1 778 ? 33.466 10.158 -2.582 1.00 94.75 778 PHE A N 1
ATOM 5953 C CA . PHE A 1 778 ? 33.507 10.152 -4.040 1.00 94.75 778 PHE A CA 1
ATOM 5954 C C . PHE A 1 778 ? 34.823 9.560 -4.537 1.00 94.75 778 PHE A C 1
ATOM 5956 O O . PHE A 1 778 ? 35.884 9.790 -3.957 1.00 94.75 778 PHE A O 1
ATOM 5963 N N . GLU A 1 779 ? 34.745 8.804 -5.627 1.00 94.06 779 GLU A N 1
ATOM 5964 C CA . GLU A 1 779 ? 35.909 8.239 -6.303 1.00 94.06 779 GLU A CA 1
ATOM 5965 C C . GLU A 1 779 ? 35.909 8.625 -7.780 1.00 94.06 779 GLU A C 1
ATOM 5967 O O . GLU A 1 779 ? 34.860 8.711 -8.424 1.00 94.06 779 GLU A O 1
ATOM 5972 N N . ALA A 1 780 ? 37.109 8.842 -8.314 1.00 93.62 780 ALA A N 1
ATOM 5973 C CA . ALA A 1 780 ? 37.329 9.141 -9.718 1.00 93.62 780 ALA A CA 1
ATOM 5974 C C . ALA A 1 780 ? 37.089 7.890 -10.577 1.00 93.62 780 ALA A C 1
ATOM 5976 O O . ALA A 1 780 ? 37.766 6.874 -10.402 1.00 93.62 780 ALA A O 1
ATOM 5977 N N . ARG A 1 781 ? 36.145 7.960 -11.519 1.00 94.19 781 ARG A N 1
ATOM 5978 C CA . ARG A 1 781 ? 35.791 6.865 -12.436 1.00 94.19 781 ARG A CA 1
ATOM 5979 C C . ARG A 1 781 ? 35.892 7.322 -13.885 1.00 94.19 781 ARG A C 1
ATOM 5981 O O . ARG A 1 781 ? 35.629 8.481 -14.193 1.00 94.19 781 ARG A O 1
ATOM 5988 N N . LYS A 1 782 ? 36.305 6.412 -14.769 1.00 94.94 782 LYS A N 1
ATOM 5989 C CA . LYS A 1 782 ? 36.570 6.697 -16.185 1.00 94.94 782 LYS A CA 1
ATOM 5990 C C . LYS A 1 782 ? 35.428 6.209 -17.066 1.00 94.94 782 LYS A C 1
ATOM 5992 O O . LYS A 1 782 ? 34.976 5.084 -16.888 1.00 94.94 782 LYS A O 1
ATOM 5997 N N . TYR A 1 783 ? 35.047 7.012 -18.058 1.00 96.25 783 TYR A N 1
ATOM 5998 C CA . TYR A 1 783 ? 33.962 6.719 -18.996 1.00 96.25 783 TYR A CA 1
ATOM 5999 C C . TYR A 1 783 ? 34.285 7.195 -20.415 1.00 96.25 783 TYR A C 1
ATOM 6001 O O . TYR A 1 783 ? 34.947 8.218 -20.596 1.00 96.25 783 TYR A O 1
ATOM 6009 N N . THR A 1 784 ? 33.798 6.480 -21.429 1.00 95.94 784 THR A N 1
ATOM 6010 C CA . THR A 1 784 ? 33.984 6.837 -22.844 1.00 95.94 784 THR A CA 1
ATOM 6011 C C . THR A 1 784 ? 32.879 7.764 -23.333 1.00 95.94 784 THR A C 1
ATOM 6013 O O . THR A 1 784 ? 31.710 7.395 -23.373 1.00 95.94 784 THR A O 1
ATOM 6016 N N . VAL A 1 785 ? 33.239 8.960 -23.788 1.00 95.38 785 VAL A N 1
ATOM 6017 C CA . VAL A 1 785 ? 32.291 9.959 -24.285 1.00 95.38 785 VAL A CA 1
ATOM 6018 C C . VAL A 1 785 ? 32.567 10.260 -25.754 1.00 95.38 785 VAL A C 1
ATOM 6020 O O . VAL A 1 785 ? 33.670 10.657 -26.119 1.00 95.38 785 VAL A O 1
ATOM 6023 N N . CYS A 1 786 ? 31.547 10.110 -26.602 1.00 94.94 786 CYS A N 1
ATOM 6024 C CA . CYS A 1 786 ? 31.614 10.429 -28.030 1.00 94.94 786 CYS A CA 1
ATOM 6025 C C . CYS A 1 786 ? 30.608 11.547 -28.333 1.00 94.94 786 CYS A C 1
ATOM 6027 O O . CYS A 1 786 ? 29.479 11.288 -28.744 1.00 94.94 786 CYS A O 1
ATOM 6029 N N . LYS A 1 787 ? 30.995 12.800 -28.065 1.00 85.25 787 LYS A N 1
ATOM 6030 C CA . LYS A 1 787 ? 30.112 13.971 -28.232 1.00 85.25 787 LYS A CA 1
ATOM 6031 C C . LYS A 1 787 ? 30.309 14.696 -29.566 1.00 85.25 787 LYS A C 1
ATOM 6033 O O . LYS A 1 787 ? 29.366 15.300 -30.065 1.00 85.25 787 LYS A O 1
ATOM 6038 N N . ASP A 1 788 ? 31.513 14.646 -30.131 1.00 86.88 788 ASP A N 1
ATOM 6039 C CA . ASP A 1 788 ? 31.847 15.334 -31.379 1.00 86.88 788 ASP A CA 1
ATOM 6040 C C . ASP A 1 788 ? 31.766 14.369 -32.579 1.00 86.88 788 ASP A C 1
ATOM 6042 O O . ASP A 1 788 ? 32.540 13.410 -32.629 1.00 86.88 788 ASP A O 1
ATOM 6046 N N . PRO A 1 789 ? 30.863 14.594 -33.555 1.00 83.31 789 PRO A N 1
ATOM 6047 C CA . PRO A 1 789 ? 30.772 13.783 -34.772 1.00 83.31 789 PRO A CA 1
ATOM 6048 C C . PRO A 1 789 ? 32.042 13.811 -35.637 1.00 83.31 789 PRO A C 1
ATOM 6050 O O . PRO A 1 789 ? 32.257 12.906 -36.447 1.00 83.31 789 PRO A O 1
ATOM 6053 N N . GLU A 1 790 ? 32.863 14.854 -35.499 1.00 82.56 790 GLU A N 1
ATOM 6054 C CA . GLU A 1 790 ? 34.113 15.045 -36.242 1.00 82.56 790 GLU A CA 1
ATOM 6055 C C . GLU A 1 790 ? 35.353 14.586 -35.447 1.00 82.56 790 GLU A C 1
ATOM 6057 O O . GLU A 1 790 ? 36.432 14.440 -36.023 1.00 82.56 790 GLU A O 1
ATOM 6062 N N . GLY A 1 791 ? 35.197 14.305 -34.149 1.00 81.50 791 GLY A N 1
ATOM 6063 C CA . GLY A 1 791 ? 36.255 13.849 -33.244 1.00 81.50 791 GLY A CA 1
ATOM 6064 C C . GLY A 1 791 ? 36.263 12.334 -33.007 1.00 81.50 791 GLY A C 1
ATOM 6065 O O . GLY A 1 791 ? 35.491 11.577 -33.603 1.00 81.50 791 GLY A O 1
ATOM 6066 N N . SER A 1 792 ? 37.159 11.874 -32.129 1.00 83.62 792 SER A N 1
ATOM 6067 C CA . SER A 1 792 ? 37.159 10.511 -31.575 1.00 83.62 792 SER A CA 1
ATOM 6068 C C . SER A 1 792 ? 36.409 10.458 -30.245 1.00 83.62 792 SER A C 1
ATOM 6070 O O . SER A 1 792 ? 36.220 11.480 -29.587 1.00 83.62 792 SER A O 1
ATOM 6072 N N . CYS A 1 793 ? 36.023 9.257 -29.815 1.00 91.50 793 CYS A N 1
ATOM 6073 C CA . CYS A 1 793 ? 35.605 9.060 -28.432 1.00 91.50 793 CYS A CA 1
ATOM 6074 C C . CYS A 1 793 ? 36.782 9.343 -27.484 1.00 91.50 793 CYS A C 1
ATOM 6076 O O . CYS A 1 793 ? 37.916 8.948 -27.766 1.00 91.50 793 CYS A O 1
ATOM 6078 N N . GLU A 1 794 ? 36.518 10.015 -26.370 1.00 92.31 794 GLU A N 1
ATOM 6079 C CA . GLU A 1 794 ? 37.515 10.354 -25.353 1.00 92.31 794 GLU A CA 1
ATOM 6080 C C . GLU A 1 794 ? 37.177 9.704 -24.011 1.00 92.31 794 GLU A C 1
ATOM 6082 O O . GLU A 1 794 ? 36.008 9.489 -23.694 1.00 92.31 794 GLU A O 1
ATOM 6087 N N . ILE A 1 795 ? 38.202 9.407 -23.209 1.00 92.25 795 ILE A N 1
ATOM 6088 C CA . ILE A 1 795 ? 38.011 8.950 -21.832 1.00 92.25 795 ILE A CA 1
ATOM 6089 C C . ILE A 1 795 ? 37.921 10.172 -20.925 1.00 92.25 795 ILE A C 1
ATOM 6091 O O . ILE A 1 795 ? 38.882 10.934 -20.812 1.00 92.25 795 ILE A O 1
ATOM 6095 N N . ARG A 1 796 ? 36.779 10.339 -20.259 1.00 92.25 796 ARG A N 1
ATOM 6096 C CA . ARG A 1 796 ? 36.564 11.355 -19.226 1.00 92.25 796 ARG A CA 1
ATOM 6097 C C . ARG A 1 796 ? 36.608 10.725 -17.851 1.00 92.25 796 ARG A C 1
ATOM 6099 O O . ARG A 1 796 ? 36.149 9.603 -17.668 1.00 92.25 796 ARG A O 1
ATOM 6106 N N . GLU A 1 797 ? 37.156 11.463 -16.899 1.00 93.62 797 GLU A N 1
ATOM 6107 C CA . GLU A 1 797 ? 37.155 11.089 -15.491 1.00 93.62 797 GLU A CA 1
ATOM 6108 C C . GLU A 1 797 ? 36.121 11.938 -14.748 1.00 93.62 797 GLU A C 1
ATOM 6110 O O . GLU A 1 797 ? 36.127 13.163 -14.866 1.00 93.62 797 GLU A O 1
ATOM 6115 N N . GLU A 1 798 ? 35.220 11.294 -14.012 1.00 93.50 798 GLU A N 1
ATOM 6116 C CA . GLU A 1 798 ? 34.156 11.950 -13.251 1.00 93.50 798 GLU A CA 1
ATOM 6117 C C . GLU A 1 798 ? 34.149 11.443 -11.800 1.00 93.50 798 GLU A C 1
ATOM 6119 O O . GLU A 1 798 ? 34.543 10.311 -11.516 1.00 93.50 798 GLU A O 1
ATOM 6124 N N . GLN A 1 799 ? 33.708 12.290 -10.868 1.00 93.94 799 GLN A N 1
ATOM 6125 C CA . GLN A 1 799 ? 33.631 11.962 -9.441 1.00 93.94 799 GLN A CA 1
ATOM 6126 C C . GLN A 1 799 ? 32.284 11.323 -9.111 1.00 93.94 799 GLN A C 1
ATOM 6128 O O . GLN A 1 799 ? 31.246 11.983 -9.198 1.00 93.94 799 GLN A O 1
ATOM 6133 N N . ILE A 1 800 ? 32.305 10.048 -8.724 1.00 95.06 800 ILE A N 1
ATOM 6134 C CA . ILE A 1 800 ? 31.105 9.230 -8.531 1.00 95.06 800 ILE A CA 1
ATOM 6135 C C . ILE A 1 800 ? 30.982 8.801 -7.077 1.00 95.06 800 ILE A C 1
ATOM 6137 O O . ILE A 1 800 ? 31.937 8.287 -6.485 1.00 95.06 800 ILE A O 1
ATOM 6141 N N . SER A 1 801 ? 29.793 8.996 -6.507 1.00 95.06 801 SER A N 1
ATOM 6142 C CA . SER A 1 801 ? 29.512 8.605 -5.131 1.00 95.06 801 SER A CA 1
ATOM 6143 C C . SER A 1 801 ? 29.675 7.099 -4.932 1.00 95.06 801 SER A C 1
ATOM 6145 O O . SER A 1 801 ? 29.284 6.289 -5.768 1.00 95.06 801 SER A O 1
ATOM 6147 N N . GLN A 1 802 ? 30.251 6.714 -3.802 1.00 94.44 802 GLN A N 1
ATOM 6148 C CA . GLN A 1 802 ? 30.389 5.318 -3.401 1.00 94.44 802 GLN A CA 1
ATOM 6149 C C . GLN A 1 802 ? 29.470 4.956 -2.230 1.00 94.44 802 GLN A C 1
ATOM 6151 O O . GLN A 1 802 ? 29.680 3.928 -1.592 1.00 94.44 802 GLN A O 1
ATOM 6156 N N . ALA A 1 803 ? 28.485 5.800 -1.919 1.00 94.81 803 ALA A N 1
ATOM 6157 C CA . ALA A 1 803 ? 27.534 5.535 -0.852 1.00 94.81 803 ALA A CA 1
ATOM 6158 C C . ALA A 1 803 ? 26.591 4.382 -1.237 1.00 94.81 803 ALA A C 1
ATOM 6160 O O . ALA A 1 803 ? 25.953 4.407 -2.287 1.00 94.81 803 ALA A O 1
ATOM 6161 N N . ALA A 1 804 ? 26.494 3.387 -0.362 1.00 93.94 804 ALA A N 1
ATOM 6162 C CA . ALA A 1 804 ? 25.411 2.413 -0.317 1.00 93.94 804 ALA A CA 1
ATOM 6163 C C . ALA A 1 804 ? 24.211 2.971 0.464 1.00 93.94 804 ALA A C 1
ATOM 6165 O O . ALA A 1 804 ? 23.071 2.777 0.048 1.00 93.94 804 ALA A O 1
ATOM 6166 N N . PHE A 1 805 ? 24.482 3.694 1.557 1.00 93.94 805 PHE A N 1
ATOM 6167 C CA . PHE A 1 805 ? 23.490 4.363 2.399 1.00 93.94 805 PHE A CA 1
ATOM 6168 C C . PHE A 1 805 ? 24.017 5.710 2.882 1.00 93.94 805 PHE A C 1
ATOM 6170 O O . PHE A 1 805 ? 25.218 5.876 3.115 1.00 93.94 805 PHE A O 1
ATOM 6177 N N . VAL A 1 806 ? 23.100 6.655 3.077 1.00 94.19 806 VAL A N 1
ATOM 6178 C CA . VAL A 1 806 ? 23.383 7.973 3.658 1.00 94.19 806 VAL A CA 1
ATOM 6179 C C . VAL A 1 806 ? 22.353 8.244 4.739 1.00 94.19 806 VAL A C 1
ATOM 6181 O O . VAL A 1 806 ? 21.164 8.135 4.467 1.00 94.19 806 VAL A O 1
ATOM 6184 N N . LYS A 1 807 ? 22.797 8.617 5.940 1.00 93.88 807 LYS A N 1
ATOM 6185 C CA . LYS A 1 807 ? 21.952 9.089 7.041 1.00 93.88 807 LYS A CA 1
ATOM 6186 C C . LYS A 1 807 ? 22.300 10.542 7.333 1.00 93.88 807 LYS A C 1
ATOM 6188 O O . LYS A 1 807 ? 23.461 10.860 7.570 1.00 93.88 807 LYS A O 1
ATOM 6193 N N . LYS A 1 808 ? 21.312 11.431 7.340 1.00 93.06 808 LYS A N 1
ATOM 6194 C CA . LYS A 1 808 ? 21.450 12.813 7.818 1.00 93.06 808 LYS A CA 1
ATOM 6195 C C . LYS A 1 808 ? 20.600 12.964 9.068 1.00 93.06 808 LYS A C 1
ATOM 6197 O O . LYS A 1 808 ? 19.379 12.856 8.993 1.00 93.06 808 LYS A O 1
ATOM 6202 N N . TYR A 1 809 ? 21.250 13.201 10.197 1.00 92.19 809 TYR A N 1
ATOM 6203 C CA . TYR A 1 809 ? 20.649 13.297 11.522 1.00 92.19 809 TYR A CA 1
ATOM 6204 C C . TYR A 1 809 ? 20.711 14.742 12.019 1.00 92.19 809 TYR A C 1
ATOM 6206 O O . TYR A 1 809 ? 21.788 15.340 12.051 1.00 92.19 809 TYR A O 1
ATOM 6214 N N . VAL A 1 810 ? 19.563 15.295 12.404 1.00 92.25 810 VAL A N 1
ATOM 6215 C CA . VAL A 1 810 ? 19.440 16.645 12.965 1.00 92.25 810 VAL A CA 1
ATOM 6216 C C . VAL A 1 810 ? 18.718 16.548 14.296 1.00 92.25 810 VAL A C 1
ATOM 6218 O O . VAL A 1 810 ? 17.652 15.951 14.360 1.00 92.25 810 VAL A O 1
ATOM 6221 N N . GLU A 1 811 ? 19.256 17.168 15.338 1.00 91.75 811 GLU A N 1
ATOM 6222 C CA . GLU A 1 811 ? 18.630 17.232 16.661 1.00 91.75 811 GLU A CA 1
ATOM 6223 C C . GLU A 1 811 ? 18.366 18.690 17.043 1.00 91.75 811 GLU A C 1
ATOM 6225 O O . GLU A 1 811 ? 19.208 19.557 16.797 1.00 91.75 811 GLU A O 1
ATOM 6230 N N . LYS A 1 812 ? 17.203 18.969 17.635 1.00 91.75 812 LYS A N 1
ATOM 6231 C CA . LYS A 1 812 ? 16.791 20.300 18.094 1.00 91.75 812 LYS A CA 1
ATOM 6232 C C . LYS A 1 812 ? 16.123 20.211 19.462 1.00 91.75 812 LYS A C 1
ATOM 6234 O O . LYS A 1 812 ? 15.524 19.197 19.814 1.00 91.75 812 LYS A O 1
ATOM 6239 N N . GLU A 1 813 ? 16.217 21.295 20.221 1.00 90.94 813 GLU A N 1
ATOM 6240 C CA . GLU A 1 813 ? 15.475 21.478 21.465 1.00 90.94 813 GLU A CA 1
ATOM 6241 C C . GLU A 1 813 ? 14.888 22.885 21.547 1.00 90.94 813 GLU A C 1
ATOM 6243 O O . GLU A 1 813 ? 15.437 23.828 20.972 1.00 90.94 813 GLU A O 1
ATOM 6248 N N . GLN A 1 814 ? 13.772 23.014 22.258 1.00 89.50 814 GLN A N 1
ATOM 6249 C CA . GLN A 1 814 ? 13.131 24.289 22.543 1.00 89.50 814 GLN A CA 1
ATOM 6250 C C . GLN A 1 814 ? 12.487 24.229 23.926 1.00 89.50 814 GLN A C 1
ATOM 6252 O O . GLN A 1 814 ? 11.683 23.337 24.207 1.00 89.50 814 GLN A O 1
ATOM 6257 N N . ASP A 1 815 ? 12.834 25.199 24.767 1.00 87.38 815 ASP A N 1
ATOM 6258 C CA . ASP A 1 815 ? 12.117 25.470 26.009 1.00 87.38 815 ASP A CA 1
ATOM 6259 C C . ASP A 1 815 ? 10.959 26.442 25.717 1.00 87.38 815 ASP A C 1
ATOM 6261 O O . ASP A 1 815 ? 11.060 27.321 24.853 1.00 87.38 815 ASP A O 1
ATOM 6265 N N . TYR A 1 816 ? 9.858 26.279 26.436 1.00 85.88 816 TYR A N 1
ATOM 6266 C CA . TYR A 1 816 ? 8.599 26.992 26.273 1.00 85.88 816 TYR A CA 1
ATOM 6267 C C . TYR A 1 816 ? 8.148 27.561 27.615 1.00 85.88 816 TYR A C 1
ATOM 6269 O O . TYR A 1 816 ? 8.345 26.943 28.662 1.00 85.88 816 TYR A O 1
ATOM 6277 N N . ILE A 1 817 ? 7.512 28.730 27.592 1.00 79.44 817 ILE A N 1
ATOM 6278 C CA . ILE A 1 817 ? 6.996 29.387 28.793 1.00 79.44 817 ILE A CA 1
ATOM 6279 C C . ILE A 1 817 ? 5.679 30.103 28.507 1.00 79.44 817 ILE A C 1
ATOM 6281 O O . ILE A 1 817 ? 5.467 30.620 27.414 1.00 79.44 817 ILE A O 1
ATOM 6285 N N . THR A 1 818 ? 4.776 30.184 29.482 1.00 73.50 818 THR A N 1
ATOM 6286 C CA . THR A 1 818 ? 3.513 30.904 29.267 1.00 73.50 818 THR A CA 1
ATOM 6287 C C . THR A 1 818 ? 3.737 32.407 29.042 1.00 73.50 818 THR A C 1
ATOM 6289 O O . THR A 1 818 ? 4.533 33.039 29.759 1.00 73.50 818 THR A O 1
ATOM 6292 N N . PRO A 1 819 ? 3.011 33.026 28.089 1.00 67.50 819 PRO A N 1
ATOM 6293 C CA . PRO A 1 819 ? 3.152 34.452 27.788 1.00 67.50 819 PRO A CA 1
ATOM 6294 C C . PRO A 1 819 ? 2.742 35.322 28.985 1.00 67.50 819 PRO A C 1
ATOM 6296 O O . PRO A 1 819 ? 3.404 36.307 29.330 1.00 67.50 819 PRO A O 1
ATOM 6299 N N . THR A 1 820 ? 1.702 34.901 29.709 1.00 59.72 820 THR A N 1
ATOM 6300 C CA . THR A 1 820 ? 1.197 35.578 30.912 1.00 59.72 820 THR A CA 1
ATOM 6301 C C . THR A 1 820 ? 1.502 34.787 32.187 1.00 59.72 820 THR A C 1
ATOM 6303 O O . THR A 1 820 ? 1.894 33.618 32.137 1.00 59.72 820 THR A O 1
ATOM 6306 N N . ALA A 1 821 ? 1.399 35.458 33.336 1.00 61.44 821 ALA A N 1
ATOM 6307 C CA . ALA A 1 821 ? 1.521 34.829 34.648 1.00 61.44 821 ALA A CA 1
ATOM 6308 C C . ALA A 1 821 ? 0.139 34.481 35.225 1.00 61.44 821 ALA A C 1
ATOM 6310 O O . ALA A 1 821 ? -0.826 35.216 35.013 1.00 61.44 821 ALA A O 1
ATOM 6311 N N . PHE A 1 822 ? 0.067 33.398 35.995 1.00 58.59 822 PHE A N 1
ATOM 6312 C CA . PHE A 1 822 ? -1.126 32.975 36.729 1.00 58.59 822 PHE A CA 1
ATOM 6313 C C . PHE A 1 822 ? -1.035 33.381 38.190 1.00 58.59 822 PHE A C 1
ATOM 6315 O O . PHE A 1 822 ? 0.055 33.594 38.724 1.00 58.59 822 PHE A O 1
ATOM 6322 N N . TYR A 1 823 ? -2.195 33.469 38.833 1.00 53.00 823 TYR A N 1
ATOM 6323 C CA . TYR A 1 823 ? -2.324 33.737 40.257 1.00 53.00 823 TYR A CA 1
ATOM 6324 C C . TYR A 1 823 ? -2.894 32.506 40.964 1.00 53.00 823 TYR A C 1
ATOM 6326 O O . TYR A 1 823 ? -3.832 31.877 40.471 1.00 53.00 823 TYR A O 1
ATOM 6334 N N . GLN A 1 824 ? -2.328 32.159 42.118 1.00 49.62 824 GLN A N 1
ATOM 6335 C CA . GLN A 1 824 ? -2.800 31.054 42.949 1.00 49.62 824 GLN A CA 1
ATOM 6336 C C . GLN A 1 824 ? -4.106 31.449 43.656 1.00 49.62 824 GLN A C 1
ATOM 6338 O O . GLN A 1 824 ? -4.114 32.376 44.467 1.00 49.62 824 GLN A O 1
ATOM 6343 N N . ILE A 1 825 ? -5.210 30.760 43.348 1.00 44.72 825 ILE A N 1
ATOM 6344 C CA . ILE A 1 825 ? -6.553 31.091 43.850 1.00 44.72 825 ILE A CA 1
ATOM 6345 C C . ILE A 1 825 ? -7.031 30.039 44.855 1.00 44.72 825 ILE A C 1
ATOM 6347 O O . ILE A 1 825 ? -6.859 28.847 44.633 1.00 44.72 825 ILE A O 1
ATOM 6351 N N . ALA A 1 826 ? -7.692 30.491 45.924 1.00 38.28 826 ALA A N 1
ATOM 6352 C CA . ALA A 1 826 ? -8.712 29.716 46.624 1.00 38.28 826 ALA A CA 1
ATOM 6353 C C . ALA A 1 826 ? -10.064 30.383 46.338 1.00 38.28 826 ALA A C 1
ATOM 6355 O O . ALA A 1 826 ? -10.369 31.461 46.859 1.00 38.28 826 ALA A O 1
ATOM 6356 N N . ALA A 1 827 ? -10.856 29.798 45.442 1.00 34.84 827 ALA A N 1
ATOM 6357 C CA . ALA A 1 827 ? -12.177 30.316 45.133 1.00 34.84 827 ALA A CA 1
ATOM 6358 C C . ALA A 1 827 ? -13.107 29.821 46.234 1.00 34.84 827 ALA A C 1
ATOM 6360 O O . ALA A 1 827 ? -13.447 28.647 46.255 1.00 34.84 827 ALA A O 1
ATOM 6361 N N . ASN A 1 828 ? -13.389 30.687 47.212 1.00 33.47 828 ASN A N 1
ATOM 6362 C CA . ASN A 1 828 ? -14.638 30.763 47.984 1.00 33.47 828 ASN A CA 1
ATOM 6363 C C . ASN A 1 828 ? -14.479 31.806 49.100 1.00 33.47 828 ASN A C 1
ATOM 6365 O O . ASN A 1 828 ? -14.373 31.499 50.288 1.00 33.47 828 ASN A O 1
ATOM 6369 N N . GLY A 1 829 ? -14.447 33.081 48.715 1.00 32.28 829 GLY A N 1
ATOM 6370 C CA . GLY A 1 829 ? -14.678 34.176 49.650 1.00 32.28 829 GLY A CA 1
ATOM 6371 C C . GLY A 1 829 ? -16.168 34.485 49.712 1.00 32.28 829 GLY A C 1
ATOM 6372 O O . GLY A 1 829 ? -16.641 35.315 48.948 1.00 32.28 829 GLY A O 1
ATOM 6373 N N . LYS A 1 830 ? -16.920 33.846 50.612 1.00 32.47 830 LYS A N 1
ATOM 6374 C CA . LYS A 1 830 ? -18.240 34.368 50.988 1.00 32.47 830 LYS A CA 1
ATOM 6375 C C . LYS A 1 830 ? -18.010 35.539 51.939 1.00 32.47 830 LYS A C 1
ATOM 6377 O O . LYS A 1 830 ? -17.449 35.336 53.015 1.00 32.47 830 LYS A O 1
ATOM 6382 N N . ILE A 1 831 ? -18.457 36.744 51.583 1.00 32.47 831 ILE A N 1
ATOM 6383 C CA . ILE A 1 831 ? -18.621 37.809 52.578 1.00 32.47 831 ILE A CA 1
ATOM 6384 C C . ILE A 1 831 ? -19.777 37.372 53.478 1.00 32.47 831 ILE A C 1
ATOM 6386 O O . ILE A 1 831 ? -20.947 37.451 53.113 1.00 32.47 831 ILE A O 1
ATOM 6390 N N . THR A 1 832 ? -19.457 36.818 54.643 1.00 31.64 832 THR A N 1
ATOM 6391 C CA . THR A 1 832 ? -20.452 36.547 55.677 1.00 31.64 832 THR A CA 1
ATOM 6392 C C . THR A 1 832 ? -20.643 37.807 56.500 1.00 31.64 832 THR A C 1
ATOM 6394 O O . THR A 1 832 ? -19.709 38.270 57.154 1.00 31.64 832 THR A O 1
ATOM 6397 N N . VAL A 1 833 ? -21.859 38.346 56.496 1.00 32.62 833 VAL A N 1
ATOM 6398 C CA . VAL A 1 833 ? -22.284 39.292 57.529 1.00 32.62 833 VAL A CA 1
ATOM 6399 C C . VAL A 1 833 ? -22.196 38.604 58.892 1.00 32.62 833 VAL A C 1
ATOM 6401 O O . VAL A 1 833 ? -22.597 37.446 59.033 1.00 32.62 833 VAL A O 1
ATOM 6404 N N . ASN A 1 834 ? -21.634 39.301 59.885 1.00 29.78 834 ASN A N 1
ATOM 6405 C CA . ASN A 1 834 ? -21.563 38.806 61.260 1.00 29.78 834 ASN A CA 1
ATOM 6406 C C . ASN A 1 834 ? -22.955 38.353 61.726 1.00 29.78 834 ASN A C 1
ATOM 6408 O O . ASN A 1 834 ? -23.965 38.987 61.411 1.00 29.78 834 ASN A O 1
ATOM 6412 N N . SER A 1 835 ? -23.002 37.256 62.483 1.00 29.28 835 SER A N 1
ATOM 6413 C CA . SER A 1 835 ? -24.233 36.726 63.072 1.00 29.28 835 SER A CA 1
ATOM 6414 C C . SER A 1 835 ? -24.979 37.834 63.825 1.00 29.28 835 SER A C 1
ATOM 6416 O O . SER A 1 835 ? -24.475 38.335 64.830 1.00 29.28 835 SER A O 1
ATOM 6418 N N . GLY A 1 836 ? -26.150 38.227 63.314 1.00 37.41 836 GLY A N 1
ATOM 6419 C CA . GLY A 1 836 ? -26.975 39.308 63.865 1.00 37.41 836 GLY A CA 1
ATOM 6420 C C . GLY A 1 836 ? -27.542 40.291 62.833 1.00 37.41 836 GLY A C 1
ATOM 6421 O O . GLY A 1 836 ? -28.403 41.088 63.185 1.00 37.41 836 GLY A O 1
ATOM 6422 N N . TYR A 1 837 ? -27.109 40.242 61.568 1.00 33.00 837 TYR A N 1
ATOM 6423 C CA . TYR A 1 837 ? -27.692 41.075 60.508 1.00 33.00 837 TYR A CA 1
ATOM 6424 C C . TYR A 1 837 ? -29.045 40.511 60.036 1.00 33.00 837 TYR A C 1
ATOM 6426 O O . TYR A 1 837 ? -29.096 39.425 59.462 1.00 33.00 837 TYR A O 1
ATOM 6434 N N . THR A 1 838 ? -30.137 41.242 60.277 1.00 39.09 838 THR A N 1
ATOM 6435 C CA . THR A 1 838 ? -31.521 40.868 59.910 1.00 39.09 838 THR A CA 1
ATOM 6436 C C . THR A 1 838 ? -32.109 41.743 58.791 1.00 39.09 838 THR A C 1
ATOM 6438 O O . THR A 1 838 ? -33.325 41.833 58.662 1.00 39.09 838 THR A O 1
ATOM 6441 N N . GLY A 1 839 ? -31.277 42.442 58.011 1.00 35.91 839 GLY A N 1
ATOM 6442 C CA . GLY A 1 839 ? -31.734 43.254 56.876 1.00 35.91 839 GLY A CA 1
ATOM 6443 C C . GLY A 1 839 ? -31.987 42.400 55.628 1.00 35.91 839 GLY A C 1
ATOM 6444 O O . GLY A 1 839 ? -31.100 41.667 55.199 1.00 35.91 839 GLY A O 1
ATOM 6445 N N . ASP A 1 840 ? -33.169 42.518 55.020 1.00 38.69 840 ASP A N 1
ATOM 6446 C CA . ASP A 1 840 ? -33.655 41.597 53.977 1.00 38.69 840 ASP A CA 1
ATOM 6447 C C . ASP A 1 840 ? -33.002 41.712 52.585 1.00 38.69 840 ASP A C 1
ATOM 6449 O O . ASP A 1 840 ? -33.395 40.976 51.681 1.00 38.69 840 ASP A O 1
ATOM 6453 N N . LYS A 1 841 ? -31.996 42.568 52.353 1.00 37.62 841 LYS A N 1
ATOM 6454 C CA . LYS A 1 841 ? -31.295 42.618 51.052 1.00 37.62 841 LYS A CA 1
ATOM 6455 C C . LYS A 1 841 ? -29.825 43.022 51.170 1.00 37.62 841 LYS A C 1
ATOM 6457 O O . LYS A 1 841 ? -29.469 44.170 50.949 1.00 37.62 841 LYS A O 1
ATOM 6462 N N . VAL A 1 842 ? -28.967 42.036 51.416 1.00 33.66 842 VAL A N 1
ATOM 6463 C CA . VAL A 1 842 ? -27.622 41.994 50.821 1.00 33.66 842 VAL A CA 1
ATOM 6464 C C . VAL A 1 842 ? -27.499 40.629 50.146 1.00 33.66 842 VAL A C 1
ATOM 6466 O O . VAL A 1 842 ? -26.971 39.674 50.712 1.00 33.66 842 VAL A O 1
ATOM 6469 N N . GLN A 1 843 ? -28.084 40.503 48.954 1.00 35.59 843 GLN A N 1
ATOM 6470 C CA . GLN A 1 843 ? -27.711 39.437 48.030 1.00 35.59 843 GLN A CA 1
ATOM 6471 C C . GLN A 1 843 ? -26.498 39.947 47.258 1.00 35.59 843 GLN A C 1
ATOM 6473 O O . GLN A 1 843 ? -26.642 40.627 46.251 1.00 35.59 843 GLN A O 1
ATOM 6478 N N . LEU A 1 844 ? -25.299 39.667 47.767 1.00 36.84 844 LEU A N 1
ATOM 6479 C CA . LEU A 1 844 ? -24.125 39.680 46.904 1.00 36.84 844 LEU A CA 1
ATOM 6480 C C . LEU A 1 844 ? -24.201 38.372 46.122 1.00 36.84 844 LEU A C 1
ATOM 6482 O O . LEU A 1 844 ? -23.954 37.299 46.682 1.00 36.84 844 LEU A O 1
ATOM 6486 N N . GLU A 1 845 ? -24.651 38.452 44.871 1.00 34.62 845 GLU A N 1
ATOM 6487 C CA . GLU A 1 845 ? -24.484 37.352 43.924 1.00 34.62 845 GLU A CA 1
ATOM 6488 C C . GLU A 1 845 ? -23.000 36.939 43.890 1.00 34.62 845 GLU A C 1
ATOM 6490 O O . GLU A 1 845 ? -22.110 37.716 44.254 1.00 34.62 845 GLU A O 1
ATOM 6495 N N . ALA A 1 846 ? -22.722 35.681 43.537 1.00 39.97 846 ALA A N 1
ATOM 6496 C CA . ALA A 1 846 ? -21.345 35.228 43.380 1.00 39.97 846 ALA A CA 1
ATOM 6497 C C . ALA A 1 846 ? -20.645 36.147 42.371 1.00 39.97 846 ALA A C 1
ATOM 6499 O O . ALA A 1 846 ? -21.139 36.283 41.257 1.00 39.97 846 ALA A O 1
ATOM 6500 N N . LEU A 1 847 ? -19.535 36.780 42.763 1.00 39.44 847 LEU A N 1
ATOM 6501 C CA . LEU A 1 847 ? -18.781 37.646 41.858 1.00 39.44 847 LEU A CA 1
ATOM 6502 C C . LEU A 1 847 ? -18.355 36.826 40.626 1.00 39.44 847 LEU A C 1
ATOM 6504 O O . LEU A 1 847 ? -17.598 35.857 40.760 1.00 39.44 847 LEU A O 1
ATOM 6508 N N . PHE A 1 848 ? -18.852 37.188 39.444 1.00 38.66 848 PHE A N 1
ATOM 6509 C CA . PHE A 1 848 ? -18.555 36.521 38.177 1.00 38.66 848 PHE A CA 1
ATOM 6510 C C . PHE A 1 848 ? -17.420 37.279 37.476 1.00 38.66 848 PHE A C 1
ATOM 6512 O O . PHE A 1 848 ? -17.566 38.439 37.123 1.00 38.66 848 PHE A O 1
ATOM 6519 N N . ASN A 1 849 ? -16.297 36.604 37.197 1.00 42.59 849 ASN A N 1
ATOM 6520 C CA . ASN A 1 849 ? -15.083 37.176 36.574 1.00 42.59 849 ASN A CA 1
ATOM 6521 C C . ASN A 1 849 ? -14.189 38.050 37.479 1.00 42.59 849 ASN A C 1
ATOM 6523 O O . ASN A 1 849 ? -13.426 38.881 36.982 1.00 42.59 849 ASN A O 1
ATOM 6527 N N . SER A 1 850 ? -14.200 37.799 38.789 1.00 45.41 850 SER A N 1
ATOM 6528 C CA . SER A 1 850 ? -13.499 38.612 39.791 1.00 45.41 850 SER A CA 1
ATOM 6529 C C . SER A 1 850 ? -12.259 37.945 40.433 1.00 45.41 850 SER A C 1
ATOM 6531 O O . SER A 1 850 ? -12.136 36.720 40.458 1.00 45.41 850 SER A O 1
ATOM 6533 N N . LEU A 1 851 ? -11.312 38.733 40.965 1.00 42.72 851 LEU A N 1
ATOM 6534 C CA . LEU A 1 851 ? -10.162 38.264 41.758 1.00 42.72 851 LEU A CA 1
ATOM 6535 C C . LEU A 1 851 ? -10.574 37.948 43.220 1.00 42.72 851 LEU A C 1
ATOM 6537 O O . LEU A 1 851 ? -11.431 38.627 43.786 1.00 42.72 851 LEU A O 1
ATOM 6541 N N . PRO A 1 852 ? -9.970 36.935 43.872 1.00 43.06 852 PRO A N 1
ATOM 6542 C CA . PRO A 1 852 ? -10.389 36.446 45.189 1.00 43.06 852 PRO A CA 1
ATOM 6543 C C . PRO A 1 852 ? -10.108 37.443 46.330 1.00 43.06 852 PRO A C 1
ATOM 6545 O O . PRO A 1 852 ? -9.124 38.183 46.305 1.00 43.06 852 PRO A O 1
ATOM 6548 N N . VAL A 1 853 ? -10.955 37.403 47.372 1.00 38.47 853 VAL A N 1
ATOM 6549 C CA . VAL A 1 853 ? -10.909 38.287 48.565 1.00 38.47 853 VAL A CA 1
ATOM 6550 C C . VAL A 1 853 ? -10.564 37.515 49.868 1.00 38.47 853 VAL A C 1
ATOM 6552 O O . VAL A 1 853 ? -10.528 38.101 50.946 1.00 38.47 853 VAL A O 1
ATOM 6555 N N . SER A 1 854 ? -10.301 36.198 49.808 1.00 36.88 854 SER A N 1
ATOM 6556 C CA . SER A 1 854 ? -10.127 35.300 50.978 1.00 36.88 854 SER A CA 1
ATOM 6557 C C . SER A 1 854 ? -8.719 34.692 51.096 1.00 36.88 854 SER A C 1
ATOM 6559 O O . SER A 1 854 ? -8.052 34.475 50.088 1.00 36.88 854 SER A O 1
ATOM 6561 N N . THR A 1 855 ? -8.291 34.372 52.328 1.00 35.03 855 THR A N 1
ATOM 6562 C CA . THR A 1 855 ? -6.998 33.738 52.678 1.00 35.03 855 THR A CA 1
ATOM 6563 C C . THR A 1 855 ? -7.102 32.265 53.115 1.00 35.03 855 THR A C 1
ATOM 6565 O O . THR A 1 855 ? -6.088 31.676 53.482 1.00 35.03 855 THR A O 1
ATOM 6568 N N . LYS A 1 856 ? -8.297 31.647 53.109 1.00 34.12 856 LYS A N 1
ATOM 6569 C CA . LYS A 1 856 ? -8.474 30.215 53.442 1.00 34.12 856 LYS A CA 1
ATOM 6570 C C . LYS A 1 856 ? -8.293 29.325 52.210 1.00 34.12 856 LYS A C 1
ATOM 6572 O O . LYS A 1 856 ? -8.866 29.620 51.169 1.00 34.12 856 LYS A O 1
ATOM 6577 N N . THR A 1 857 ? -7.543 28.231 52.353 1.00 38.12 857 THR A N 1
ATOM 6578 C CA . THR A 1 857 ? -7.125 27.336 51.262 1.00 38.12 857 THR A CA 1
ATOM 6579 C C . THR A 1 857 ? -7.904 26.015 51.265 1.00 38.12 857 THR A C 1
ATOM 6581 O O . THR A 1 857 ? -8.075 25.387 52.306 1.00 38.12 857 THR A O 1
ATOM 6584 N N . VAL A 1 858 ? -8.373 25.584 50.090 1.00 39.22 858 VAL A N 1
ATOM 6585 C CA . VAL A 1 858 ? -8.915 24.237 49.824 1.00 39.22 858 VAL A CA 1
ATOM 6586 C C . VAL A 1 858 ? -8.534 23.857 48.393 1.00 39.22 858 VAL A C 1
ATOM 6588 O O . VAL A 1 858 ? -9.147 24.362 47.462 1.00 39.22 858 VAL A O 1
ATOM 6591 N N . GLY A 1 859 ? -7.517 22.998 48.239 1.00 46.56 859 GLY A N 1
ATOM 6592 C CA . GLY A 1 859 ? -7.105 22.378 46.966 1.00 46.56 859 GLY A CA 1
ATOM 6593 C C . GLY A 1 859 ? -6.555 23.327 45.886 1.00 46.56 859 GLY A C 1
ATOM 6594 O O . GLY A 1 859 ? -6.873 24.509 45.856 1.00 46.56 859 GLY A O 1
ATOM 6595 N N . GLY A 1 860 ? -5.688 22.821 45.003 1.00 48.97 860 GLY A N 1
ATOM 6596 C CA . GLY A 1 860 ? -5.191 23.570 43.840 1.00 48.97 860 GLY A CA 1
ATOM 6597 C C . GLY A 1 860 ? -6.029 23.345 42.570 1.00 48.97 860 GLY A C 1
ATOM 6598 O O . GLY A 1 860 ? -6.859 22.436 42.518 1.00 48.97 860 GLY A O 1
ATOM 6599 N N . GLY A 1 861 ? -5.857 24.227 41.578 1.00 55.53 861 GLY A N 1
ATOM 6600 C CA . GLY A 1 861 ? -6.590 24.218 40.303 1.00 55.53 861 GLY A CA 1
ATOM 6601 C C . GLY A 1 861 ? -6.138 23.133 39.311 1.00 55.53 861 GLY A C 1
ATOM 6602 O O . GLY A 1 861 ? -5.179 22.400 39.547 1.00 55.53 861 GLY A O 1
ATOM 6603 N N . ILE A 1 862 ? -6.830 23.041 38.173 1.00 61.22 862 ILE A N 1
ATOM 6604 C CA . ILE A 1 862 ? -6.568 22.071 37.098 1.00 61.22 862 ILE A CA 1
ATOM 6605 C C . ILE A 1 862 ? -5.814 22.759 35.957 1.00 61.22 862 ILE A C 1
ATOM 6607 O O . ILE A 1 862 ? -6.263 23.792 35.451 1.00 61.22 862 ILE A O 1
ATOM 6611 N N . PHE A 1 863 ? -4.722 22.144 35.500 1.00 67.12 863 PHE A N 1
ATOM 6612 C CA . PHE A 1 863 ? -4.035 22.511 34.266 1.00 67.12 863 PHE A CA 1
ATOM 6613 C C . PHE A 1 863 ? -4.209 21.438 33.208 1.00 67.12 863 PHE A C 1
ATOM 6615 O O . PHE A 1 863 ? -4.173 20.237 33.479 1.00 67.12 863 PHE A O 1
ATOM 6622 N N . LYS A 1 864 ? -4.375 21.893 31.975 1.00 68.50 864 LYS A N 1
ATOM 6623 C CA . LYS A 1 864 ? -4.436 21.037 30.804 1.00 68.50 864 LYS A CA 1
ATOM 6624 C C . LYS A 1 864 ? -3.498 21.614 29.745 1.00 68.50 864 LYS A C 1
ATOM 6626 O O . LYS A 1 864 ? -3.602 22.795 29.427 1.00 68.50 864 LYS A O 1
ATOM 6631 N N . LEU A 1 865 ? -2.578 20.809 29.235 1.00 72.50 865 LEU A N 1
ATOM 6632 C CA . LEU A 1 865 ? -1.673 21.150 28.140 1.00 72.50 865 LEU A CA 1
ATOM 6633 C C . LEU A 1 865 ? -2.028 20.279 26.935 1.00 72.50 865 LEU A C 1
ATOM 6635 O O . LEU A 1 865 ? -2.380 19.116 27.107 1.00 72.50 865 LEU A O 1
ATOM 6639 N N . ASN A 1 866 ? -1.956 20.841 25.735 1.00 72.56 866 ASN A N 1
ATOM 6640 C CA . ASN A 1 866 ? -2.142 20.105 24.489 1.00 72.56 866 ASN A CA 1
ATOM 6641 C C . ASN A 1 866 ? -0.982 20.416 23.543 1.00 72.56 866 ASN A C 1
ATOM 6643 O O . ASN A 1 866 ? -0.573 21.572 23.437 1.00 72.56 866 ASN A O 1
ATOM 6647 N N . ILE A 1 867 ? -0.438 19.398 22.885 1.00 76.00 867 ILE A N 1
ATOM 6648 C CA . ILE A 1 867 ? 0.620 19.572 21.889 1.00 76.00 867 ILE A CA 1
ATOM 6649 C C . ILE A 1 867 ? 0.011 19.491 20.494 1.00 76.00 867 ILE A C 1
ATOM 6651 O O . ILE A 1 867 ? -0.620 18.500 20.139 1.00 76.00 867 ILE A O 1
ATOM 6655 N N . GLU A 1 868 ? 0.288 20.506 19.685 1.00 75.94 868 GLU A N 1
ATOM 6656 C CA . GLU A 1 868 ? -0.043 20.554 18.266 1.00 75.94 868 GLU A CA 1
ATOM 6657 C C . GLU A 1 868 ? 1.237 20.494 17.412 1.00 75.94 868 GLU A C 1
ATOM 6659 O O . GLU A 1 868 ? 2.324 20.889 17.854 1.00 75.94 868 GLU A O 1
ATOM 6664 N N . TRP A 1 869 ? 1.094 20.075 16.150 1.00 71.25 869 TRP A N 1
ATOM 6665 C CA . TRP A 1 869 ? 2.163 20.055 15.140 1.00 71.25 869 TRP A CA 1
ATOM 6666 C C . TRP A 1 869 ? 3.352 19.136 15.478 1.00 71.25 869 TRP A C 1
ATOM 6668 O O . TRP A 1 869 ? 4.487 19.406 15.076 1.00 71.25 869 TRP A O 1
ATOM 6678 N N . LEU A 1 870 ? 3.113 18.037 16.201 1.00 75.69 870 LEU A N 1
ATOM 6679 C CA . LEU A 1 870 ? 4.159 17.084 16.592 1.00 75.69 870 LEU A CA 1
ATOM 6680 C C . LEU A 1 870 ? 4.399 16.028 15.504 1.00 75.69 870 LEU A C 1
ATOM 6682 O O . LEU A 1 870 ? 3.458 15.385 15.044 1.00 75.69 870 LEU A O 1
ATOM 6686 N N . GLY A 1 871 ? 5.666 15.777 15.163 1.00 68.69 871 GLY A N 1
ATOM 6687 C CA . GLY A 1 871 ? 6.065 14.747 14.197 1.00 68.69 871 GLY A CA 1
ATOM 6688 C C . GLY A 1 871 ? 5.938 15.176 12.738 1.00 68.69 871 GLY A C 1
ATOM 6689 O O . GLY A 1 871 ? 5.208 16.106 12.421 1.00 68.69 871 GLY A O 1
ATOM 6690 N N . GLU A 1 872 ? 6.622 14.478 11.835 1.00 70.25 872 GLU A N 1
ATOM 6691 C CA . GLU A 1 872 ? 6.467 14.621 10.383 1.00 70.25 872 GLU A CA 1
ATOM 6692 C C . GLU A 1 872 ? 6.329 13.237 9.760 1.00 70.25 872 GLU A C 1
ATOM 6694 O O . GLU A 1 872 ? 7.206 12.388 9.921 1.00 70.25 872 GLU A O 1
ATOM 6699 N N . PHE A 1 873 ? 5.246 13.030 9.021 1.00 66.62 873 PHE A N 1
ATOM 6700 C CA . PHE A 1 873 ? 5.117 11.935 8.070 1.00 66.62 873 PHE A CA 1
ATOM 6701 C C . PHE A 1 873 ? 4.584 12.475 6.745 1.00 66.62 873 PHE A C 1
ATOM 6703 O O . PHE A 1 873 ? 4.118 13.612 6.659 1.00 66.62 873 PHE A O 1
ATOM 6710 N N . TYR A 1 874 ? 4.676 11.673 5.693 1.00 62.53 874 TYR A N 1
ATOM 6711 C CA . TYR A 1 874 ? 4.207 12.055 4.369 1.00 62.53 874 TYR A CA 1
ATOM 6712 C C . TYR A 1 874 ? 3.025 11.167 4.004 1.00 62.53 874 TYR A C 1
ATOM 6714 O O . TYR A 1 874 ? 3.125 9.937 3.996 1.00 62.53 874 TYR A O 1
ATOM 6722 N N . ASP A 1 875 ? 1.879 11.793 3.755 1.00 52.84 875 ASP A N 1
ATOM 6723 C CA . ASP A 1 875 ? 0.713 11.070 3.269 1.00 52.84 875 ASP A CA 1
ATOM 6724 C C . ASP A 1 875 ? 0.853 10.738 1.772 1.00 52.84 875 ASP A C 1
ATOM 6726 O O . ASP A 1 875 ? 1.770 11.175 1.070 1.00 52.84 875 ASP A O 1
ATOM 6730 N N . LYS A 1 876 ? -0.086 9.940 1.263 1.00 50.66 876 LYS A N 1
ATOM 6731 C CA . LYS A 1 876 ? -0.163 9.535 -0.150 1.00 50.66 876 LYS A CA 1
ATOM 6732 C C . LYS A 1 876 ? -0.246 10.705 -1.150 1.00 50.66 876 LYS A C 1
ATOM 6734 O O . LYS A 1 876 ? -0.020 10.478 -2.337 1.00 50.66 876 LYS A O 1
ATOM 6739 N N . ASP A 1 877 ? -0.604 11.908 -0.693 1.00 52.84 877 ASP A N 1
ATOM 6740 C CA . ASP A 1 877 ? -0.807 13.108 -1.510 1.00 52.84 877 ASP A CA 1
ATOM 6741 C C . ASP A 1 877 ? 0.390 14.082 -1.408 1.00 52.84 877 ASP A C 1
ATOM 6743 O O . ASP A 1 877 ? 0.336 15.195 -1.939 1.00 52.84 877 ASP A O 1
ATOM 6747 N N . ASN A 1 878 ? 1.503 13.649 -0.792 1.00 52.00 878 ASN A N 1
ATOM 6748 C CA . ASN A 1 878 ? 2.711 14.438 -0.522 1.00 52.00 878 ASN A CA 1
ATOM 6749 C C . ASN A 1 878 ? 2.478 15.658 0.381 1.00 52.00 878 ASN A C 1
ATOM 6751 O O . ASN A 1 878 ? 3.294 16.587 0.382 1.00 52.00 878 ASN A O 1
ATOM 6755 N N . ALA A 1 879 ? 1.392 15.680 1.155 1.00 55.06 879 ALA A N 1
ATOM 6756 C CA . ALA A 1 879 ? 1.225 16.683 2.190 1.00 55.06 879 ALA A CA 1
ATOM 6757 C C . ALA A 1 879 ? 2.078 16.304 3.409 1.00 55.06 879 ALA A C 1
ATOM 6759 O O . ALA A 1 879 ? 2.246 15.129 3.744 1.00 55.06 879 ALA A O 1
ATOM 6760 N N . VAL A 1 880 ? 2.652 17.316 4.065 1.00 61.53 880 VAL A N 1
ATOM 6761 C CA . VAL A 1 880 ? 3.333 17.133 5.352 1.00 61.53 880 VAL A CA 1
ATOM 6762 C C . VAL A 1 880 ? 2.252 16.844 6.393 1.00 61.53 880 VAL A C 1
ATOM 6764 O O . VAL A 1 880 ? 1.543 17.759 6.809 1.00 61.53 880 VAL A O 1
ATOM 6767 N N . GLY A 1 881 ? 2.112 15.576 6.771 1.00 58.72 881 GLY A N 1
ATOM 6768 C CA . GLY A 1 881 ? 1.292 15.131 7.892 1.00 58.72 881 GLY A CA 1
ATOM 6769 C C . GLY A 1 881 ? 2.057 15.262 9.209 1.00 58.7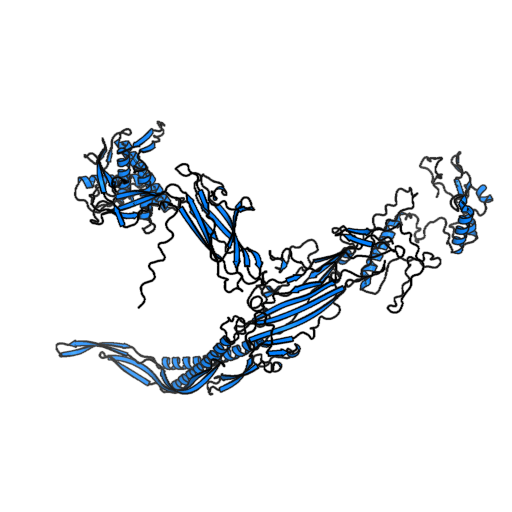2 881 GLY A C 1
ATOM 6770 O O . GLY A 1 881 ? 3.290 15.210 9.236 1.00 58.72 881 GLY A O 1
ATOM 6771 N N . ARG A 1 882 ? 1.335 15.448 10.316 1.00 68.00 882 ARG A N 1
ATOM 6772 C CA . ARG A 1 882 ? 1.902 15.473 11.672 1.00 68.00 882 ARG A CA 1
ATOM 6773 C C . ARG A 1 882 ? 1.380 14.269 12.445 1.00 68.00 882 ARG A C 1
ATOM 6775 O O . ARG A 1 882 ? 0.195 13.954 12.354 1.00 68.00 882 ARG A O 1
ATOM 6782 N N . LEU A 1 883 ? 2.258 13.605 13.202 1.00 65.19 883 LEU A N 1
ATOM 6783 C CA . LEU A 1 883 ? 1.885 12.473 14.063 1.00 65.19 883 LEU A CA 1
ATOM 6784 C C . LEU A 1 883 ? 0.767 12.879 15.036 1.00 65.19 883 LEU A C 1
ATOM 6786 O O . LEU A 1 883 ? -0.164 12.110 15.248 1.00 65.19 883 LEU A O 1
ATOM 6790 N N . MET A 1 884 ? 0.819 14.111 15.553 1.00 65.88 884 MET A N 1
ATOM 6791 C CA . MET A 1 884 ? -0.280 14.732 16.294 1.00 65.88 884 MET A CA 1
ATOM 6792 C C . MET A 1 884 ? -0.596 16.099 15.679 1.00 65.88 884 MET A C 1
ATOM 6794 O O . MET A 1 884 ? 0.210 17.032 15.771 1.00 65.88 884 MET A O 1
ATOM 6798 N N . ASP A 1 885 ? -1.763 16.205 15.038 1.00 59.28 885 ASP A N 1
ATOM 6799 C CA . ASP A 1 885 ? -2.299 17.455 14.492 1.00 59.28 885 ASP A CA 1
ATOM 6800 C C . ASP A 1 885 ? -3.714 17.693 15.013 1.00 59.28 885 ASP A C 1
ATOM 6802 O O . ASP A 1 885 ? -4.643 16.974 14.653 1.00 59.28 885 ASP A O 1
ATOM 6806 N N . ILE A 1 886 ? -3.904 18.706 15.854 1.00 51.72 886 ILE A N 1
ATOM 6807 C CA . ILE A 1 886 ? -5.246 19.157 16.225 1.00 51.72 886 ILE A CA 1
ATOM 6808 C C . ILE A 1 886 ? -5.283 20.688 16.106 1.00 51.72 886 ILE A C 1
ATOM 6810 O O . ILE A 1 886 ? -5.210 21.397 17.107 1.00 51.72 886 ILE A O 1
ATOM 6814 N N . PRO A 1 887 ? -5.375 21.242 14.883 1.00 43.47 887 PRO A N 1
ATOM 6815 C CA . PRO A 1 887 ? -5.385 22.683 14.700 1.00 43.47 887 PRO A CA 1
ATOM 6816 C C . PRO A 1 887 ? -6.739 23.277 15.111 1.00 43.47 887 PRO A C 1
ATOM 6818 O O . PRO A 1 887 ? -7.749 23.106 14.428 1.00 43.47 887 PRO A O 1
ATOM 6821 N N . GLY A 1 888 ? -6.756 24.059 16.192 1.00 42.28 888 GLY A N 1
ATOM 6822 C CA . GLY A 1 888 ? -7.794 25.068 16.438 1.00 42.28 888 GLY A CA 1
ATOM 6823 C C . GLY A 1 888 ? -9.210 24.573 16.768 1.00 42.28 888 GLY A C 1
ATOM 6824 O O . GLY A 1 888 ? -10.137 25.387 16.744 1.00 42.28 888 GLY A O 1
ATOM 6825 N N . VAL A 1 889 ? -9.413 23.294 17.096 1.00 41.72 889 VAL A N 1
ATOM 6826 C CA . VAL A 1 889 ? -10.697 22.826 17.644 1.00 41.72 889 VAL A CA 1
ATOM 6827 C C . VAL A 1 889 ? -10.760 23.106 19.142 1.00 41.72 889 VAL A C 1
ATOM 6829 O O . VAL A 1 889 ? -9.907 22.691 19.923 1.00 41.72 889 VAL A O 1
ATOM 6832 N N . ALA A 1 890 ? -11.798 23.837 19.546 1.00 40.53 890 ALA A N 1
ATOM 6833 C CA . ALA A 1 890 ? -12.146 24.001 20.948 1.00 40.53 890 ALA A CA 1
ATOM 6834 C C . ALA A 1 890 ? -12.325 22.623 21.609 1.00 40.53 890 ALA A C 1
ATOM 6836 O O . ALA A 1 890 ? -12.802 21.688 20.964 1.00 40.53 890 ALA A O 1
ATOM 6837 N N . TRP A 1 891 ? -12.002 22.546 22.905 1.00 39.06 891 TRP A N 1
ATOM 6838 C CA . TRP A 1 891 ? -12.040 21.387 23.819 1.00 39.06 891 TRP A CA 1
ATOM 6839 C C . TRP A 1 891 ? -13.240 20.419 23.694 1.00 39.06 891 TRP A C 1
ATOM 6841 O O . TRP A 1 891 ? -13.212 19.333 24.267 1.00 39.06 891 TRP A O 1
ATOM 6851 N N . THR A 1 892 ? -14.300 20.793 22.980 1.00 35.34 892 THR A N 1
ATOM 6852 C CA . THR A 1 892 ? -15.573 20.079 22.876 1.00 35.34 892 THR A CA 1
ATOM 6853 C C . THR A 1 892 ? -15.893 19.502 21.493 1.00 35.34 892 THR A C 1
ATOM 6855 O O . THR A 1 892 ? -16.897 18.801 21.386 1.00 35.34 892 THR A O 1
ATOM 6858 N N . ASP A 1 893 ? -15.100 19.742 20.439 1.00 35.72 893 ASP A N 1
ATOM 6859 C CA . ASP A 1 893 ? -15.481 19.319 19.076 1.00 35.72 893 ASP A CA 1
ATOM 6860 C C . ASP A 1 893 ? -14.336 18.652 18.291 1.00 35.72 893 ASP A C 1
ATOM 6862 O O . ASP A 1 893 ? -13.745 19.214 17.374 1.00 35.72 893 ASP A O 1
ATOM 6866 N N . ARG A 1 894 ? -14.028 17.398 18.655 1.00 39.91 894 ARG A N 1
ATOM 6867 C CA . ARG A 1 894 ? -12.982 16.528 18.066 1.00 39.91 894 ARG A CA 1
ATOM 6868 C C . ARG A 1 894 ? -13.267 16.034 16.629 1.00 39.91 894 ARG A C 1
ATOM 6870 O O . ARG A 1 894 ? -12.881 14.926 16.274 1.00 39.91 894 ARG A O 1
ATOM 6877 N N . ARG A 1 895 ? -14.001 16.767 15.786 1.00 34.59 895 ARG A N 1
ATOM 6878 C CA . ARG A 1 895 ? -14.426 16.250 14.466 1.00 34.59 895 ARG A CA 1
ATOM 6879 C C . ARG A 1 895 ? -14.320 17.276 13.347 1.00 34.59 895 ARG A C 1
ATOM 6881 O O . ARG A 1 895 ? -15.355 17.671 12.817 1.00 34.59 895 ARG A O 1
ATOM 6888 N N . GLN A 1 896 ? -13.100 17.656 12.951 1.00 32.56 896 GLN A N 1
ATOM 6889 C CA . GLN A 1 896 ? -12.780 18.071 11.571 1.00 32.56 896 GLN A CA 1
ATOM 6890 C C . GLN A 1 896 ? -11.306 18.485 11.400 1.00 32.56 896 GLN A C 1
ATOM 6892 O O . GLN A 1 896 ? -10.931 19.571 11.825 1.00 32.56 896 GLN A O 1
ATOM 6897 N N . GLY A 1 897 ? -10.520 17.684 10.669 1.00 31.06 897 GLY A N 1
ATOM 6898 C CA . GLY A 1 897 ? -9.339 18.169 9.939 1.00 31.06 897 GLY A CA 1
ATOM 6899 C C . GLY A 1 897 ? -8.128 17.230 9.926 1.00 31.06 897 GLY A C 1
ATOM 6900 O O . GLY A 1 897 ? -7.354 17.253 10.867 1.00 31.06 897 GLY A O 1
ATOM 6901 N N . GLY A 1 898 ? -7.930 16.501 8.817 1.00 40.00 898 GLY A N 1
ATOM 6902 C CA . GLY A 1 898 ? -6.702 15.744 8.503 1.00 40.00 898 GLY A CA 1
ATOM 6903 C C . GLY A 1 898 ? -6.677 14.307 9.034 1.00 40.00 898 GLY A C 1
ATOM 6904 O O . GLY A 1 898 ? -7.138 14.056 10.134 1.00 40.00 898 GLY A O 1
ATOM 6905 N N . THR A 1 899 ? -6.178 13.352 8.238 1.00 41.09 899 THR A N 1
ATOM 6906 C CA . THR A 1 899 ? -5.902 11.979 8.698 1.00 41.09 899 THR A CA 1
ATOM 6907 C C . THR A 1 899 ? -4.646 12.000 9.558 1.00 41.09 899 THR A C 1
ATOM 6909 O O . THR A 1 899 ? -3.541 12.092 9.025 1.00 41.09 899 THR A O 1
ATOM 6912 N N . THR A 1 900 ? -4.812 11.954 10.873 1.00 50.00 900 THR A N 1
ATOM 6913 C CA . THR A 1 900 ? -3.700 11.859 11.827 1.00 50.00 900 THR A CA 1
ATOM 6914 C C . THR A 1 900 ? -3.385 10.394 12.140 1.00 50.00 900 THR A C 1
ATOM 6916 O O . THR A 1 900 ? -4.241 9.524 11.973 1.00 50.00 900 THR A O 1
ATOM 6919 N N . PHE A 1 901 ? -2.175 10.102 12.635 1.00 54.00 901 PHE A N 1
ATOM 6920 C CA . PHE A 1 901 ? -1.811 8.778 13.180 1.00 54.00 901 PHE A CA 1
ATOM 6921 C C . PHE A 1 901 ? -2.860 8.269 14.198 1.00 54.00 901 PHE A C 1
ATOM 6923 O O . PHE A 1 901 ? -3.179 7.080 14.235 1.00 54.00 901 PHE A O 1
ATOM 6930 N N . MET A 1 902 ? -3.473 9.199 14.940 1.00 52.91 902 MET A N 1
ATOM 6931 C CA . MET A 1 902 ? -4.509 8.965 15.951 1.00 52.91 902 MET A CA 1
ATOM 6932 C C . MET A 1 902 ? -5.877 8.544 15.388 1.00 52.91 902 MET A C 1
ATOM 6934 O O . MET A 1 902 ? -6.683 7.965 16.115 1.00 52.91 902 MET A O 1
ATOM 6938 N N . ASP A 1 903 ? -6.154 8.789 14.103 1.00 51.56 903 ASP A N 1
ATOM 6939 C CA . ASP A 1 903 ? -7.407 8.364 13.457 1.00 51.56 903 ASP A CA 1
ATOM 6940 C C . ASP A 1 903 ? -7.385 6.884 13.041 1.00 51.56 903 ASP A C 1
ATOM 6942 O O . ASP A 1 903 ? -8.416 6.318 12.651 1.00 51.56 903 ASP A O 1
ATOM 6946 N N . SER A 1 904 ? -6.217 6.233 13.124 1.00 51.34 904 SER A N 1
ATOM 6947 C CA . SER A 1 904 ? -6.094 4.795 12.903 1.00 51.34 904 SER A CA 1
ATOM 6948 C C . SER A 1 904 ? -6.886 4.030 13.971 1.00 51.34 904 SER A C 1
ATOM 6950 O O . SER A 1 904 ? -6.678 4.254 15.164 1.00 51.34 904 SER A O 1
ATOM 6952 N N . PRO A 1 905 ? -7.739 3.055 13.595 1.00 46.41 905 PRO A N 1
ATOM 6953 C CA . PRO A 1 905 ? -8.481 2.225 14.548 1.00 46.41 905 PRO A CA 1
ATOM 6954 C C . PRO A 1 905 ? -7.608 1.516 15.594 1.00 46.41 905 PRO A C 1
ATOM 6956 O O . PRO A 1 905 ? -8.122 1.124 16.635 1.00 46.41 905 PRO A O 1
ATOM 6959 N N . LYS A 1 906 ? -6.307 1.333 15.320 1.00 50.31 906 LYS A N 1
ATOM 6960 C CA . LYS A 1 906 ? -5.347 0.711 16.246 1.00 50.31 906 LYS A CA 1
ATOM 6961 C C . LYS A 1 906 ? -4.883 1.636 17.374 1.00 50.31 906 LYS A C 1
ATOM 6963 O O . LYS A 1 906 ? -4.462 1.133 18.406 1.00 50.31 906 LYS A O 1
ATOM 6968 N N . HIS A 1 907 ? -4.960 2.951 17.170 1.00 52.66 907 HIS A N 1
ATOM 6969 C CA . HIS A 1 907 ? -4.363 3.969 18.044 1.00 52.66 907 HIS A CA 1
ATOM 6970 C C . HIS A 1 907 ? -5.401 4.904 18.670 1.00 52.66 907 HIS A C 1
ATOM 6972 O O . HIS A 1 907 ? -5.030 5.890 19.302 1.00 52.66 907 HIS A O 1
ATOM 6978 N N . GLN A 1 908 ? -6.693 4.570 18.561 1.00 53.84 908 GLN A N 1
ATOM 6979 C CA . GLN A 1 908 ? -7.795 5.343 19.157 1.00 53.84 908 GLN A CA 1
ATOM 6980 C C . GLN A 1 908 ? -7.673 5.502 20.681 1.00 53.84 908 GLN A C 1
ATOM 6982 O O . GLN A 1 908 ? -8.186 6.478 21.223 1.00 53.84 908 GLN A O 1
ATOM 6987 N N . ASP A 1 909 ? -6.971 4.576 21.342 1.00 51.94 909 ASP A N 1
ATOM 6988 C CA . ASP A 1 909 ? -6.733 4.577 22.790 1.00 51.94 909 ASP A CA 1
ATOM 6989 C C . ASP A 1 909 ? -5.339 5.112 23.189 1.00 51.94 909 ASP A C 1
ATOM 6991 O O . ASP A 1 909 ? -4.977 5.043 24.360 1.00 51.94 909 ASP A O 1
ATOM 6995 N N . SER A 1 910 ? -4.527 5.603 22.244 1.00 56.12 910 SER A N 1
ATOM 6996 C CA . SER A 1 910 ? -3.192 6.154 22.536 1.00 56.12 910 SER A CA 1
ATOM 6997 C C . SER A 1 910 ? -3.232 7.636 22.950 1.00 56.12 910 SER A C 1
ATOM 6999 O O . SER A 1 910 ? -4.238 8.325 22.761 1.00 56.12 910 SER A O 1
ATOM 7001 N N . PHE A 1 911 ? -2.131 8.144 23.515 1.00 60.69 911 PHE A N 1
ATOM 7002 C CA . PHE A 1 911 ? -1.982 9.540 23.939 1.00 60.69 911 PHE A CA 1
ATOM 7003 C C . PHE A 1 911 ? -2.247 10.538 22.801 1.00 60.69 911 PHE A C 1
ATOM 7005 O O . PHE A 1 911 ? -1.474 10.649 21.852 1.00 60.69 911 PHE A O 1
ATOM 7012 N N . THR A 1 912 ? -3.312 11.332 22.935 1.00 61.16 912 THR A N 1
ATOM 7013 C CA . THR A 1 912 ? -3.780 12.301 21.924 1.00 61.16 912 THR A CA 1
ATOM 7014 C C . THR A 1 912 ? -3.033 13.639 21.945 1.00 61.16 912 THR A C 1
ATOM 7016 O O . THR A 1 912 ? -3.490 14.603 21.333 1.00 61.16 912 THR A O 1
ATOM 7019 N N . GLY A 1 913 ? -1.929 13.743 22.690 1.00 63.81 913 GLY A N 1
ATOM 7020 C CA . GLY A 1 913 ? -1.282 15.023 22.989 1.00 63.81 913 GLY A CA 1
ATOM 7021 C C . GLY A 1 913 ? -1.934 15.789 24.147 1.00 63.81 913 GLY A C 1
ATOM 7022 O O . GLY A 1 913 ? -1.422 16.839 24.530 1.00 63.81 913 GLY A O 1
ATOM 7023 N N . ASP A 1 914 ? -3.029 15.269 24.719 1.00 66.19 914 ASP A N 1
ATOM 7024 C CA . ASP A 1 914 ? -3.763 15.876 25.832 1.00 66.19 914 ASP A CA 1
ATOM 7025 C C . ASP A 1 914 ? -3.163 15.472 27.179 1.00 66.19 914 ASP A C 1
ATOM 7027 O O . ASP A 1 914 ? -3.240 14.320 27.599 1.00 66.19 914 ASP A O 1
ATOM 7031 N N . TYR A 1 915 ? -2.631 16.446 27.907 1.00 68.75 915 TYR A N 1
ATOM 7032 C CA . TYR A 1 915 ? -2.050 16.241 29.223 1.00 68.75 915 TYR A CA 1
ATOM 7033 C C . TYR A 1 915 ? -2.811 17.025 30.290 1.00 68.75 915 TYR A C 1
ATOM 7035 O O . TYR A 1 915 ? -2.744 18.252 30.342 1.00 68.75 915 TYR A O 1
ATOM 7043 N N . LYS A 1 916 ? -3.551 16.325 31.156 1.00 69.94 916 LYS A N 1
ATOM 7044 C CA . LYS A 1 916 ? -4.299 16.915 32.277 1.00 69.94 916 LYS A CA 1
ATOM 7045 C C . LYS A 1 916 ? -3.574 16.604 33.580 1.00 69.94 916 LYS A C 1
ATOM 7047 O O . LYS A 1 916 ? -3.525 15.443 33.964 1.00 69.94 916 LYS A O 1
ATOM 7052 N N . CYS A 1 917 ? -3.115 17.630 34.294 1.00 61.31 917 CYS A N 1
ATOM 7053 C CA . CYS A 1 917 ? -2.633 17.468 35.663 1.00 61.31 917 CYS A CA 1
ATOM 7054 C C . CYS A 1 917 ? -3.292 18.434 36.629 1.00 61.31 917 CYS A C 1
ATOM 7056 O O . CYS A 1 917 ? -3.681 19.558 36.299 1.00 61.31 917 CYS A O 1
ATOM 7058 N N . TYR A 1 918 ? -3.368 17.980 37.868 1.00 58.41 918 TYR A N 1
ATOM 7059 C CA . TYR A 1 918 ? -3.790 18.786 38.990 1.00 58.41 918 TYR A CA 1
ATOM 7060 C C . TYR A 1 918 ? -2.567 19.529 39.512 1.00 58.41 918 TYR A C 1
ATOM 7062 O O . TYR A 1 918 ? -1.542 18.924 39.820 1.00 58.41 918 TYR A O 1
ATOM 7070 N N . TYR A 1 919 ? -2.646 20.855 39.561 1.00 55.09 919 TYR A N 1
ATOM 7071 C CA . TYR A 1 919 ? -1.619 21.608 40.255 1.00 55.09 919 TYR A CA 1
ATOM 7072 C C . TYR A 1 919 ? -1.904 21.506 41.744 1.00 55.09 919 TYR A C 1
ATOM 7074 O O . TYR A 1 919 ? -2.935 21.969 42.234 1.00 55.09 919 TYR A O 1
ATOM 7082 N N . GLU A 1 920 ? -0.977 20.900 42.469 1.00 50.84 920 GLU A N 1
ATOM 7083 C CA . GLU A 1 920 ? -1.036 20.863 43.916 1.00 50.84 920 GLU A CA 1
ATOM 7084 C C . GLU A 1 920 ? -0.491 22.169 44.477 1.00 50.84 920 GLU A C 1
ATOM 7086 O O . GLU A 1 920 ? 0.658 22.549 44.269 1.00 50.84 920 GLU A O 1
ATOM 7091 N N . SER A 1 921 ? -1.344 22.875 45.207 1.00 47.94 921 SER A N 1
ATOM 7092 C CA . SER A 1 921 ? -0.960 24.047 45.974 1.00 47.94 921 SER A CA 1
ATOM 7093 C C . SER A 1 921 ? -0.688 23.604 47.414 1.00 47.94 921 SER A C 1
ATOM 7095 O O . SER A 1 921 ? -1.655 23.500 48.180 1.00 47.94 921 SER A O 1
ATOM 7097 N N . PRO A 1 922 ? 0.574 23.411 47.847 1.00 45.56 922 PRO A N 1
ATOM 7098 C CA . PRO A 1 922 ? 0.902 23.080 49.232 1.00 45.56 922 PRO A CA 1
ATOM 7099 C C . PRO A 1 922 ? 0.823 24.333 50.116 1.00 45.56 922 PRO A C 1
ATOM 7101 O O . PRO A 1 922 ? 1.727 24.619 50.896 1.00 45.56 922 PRO A O 1
ATOM 7104 N N . CYS A 1 923 ? -0.246 25.122 49.977 1.00 47.00 923 CYS A N 1
ATOM 7105 C CA . CYS A 1 923 ? -0.511 26.287 50.806 1.00 47.00 923 CYS A CA 1
ATOM 7106 C C . CYS A 1 923 ? -0.847 25.842 52.226 1.00 47.00 923 CYS A C 1
ATOM 7108 O O . CYS A 1 923 ? -2.008 25.751 52.632 1.00 47.00 923 CYS A O 1
ATOM 7110 N N . ARG A 1 924 ? 0.216 25.528 52.953 1.00 47.75 924 ARG A N 1
ATOM 7111 C CA . ARG A 1 924 ? 0.219 25.109 54.334 1.00 47.75 924 ARG A CA 1
ATOM 7112 C C . ARG A 1 924 ? 0.227 26.361 55.208 1.00 47.75 924 ARG A C 1
ATOM 7114 O O . ARG A 1 924 ? 1.106 27.202 55.033 1.00 47.75 924 ARG A O 1
ATOM 7121 N N . PRO A 1 925 ? -0.725 26.520 56.137 1.00 45.28 925 PRO A N 1
ATOM 7122 C CA . PRO A 1 925 ? -0.605 27.541 57.167 1.00 45.28 925 PRO A CA 1
ATOM 7123 C C . PRO A 1 925 ? 0.688 27.292 57.958 1.00 45.28 925 PRO A C 1
ATOM 7125 O O . PRO A 1 925 ? 0.903 26.162 58.406 1.00 45.28 925 PRO A O 1
ATOM 7128 N N . ASP A 1 926 ? 1.529 28.318 58.134 1.00 41.47 926 ASP A N 1
ATOM 7129 C CA . ASP A 1 926 ? 2.824 28.228 58.843 1.00 41.47 926 ASP A CA 1
ATOM 7130 C C . ASP A 1 926 ? 2.697 27.542 60.222 1.00 41.47 926 ASP A C 1
ATOM 7132 O O . ASP A 1 926 ? 3.604 26.843 60.677 1.00 41.47 926 ASP A O 1
ATOM 7136 N N . ASP A 1 927 ? 1.523 27.658 60.844 1.00 43.25 927 ASP A N 1
ATOM 7137 C CA . ASP A 1 927 ? 1.238 27.193 62.200 1.00 43.25 927 ASP A CA 1
ATOM 7138 C C . ASP A 1 927 ? 0.731 25.737 62.275 1.00 43.25 927 ASP A C 1
ATOM 7140 O O . ASP A 1 927 ? 0.371 25.273 63.358 1.00 43.25 927 ASP A O 1
ATOM 7144 N N . CYS A 1 928 ? 0.716 24.984 61.161 1.00 50.81 928 CYS A N 1
ATOM 7145 C CA . CYS A 1 928 ? 0.339 23.558 61.165 1.00 50.81 928 CYS A CA 1
ATOM 7146 C C . CYS A 1 928 ? 1.420 22.564 60.651 1.00 50.81 928 CYS A C 1
ATOM 7148 O O . CYS A 1 928 ? 1.244 21.891 59.637 1.00 50.81 928 CYS A O 1
ATOM 7150 N N . PRO A 1 929 ? 2.563 22.447 61.370 1.00 48.44 929 PRO A N 1
ATOM 7151 C CA . PRO A 1 929 ? 3.397 21.276 61.672 1.00 48.44 929 PRO A CA 1
ATOM 7152 C C . PRO A 1 929 ? 3.270 19.933 60.945 1.00 48.44 929 PRO A C 1
ATOM 7154 O O . PRO A 1 929 ? 4.182 19.453 60.270 1.00 48.44 929 PRO A O 1
ATOM 7157 N N . ASN A 1 930 ? 2.167 19.269 61.261 1.00 51.56 930 ASN A N 1
ATOM 7158 C CA . ASN A 1 930 ? 2.120 17.812 61.354 1.00 51.56 930 ASN A CA 1
ATOM 7159 C C . ASN A 1 930 ? 0.905 17.236 60.619 1.00 51.56 930 ASN A C 1
ATOM 7161 O O . ASN A 1 930 ? 0.444 16.158 60.972 1.00 51.56 930 ASN A O 1
ATOM 7165 N N . CYS A 1 931 ? 0.351 17.975 59.658 1.00 56.69 931 CYS A N 1
ATOM 7166 C CA . CYS A 1 931 ? -0.670 17.438 58.774 1.00 56.69 931 CYS A CA 1
ATOM 7167 C C . CYS A 1 931 ? 0.005 16.830 57.548 1.00 56.69 931 CYS A C 1
ATOM 7169 O O . CYS A 1 931 ? 0.731 17.541 56.845 1.00 56.69 931 CYS A O 1
ATOM 7171 N N . ASP A 1 932 ? -0.275 15.562 57.275 1.00 53.00 932 ASP A N 1
ATOM 7172 C CA . ASP A 1 932 ? 0.149 14.932 56.032 1.00 53.00 932 ASP A CA 1
ATOM 7173 C C . ASP A 1 932 ? -0.914 15.216 54.967 1.00 53.00 932 ASP A C 1
ATOM 7175 O O . ASP A 1 932 ? -2.102 14.949 55.156 1.00 53.00 932 ASP A O 1
ATOM 7179 N N . PHE A 1 933 ? -0.497 15.819 53.855 1.00 51.31 933 PHE A N 1
ATOM 7180 C CA . PHE A 1 933 ? -1.348 15.960 52.679 1.00 51.31 933 PHE A CA 1
ATOM 7181 C C . PHE A 1 933 ? -1.277 14.653 51.903 1.00 51.31 933 PHE A C 1
ATOM 7183 O O . PHE A 1 933 ? -0.200 14.284 51.432 1.00 51.31 933 PHE A O 1
ATOM 7190 N N . VAL A 1 934 ? -2.392 13.932 51.821 1.00 52.59 934 VAL A N 1
ATOM 7191 C CA . VAL A 1 934 ? -2.444 12.633 51.152 1.00 52.59 934 VAL A CA 1
ATOM 7192 C C . VAL A 1 934 ? -3.501 12.694 50.062 1.00 52.59 934 VAL A C 1
ATOM 7194 O O . VAL A 1 934 ? -4.664 13.010 50.320 1.00 52.59 934 VAL A O 1
ATOM 7197 N N . CYS A 1 935 ? -3.070 12.397 48.842 1.00 44.38 935 CYS A N 1
ATOM 7198 C CA . CYS A 1 935 ? -3.928 12.208 47.684 1.00 44.38 935 CYS A CA 1
ATOM 7199 C C . CYS A 1 935 ? -4.104 10.710 47.429 1.00 44.38 935 CYS A C 1
ATOM 7201 O O . CYS A 1 935 ? -3.121 10.006 47.201 1.00 44.38 935 CYS A O 1
ATOM 7203 N N . GLU A 1 936 ? -5.344 10.225 47.451 1.00 46.47 936 GLU A N 1
ATOM 7204 C CA . GLU A 1 936 ? -5.705 8.887 46.980 1.00 46.47 936 GLU A CA 1
ATOM 7205 C C . GLU A 1 936 ? -6.641 9.033 45.771 1.00 46.47 936 GLU A C 1
ATOM 7207 O O . GLU A 1 936 ? -7.833 9.305 45.904 1.00 46.47 936 GLU A O 1
ATOM 7212 N N . GLY A 1 937 ? -6.097 8.861 44.562 1.00 46.03 937 GLY A N 1
ATOM 7213 C CA . GLY A 1 937 ? -6.856 9.058 43.323 1.00 46.03 937 GLY A CA 1
ATOM 7214 C C . GLY A 1 937 ? -7.147 10.538 43.049 1.00 46.03 937 GLY A C 1
ATOM 7215 O O . GLY A 1 937 ? -6.246 11.369 43.107 1.00 46.03 937 GLY A O 1
ATOM 7216 N N . GLU A 1 938 ? -8.395 10.876 42.715 1.00 38.00 938 GLU A N 1
ATOM 7217 C CA . GLU A 1 938 ? -8.804 12.268 42.456 1.00 38.00 938 GLU A CA 1
ATOM 7218 C C . GLU A 1 938 ? -9.047 13.081 43.745 1.00 38.00 938 GLU A C 1
ATOM 7220 O O . GLU A 1 938 ? -9.138 14.316 43.689 1.00 38.00 938 GLU A O 1
ATOM 7225 N N . ASP A 1 939 ? -9.093 12.412 44.902 1.00 36.75 939 ASP A N 1
ATOM 7226 C CA . ASP A 1 939 ? -9.402 12.991 46.207 1.00 36.75 939 ASP A CA 1
ATOM 7227 C C . ASP A 1 939 ? -8.115 13.240 47.007 1.00 36.75 939 ASP A C 1
ATOM 7229 O O . ASP A 1 939 ? -7.329 12.332 47.270 1.00 36.75 939 ASP A O 1
ATOM 7233 N N . CYS A 1 940 ? -7.886 14.498 47.399 1.00 43.91 940 CYS A N 1
ATOM 7234 C CA . CYS A 1 940 ? -6.757 14.868 48.255 1.00 43.91 940 CYS A CA 1
ATOM 7235 C C . CYS A 1 940 ? -7.254 15.569 49.500 1.00 43.91 940 CYS A C 1
ATOM 7237 O O . CYS A 1 940 ? -7.877 16.630 49.382 1.00 43.91 940 CYS A O 1
ATOM 7239 N N . ASP A 1 941 ? -6.875 15.033 50.654 1.00 50.69 941 ASP A N 1
ATOM 7240 C CA . ASP A 1 941 ? -7.260 15.546 51.955 1.00 50.69 941 ASP A CA 1
ATOM 7241 C C . ASP A 1 941 ? -6.040 15.760 52.853 1.00 50.69 941 ASP A C 1
ATOM 7243 O O . ASP A 1 941 ? -5.015 15.079 52.776 1.00 50.69 941 ASP A O 1
ATOM 7247 N N . TRP A 1 942 ? -6.166 16.734 53.753 1.00 52.06 942 TRP A N 1
ATOM 7248 C CA . TRP A 1 942 ? -5.224 16.905 54.852 1.00 52.06 942 TRP A CA 1
ATOM 7249 C C . TRP A 1 942 ? -5.569 15.898 55.945 1.00 52.06 942 TRP A C 1
ATOM 7251 O O . TRP A 1 942 ? -6.514 16.087 56.716 1.00 52.06 942 TRP A O 1
ATOM 7261 N N . ILE A 1 943 ? -4.804 14.816 56.012 1.00 54.53 943 ILE A N 1
ATOM 7262 C CA . ILE A 1 943 ? -4.997 13.759 56.994 1.00 54.53 943 ILE A CA 1
ATOM 7263 C C . ILE A 1 943 ? -4.310 14.185 58.303 1.00 54.53 943 ILE A C 1
ATOM 7265 O O . ILE A 1 943 ? -3.182 14.674 58.313 1.00 54.53 943 ILE A O 1
ATOM 7269 N N . GLN A 1 944 ? -5.018 14.023 59.428 1.00 55.31 944 GLN A N 1
ATOM 7270 C CA . GLN A 1 944 ? -4.543 14.350 60.786 1.00 55.31 944 GLN A CA 1
ATOM 7271 C C . GLN A 1 944 ? -4.248 15.841 61.075 1.00 55.31 944 GLN A C 1
ATOM 7273 O O . GLN A 1 944 ? -3.353 16.152 61.858 1.00 55.31 944 GLN A O 1
ATOM 7278 N N . CYS A 1 945 ? -5.030 16.788 60.543 1.00 49.12 945 CYS A N 1
ATOM 7279 C CA . CYS A 1 945 ? -4.909 18.189 60.975 1.00 49.12 945 CYS A CA 1
ATOM 7280 C C . CYS A 1 945 ? -5.641 18.476 62.309 1.00 49.12 945 CYS A C 1
ATOM 7282 O O . CYS A 1 945 ? -6.862 18.307 62.372 1.00 49.12 945 CYS A O 1
ATOM 7284 N N . PRO A 1 946 ? -4.961 18.963 63.370 1.00 47.69 946 PRO A N 1
ATOM 7285 C CA . PRO A 1 946 ? -5.641 19.577 64.515 1.00 47.69 946 PRO A CA 1
ATOM 7286 C C . PRO A 1 946 ? -6.300 20.918 64.125 1.00 47.69 946 PRO A C 1
ATOM 7288 O O . PRO A 1 946 ? -5.962 21.499 63.098 1.00 47.69 946 PRO A O 1
ATOM 7291 N N . GLU A 1 947 ? -7.230 21.442 64.939 1.00 41.91 947 GLU A N 1
ATOM 7292 C CA . GLU A 1 947 ? -7.815 22.784 64.741 1.00 41.91 947 GLU A CA 1
ATOM 7293 C C . GLU A 1 947 ? -6.721 23.871 64.821 1.00 41.91 947 GLU A C 1
ATOM 7295 O O . GLU A 1 947 ? -6.353 24.335 65.902 1.00 41.91 947 GLU A O 1
ATOM 7300 N N . CYS A 1 948 ? -6.167 24.271 63.674 1.00 42.12 948 CYS A N 1
ATOM 7301 C CA . CYS A 1 948 ? -5.085 25.252 63.601 1.00 42.12 948 CYS A CA 1
ATOM 7302 C C . CYS A 1 948 ? -5.640 26.678 63.834 1.00 42.12 948 CYS A C 1
ATOM 7304 O O . CYS A 1 948 ? -6.429 27.188 63.033 1.00 42.12 948 CYS A O 1
ATOM 7306 N N . LYS A 1 949 ? -5.211 27.355 64.910 1.00 37.97 949 LYS A N 1
ATOM 7307 C CA . LYS A 1 949 ? -5.360 28.813 65.079 1.00 37.97 949 LYS A CA 1
ATOM 7308 C C . LYS A 1 949 ? -4.112 29.501 64.534 1.00 37.97 949 LYS A C 1
ATOM 7310 O O . LYS A 1 949 ? -3.012 29.154 64.943 1.00 37.97 949 LYS A O 1
ATOM 7315 N N . ILE A 1 950 ? -4.308 30.460 63.633 1.00 32.72 950 ILE A N 1
ATOM 7316 C CA . ILE A 1 950 ? -3.224 31.169 62.947 1.00 32.72 950 ILE A CA 1
ATOM 7317 C C . ILE A 1 950 ? -2.704 32.308 63.838 1.00 32.72 950 ILE A C 1
ATOM 7319 O O . ILE A 1 950 ? -3.498 33.171 64.212 1.00 32.72 950 ILE A O 1
ATOM 7323 N N . ASP A 1 951 ? -1.405 32.330 64.147 1.00 33.09 951 ASP A N 1
ATOM 7324 C CA . ASP A 1 951 ? -0.718 33.414 64.866 1.00 33.09 951 ASP A CA 1
ATOM 7325 C C . ASP A 1 951 ? 0.760 33.503 64.410 1.00 33.09 951 ASP A C 1
ATOM 7327 O O . ASP A 1 951 ? 1.658 32.861 64.955 1.00 33.09 951 ASP A O 1
ATOM 7331 N N . CYS A 1 952 ? 1.041 34.295 63.368 1.00 29.14 952 CYS A N 1
ATOM 7332 C CA . CYS A 1 952 ? 2.346 34.264 62.696 1.00 29.14 952 CYS A CA 1
ATOM 7333 C C . CYS A 1 952 ? 3.365 35.242 63.321 1.00 29.14 952 CYS A C 1
ATOM 7335 O O . CYS A 1 952 ? 3.267 36.466 63.185 1.00 29.14 952 CYS A O 1
ATOM 7337 N N . THR A 1 953 ? 4.387 34.677 63.972 1.00 26.11 953 THR A N 1
ATOM 7338 C CA . THR A 1 953 ? 5.516 35.382 64.599 1.00 26.11 953 THR A CA 1
ATOM 7339 C C . THR A 1 953 ? 6.799 35.140 63.784 1.00 26.11 953 THR A C 1
ATOM 7341 O O . THR A 1 953 ? 7.321 34.034 63.787 1.00 26.11 953 THR A O 1
ATOM 7344 N N . ASN A 1 954 ? 7.341 36.184 63.137 1.00 30.69 954 ASN A N 1
ATOM 7345 C CA . ASN A 1 954 ? 8.655 36.238 62.452 1.00 30.69 954 ASN A CA 1
ATOM 7346 C C . ASN A 1 954 ? 8.952 35.223 61.322 1.00 30.69 954 ASN A C 1
ATOM 7348 O O . ASN A 1 954 ? 9.554 34.190 61.594 1.00 30.69 954 ASN A O 1
ATOM 7352 N N . CYS A 1 955 ? 8.797 35.603 60.044 1.00 24.83 955 CYS A N 1
ATOM 7353 C CA . CYS A 1 955 ? 9.566 34.991 58.938 1.00 24.83 955 CYS A CA 1
ATOM 7354 C C . CYS A 1 955 ? 9.943 36.010 57.832 1.00 24.83 955 CYS A C 1
ATOM 7356 O O . CYS A 1 955 ? 9.159 36.896 57.501 1.00 24.83 955 CYS A O 1
ATOM 7358 N N . ILE A 1 956 ? 11.179 35.911 57.306 1.00 24.05 956 ILE A N 1
ATOM 7359 C CA . ILE A 1 956 ? 11.971 36.947 56.590 1.00 24.05 956 ILE A CA 1
ATOM 7360 C C . ILE A 1 956 ? 12.680 36.369 55.315 1.00 24.05 956 ILE A C 1
ATOM 7362 O O . ILE A 1 956 ? 12.957 35.174 55.292 1.00 24.05 956 ILE A O 1
ATOM 7366 N N . PHE A 1 957 ? 13.066 37.251 54.354 1.00 24.70 957 PHE A N 1
ATOM 7367 C CA . PHE A 1 957 ? 14.176 37.231 53.329 1.00 24.70 957 PHE A CA 1
ATOM 7368 C C . PHE A 1 957 ? 13.887 36.749 51.872 1.00 24.70 957 PHE A C 1
ATOM 7370 O O . PHE A 1 957 ? 12.997 35.929 51.674 1.00 24.70 957 PHE A O 1
ATOM 7377 N N . ASP A 1 958 ? 14.549 37.212 50.776 1.00 26.17 958 ASP A N 1
ATOM 7378 C CA . ASP A 1 958 ? 15.798 37.999 50.521 1.00 26.17 958 ASP A CA 1
ATOM 7379 C C . ASP A 1 958 ? 15.685 38.905 49.246 1.00 26.17 958 ASP A C 1
ATOM 7381 O O . ASP A 1 958 ? 14.971 38.591 48.297 1.00 26.17 958 ASP A O 1
ATOM 7385 N N . LEU A 1 959 ? 16.422 40.022 49.231 1.00 30.45 959 LEU A N 1
ATOM 7386 C CA . LEU A 1 959 ? 16.300 41.251 48.430 1.00 30.45 959 LEU A CA 1
ATOM 7387 C C . LEU A 1 959 ? 17.261 41.371 47.223 1.00 30.45 959 LEU A C 1
ATOM 7389 O O . LEU A 1 959 ? 17.349 42.442 46.623 1.00 30.45 959 LEU A O 1
ATOM 7393 N N . ASN A 1 960 ? 17.990 40.322 46.831 1.00 25.72 960 ASN A N 1
ATOM 7394 C CA . ASN A 1 960 ? 19.061 40.463 45.827 1.00 25.72 960 ASN A CA 1
ATOM 7395 C C . ASN A 1 960 ? 18.660 40.273 44.345 1.00 25.72 960 ASN A C 1
ATOM 7397 O O . ASN A 1 960 ? 19.521 40.435 43.480 1.00 25.72 960 ASN A O 1
ATOM 7401 N N . LYS A 1 961 ? 17.398 39.968 43.994 1.00 27.97 961 LYS A N 1
ATOM 7402 C CA . LYS A 1 961 ? 16.976 39.795 42.580 1.00 27.97 961 LYS A CA 1
ATOM 7403 C C . LYS A 1 961 ? 15.506 40.147 42.277 1.00 27.97 961 LYS A C 1
ATOM 7405 O O . LYS A 1 961 ? 14.770 39.290 41.812 1.00 27.97 961 LYS A O 1
ATOM 7410 N N . LEU A 1 962 ? 15.085 41.392 42.497 1.00 27.03 962 LEU A N 1
ATOM 7411 C CA . LEU A 1 962 ? 14.304 42.207 41.538 1.00 27.03 962 LEU A CA 1
ATOM 7412 C C . LEU A 1 962 ? 13.753 43.451 42.242 1.00 27.03 962 LEU A C 1
ATOM 7414 O O . LEU A 1 962 ? 13.126 43.378 43.293 1.00 27.03 962 LEU A O 1
ATOM 7418 N N . ASN A 1 963 ? 13.968 44.597 41.607 1.00 27.59 963 ASN A N 1
ATOM 7419 C CA . ASN A 1 963 ? 13.554 45.910 42.073 1.00 27.59 963 ASN A CA 1
ATOM 7420 C C . ASN A 1 963 ? 12.266 46.293 41.325 1.00 27.59 963 ASN A C 1
ATOM 7422 O O . ASN A 1 963 ? 12.338 46.715 40.171 1.00 27.59 963 ASN A O 1
ATOM 7426 N N . VAL A 1 964 ? 11.093 46.122 41.945 1.00 24.17 964 VAL A N 1
ATOM 7427 C CA . VAL A 1 964 ? 9.824 46.642 41.405 1.00 24.17 964 VAL A CA 1
ATOM 7428 C C . VAL A 1 964 ? 9.043 47.320 42.532 1.00 24.17 964 VAL A C 1
ATOM 7430 O O . VAL A 1 964 ? 8.555 46.680 43.458 1.00 24.17 964 VAL A O 1
ATOM 7433 N N . ASN A 1 965 ? 8.974 48.649 42.474 1.00 24.44 965 ASN A N 1
ATOM 7434 C CA . ASN A 1 965 ? 8.257 49.487 43.430 1.00 24.44 965 ASN A CA 1
ATOM 7435 C C . ASN A 1 965 ? 6.744 49.397 43.206 1.00 24.44 965 ASN A C 1
ATOM 7437 O O . ASN A 1 965 ? 6.267 50.100 42.328 1.00 24.44 965 ASN A O 1
ATOM 7441 N N . PHE A 1 966 ? 6.004 48.669 44.051 1.00 27.05 966 PHE A N 1
ATOM 7442 C CA . PHE A 1 966 ? 4.641 49.036 44.480 1.00 27.05 966 PHE A CA 1
ATOM 7443 C C . PHE A 1 966 ? 4.370 48.502 45.900 1.00 27.05 966 PHE A C 1
ATOM 7445 O O . PHE A 1 966 ? 4.837 47.429 46.271 1.00 27.05 966 PHE A O 1
ATOM 7452 N N . ARG A 1 967 ? 3.656 49.282 46.728 1.00 29.50 967 ARG A N 1
ATOM 7453 C CA . ARG A 1 967 ? 3.361 48.967 48.140 1.00 29.50 967 ARG A CA 1
ATOM 7454 C C . ARG A 1 967 ? 2.044 48.182 48.262 1.00 29.50 967 ARG A C 1
ATOM 7456 O O . ARG A 1 967 ? 0.980 48.787 48.228 1.00 29.50 967 ARG A O 1
ATOM 7463 N N . THR A 1 968 ? 2.139 46.869 48.456 1.00 29.86 968 THR A N 1
ATOM 7464 C CA . THR A 1 968 ? 1.062 45.906 48.771 1.00 29.86 968 THR A CA 1
ATOM 7465 C C . THR A 1 968 ? 0.790 45.808 50.287 1.00 29.86 968 THR A C 1
ATOM 7467 O O . THR A 1 968 ? 1.678 46.069 51.105 1.00 29.86 968 THR A O 1
ATOM 7470 N N . ILE A 1 969 ? -0.435 45.448 50.699 1.00 30.36 969 ILE A N 1
ATOM 7471 C CA . ILE A 1 969 ? -0.741 45.056 52.089 1.00 30.36 969 ILE A CA 1
ATOM 7472 C C . ILE A 1 969 ? -0.394 43.571 52.254 1.00 30.36 969 ILE A C 1
ATOM 7474 O O . ILE A 1 969 ? -0.879 42.741 51.493 1.00 30.36 969 ILE A O 1
ATOM 7478 N N . SER A 1 970 ? 0.454 43.244 53.237 1.00 30.98 970 SER A N 1
ATOM 7479 C CA . SER A 1 970 ? 0.740 41.861 53.636 1.00 30.98 970 SER A CA 1
ATOM 7480 C C . SER A 1 970 ? -0.283 41.358 54.657 1.00 30.98 970 SER A C 1
ATOM 7482 O O . SER A 1 970 ? -0.861 42.135 55.421 1.00 30.98 970 SER A O 1
ATOM 7484 N N . THR A 1 971 ? -0.419 40.038 54.736 1.00 29.98 971 THR A N 1
ATOM 7485 C CA . THR A 1 971 ? -1.264 39.271 55.667 1.00 29.98 971 THR A CA 1
ATOM 7486 C C . THR A 1 971 ? -0.859 39.369 57.149 1.00 29.98 971 THR A C 1
ATOM 7488 O O . THR A 1 971 ? -1.397 38.641 57.975 1.00 29.98 971 THR A O 1
ATOM 7491 N N . THR A 1 972 ? 0.046 40.283 57.523 1.00 29.92 972 THR A N 1
ATOM 7492 C CA . THR A 1 972 ? 0.612 40.393 58.883 1.00 29.92 972 THR A CA 1
ATOM 7493 C C . THR A 1 972 ? 0.608 41.807 59.486 1.00 29.92 972 THR A C 1
ATOM 7495 O O . THR A 1 972 ? 1.054 41.982 60.617 1.00 29.92 972 THR A O 1
ATOM 7498 N N . ASN A 1 973 ? 0.084 42.841 58.807 1.00 32.09 973 ASN A N 1
ATOM 7499 C CA . ASN A 1 973 ? -0.044 44.180 59.410 1.00 32.09 973 ASN A CA 1
ATOM 7500 C C . ASN A 1 973 ? -1.277 44.957 58.908 1.00 32.09 973 ASN A C 1
ATOM 7502 O O . ASN A 1 973 ? -1.208 45.731 57.948 1.00 32.09 973 ASN A O 1
ATOM 7506 N N . PHE A 1 974 ? -2.399 44.770 59.609 1.00 30.95 974 PHE A N 1
ATOM 7507 C CA . PHE A 1 974 ? -3.695 45.416 59.352 1.00 30.95 974 PHE A CA 1
ATOM 7508 C C . PHE A 1 974 ? -3.809 46.863 59.879 1.00 30.95 974 PHE A C 1
ATOM 7510 O O . PHE A 1 974 ? -4.832 47.511 59.667 1.00 30.95 974 PHE A O 1
ATOM 7517 N N . ASN A 1 975 ? -2.789 47.416 60.550 1.00 28.83 975 ASN A N 1
ATOM 7518 C CA . ASN A 1 975 ? -2.857 48.777 61.096 1.00 28.83 975 ASN A CA 1
ATOM 7519 C C . ASN A 1 975 ? -2.300 49.819 60.114 1.00 28.83 975 ASN A C 1
ATOM 7521 O O . ASN A 1 975 ? -1.127 50.190 60.144 1.00 28.83 975 ASN A O 1
ATOM 7525 N N . SER A 1 976 ? -3.174 50.348 59.257 1.00 29.95 976 SER A N 1
ATOM 7526 C CA . SER A 1 976 ? -2.859 51.410 58.300 1.00 29.95 976 SER A CA 1
ATOM 7527 C C . SER A 1 976 ? -3.417 52.774 58.720 1.00 29.95 976 SER A C 1
ATOM 7529 O O . SER A 1 976 ? -4.217 53.371 58.007 1.00 29.95 976 SER A O 1
ATOM 7531 N N . ALA A 1 977 ? -2.990 53.319 59.859 1.00 29.05 977 ALA A N 1
ATOM 7532 C CA . ALA A 1 977 ? -3.441 54.659 60.261 1.00 29.05 977 ALA A CA 1
ATOM 7533 C C . ALA A 1 977 ? -2.885 55.801 59.372 1.00 29.05 977 ALA A C 1
ATOM 7535 O O . ALA A 1 977 ? -3.386 56.915 59.456 1.00 29.05 977 ALA A O 1
ATOM 7536 N N . ASN A 1 978 ? -1.892 55.530 58.509 1.00 34.94 978 ASN A N 1
ATOM 7537 C CA . ASN A 1 978 ? -1.261 56.514 57.611 1.00 34.94 978 ASN A CA 1
ATOM 7538 C C . ASN A 1 978 ? -1.178 56.050 56.131 1.00 34.94 978 ASN A C 1
ATOM 7540 O O . ASN A 1 978 ? -0.229 56.419 55.438 1.00 34.94 978 ASN A O 1
ATOM 7544 N N . ARG A 1 979 ? -2.101 55.213 55.624 1.00 34.50 979 ARG A N 1
ATOM 7545 C CA . ARG A 1 979 ? -2.091 54.802 54.197 1.00 34.50 979 ARG A CA 1
ATOM 7546 C C . ARG A 1 979 ? -3.163 55.517 53.371 1.00 34.50 979 ARG A C 1
ATOM 7548 O O . ARG A 1 979 ? -4.227 55.848 53.877 1.00 34.50 979 ARG A O 1
ATOM 7555 N N . THR A 1 980 ? -2.865 55.712 52.091 1.00 33.53 980 THR A N 1
ATOM 7556 C CA . THR A 1 980 ? -3.803 56.170 51.057 1.00 33.53 980 THR A CA 1
ATOM 7557 C C . THR A 1 980 ? -4.597 54.968 50.527 1.00 33.53 980 THR A C 1
ATOM 7559 O O . THR A 1 980 ? -4.018 53.892 50.381 1.00 33.53 980 THR A O 1
ATOM 7562 N N . TYR A 1 981 ? -5.900 55.128 50.280 1.00 31.36 981 TYR A N 1
ATOM 7563 C CA . TYR A 1 981 ? -6.803 54.058 49.823 1.00 31.36 981 TYR A CA 1
ATOM 7564 C C . TYR A 1 981 ? -6.356 53.430 48.483 1.00 31.36 981 TYR A C 1
ATOM 7566 O O . TYR A 1 981 ? -5.886 54.152 47.605 1.00 31.36 981 TYR A O 1
ATOM 7574 N N . GLY A 1 982 ? -6.507 52.106 48.323 1.00 36.34 982 GLY A N 1
ATOM 7575 C CA . GLY A 1 982 ? -6.207 51.377 47.080 1.00 36.34 982 GLY A CA 1
ATOM 7576 C C . GLY A 1 982 ? -6.563 49.882 47.145 1.00 36.34 982 GLY A C 1
ATOM 7577 O O . GLY A 1 982 ? -6.735 49.339 48.236 1.00 36.34 982 GLY A O 1
ATOM 7578 N N . TYR A 1 983 ? -6.693 49.234 45.981 1.00 39.28 983 TYR A N 1
ATOM 7579 C CA . TYR A 1 983 ? -7.098 47.826 45.838 1.00 39.28 983 TYR A CA 1
ATOM 7580 C C . TYR A 1 983 ? -5.952 46.838 46.136 1.00 39.28 983 TYR A C 1
ATOM 7582 O O . TYR A 1 983 ? -4.776 47.177 46.012 1.00 39.28 983 TYR A O 1
ATOM 7590 N N . ASN A 1 984 ? -6.293 45.593 46.498 1.00 40.66 984 ASN A N 1
ATOM 7591 C CA . ASN A 1 984 ? -5.326 44.518 46.796 1.00 40.66 984 ASN A CA 1
ATOM 7592 C C . ASN A 1 984 ? -4.692 43.880 45.542 1.00 40.66 984 ASN A C 1
ATOM 7594 O O . ASN A 1 984 ? -3.823 43.015 45.664 1.00 40.66 984 ASN A O 1
ATOM 7598 N N . TRP A 1 985 ? -5.115 44.295 44.347 1.00 46.66 985 TRP A N 1
ATOM 7599 C CA . TRP A 1 985 ? -4.696 43.737 43.062 1.00 46.66 985 TRP A CA 1
ATOM 7600 C C . TRP A 1 985 ? -3.866 44.740 42.260 1.00 46.66 985 TRP A C 1
ATOM 7602 O O . TRP A 1 985 ? -3.981 45.952 42.443 1.00 46.66 985 TRP A O 1
ATOM 7612 N N . ILE A 1 986 ? -3.028 44.236 41.350 1.00 47.41 986 ILE A N 1
ATOM 7613 C CA . ILE A 1 986 ? -2.307 45.088 40.400 1.00 47.41 986 ILE A CA 1
ATOM 7614 C C . ILE A 1 986 ? -3.326 45.572 39.363 1.00 47.41 986 ILE A C 1
ATOM 7616 O O . ILE A 1 986 ? -3.785 44.789 38.541 1.00 47.41 986 ILE A O 1
ATOM 7620 N N . THR A 1 987 ? -3.691 46.851 39.423 1.00 47.34 987 THR A N 1
ATOM 7621 C CA . THR A 1 987 ? -4.628 47.496 38.481 1.00 47.34 987 THR A CA 1
ATOM 7622 C C . THR A 1 987 ? -3.912 48.226 37.345 1.00 47.34 987 THR A C 1
ATOM 7624 O O . THR A 1 987 ? -4.521 48.674 36.383 1.00 47.34 987 THR A O 1
ATOM 7627 N N . SER A 1 988 ? -2.585 48.360 37.423 1.00 47.56 988 SER A N 1
ATOM 7628 C CA . SER A 1 988 ? -1.775 48.943 36.354 1.00 47.56 988 SER A CA 1
ATOM 7629 C C . SER A 1 988 ? -0.351 48.380 36.357 1.00 47.56 988 SER A C 1
ATOM 7631 O O . SER A 1 988 ? 0.315 48.311 37.388 1.00 47.56 988 SER A O 1
ATOM 7633 N N . SER A 1 989 ? 0.128 47.961 35.183 1.00 46.47 989 SER A N 1
ATOM 7634 C CA . SER A 1 989 ? 1.489 47.461 34.957 1.00 46.47 989 SER A CA 1
ATOM 7635 C C . SER A 1 989 ? 1.890 47.655 33.495 1.00 46.47 989 SER A C 1
ATOM 7637 O O . SER A 1 989 ? 1.080 47.443 32.592 1.00 46.47 989 SER A O 1
ATOM 7639 N N . SER A 1 990 ? 3.147 48.038 33.258 1.00 46.78 990 SER A N 1
ATOM 7640 C CA . SER A 1 990 ? 3.743 48.126 31.918 1.00 46.78 990 SER A CA 1
ATOM 7641 C C . SER A 1 990 ? 4.283 46.785 31.408 1.00 46.78 990 SER A C 1
ATOM 7643 O O . SER A 1 990 ? 4.643 46.679 30.237 1.00 46.78 990 SER A O 1
ATOM 7645 N N . MET A 1 991 ? 4.336 45.753 32.259 1.00 47.44 991 MET A N 1
ATOM 7646 C CA . MET A 1 991 ? 4.778 44.417 31.864 1.00 47.44 991 MET A CA 1
ATOM 7647 C C . MET A 1 991 ? 3.671 43.709 31.082 1.00 47.44 991 MET A C 1
ATOM 7649 O O . MET A 1 991 ? 2.595 43.468 31.628 1.00 47.44 991 MET A O 1
ATOM 7653 N N . GLN A 1 992 ? 3.953 43.316 29.836 1.00 57.50 992 GLN A N 1
ATOM 7654 C CA . GLN A 1 992 ? 3.004 42.585 28.981 1.00 57.50 992 GLN A CA 1
ATOM 7655 C C . GLN A 1 992 ? 2.418 41.348 29.677 1.00 57.50 992 GLN A C 1
ATOM 7657 O O . GLN A 1 992 ? 1.203 41.169 29.675 1.00 57.50 992 GLN A O 1
ATOM 7662 N N . ALA A 1 993 ? 3.247 40.578 30.392 1.00 49.62 993 ALA A N 1
ATOM 7663 C CA . ALA A 1 993 ? 2.824 39.381 31.126 1.00 49.62 993 ALA A CA 1
ATOM 7664 C C . ALA A 1 993 ? 1.766 39.627 32.230 1.00 49.62 993 ALA A C 1
ATOM 7666 O O . ALA A 1 993 ? 1.145 38.668 32.686 1.00 49.62 993 ALA A O 1
ATOM 7667 N N . LEU A 1 994 ? 1.565 40.881 32.665 1.00 52.03 994 LEU A N 1
ATOM 7668 C CA . LEU A 1 994 ? 0.621 41.280 33.720 1.00 52.03 994 LEU A CA 1
ATOM 7669 C C . LEU A 1 994 ? -0.575 42.097 33.190 1.00 52.03 994 LEU A C 1
ATOM 7671 O O . LEU A 1 994 ? -1.478 42.424 33.955 1.00 52.03 994 LEU A O 1
ATOM 7675 N N . GLN A 1 995 ? -0.625 42.421 31.892 1.00 59.59 995 GLN A N 1
ATOM 7676 C CA . GLN A 1 995 ? -1.699 43.248 31.323 1.00 59.59 995 GLN A CA 1
ATOM 7677 C C . GLN A 1 995 ? -3.081 42.587 31.412 1.00 59.59 995 GLN A C 1
ATOM 7679 O O . GLN A 1 995 ? -4.077 43.276 31.630 1.00 59.59 995 GLN A O 1
ATOM 7684 N N . LEU A 1 996 ? -3.145 41.259 31.274 1.00 57.88 996 LEU A N 1
ATOM 7685 C CA . LEU A 1 996 ? -4.390 40.498 31.407 1.00 57.88 996 LEU A CA 1
ATOM 7686 C C . LEU A 1 996 ? -4.918 40.514 32.849 1.00 57.88 996 LEU A C 1
ATOM 7688 O O . LEU A 1 996 ? -6.111 40.694 33.080 1.00 57.88 996 LEU A O 1
ATOM 7692 N N . LEU A 1 997 ? -4.002 40.393 33.814 1.00 55.59 997 LEU A N 1
ATOM 7693 C CA . LEU A 1 997 ? -4.285 40.474 35.246 1.00 55.59 997 LEU A CA 1
ATOM 7694 C C . LEU A 1 997 ? -4.826 41.852 35.645 1.00 55.59 997 LEU A C 1
ATOM 7696 O O . LEU A 1 997 ? -5.786 41.907 36.408 1.00 55.59 997 LEU A O 1
ATOM 7700 N N . ASN A 1 998 ? -4.295 42.939 35.070 1.00 57.91 998 ASN A N 1
ATOM 7701 C CA . ASN A 1 998 ? -4.836 44.286 35.290 1.00 57.91 998 ASN A CA 1
ATOM 7702 C C . ASN A 1 998 ? -6.299 44.389 34.834 1.00 57.91 998 ASN A C 1
ATOM 7704 O O . ASN A 1 998 ? -7.132 44.898 35.570 1.00 57.91 998 ASN A O 1
ATOM 7708 N N . LYS A 1 999 ? -6.637 43.846 33.653 1.00 58.38 999 LYS A N 1
ATOM 7709 C CA . LYS A 1 999 ? -8.021 43.853 33.145 1.00 58.38 999 LYS A CA 1
ATOM 7710 C C . LYS A 1 999 ? -8.974 43.061 34.048 1.00 58.38 999 LYS A C 1
ATOM 7712 O O . LYS A 1 999 ? -10.096 43.506 34.270 1.00 58.38 999 LYS A O 1
ATOM 7717 N N . LYS A 1 1000 ? -8.530 41.911 34.580 1.00 53.47 1000 LYS A N 1
ATOM 7718 C CA . LYS A 1 1000 ? -9.308 41.107 35.547 1.00 53.47 1000 LYS A CA 1
ATOM 7719 C C . LYS A 1 1000 ? -9.490 41.874 36.863 1.00 53.47 1000 LYS A C 1
ATOM 7721 O O . LYS A 1 1000 ? -10.592 41.894 37.403 1.00 53.47 1000 LYS A O 1
ATOM 7726 N N . ALA A 1 1001 ? -8.451 42.565 37.338 1.00 53.91 1001 ALA A N 1
ATOM 7727 C CA . ALA A 1 1001 ? -8.535 43.440 38.507 1.00 53.91 1001 ALA A CA 1
ATOM 7728 C C . ALA A 1 1001 ? -9.526 44.596 38.298 1.00 53.91 1001 ALA A C 1
ATOM 7730 O O . ALA A 1 1001 ? -10.386 44.806 39.146 1.00 53.91 1001 ALA A O 1
ATOM 7731 N N . ASP A 1 1002 ? -9.469 45.287 37.158 1.00 56.03 1002 ASP A N 1
ATOM 7732 C CA . ASP A 1 1002 ? -10.380 46.391 36.832 1.00 56.03 1002 ASP A CA 1
ATOM 7733 C C . ASP A 1 1002 ? -11.840 45.926 36.732 1.00 56.03 1002 ASP A C 1
ATOM 7735 O O . ASP A 1 1002 ? -12.731 46.587 37.259 1.00 56.03 1002 ASP A O 1
ATOM 7739 N N . ALA A 1 1003 ? -12.099 44.771 36.108 1.00 53.03 1003 ALA A N 1
ATOM 7740 C CA . ALA A 1 1003 ? -13.440 44.184 36.044 1.00 53.03 1003 ALA A CA 1
ATOM 7741 C C . ALA A 1 1003 ? -13.982 43.837 37.441 1.00 53.03 1003 ALA A C 1
ATOM 7743 O O . ALA A 1 1003 ? -15.123 44.167 37.752 1.00 53.03 1003 ALA A O 1
ATOM 7744 N N . THR A 1 1004 ? -13.132 43.260 38.300 1.00 49.84 1004 THR A N 1
ATOM 7745 C CA . THR A 1 1004 ? -13.472 42.931 39.696 1.00 49.84 1004 THR A CA 1
ATOM 7746 C C . THR A 1 1004 ? -13.874 44.168 40.488 1.00 49.84 1004 THR A C 1
ATOM 7748 O O . THR A 1 1004 ? -14.854 44.173 41.228 1.00 49.84 1004 THR A O 1
ATOM 7751 N N . ILE A 1 1005 ? -13.085 45.231 40.343 1.00 51.22 1005 ILE A N 1
ATOM 7752 C CA . ILE A 1 1005 ? -13.315 46.508 41.012 1.00 51.22 1005 ILE A CA 1
ATOM 7753 C C . ILE A 1 1005 ? -14.659 47.083 40.588 1.00 51.22 1005 ILE A C 1
ATOM 7755 O O . ILE A 1 1005 ? -15.458 47.464 41.438 1.00 51.22 1005 ILE A O 1
ATOM 7759 N N . LYS A 1 1006 ? -14.917 47.078 39.281 1.00 52.28 1006 LYS A N 1
ATOM 7760 C CA . LYS A 1 1006 ? -16.133 47.626 38.698 1.00 52.28 1006 LYS A CA 1
ATOM 7761 C C . LYS A 1 1006 ? -17.384 46.873 39.149 1.00 52.28 1006 LYS A C 1
ATOM 7763 O O . LYS A 1 1006 ? -18.369 47.506 39.496 1.00 52.28 1006 LYS A O 1
ATOM 7768 N N . GLU A 1 1007 ? -17.324 45.545 39.216 1.00 46.94 1007 GLU A N 1
ATOM 7769 C CA . GLU A 1 1007 ? -18.424 44.705 39.708 1.00 46.94 1007 GLU A CA 1
ATOM 7770 C C . GLU A 1 1007 ? -18.713 44.965 41.199 1.00 46.94 1007 GLU A C 1
ATOM 7772 O O . GLU A 1 1007 ? -19.864 45.136 41.594 1.00 46.94 1007 GLU A O 1
ATOM 7777 N N . ILE A 1 1008 ? -17.672 45.080 42.035 1.00 45.53 1008 ILE A N 1
ATOM 7778 C CA . ILE A 1 1008 ? -17.822 45.420 43.462 1.00 45.53 1008 ILE A CA 1
ATOM 7779 C C . ILE A 1 1008 ? -18.426 46.821 43.645 1.00 45.53 1008 ILE A C 1
ATOM 7781 O O . ILE A 1 1008 ? -19.240 47.022 44.551 1.00 45.53 1008 ILE A O 1
ATOM 7785 N N . GLU A 1 1009 ? -18.017 47.787 42.822 1.00 47.50 1009 GLU A N 1
ATOM 7786 C CA . GLU A 1 1009 ? -18.529 49.160 42.843 1.00 47.50 1009 GLU A CA 1
ATOM 7787 C C . GLU A 1 1009 ? -19.992 49.223 42.376 1.00 47.50 1009 GLU A C 1
ATOM 7789 O O . GLU A 1 1009 ? -20.830 49.760 43.098 1.00 47.50 1009 GLU A O 1
ATOM 7794 N N . GLU A 1 1010 ? -20.333 48.592 41.249 1.00 44.94 1010 GLU A N 1
ATOM 7795 C CA . GLU A 1 1010 ? -21.692 48.562 40.686 1.00 44.94 1010 GLU A CA 1
ATOM 7796 C C . GLU A 1 1010 ? -22.705 47.860 41.618 1.00 44.94 1010 GLU A C 1
ATOM 7798 O O . GLU A 1 1010 ? -23.857 48.286 41.711 1.00 44.94 1010 GLU A O 1
ATOM 7803 N N . VAL A 1 1011 ? -22.289 46.829 42.369 1.00 40.94 1011 VAL A N 1
ATOM 7804 C CA . VAL A 1 1011 ? -23.160 46.115 43.323 1.00 40.94 1011 VAL A CA 1
ATOM 7805 C C . VAL A 1 1011 ? -23.329 46.878 44.653 1.00 40.94 1011 VAL A C 1
ATOM 7807 O O . VAL A 1 1011 ? -24.429 46.900 45.216 1.00 40.94 1011 VAL A O 1
ATOM 7810 N N . ASN A 1 1012 ? -22.284 47.552 45.158 1.00 35.34 1012 ASN A N 1
ATOM 7811 C CA . ASN A 1 1012 ? -22.354 48.321 46.415 1.00 35.34 1012 ASN A CA 1
ATOM 7812 C C . ASN A 1 1012 ? -22.963 49.730 46.270 1.00 35.34 1012 ASN A C 1
ATOM 7814 O O . ASN A 1 1012 ? -23.421 50.288 47.270 1.00 35.34 1012 ASN A O 1
ATOM 7818 N N . GLU A 1 1013 ? -23.008 50.320 45.070 1.00 30.55 1013 GLU A N 1
ATOM 7819 C CA . GLU A 1 1013 ? -23.595 51.656 44.852 1.00 30.55 1013 GLU A CA 1
ATOM 7820 C C . GLU A 1 1013 ? -25.122 51.718 45.078 1.00 30.55 1013 GLU A C 1
ATOM 7822 O O . GLU A 1 1013 ? -25.682 52.805 45.192 1.00 30.55 1013 GLU A O 1
ATOM 7827 N N . SER A 1 1014 ? -25.803 50.580 45.263 1.00 33.72 1014 SER A N 1
ATOM 7828 C CA . SER A 1 1014 ? -27.244 50.525 45.575 1.00 33.72 1014 SER A CA 1
ATOM 7829 C C . SER A 1 1014 ? -27.625 50.942 47.012 1.00 33.72 1014 SER A C 1
ATOM 7831 O O . SER A 1 1014 ? -28.813 51.029 47.326 1.00 33.72 1014 SER A O 1
ATOM 7833 N N . ILE A 1 1015 ? -26.649 51.226 47.889 1.00 35.44 1015 ILE A N 1
ATOM 7834 C CA . ILE A 1 1015 ? -26.873 51.609 49.302 1.00 35.44 1015 ILE A CA 1
ATOM 7835 C C . ILE A 1 1015 ? -26.952 53.140 49.500 1.00 35.44 1015 ILE A C 1
ATOM 7837 O O . ILE A 1 1015 ? -27.454 53.603 50.526 1.00 35.44 1015 ILE A O 1
ATOM 7841 N N . TYR A 1 1016 ? -26.515 53.944 48.524 1.00 33.25 1016 TYR A N 1
ATOM 7842 C CA . TYR A 1 1016 ? -26.587 55.408 48.585 1.00 33.25 1016 TYR A CA 1
ATOM 7843 C C . TYR A 1 1016 ? -27.541 55.940 47.514 1.00 33.25 1016 TYR A C 1
ATOM 7845 O O . TYR A 1 1016 ? -27.245 55.881 46.326 1.00 33.25 1016 TYR A O 1
ATOM 7853 N N . ASP A 1 1017 ? -28.684 56.467 47.954 1.00 35.94 1017 ASP A N 1
ATOM 7854 C CA . ASP A 1 1017 ? -29.729 57.026 47.092 1.00 35.94 1017 ASP A CA 1
ATOM 7855 C C . ASP A 1 1017 ? -29.163 58.075 46.095 1.00 35.94 1017 ASP A C 1
ATOM 7857 O O . ASP A 1 1017 ? -28.615 59.102 46.523 1.00 35.94 1017 ASP A O 1
ATOM 7861 N N . PRO A 1 1018 ? -29.271 57.854 44.768 1.00 40.47 1018 PRO A N 1
ATOM 7862 C CA . PRO A 1 1018 ? -28.824 58.797 43.744 1.00 40.47 1018 PRO A CA 1
ATOM 7863 C C . PRO A 1 1018 ? -29.650 60.090 43.668 1.00 40.47 1018 PRO A C 1
ATOM 7865 O O . PRO A 1 1018 ? -29.211 61.036 43.009 1.00 40.47 1018 PRO A O 1
ATOM 7868 N N . GLU A 1 1019 ? -30.819 60.177 44.313 1.00 41.84 1019 GLU A N 1
ATOM 7869 C CA . GLU A 1 1019 ? -31.725 61.330 44.170 1.00 41.84 1019 GLU A CA 1
ATOM 7870 C C . GLU A 1 1019 ? -31.303 62.577 44.981 1.00 41.84 1019 GLU A C 1
ATOM 7872 O O . GLU A 1 1019 ? -31.908 63.642 44.859 1.00 41.84 1019 GLU A O 1
ATOM 7877 N N . GLY A 1 1020 ? -30.219 62.493 45.761 1.00 45.56 1020 GLY A N 1
ATOM 7878 C CA . GLY A 1 1020 ? -29.721 63.570 46.629 1.00 45.56 1020 GLY A CA 1
ATOM 7879 C C . GLY A 1 1020 ? -28.464 64.313 46.153 1.00 45.56 1020 GLY A C 1
ATOM 7880 O O . GLY A 1 1020 ? -27.782 64.921 46.981 1.00 45.56 1020 GLY A O 1
ATOM 7881 N N . LYS A 1 1021 ? -28.091 64.258 44.868 1.00 42.78 1021 LYS A N 1
ATOM 7882 C CA . LYS A 1 1021 ? -26.981 65.077 44.337 1.00 42.78 1021 LYS A CA 1
ATOM 7883 C C . LYS A 1 1021 ? -27.508 66.427 43.853 1.00 42.78 1021 LYS A C 1
ATOM 7885 O O . LYS A 1 1021 ? -28.376 66.483 42.983 1.00 42.78 1021 LYS A O 1
ATOM 7890 N N . THR A 1 1022 ? -26.961 67.527 44.369 1.00 46.16 1022 THR A N 1
ATOM 7891 C CA . THR A 1 1022 ? -27.145 68.833 43.719 1.00 46.16 1022 THR A CA 1
ATOM 7892 C C . THR A 1 1022 ? -26.462 68.817 42.351 1.00 46.16 1022 THR A C 1
ATOM 7894 O O . THR A 1 1022 ? -25.563 68.015 42.095 1.00 46.16 1022 THR A O 1
ATOM 7897 N N . SER A 1 1023 ? -26.880 69.701 41.442 1.00 47.06 1023 SER A N 1
ATOM 7898 C CA . SER A 1 1023 ? -26.414 69.762 40.044 1.00 47.06 1023 SER A CA 1
ATOM 7899 C C . SER A 1 1023 ? -24.902 69.990 39.856 1.00 47.06 1023 SER A C 1
ATOM 7901 O O . SER A 1 1023 ? -24.425 69.992 38.725 1.00 47.06 1023 SER A O 1
ATOM 7903 N N . ASP A 1 1024 ? -24.150 70.188 40.938 1.00 45.25 1024 ASP A N 1
ATOM 7904 C CA . ASP A 1 1024 ? -22.691 70.308 40.977 1.00 45.25 1024 ASP A CA 1
ATOM 7905 C C . ASP A 1 1024 ? -21.970 69.068 41.551 1.00 45.25 1024 ASP A C 1
ATOM 7907 O O . ASP A 1 1024 ? -20.744 69.061 41.650 1.00 45.25 1024 ASP A O 1
ATOM 7911 N N . GLY A 1 1025 ? -22.696 67.994 41.880 1.00 43.91 1025 GLY A N 1
ATOM 7912 C CA . GLY A 1 1025 ? -22.116 66.694 42.226 1.00 43.91 1025 GLY A CA 1
ATOM 7913 C C . GLY A 1 1025 ? -21.686 66.517 43.685 1.00 43.91 1025 GLY A C 1
ATOM 7914 O O . GLY A 1 1025 ? -21.025 65.524 43.988 1.00 43.91 1025 GLY A O 1
ATOM 7915 N N . SER A 1 1026 ? -22.071 67.413 44.600 1.00 44.91 1026 SER A N 1
ATOM 7916 C CA . SER A 1 1026 ? -21.892 67.190 46.042 1.00 44.91 1026 SER A CA 1
ATOM 7917 C C . SER A 1 1026 ? -23.109 66.485 46.671 1.00 44.91 1026 SER A C 1
ATOM 7919 O O . SER A 1 1026 ? -24.250 66.680 46.250 1.00 44.91 1026 SER A O 1
ATOM 7921 N N . SER A 1 1027 ? -22.868 65.586 47.636 1.00 43.28 1027 SER A N 1
ATOM 7922 C CA . SER A 1 1027 ? -23.923 64.816 48.315 1.00 43.28 1027 SER A CA 1
ATOM 7923 C C . SER A 1 1027 ? -24.696 65.694 49.301 1.00 43.28 1027 SER A C 1
ATOM 7925 O O . SER A 1 1027 ? -24.070 66.308 50.169 1.00 43.28 1027 SER A O 1
ATOM 7927 N N . ALA A 1 1028 ? -26.029 65.684 49.260 1.00 45.94 1028 ALA A N 1
ATOM 7928 C CA . ALA A 1 1028 ? -26.887 66.333 50.255 1.00 45.94 1028 ALA A CA 1
ATOM 7929 C C . ALA A 1 1028 ? -26.938 65.559 51.594 1.00 45.94 1028 ALA A C 1
ATOM 7931 O O . ALA A 1 1028 ? -27.998 65.153 52.061 1.00 45.94 1028 ALA A O 1
ATOM 7932 N N . LEU A 1 1029 ? -25.783 65.330 52.224 1.00 41.38 1029 LEU A N 1
ATOM 7933 C CA . LEU A 1 1029 ? -25.700 64.791 53.584 1.00 41.38 1029 LEU A CA 1
ATOM 7934 C C . LEU A 1 1029 ? -25.838 65.936 54.598 1.00 41.38 1029 LEU A C 1
ATOM 7936 O O . LEU A 1 1029 ? -25.093 66.914 54.544 1.00 41.38 1029 LEU A O 1
ATOM 7940 N N . ALA A 1 1030 ? -26.763 65.799 55.552 1.00 44.44 1030 ALA A N 1
ATOM 7941 C CA . ALA A 1 1030 ? -27.063 66.822 56.561 1.00 44.44 1030 ALA A CA 1
ATOM 7942 C C . ALA A 1 1030 ? -25.947 67.038 57.615 1.00 44.44 1030 ALA A C 1
ATOM 7944 O O . ALA A 1 1030 ? -25.986 68.009 58.370 1.00 44.44 1030 ALA A O 1
ATOM 7945 N N . LEU A 1 1031 ? -24.920 66.180 57.672 1.00 40.84 1031 LEU A N 1
ATOM 7946 C CA . LEU A 1 1031 ? -23.718 66.389 58.488 1.00 40.84 1031 LEU A CA 1
ATOM 7947 C C . LEU A 1 1031 ? -22.523 65.638 57.880 1.00 40.84 1031 LEU A C 1
ATOM 7949 O O . LEU A 1 1031 ? -22.634 64.448 57.592 1.00 40.84 1031 LEU A O 1
ATOM 7953 N N . SER A 1 1032 ? -21.365 66.293 57.743 1.00 43.69 1032 SER A N 1
ATOM 7954 C CA . SER A 1 1032 ? -20.116 65.637 57.325 1.00 43.69 1032 SER A CA 1
ATOM 7955 C C . SER A 1 1032 ? -18.974 65.990 58.275 1.00 43.69 1032 SER A C 1
ATOM 7957 O O . SER A 1 1032 ? -18.554 67.145 58.362 1.00 43.69 1032 SER A O 1
ATOM 7959 N N . ILE A 1 1033 ? -18.474 64.990 59.011 1.00 45.16 1033 ILE A N 1
ATOM 7960 C CA . ILE A 1 1033 ? -17.333 65.130 59.925 1.00 45.16 1033 ILE A CA 1
ATOM 7961 C C . ILE A 1 1033 ? -16.118 64.454 59.305 1.00 45.16 1033 ILE A C 1
ATOM 7963 O O . ILE A 1 1033 ? -16.125 63.252 59.031 1.00 45.16 1033 ILE A O 1
ATOM 7967 N N . LYS A 1 1034 ? -15.024 65.204 59.159 1.00 48.44 1034 LYS A N 1
ATOM 7968 C CA . LYS A 1 1034 ? -13.742 64.629 58.758 1.00 48.44 1034 LYS A CA 1
ATOM 7969 C C . LYS A 1 1034 ? -13.088 63.943 59.959 1.00 48.44 1034 LYS A C 1
ATOM 7971 O O . LYS A 1 1034 ? -12.487 64.589 60.817 1.00 48.44 1034 LYS A O 1
ATOM 7976 N N . LEU A 1 1035 ? -13.190 62.617 60.020 1.00 47.09 1035 LEU A N 1
ATOM 7977 C CA . LEU A 1 1035 ? -12.605 61.814 61.095 1.00 47.09 1035 LEU A CA 1
ATOM 7978 C C . LEU A 1 1035 ? -11.072 61.806 61.006 1.00 47.09 1035 LEU A C 1
ATOM 7980 O O . LEU A 1 1035 ? -10.466 61.038 60.261 1.00 47.09 1035 LEU A O 1
ATOM 7984 N N . THR A 1 1036 ? -10.422 62.674 61.782 1.00 49.53 1036 THR A N 1
ATOM 7985 C CA . THR A 1 1036 ? -8.959 62.664 61.915 1.00 49.53 1036 THR A CA 1
ATOM 7986 C C . THR A 1 1036 ? -8.488 61.490 62.788 1.00 49.53 1036 THR A C 1
ATOM 7988 O O . THR A 1 1036 ? -9.237 61.005 63.641 1.00 49.53 1036 THR A O 1
ATOM 7991 N N . PRO A 1 1037 ? -7.214 61.065 62.693 1.00 46.50 1037 PRO A N 1
ATOM 7992 C CA . PRO A 1 1037 ? -6.651 60.034 63.574 1.00 46.50 1037 PRO A CA 1
ATOM 7993 C C . PRO A 1 1037 ? -6.684 60.369 65.076 1.00 46.50 1037 PRO A C 1
ATOM 7995 O O . PRO A 1 1037 ? -6.400 59.501 65.905 1.00 46.50 1037 PRO A O 1
ATOM 7998 N N . LYS A 1 1038 ? -6.955 61.628 65.450 1.00 52.09 1038 LYS A N 1
ATOM 7999 C CA . LYS A 1 1038 ? -7.188 62.047 66.838 1.00 52.09 1038 LYS A CA 1
ATOM 8000 C C . LYS A 1 1038 ? -8.663 61.856 67.220 1.00 52.09 1038 LYS A C 1
ATOM 8002 O O . LYS A 1 1038 ? -8.919 61.192 68.219 1.00 52.09 1038 LYS A O 1
ATOM 8007 N N . ALA A 1 1039 ? -9.597 62.275 66.361 1.00 55.28 1039 ALA A N 1
ATOM 8008 C CA . ALA A 1 1039 ? -11.039 62.054 66.534 1.00 55.28 1039 ALA A CA 1
ATOM 8009 C C . ALA A 1 1039 ? -11.394 60.560 66.644 1.00 55.28 1039 ALA A C 1
ATOM 8011 O O . ALA A 1 1039 ? -12.131 60.149 67.534 1.00 55.28 1039 ALA A O 1
ATOM 8012 N N . ILE A 1 1040 ? -10.791 59.719 65.797 1.00 53.16 1040 ILE A N 1
ATOM 8013 C CA . ILE A 1 1040 ? -10.979 58.258 65.832 1.00 53.16 1040 ILE A CA 1
ATOM 8014 C C . ILE A 1 1040 ? -10.463 57.660 67.150 1.00 53.16 1040 ILE A C 1
ATOM 8016 O O . ILE A 1 1040 ? -11.029 56.700 67.667 1.00 53.16 1040 ILE A O 1
ATOM 8020 N N . ARG A 1 1041 ? -9.387 58.220 67.713 1.00 57.88 1041 ARG A N 1
ATOM 8021 C CA . ARG A 1 1041 ? -8.798 57.761 68.980 1.00 57.88 1041 ARG A CA 1
ATOM 8022 C C . ARG A 1 1041 ? -9.654 58.151 70.176 1.00 57.88 1041 ARG A C 1
ATOM 8024 O O . ARG A 1 1041 ? -9.806 57.354 71.090 1.00 57.88 1041 ARG A O 1
ATOM 8031 N N . GLU A 1 1042 ? -10.225 59.350 70.152 1.00 60.34 1042 GLU A N 1
ATOM 8032 C CA . GLU A 1 1042 ? -11.160 59.818 71.175 1.00 60.34 1042 GLU A CA 1
ATOM 8033 C C . GLU A 1 1042 ? -12.469 59.021 71.142 1.00 60.34 1042 GLU A C 1
ATOM 8035 O O . GLU A 1 1042 ? -12.927 58.592 72.195 1.00 60.34 1042 GLU A O 1
ATOM 8040 N N . LEU A 1 1043 ? -12.991 58.698 69.954 1.00 59.16 1043 LEU A N 1
ATOM 8041 C CA . LEU A 1 1043 ? -14.138 57.795 69.790 1.00 59.16 1043 LEU A CA 1
ATOM 8042 C C . LEU A 1 1043 ? -13.849 56.374 70.288 1.00 59.16 1043 LEU A C 1
ATOM 8044 O O . LEU A 1 1043 ? -14.680 55.776 70.969 1.00 59.16 1043 LEU A O 1
ATOM 8048 N N . LYS A 1 1044 ? -12.659 55.834 69.992 1.00 58.47 1044 LYS A N 1
ATOM 8049 C CA . LYS A 1 1044 ? -12.230 54.533 70.525 1.00 58.47 1044 LYS A CA 1
ATOM 8050 C C . LYS A 1 1044 ? -12.122 54.561 72.052 1.00 58.47 1044 LYS A C 1
ATOM 8052 O O . LYS A 1 1044 ? -12.697 53.692 72.690 1.00 58.47 1044 LYS A O 1
ATOM 8057 N N . ASN A 1 1045 ? -11.489 55.585 72.631 1.00 65.75 1045 ASN A N 1
ATOM 8058 C CA . ASN A 1 1045 ? -11.382 55.749 74.085 1.00 65.75 1045 ASN A CA 1
ATOM 8059 C C . ASN A 1 1045 ? -12.750 55.957 74.763 1.00 65.75 1045 ASN A C 1
ATOM 8061 O O . ASN A 1 1045 ? -12.950 55.494 75.884 1.00 65.75 1045 ASN A O 1
ATOM 8065 N N . TYR A 1 1046 ? -13.684 56.660 74.113 1.00 61.56 1046 TYR A N 1
ATOM 8066 C CA . TYR A 1 1046 ? -15.056 56.824 74.599 1.00 61.56 1046 TYR A CA 1
ATOM 8067 C C . TYR A 1 1046 ? -15.789 55.476 74.622 1.00 61.56 1046 TYR A C 1
ATOM 8069 O O . TYR A 1 1046 ? -16.317 55.083 75.659 1.00 61.56 1046 TYR A O 1
ATOM 8077 N N . ASN A 1 1047 ? -15.737 54.717 73.522 1.00 59.03 1047 ASN A N 1
ATOM 8078 C CA . ASN A 1 1047 ? -16.330 53.378 73.442 1.00 59.03 1047 ASN A CA 1
ATOM 8079 C C . ASN A 1 1047 ? -15.718 52.393 74.441 1.00 59.03 1047 ASN A C 1
ATOM 8081 O O . ASN A 1 1047 ? -16.423 51.539 74.966 1.00 59.03 1047 ASN A O 1
ATOM 8085 N N . GLU A 1 1048 ? -14.423 52.517 74.719 1.00 60.97 1048 GLU A N 1
ATOM 8086 C CA . GLU A 1 1048 ? -13.728 51.672 75.688 1.00 60.97 1048 GLU A CA 1
ATOM 8087 C C . GLU A 1 1048 ? -14.175 51.987 77.129 1.00 60.97 1048 GLU A C 1
ATOM 8089 O O . GLU A 1 1048 ? -14.453 51.069 77.903 1.00 60.97 1048 GLU A O 1
ATOM 8094 N N . LYS A 1 1049 ? -14.346 53.277 77.468 1.00 63.31 1049 LYS A N 1
ATOM 8095 C CA . LYS A 1 1049 ? -14.849 53.738 78.779 1.00 63.31 1049 LYS A CA 1
ATOM 8096 C C . LYS A 1 1049 ? -16.331 53.451 79.026 1.00 63.31 1049 LYS A C 1
ATOM 8098 O O . LYS A 1 1049 ? -16.696 53.244 80.176 1.00 63.31 1049 LYS A O 1
ATOM 8103 N N . HIS A 1 1050 ? -17.153 53.431 77.979 1.00 58.78 1050 HIS A N 1
ATOM 8104 C CA . HIS A 1 1050 ? -18.602 53.186 78.053 1.00 58.78 1050 HIS A CA 1
ATOM 8105 C C . HIS A 1 1050 ? -18.990 51.796 77.525 1.00 58.78 1050 HIS A C 1
ATOM 8107 O O . HIS A 1 1050 ? -20.115 51.563 77.086 1.00 58.78 1050 HIS A O 1
ATOM 8113 N N . SER A 1 1051 ? -18.044 50.855 77.543 1.00 55.66 1051 SER A N 1
ATOM 8114 C CA . SER A 1 1051 ? -18.211 49.508 76.987 1.00 55.66 1051 SER A CA 1
ATOM 8115 C C . SER A 1 1051 ? -19.282 48.675 77.702 1.00 55.66 1051 SER A C 1
ATOM 8117 O O . SER A 1 1051 ? -19.959 47.887 77.045 1.00 55.66 1051 SER A O 1
ATOM 8119 N N . SER A 1 1052 ? -19.484 48.875 79.012 1.00 48.69 1052 SER A N 1
ATOM 8120 C CA . SER A 1 1052 ? -20.538 48.211 79.800 1.00 48.69 1052 SER A CA 1
ATOM 8121 C C . SER A 1 1052 ? -21.949 48.676 79.451 1.00 48.69 1052 SER A C 1
ATOM 8123 O O . SER A 1 1052 ? -22.902 47.930 79.662 1.00 48.69 1052 SER A O 1
ATOM 8125 N N . ASP A 1 1053 ? -22.068 49.875 78.881 1.00 49.38 1053 ASP A N 1
ATOM 8126 C CA . ASP A 1 1053 ? -23.348 50.547 78.662 1.00 49.38 1053 ASP A CA 1
ATOM 8127 C C . ASP A 1 1053 ? -23.721 50.527 77.163 1.00 49.38 1053 ASP A C 1
ATOM 8129 O O . ASP A 1 1053 ? -24.746 51.058 76.760 1.00 49.38 1053 ASP A O 1
ATOM 8133 N N . GLY A 1 1054 ? -22.919 49.847 76.326 1.00 49.16 1054 GLY A N 1
ATOM 8134 C CA . GLY A 1 1054 ? -23.126 49.669 74.879 1.00 49.16 1054 GLY A CA 1
ATOM 8135 C C . GLY A 1 1054 ? -22.375 50.670 73.987 1.00 49.16 1054 GLY A C 1
ATOM 8136 O O . GLY A 1 1054 ? -22.594 50.710 72.774 1.00 49.16 1054 GLY A O 1
ATOM 8137 N N . GLY A 1 1055 ? -21.456 51.455 74.560 1.00 56.09 1055 GLY A N 1
ATOM 8138 C CA . GLY A 1 1055 ? -20.605 52.409 73.849 1.00 56.09 1055 GLY A CA 1
ATOM 8139 C C . GLY A 1 1055 ? -21.382 53.575 73.231 1.00 56.09 1055 GLY A C 1
ATOM 8140 O O . GLY A 1 1055 ? -22.481 53.922 73.655 1.00 56.09 1055 GLY A O 1
ATOM 8141 N N . TYR A 1 1056 ? -20.818 54.173 72.180 1.00 52.00 1056 TYR A N 1
ATOM 8142 C CA . TYR A 1 1056 ? -21.402 55.294 71.439 1.00 52.00 1056 TYR A CA 1
ATOM 8143 C C . TYR A 1 1056 ? -22.834 55.035 70.947 1.00 52.00 1056 TYR A C 1
ATOM 8145 O O . TYR A 1 1056 ? -23.579 55.984 70.744 1.00 52.00 1056 TYR A O 1
ATOM 8153 N N . ILE A 1 1057 ? -23.253 53.782 70.772 1.00 47.59 1057 ILE A N 1
ATOM 8154 C CA . ILE A 1 1057 ? -24.575 53.459 70.222 1.00 47.59 1057 ILE A CA 1
ATOM 8155 C C . ILE A 1 1057 ? -25.706 53.535 71.263 1.00 47.59 1057 ILE A C 1
ATOM 8157 O O . ILE A 1 1057 ? -26.829 53.833 70.867 1.00 47.59 1057 ILE A O 1
ATOM 8161 N N . ASN A 1 1058 ? -25.447 53.318 72.559 1.00 46.34 1058 ASN A N 1
ATOM 8162 C CA . ASN A 1 1058 ? -26.531 53.147 73.543 1.00 46.34 1058 ASN A CA 1
ATOM 8163 C C . ASN A 1 1058 ? -26.771 54.332 74.492 1.00 46.34 1058 ASN A C 1
ATOM 8165 O O . ASN A 1 1058 ? -27.891 54.458 74.971 1.00 46.34 1058 ASN A O 1
ATOM 8169 N N . ASP A 1 1059 ? -25.777 55.190 74.756 1.00 51.47 1059 ASP A N 1
ATOM 8170 C CA . ASP A 1 1059 ? -25.902 56.258 75.777 1.00 51.47 1059 ASP A CA 1
ATOM 8171 C C . ASP A 1 1059 ? -25.290 57.604 75.335 1.00 51.47 1059 ASP A C 1
ATOM 8173 O O . ASP A 1 1059 ? -25.077 58.518 76.129 1.00 51.47 1059 ASP A O 1
ATOM 8177 N N . SER A 1 1060 ? -24.981 57.751 74.040 1.00 55.00 1060 SER A N 1
ATOM 8178 C CA . SER A 1 1060 ? -24.412 58.996 73.494 1.00 55.00 1060 SER A CA 1
ATOM 8179 C C . SER A 1 1060 ? -25.463 60.004 73.032 1.00 55.00 1060 SER A C 1
ATOM 8181 O O . SER A 1 1060 ? -25.095 61.081 72.554 1.00 55.00 1060 SER A O 1
ATOM 8183 N N . LEU A 1 1061 ? -26.744 59.635 73.119 1.00 57.34 1061 LEU A N 1
ATOM 8184 C CA . LEU A 1 1061 ? -27.884 60.389 72.620 1.00 57.34 1061 LEU A CA 1
ATOM 8185 C C . LEU A 1 1061 ? -28.790 60.799 73.779 1.00 57.34 1061 LEU A C 1
ATOM 8187 O O . LEU A 1 1061 ? -29.417 59.963 74.421 1.00 57.34 1061 LEU A O 1
ATOM 8191 N N . THR A 1 1062 ? -28.928 62.103 73.984 1.00 63.09 1062 THR A N 1
ATOM 8192 C CA . THR A 1 1062 ? -29.940 62.669 74.874 1.00 63.09 1062 THR A CA 1
ATOM 8193 C C . THR A 1 1062 ? -31.202 62.920 74.057 1.00 63.09 1062 THR A C 1
ATOM 8195 O O . THR A 1 1062 ? -31.210 63.767 73.159 1.00 63.09 1062 THR A O 1
ATOM 8198 N N . CYS A 1 1063 ? -32.258 62.160 74.346 1.00 62.16 1063 CYS A N 1
ATOM 8199 C CA . CYS A 1 1063 ? -33.531 62.219 73.634 1.00 62.16 1063 CYS A CA 1
ATOM 8200 C C . CYS A 1 1063 ? -34.617 62.940 74.431 1.00 62.16 1063 CYS A C 1
ATOM 8202 O O . CYS A 1 1063 ? -34.705 62.814 75.651 1.00 62.16 1063 CYS A O 1
ATOM 8204 N N . TYR A 1 1064 ? -35.473 63.665 73.719 1.00 64.62 1064 TYR A N 1
ATOM 8205 C CA . TYR A 1 1064 ? -36.614 64.385 74.270 1.00 64.62 1064 TYR A CA 1
ATOM 8206 C C . TYR A 1 1064 ? -37.916 63.884 73.644 1.00 64.62 1064 TYR A C 1
ATOM 8208 O O . TYR A 1 1064 ? -37.957 63.504 72.472 1.00 64.62 1064 TYR A O 1
ATOM 8216 N N . ASP A 1 1065 ? -38.989 63.885 74.428 1.00 63.03 1065 ASP A N 1
ATOM 8217 C CA . ASP A 1 1065 ? -40.326 63.535 73.952 1.00 63.03 1065 ASP A CA 1
ATOM 8218 C C . ASP A 1 1065 ? -40.808 64.530 72.887 1.00 63.03 1065 ASP A C 1
ATOM 8220 O O . ASP A 1 1065 ? -40.451 65.706 72.915 1.00 63.03 1065 ASP A O 1
ATOM 8224 N N . ALA A 1 1066 ? -41.652 64.075 71.966 1.00 61.34 1066 ALA A N 1
ATOM 8225 C CA . ALA A 1 1066 ? -42.288 64.934 70.974 1.00 61.34 1066 ALA A CA 1
ATOM 8226 C C . ALA A 1 1066 ? -43.801 64.856 71.082 1.00 61.34 1066 ALA A C 1
ATOM 8228 O O . ALA A 1 1066 ? -44.374 63.774 71.197 1.00 61.34 1066 ALA A O 1
ATOM 8229 N N . GLU A 1 1067 ? -44.465 65.999 70.968 1.00 60.00 1067 GLU A N 1
ATOM 8230 C CA . GLU A 1 1067 ? -45.909 66.039 70.790 1.00 60.00 1067 GLU A CA 1
ATOM 8231 C C . GLU A 1 1067 ? -46.231 66.145 69.298 1.00 60.00 1067 GLU A C 1
ATOM 8233 O O . GLU A 1 1067 ? -45.848 67.108 68.633 1.00 60.00 1067 GLU A O 1
ATOM 8238 N N . VAL A 1 1068 ? -46.917 65.135 68.761 1.00 57.41 1068 VAL A N 1
ATOM 8239 C CA . VAL A 1 1068 ? -47.333 65.092 67.354 1.00 57.41 1068 VAL A CA 1
ATOM 8240 C C . VAL A 1 1068 ? -48.837 64.855 67.330 1.00 57.41 1068 VAL A C 1
ATOM 8242 O O . VAL A 1 1068 ? -49.323 63.860 67.868 1.00 57.41 1068 VAL A O 1
ATOM 8245 N N . ASN A 1 1069 ? -49.588 65.788 66.739 1.00 56.41 1069 ASN A N 1
ATOM 8246 C CA . ASN A 1 1069 ? -51.052 65.733 66.633 1.00 56.41 1069 ASN A CA 1
ATOM 8247 C C . ASN A 1 1069 ? -51.776 65.513 67.983 1.00 56.41 1069 ASN A C 1
ATOM 8249 O O . ASN A 1 1069 ? -52.724 64.735 68.069 1.00 56.41 1069 ASN A O 1
ATOM 8253 N N . GLY A 1 1070 ? -51.322 66.196 69.044 1.00 56.62 1070 GLY A N 1
ATOM 8254 C CA . GLY A 1 1070 ? -51.947 66.180 70.378 1.00 56.62 1070 GLY A CA 1
ATOM 8255 C C . GLY A 1 1070 ? -51.670 64.928 71.219 1.00 56.62 1070 GLY A C 1
ATOM 8256 O O . GLY A 1 1070 ? -52.337 64.707 72.230 1.00 56.62 1070 GLY A O 1
ATOM 8257 N N . LYS A 1 1071 ? -50.712 64.086 70.807 1.00 50.44 1071 LYS A N 1
ATOM 8258 C CA . LYS A 1 1071 ? -50.265 62.909 71.560 1.00 50.44 1071 LYS A CA 1
ATOM 8259 C C . LYS A 1 1071 ? -48.756 62.981 71.792 1.00 50.44 1071 LYS A C 1
ATOM 8261 O O . LYS A 1 1071 ? -47.997 63.266 70.867 1.00 50.44 1071 LYS A O 1
ATOM 8266 N N . THR A 1 1072 ? -48.326 62.728 73.027 1.00 63.62 1072 THR A N 1
ATOM 8267 C CA . THR A 1 1072 ? -46.906 62.719 73.405 1.00 63.62 1072 THR A CA 1
ATOM 8268 C C . THR A 1 1072 ? -46.279 61.362 73.102 1.00 63.62 1072 THR A C 1
ATOM 8270 O O . THR A 1 1072 ? -46.745 60.331 73.588 1.00 63.62 1072 THR A O 1
ATOM 8273 N N . TYR A 1 1073 ? -45.193 61.378 72.341 1.00 54.22 1073 TYR A N 1
ATOM 8274 C CA . TYR A 1 1073 ? -44.367 60.227 72.000 1.00 54.22 1073 TYR A CA 1
ATOM 8275 C C . TYR A 1 1073 ? -43.016 60.347 72.711 1.00 54.22 1073 TYR A C 1
ATOM 8277 O O . TYR A 1 1073 ? -42.414 61.421 72.724 1.00 54.22 1073 TYR A O 1
ATOM 8285 N N . LYS A 1 1074 ? -42.556 59.258 73.337 1.00 52.41 1074 LYS A N 1
ATOM 8286 C CA . LYS A 1 1074 ? -41.347 59.257 74.173 1.00 52.41 1074 LYS A CA 1
ATOM 8287 C C . LYS A 1 1074 ? -40.061 59.151 73.350 1.00 52.41 1074 LYS A C 1
ATOM 8289 O O . LYS A 1 1074 ? -40.019 58.334 72.437 1.00 52.41 1074 LYS A O 1
ATOM 8294 N N . ASN A 1 1075 ? -39.021 59.906 73.724 1.00 55.72 1075 ASN A N 1
ATOM 8295 C CA . ASN A 1 1075 ? -37.651 59.811 73.175 1.00 55.72 1075 ASN A CA 1
ATOM 8296 C C . ASN A 1 1075 ? -37.548 59.963 71.644 1.00 55.72 1075 ASN A C 1
ATOM 8298 O O . ASN A 1 1075 ? -36.994 59.112 70.954 1.00 55.72 1075 ASN A O 1
ATOM 8302 N N . ILE A 1 1076 ? -38.107 61.044 71.112 1.00 56.41 1076 ILE A N 1
ATOM 8303 C CA . ILE A 1 1076 ? -38.297 61.251 69.674 1.00 56.41 1076 ILE A CA 1
ATOM 8304 C C . ILE A 1 1076 ? -37.191 62.187 69.152 1.00 56.41 1076 ILE A C 1
ATOM 8306 O O . ILE A 1 1076 ? -36.404 61.789 68.301 1.00 56.41 1076 ILE A O 1
ATOM 8310 N N . TYR A 1 1077 ? -36.988 63.366 69.739 1.00 57.78 1077 TYR A N 1
ATOM 8311 C CA . TYR A 1 1077 ? -35.897 64.261 69.327 1.00 57.78 1077 TYR A CA 1
ATOM 8312 C C . TYR A 1 1077 ? -34.590 63.942 70.055 1.00 57.78 1077 TYR A C 1
ATOM 8314 O O . TYR A 1 1077 ? -34.403 64.353 71.199 1.00 57.78 1077 TYR A O 1
ATOM 8322 N N . CYS A 1 1078 ? -33.675 63.233 69.396 1.00 59.31 1078 CYS A N 1
ATOM 8323 C CA . CYS A 1 1078 ? -32.396 62.813 69.970 1.00 59.31 1078 CYS A CA 1
ATOM 8324 C C . CYS A 1 1078 ? -31.226 63.692 69.521 1.00 59.31 1078 CYS A C 1
ATOM 8326 O O . CYS A 1 1078 ? -31.120 64.058 68.355 1.00 59.31 1078 CYS A O 1
ATOM 8328 N N . TYR A 1 1079 ? -30.314 64.010 70.438 1.00 61.56 1079 TYR A N 1
ATOM 8329 C CA . TYR A 1 1079 ? -29.110 64.796 70.162 1.00 61.56 1079 TYR A CA 1
ATOM 8330 C C . TYR A 1 1079 ? -27.880 64.099 70.725 1.00 61.56 1079 TYR A C 1
ATOM 8332 O O . TYR A 1 1079 ? -27.910 63.655 71.868 1.00 61.56 1079 TYR A O 1
ATOM 8340 N N . SER A 1 1080 ? -26.789 64.041 69.954 1.00 62.81 1080 SER A N 1
ATOM 8341 C CA . SER A 1 1080 ? -25.561 63.394 70.423 1.00 62.81 1080 SER A CA 1
ATOM 8342 C C . SER A 1 1080 ? -24.556 64.384 70.988 1.00 62.81 1080 SER A C 1
ATOM 8344 O O . SER A 1 1080 ? -23.955 65.154 70.233 1.00 62.81 1080 SER A O 1
ATOM 8346 N N . GLU A 1 1081 ? -24.311 64.288 72.294 1.00 62.97 1081 GLU A N 1
ATOM 8347 C CA . GLU A 1 1081 ? -23.297 65.087 72.993 1.00 62.97 1081 GLU A CA 1
ATOM 8348 C C . GLU A 1 1081 ? -21.883 64.747 72.505 1.00 62.97 1081 GLU A C 1
ATOM 8350 O O . GLU A 1 1081 ? -21.031 65.622 72.370 1.00 62.97 1081 GLU A O 1
ATOM 8355 N N . VAL A 1 1082 ? -21.655 63.490 72.118 1.00 62.59 1082 VAL A N 1
ATOM 8356 C CA . VAL A 1 1082 ? -20.382 63.045 71.536 1.00 62.59 1082 VAL A CA 1
ATOM 8357 C C . VAL A 1 1082 ? -20.163 63.653 70.150 1.00 62.59 1082 VAL A C 1
ATOM 8359 O O . VAL A 1 1082 ? -19.052 64.075 69.836 1.00 62.59 1082 VAL A O 1
ATOM 8362 N N . ILE A 1 1083 ? -21.207 63.764 69.317 1.00 62.34 1083 ILE A N 1
ATOM 8363 C CA . ILE A 1 1083 ? -21.082 64.473 68.034 1.00 62.34 1083 ILE A CA 1
ATOM 8364 C C . ILE A 1 1083 ? -20.827 65.968 68.279 1.00 62.34 1083 ILE A C 1
ATOM 8366 O O . ILE A 1 1083 ? -20.099 66.579 67.506 1.00 62.34 1083 ILE A O 1
ATOM 8370 N N . ASP A 1 1084 ? -21.374 66.578 69.331 1.00 60.56 1084 ASP A N 1
ATOM 8371 C CA . ASP A 1 1084 ? -21.093 67.990 69.634 1.00 60.56 1084 ASP A CA 1
ATOM 8372 C C . ASP A 1 1084 ? -19.657 68.235 70.065 1.00 60.56 1084 ASP A C 1
ATOM 8374 O O . ASP A 1 1084 ? -19.035 69.189 69.600 1.00 60.56 1084 ASP A O 1
ATOM 8378 N N . ASP A 1 1085 ? -19.110 67.358 70.902 1.00 61.41 1085 ASP A N 1
ATOM 8379 C CA . ASP A 1 1085 ? -17.698 67.408 71.261 1.00 61.41 1085 ASP A CA 1
ATOM 8380 C C . ASP A 1 1085 ? -16.812 67.206 70.026 1.00 61.41 1085 ASP A C 1
ATOM 8382 O O . ASP A 1 1085 ? -15.784 67.869 69.883 1.00 61.41 1085 ASP A O 1
ATOM 8386 N N . LEU A 1 1086 ? -17.228 66.366 69.075 1.00 61.84 1086 LEU A N 1
ATOM 8387 C CA . LEU A 1 1086 ? -16.513 66.196 67.811 1.00 61.84 1086 LEU A CA 1
ATOM 8388 C C . LEU A 1 1086 ? -16.627 67.426 66.895 1.00 61.84 1086 LEU A C 1
ATOM 8390 O O . LEU A 1 1086 ? -15.640 67.819 66.283 1.00 61.84 1086 LEU A O 1
ATOM 8394 N N . VAL A 1 1087 ? -17.788 68.077 66.831 1.00 61.88 1087 VAL A N 1
ATOM 8395 C CA . VAL A 1 1087 ? -17.990 69.323 66.069 1.00 61.88 1087 VAL A CA 1
ATOM 8396 C C . VAL A 1 1087 ? -17.203 70.487 66.667 1.00 61.88 1087 VAL A C 1
ATOM 8398 O O . VAL A 1 1087 ? -16.669 71.314 65.936 1.00 61.88 1087 VAL A O 1
ATOM 8401 N N . LYS A 1 1088 ? -17.107 70.560 67.997 1.00 59.59 1088 LYS A N 1
ATOM 8402 C CA . LYS A 1 1088 ? -16.400 71.632 68.706 1.00 59.59 1088 LYS A CA 1
ATOM 8403 C C . LYS A 1 1088 ? -14.880 71.507 68.605 1.00 59.59 1088 LYS A C 1
ATOM 8405 O O . LYS A 1 1088 ? -14.181 72.518 68.621 1.00 59.59 1088 LYS A O 1
ATOM 8410 N N . ASN A 1 1089 ? -14.374 70.276 68.522 1.00 59.41 1089 ASN A N 1
ATOM 8411 C CA . ASN A 1 1089 ? -12.942 69.982 68.586 1.00 59.41 1089 ASN A CA 1
ATOM 8412 C C . ASN A 1 1089 ? -12.305 69.633 67.224 1.00 59.41 1089 ASN A C 1
ATOM 8414 O O . ASN A 1 1089 ? -11.079 69.508 67.156 1.00 59.41 1089 ASN A O 1
ATOM 8418 N N . TYR A 1 1090 ? -13.092 69.497 66.148 1.00 62.72 1090 TYR A N 1
ATOM 8419 C CA . TYR A 1 1090 ? -12.618 69.145 64.802 1.00 62.72 1090 TYR A CA 1
ATOM 8420 C C . TYR A 1 1090 ? -13.317 69.974 63.711 1.00 62.72 1090 TYR A C 1
ATOM 8422 O O . TYR A 1 1090 ? -14.420 70.469 63.911 1.00 62.72 1090 TYR A O 1
ATOM 8430 N N . GLU A 1 1091 ? -12.681 70.136 62.543 1.00 53.25 1091 GLU A N 1
ATOM 8431 C CA . GLU A 1 1091 ? -13.310 70.813 61.398 1.00 53.25 1091 GLU A CA 1
ATOM 8432 C C . GLU A 1 1091 ? -14.522 70.014 60.904 1.00 53.25 1091 GLU A C 1
ATOM 8434 O O . GLU A 1 1091 ? -14.385 68.907 60.371 1.00 53.25 1091 GLU A O 1
ATOM 8439 N N . VAL A 1 1092 ? -15.710 70.595 61.071 1.00 54.16 1092 VAL A N 1
ATOM 8440 C CA . VAL A 1 1092 ? -16.978 70.035 60.606 1.00 54.16 1092 VAL A CA 1
ATOM 8441 C C . VAL A 1 1092 ? -17.700 71.064 59.752 1.00 54.16 1092 VAL A C 1
ATOM 8443 O O . VAL A 1 1092 ? -17.871 72.212 60.157 1.00 54.16 1092 VAL A O 1
ATOM 8446 N N . THR A 1 1093 ? -18.150 70.647 58.571 1.00 49.84 1093 THR A N 1
ATOM 8447 C CA . THR A 1 1093 ? -19.023 71.454 57.717 1.00 49.84 1093 THR A CA 1
ATOM 8448 C C . THR A 1 1093 ? -20.464 71.026 57.975 1.00 49.84 1093 THR A C 1
ATOM 8450 O O . THR A 1 1093 ? -20.816 69.864 57.769 1.00 49.84 1093 THR A O 1
ATOM 8453 N N . ILE A 1 1094 ? -21.290 71.953 58.462 1.00 53.00 1094 ILE A N 1
ATOM 8454 C CA . ILE A 1 1094 ? -22.727 71.739 58.670 1.00 53.00 1094 ILE A CA 1
ATOM 8455 C C . ILE A 1 1094 ? -23.468 72.628 57.666 1.00 53.00 1094 ILE A C 1
ATOM 8457 O O . ILE A 1 1094 ? -23.229 73.838 57.677 1.00 53.00 1094 ILE A O 1
ATOM 8461 N N . PRO A 1 1095 ? -24.344 72.080 56.808 1.00 48.41 1095 PRO A N 1
ATOM 8462 C CA . PRO A 1 1095 ? -25.226 72.896 55.983 1.00 48.41 1095 PRO A CA 1
ATOM 8463 C C . PRO A 1 1095 ? -26.184 73.682 56.895 1.00 48.41 1095 PRO A C 1
ATOM 8465 O O . PRO A 1 1095 ? -26.907 73.086 57.687 1.00 48.41 1095 PRO A O 1
ATOM 8468 N N . ASP A 1 1096 ? -26.134 75.013 56.815 1.00 53.31 1096 ASP A N 1
ATOM 8469 C CA . ASP A 1 1096 ? -27.020 76.002 57.449 1.00 53.31 1096 ASP A CA 1
ATOM 8470 C C . ASP A 1 1096 ? -27.403 75.785 58.924 1.00 53.31 1096 ASP A C 1
ATOM 8472 O O . ASP A 1 1096 ? -28.428 75.182 59.206 1.00 53.31 1096 ASP A O 1
ATOM 8476 N N . GLY A 1 1097 ? -26.634 76.373 59.855 1.00 55.78 1097 GLY A N 1
ATOM 8477 C CA . GLY A 1 1097 ? -27.058 77.059 61.104 1.00 55.78 1097 GLY A CA 1
ATOM 8478 C C . GLY A 1 1097 ? -28.175 76.513 62.021 1.00 55.78 1097 GLY A C 1
ATOM 8479 O O . GLY A 1 1097 ? -28.573 77.219 62.943 1.00 55.78 1097 GLY A O 1
ATOM 8480 N N . LYS A 1 1098 ? -28.707 75.309 61.803 1.00 57.00 1098 LYS A N 1
ATOM 8481 C CA . LYS A 1 1098 ? -29.924 74.780 62.444 1.00 57.00 1098 LYS A CA 1
ATOM 8482 C C . LYS A 1 1098 ? -29.644 73.835 63.615 1.00 57.00 1098 LYS A C 1
ATOM 8484 O O . LYS A 1 1098 ? -30.573 73.392 64.286 1.00 57.00 1098 LYS A O 1
ATOM 8489 N N . ARG A 1 1099 ? -28.374 73.527 63.901 1.00 59.56 1099 ARG A N 1
ATOM 8490 C CA . ARG A 1 1099 ? -27.965 72.708 65.054 1.00 59.56 1099 ARG A CA 1
ATOM 8491 C C . ARG A 1 1099 ? -27.793 73.587 66.296 1.00 59.56 1099 ARG A C 1
ATOM 8493 O O . ARG A 1 1099 ? -27.047 74.552 66.249 1.00 59.56 1099 ARG A O 1
ATOM 8500 N N . LEU A 1 1100 ? -28.448 73.220 67.400 1.00 62.31 1100 LEU A N 1
ATOM 8501 C CA . LEU A 1 1100 ? -28.398 73.946 68.677 1.00 62.31 1100 LEU A CA 1
ATOM 8502 C C . LEU A 1 1100 ? -27.169 73.585 69.519 1.00 62.31 1100 LEU A C 1
ATOM 8504 O O . LEU A 1 1100 ? -26.867 72.408 69.698 1.00 62.31 1100 LEU A O 1
ATOM 8508 N N . ASP A 1 1101 ? -26.545 74.586 70.127 1.00 59.81 1101 ASP A N 1
ATOM 8509 C CA . ASP A 1 1101 ? -25.184 74.535 70.682 1.00 59.81 1101 ASP A CA 1
ATOM 8510 C C . ASP A 1 1101 ? -25.124 74.094 72.161 1.00 59.81 1101 ASP A C 1
ATOM 8512 O O . ASP A 1 1101 ? -24.041 73.957 72.730 1.00 59.81 1101 ASP A O 1
ATOM 8516 N N . SER A 1 1102 ? -26.275 73.916 72.825 1.00 60.78 1102 SER A N 1
ATOM 8517 C CA . SER A 1 1102 ? -26.338 73.543 74.247 1.00 60.78 1102 SER A CA 1
ATOM 8518 C C . SER A 1 1102 ? -27.532 72.649 74.591 1.00 60.78 1102 SER A C 1
ATOM 8520 O O . SER A 1 1102 ? -28.599 72.753 73.980 1.00 60.78 1102 SER A O 1
ATOM 8522 N N . ALA A 1 1103 ? -27.373 71.815 75.625 1.00 59.53 1103 ALA A N 1
ATOM 8523 C CA . ALA A 1 1103 ? -28.427 70.943 76.151 1.00 59.53 1103 ALA A CA 1
ATOM 8524 C C . ALA A 1 1103 ? -29.687 71.725 76.577 1.00 59.53 1103 ALA A C 1
ATOM 8526 O O . ALA A 1 1103 ? -30.810 71.308 76.301 1.00 59.53 1103 ALA A O 1
ATOM 8527 N N . THR A 1 1104 ? -29.515 72.911 77.168 1.00 65.00 1104 THR A N 1
ATOM 8528 C CA . THR A 1 1104 ? -30.626 73.775 77.597 1.00 65.00 1104 THR A CA 1
ATOM 8529 C C . THR A 1 1104 ? -31.443 74.309 76.416 1.00 65.00 1104 THR A C 1
ATOM 8531 O O . THR A 1 1104 ? -32.668 74.361 76.490 1.00 65.00 1104 THR A O 1
ATOM 8534 N N . ALA A 1 1105 ? -30.792 74.669 75.303 1.00 65.69 1105 ALA A N 1
ATOM 8535 C CA . ALA A 1 1105 ? -31.482 75.145 74.101 1.00 65.69 1105 ALA A CA 1
ATOM 8536 C C . ALA A 1 1105 ? -32.278 74.026 73.406 1.00 65.69 1105 ALA A C 1
ATOM 8538 O O . ALA A 1 1105 ? -33.383 74.266 72.915 1.00 65.69 1105 ALA A O 1
ATOM 8539 N N . ARG A 1 1106 ? -31.741 72.798 73.408 1.00 65.31 1106 ARG A N 1
ATOM 8540 C CA . ARG A 1 1106 ? -32.372 71.603 72.818 1.00 65.31 1106 ARG A CA 1
ATOM 8541 C C . ARG A 1 1106 ? -33.605 71.158 73.587 1.00 65.31 1106 ARG A C 1
ATOM 8543 O O . ARG A 1 1106 ? -34.633 70.889 72.978 1.00 65.31 1106 ARG A O 1
ATOM 8550 N N . ALA A 1 1107 ? -33.531 71.182 74.916 1.00 61.22 1107 ALA A N 1
ATOM 8551 C CA . ALA A 1 1107 ? -34.666 70.872 75.775 1.00 61.22 1107 ALA A CA 1
ATOM 8552 C C . ALA A 1 1107 ? -35.828 71.873 75.616 1.00 61.22 1107 ALA A C 1
ATOM 8554 O O . ALA A 1 1107 ? -36.979 71.484 75.788 1.00 61.22 1107 ALA A O 1
ATOM 8555 N N . ALA A 1 1108 ? -35.547 73.137 75.277 1.00 60.09 1108 ALA A N 1
ATOM 8556 C CA . ALA A 1 1108 ? -36.554 74.197 75.161 1.00 60.09 1108 ALA A CA 1
ATOM 8557 C C . ALA A 1 1108 ? -37.168 74.354 73.753 1.00 60.09 1108 ALA A C 1
ATOM 8559 O O . ALA A 1 1108 ? -38.254 74.916 73.632 1.00 60.09 1108 ALA A O 1
ATOM 8560 N N . SER A 1 1109 ? -36.500 73.873 72.696 1.00 61.81 1109 SER A N 1
ATOM 8561 C CA . SER A 1 1109 ? -36.850 74.167 71.288 1.00 61.81 1109 SER A CA 1
ATOM 8562 C C . SER A 1 1109 ? -37.059 72.901 70.450 1.00 61.81 1109 SER A C 1
ATOM 8564 O O . SER A 1 1109 ? -36.692 72.858 69.276 1.00 61.81 1109 SER A O 1
ATOM 8566 N N . GLN A 1 1110 ? -37.641 71.869 71.066 1.00 58.88 1110 GLN A N 1
ATOM 8567 C CA . GLN A 1 1110 ? -37.681 70.480 70.585 1.00 58.88 1110 GLN A CA 1
ATOM 8568 C C . GLN A 1 1110 ? -38.214 70.315 69.144 1.00 58.88 1110 GLN A C 1
ATOM 8570 O O . GLN A 1 1110 ? -37.832 69.365 68.477 1.00 58.88 1110 GLN A O 1
ATOM 8575 N N . ASN A 1 1111 ? -39.029 71.252 68.632 1.00 56.19 1111 ASN A N 1
ATOM 8576 C CA . ASN A 1 1111 ? -39.617 71.189 67.283 1.00 56.19 1111 ASN A CA 1
ATOM 8577 C C . ASN A 1 1111 ? -39.623 72.535 66.511 1.00 56.19 1111 ASN A C 1
ATOM 8579 O O . ASN A 1 1111 ? -40.436 72.735 65.615 1.00 56.19 1111 ASN A O 1
ATOM 8583 N N . GLN A 1 1112 ? -38.789 73.516 66.886 1.00 55.84 1112 GLN A N 1
ATOM 8584 C CA . GLN A 1 1112 ? -38.899 74.887 66.334 1.00 55.84 1112 GLN A CA 1
ATOM 8585 C C . GLN A 1 1112 ? -37.747 75.327 65.420 1.00 55.84 1112 GLN A C 1
ATOM 8587 O O . GLN A 1 1112 ? -37.882 76.328 64.721 1.00 55.84 1112 GLN A O 1
ATOM 8592 N N . ASN A 1 1113 ? -36.646 74.572 65.357 1.00 55.97 1113 ASN A N 1
ATOM 8593 C CA . ASN A 1 1113 ? -35.430 75.015 64.656 1.00 55.97 1113 ASN A CA 1
ATOM 8594 C C . ASN A 1 1113 ? -35.170 74.298 63.320 1.00 55.97 1113 ASN A C 1
ATOM 8596 O O . ASN A 1 1113 ? -34.145 74.536 62.686 1.00 55.97 1113 ASN A O 1
ATOM 8600 N N . GLY A 1 1114 ? -36.090 73.429 62.882 1.00 55.25 1114 GLY A N 1
ATOM 8601 C CA . GLY A 1 1114 ? -35.988 72.704 61.607 1.00 55.25 1114 GLY A CA 1
ATOM 8602 C C . GLY A 1 1114 ? -34.793 71.749 61.518 1.00 55.25 1114 GLY A C 1
ATOM 8603 O O . GLY A 1 1114 ? -34.322 71.481 60.419 1.00 55.25 1114 GLY A O 1
ATOM 8604 N N . TYR A 1 1115 ? -34.268 71.306 62.667 1.00 55.59 1115 TYR A N 1
ATOM 8605 C CA . TYR A 1 1115 ? -33.181 70.323 62.766 1.00 55.59 1115 TYR A CA 1
ATOM 8606 C C . TYR A 1 1115 ? -33.675 68.883 62.562 1.00 55.59 1115 TYR A C 1
ATOM 8608 O O . TYR A 1 1115 ? -32.925 68.043 62.089 1.00 55.59 1115 TYR A O 1
ATOM 8616 N N . TRP A 1 1116 ? -34.938 68.625 62.906 1.00 52.44 1116 TRP A N 1
ATOM 8617 C CA . TRP A 1 1116 ? -35.647 67.381 62.637 1.00 52.44 1116 TRP A CA 1
ATOM 8618 C C . TRP A 1 1116 ? -36.946 67.750 61.915 1.00 52.44 1116 TRP A C 1
ATOM 8620 O O . TRP A 1 1116 ? -37.766 68.470 62.487 1.00 52.44 1116 TRP A O 1
ATOM 8630 N N . GLU A 1 1117 ? -37.133 67.305 60.671 1.00 53.03 1117 GLU A N 1
ATOM 8631 C CA . GLU A 1 1117 ? -38.421 67.404 59.970 1.00 53.03 1117 GLU A CA 1
ATOM 8632 C C . GLU A 1 1117 ? -39.065 66.015 59.906 1.00 53.03 1117 GLU A C 1
ATOM 8634 O O . GLU A 1 1117 ? -38.430 65.023 59.549 1.00 53.03 1117 GLU A O 1
ATOM 8639 N N . LEU A 1 1118 ? -40.339 65.922 60.283 1.00 49.78 1118 LEU A N 1
ATOM 8640 C CA . LEU A 1 1118 ? -41.097 64.676 60.181 1.00 49.78 1118 LEU A CA 1
ATOM 8641 C C . LEU A 1 1118 ? -41.619 64.513 58.751 1.00 49.78 1118 LEU A C 1
ATOM 8643 O O . LEU A 1 1118 ? -42.160 65.458 58.176 1.00 49.78 1118 LEU A O 1
ATOM 8647 N N . TRP A 1 1119 ? -41.515 63.307 58.193 1.00 49.22 1119 TRP A N 1
ATOM 8648 C CA . TRP A 1 1119 ? -42.171 62.980 56.925 1.00 49.22 1119 TRP A CA 1
ATOM 8649 C C . TRP A 1 1119 ? -43.693 63.099 57.086 1.00 49.22 1119 TRP A C 1
ATOM 8651 O O . TRP A 1 1119 ? -44.291 62.376 57.884 1.00 49.22 1119 TRP A O 1
ATOM 8661 N N . SER A 1 1120 ? -44.331 64.015 56.359 1.00 44.41 1120 SER A N 1
ATOM 8662 C CA . SER A 1 1120 ? -45.734 64.362 56.590 1.00 44.41 1120 SER A CA 1
ATOM 8663 C C . SER A 1 1120 ? -46.710 63.645 55.622 1.00 44.41 1120 SER A C 1
ATOM 8665 O O . SER A 1 1120 ? -46.504 63.578 54.410 1.00 44.41 1120 SER A O 1
ATOM 8667 N N . ASP A 1 1121 ? -47.796 63.109 56.206 1.00 49.69 1121 ASP A N 1
ATOM 8668 C CA . ASP A 1 1121 ? -49.199 63.158 55.723 1.00 49.69 1121 ASP A CA 1
ATOM 8669 C C . ASP A 1 1121 ? -49.905 61.932 55.107 1.00 49.69 1121 ASP A C 1
ATOM 8671 O O . ASP A 1 1121 ? -51.089 62.068 54.788 1.00 49.69 1121 ASP A O 1
ATOM 8675 N N . LYS A 1 1122 ? -49.307 60.735 54.944 1.00 45.56 1122 LYS A N 1
ATOM 8676 C CA . LYS A 1 1122 ? -50.036 59.631 54.250 1.00 45.56 1122 LYS A CA 1
ATOM 8677 C C . LYS A 1 1122 ? -50.034 58.210 54.823 1.00 45.56 1122 LYS A C 1
ATOM 8679 O O . LYS A 1 1122 ? -50.715 57.369 54.242 1.00 45.56 1122 LYS A O 1
ATOM 8684 N N . HIS A 1 1123 ? -49.384 57.917 55.949 1.00 42.19 1123 HIS A N 1
ATOM 8685 C CA . HIS A 1 1123 ? -49.407 56.558 56.516 1.00 42.19 1123 HIS A CA 1
ATOM 8686 C C . HIS A 1 1123 ? -49.645 56.595 58.033 1.00 42.19 1123 HIS A C 1
ATOM 8688 O O . HIS A 1 1123 ? -48.976 57.340 58.744 1.00 42.19 1123 HIS A O 1
ATOM 8694 N N . GLU A 1 1124 ? -50.624 55.826 58.525 1.00 43.38 1124 GLU A N 1
ATOM 8695 C CA . GLU A 1 1124 ? -50.851 55.616 59.962 1.00 43.38 1124 GLU A CA 1
ATOM 8696 C C . GLU A 1 1124 ? -49.586 55.021 60.603 1.00 43.38 1124 GLU A C 1
ATOM 8698 O O . GLU A 1 1124 ? -49.055 54.014 60.138 1.00 43.38 1124 GLU A O 1
ATOM 8703 N N . PHE A 1 1125 ? -49.083 55.658 61.663 1.00 47.62 1125 PHE A N 1
ATOM 8704 C CA . PHE A 1 1125 ? -47.871 55.229 62.360 1.00 47.62 1125 PHE A CA 1
ATOM 8705 C C . PHE A 1 1125 ? -48.092 53.876 63.059 1.00 47.62 1125 PHE A C 1
ATOM 8707 O O . PHE A 1 1125 ? -48.955 53.761 63.931 1.00 47.62 1125 PHE A O 1
ATOM 8714 N N . ILE A 1 1126 ? -47.292 52.859 62.725 1.00 39.62 1126 ILE A N 1
ATOM 8715 C CA . ILE A 1 1126 ? -47.291 51.569 63.430 1.00 39.62 1126 ILE A CA 1
ATOM 8716 C C . ILE A 1 1126 ? -46.331 51.678 64.620 1.00 39.62 1126 ILE A C 1
ATOM 8718 O O . ILE A 1 1126 ? -45.120 51.759 64.441 1.00 39.62 1126 ILE A O 1
ATOM 8722 N N . TYR A 1 1127 ? -46.870 51.689 65.839 1.00 39.19 1127 TYR A N 1
ATOM 8723 C CA . TYR A 1 1127 ? -46.082 51.653 67.073 1.00 39.19 1127 TYR A CA 1
ATOM 8724 C C . TYR A 1 1127 ? -45.814 50.202 67.495 1.00 39.19 1127 TYR A C 1
ATOM 8726 O O . TYR A 1 1127 ? -46.747 49.406 67.594 1.00 39.19 1127 TYR A O 1
ATOM 8734 N N . SER A 1 1128 ? -44.553 49.871 67.781 1.00 36.41 1128 SER A N 1
ATOM 8735 C CA . SER A 1 1128 ? -44.146 48.619 68.429 1.00 36.41 1128 SER A CA 1
ATOM 8736 C C . SER A 1 1128 ? -43.317 48.947 69.668 1.00 36.41 1128 SER A C 1
ATOM 8738 O O . SER A 1 1128 ? -42.301 49.626 69.565 1.00 36.41 1128 SER A O 1
ATOM 8740 N N . GLU A 1 1129 ? -43.707 48.428 70.835 1.00 35.78 1129 GLU A N 1
ATOM 8741 C CA . GLU A 1 1129 ? -42.972 48.598 72.105 1.00 35.78 1129 GLU A CA 1
ATOM 8742 C C . GLU A 1 1129 ? -41.620 47.855 72.139 1.00 35.78 1129 GLU A C 1
ATOM 8744 O O . GLU A 1 1129 ? -40.887 47.952 73.120 1.00 35.78 1129 GLU A O 1
ATOM 8749 N N . SER A 1 1130 ? -41.272 47.110 71.083 1.00 36.41 1130 SER A N 1
ATOM 8750 C CA . SER A 1 1130 ? -40.108 46.209 71.045 1.00 36.41 1130 SER A CA 1
ATOM 8751 C C . SER A 1 1130 ? -39.011 46.606 70.045 1.00 36.41 1130 SER A C 1
ATOM 8753 O O . SER A 1 1130 ? -38.047 45.862 69.878 1.00 36.41 1130 SER A O 1
ATOM 8755 N N . VAL A 1 1131 ? -39.111 47.780 69.404 1.00 35.12 1131 VAL A N 1
ATOM 8756 C CA . VAL A 1 1131 ? -38.106 48.308 68.459 1.00 35.12 1131 VAL A CA 1
ATOM 8757 C C . VAL A 1 1131 ? -37.921 49.813 68.697 1.00 35.12 1131 VAL A C 1
ATOM 8759 O O . VAL A 1 1131 ? -38.909 50.534 68.823 1.00 35.12 1131 VAL A O 1
ATOM 8762 N N . ILE A 1 1132 ? -36.679 50.318 68.726 1.00 34.97 1132 ILE A N 1
ATOM 8763 C CA . ILE A 1 1132 ? -36.415 51.767 68.630 1.00 34.97 1132 ILE A CA 1
ATOM 8764 C C . ILE A 1 1132 ? -36.759 52.188 67.195 1.00 34.97 1132 ILE A C 1
ATOM 8766 O O . ILE A 1 1132 ? -35.940 52.092 66.288 1.00 34.97 1132 ILE A O 1
ATOM 8770 N N . GLY A 1 1133 ? -38.012 52.576 66.982 1.00 37.22 1133 GLY A N 1
ATOM 8771 C CA . GLY A 1 1133 ? -38.556 52.960 65.683 1.00 37.22 1133 GLY A CA 1
ATOM 8772 C C . GLY A 1 1133 ? -39.723 53.919 65.873 1.00 37.22 1133 GLY A C 1
ATOM 8773 O O . GLY A 1 1133 ? -40.881 53.528 65.763 1.00 37.22 1133 GLY A O 1
ATOM 8774 N N . GLY A 1 1134 ? -39.404 55.164 66.235 1.00 36.94 1134 GLY A N 1
ATOM 8775 C CA . GLY A 1 1134 ? -40.331 56.295 66.154 1.00 36.94 1134 GLY A CA 1
ATOM 8776 C C . GLY A 1 1134 ? -40.566 56.731 64.696 1.00 36.94 1134 GLY A C 1
ATOM 8777 O O . GLY A 1 1134 ? -40.026 56.106 63.782 1.00 36.94 1134 GLY A O 1
ATOM 8778 N N . PRO A 1 1135 ? -41.371 57.783 64.451 1.00 41.91 1135 PRO A N 1
ATOM 8779 C CA . PRO A 1 1135 ? -41.658 58.254 63.099 1.00 41.91 1135 PRO A CA 1
ATOM 8780 C C . PRO A 1 1135 ? -40.359 58.549 62.335 1.00 41.91 1135 PRO A C 1
ATOM 8782 O O . PRO A 1 1135 ? -39.403 59.076 62.898 1.00 41.91 1135 PRO A O 1
ATOM 8785 N N . SER A 1 1136 ? -40.324 58.177 61.057 1.00 39.72 1136 SER A N 1
ATOM 8786 C CA . SER A 1 1136 ? -39.174 58.382 60.178 1.00 39.72 1136 SER A CA 1
ATOM 8787 C C . SER A 1 1136 ? -38.881 59.874 59.988 1.00 39.72 1136 SER A C 1
ATOM 8789 O O . SER A 1 1136 ? -39.780 60.662 59.680 1.00 39.72 1136 SER A O 1
ATOM 8791 N N . TRP A 1 1137 ? -37.614 60.240 60.168 1.00 41.12 1137 TRP A N 1
ATOM 8792 C CA . TRP A 1 1137 ? -37.098 61.609 60.129 1.00 41.12 1137 TRP A CA 1
ATOM 8793 C C . TRP A 1 1137 ? -36.511 61.962 58.766 1.00 41.12 1137 TRP A C 1
ATOM 8795 O O . TRP A 1 1137 ? -36.060 61.075 58.038 1.00 41.12 1137 TRP A O 1
ATOM 8805 N N . LYS A 1 1138 ? -36.492 63.254 58.446 1.00 40.47 1138 LYS A N 1
ATOM 8806 C CA . LYS A 1 1138 ? -35.651 63.834 57.401 1.00 40.47 1138 LYS A CA 1
ATOM 8807 C C . LYS A 1 1138 ? -34.518 64.641 58.021 1.00 40.47 1138 LYS A C 1
ATOM 8809 O O . LYS A 1 1138 ? -34.797 65.374 59.001 1.00 40.47 1138 LYS A O 1
#

Radius of gyration: 56.07 Å; chains: 1; bounding box: 111×132×163 Å

Sequence (1138 aa):
MKRIGNLLLVSSLSLAFGVKSVSAQTFNEGDAHSLSRGNYITINSLDVGSANYGIYKYTFDNGKYVGYCEDPQNFSGKNYSVSRELGATTNGKTIQNMDAGLLKIISEGYNQYNTSKTISVVTPESAPNAISITLSGDELYAATSIAVRAYSTGLFTTGAKGAKYQSAIDMASAHANLGAQWAALYGEYTDNATYGSCKGDSNCYKNKVDYAWLNKNAMFNYSDPNSASYKIIYMAQQLFKAGVMDASNKATGSLLTTTVNIDFSKKTESITKTDTSEEKYVYATLKIENLPEKLSDGKEGKVELSMPTCTGCTINSFEAQDGGDYKQVGIGNNIALLLEAKDGVRTGEIKLRIKVTQAVQDQENCKDATLKIDFKYNTNPQLTGATLSDKSNPNSQRFFVLDKQEGDQTGSAQTKIGCSKAACDTEITEPLCDGDAIATVKAPDKIKSCVINNVDDADNSYQYTSGVDNKYCKVYCKEDYAKIQLEPVVKDIKCGSYFKLTSRIEGSKSCYTGGETDASARNGEKSIDKDQYIQDVIDAQKTMIEGLNLYRKAKQALATASDYSISYGCDGCSAESWTRTGSYVGPVVTNIDYEEGLVTSQETTQGFFYGTKESISNNTSYDSETKKYVCVSSTCTPGTTEAQVIALIKADMAKGKSMMESGFKAYEAAHTAYNACTTGWQNSFLFEQKIGYYYNENRGNDEYKSPYYDILESAQNKDLYYLEGTGLAAPKPTSKIEIWKKATDDKIETGSDYTFDLSIENGSTGKYNYKSSYGGTFEARKYTVCKDPEGSCEIREEQISQAAFVKKYVEKEQDYITPTAFYQIAANGKITVNSGYTGDKVQLEALFNSLPVSTKTVGGGIFKLNIEWLGEFYDKDNAVGRLMDIPGVAWTDRRQGGTTFMDSPKHQDSFTGDYKCYYESPCRPDDCPNCDFVCEGEDCDWIQCPECKIDCTNCIFDLNKLNVNFRTISTTNFNSANRTYGYNWITSSSMQALQLLNKKADATIKEIEEVNESIYDPEGKTSDGSSALALSIKLTPKAIRELKNYNEKHSSDGGYINDSLTCYDAEVNGKTYKNIYCYSEVIDDLVKNYEVTIPDGKRLDSATARAASQNQNGYWELWSDKHEFIYSESVIGGPSWK

pLDDT: mean 72.29, std 20.85, range [22.39, 98.12]